Protein AF-A0A364NBW5-F1 (afdb_monomer)

Foldseek 3Di:
DPPDPDDDDDFAEAEAALDAPPPFLPQCSLVLLLVCLLVCVVLPHQEYEYFQQADALAQLDSCLNPADLPQSLCWCPNNGSGHSNHHPVSLLSSLVSCVVSNHFYAYEDNQFFHHNAPAWDKFKWFFADPLANVHTPDDIDIFTARWWHCPVRCHCPLHNDITGLVQFQWAQAGPVVRHGTTIGTDDVVHHAAPQADCGSHGQQDDHGGGGDPVDPVSLVSVLSSLQVVCVSSVHQEYEYEPVRRDHLVSVLVSLVSNCVRNHLRYAYEYEDQDLALVVVVVSCVSSVVSYAYEWNVLLLLQLVQQPDDLFFCLCSCPRTNQVVPQPRYEYENAENQCPPPHPNPRDHDLLSVQVSLLVAQQEPGHHYYYYLCQQQNDDPPVTDGHGPVNQSSVSSSCSRQASAADKDWASPGRFKTKMWHQADPNRGWTKIKIDGQAAKDKDKDASAQVQAQFWKDFLSPPDDDIWHQHNGRITTDIAGHSGMTMIIGPPGPPSVCPPPPDPSHSDPDPVVPVVVVVPDDPVVVVVVVVVVVVVVVVVVVVPPPDDDDDDDDDDPPPPPPVDPDPDDDDPPPPDADDADALLVDDPVLLVVQLVLLLVLLLAAQAQLLLLLLVVLQCLVLCPPVVVADPVCVVVVPSAHDVRLLVSLLLSLLLLLLLLQLLQVLVVCCVHQNLLVLLLQLLVLLLQLLQLCLVCSVDVVDPSSSVSSSSSSNSSSSSLPNQLLSLLSQVVCSLLSNLSSQLSNLLNSCLSVVVSVCCVVVVNPCHSSNSSVVSNVSSVSSNVCSVPRHDSHGHDHPVSLVVVLVVLVDLCVLDDPVLVVDDPVVSVVSSVVSNVVSVVSNVSSCVRNNDPVVVVVVVVLVVVLLVQQLQFPQAQPDDLVVVCPDPLQVLLLLLLLLVLLVLSLCSSCQQLQLCVLQVDSVLSVVLSSLLSVLRSVLSVVLSVVLSVCLSPDHLLRLLVVLLVLLLLLLVLSLHSDSVSSNVNSNSSNNSVSSVVSSSLSSLCRNHHDVCSSVSVSVSSSSSSVSSSCSSVLSVCCCPVVVSHCNVVSNVSSVSSNVSSVVSSVVVVVVSVVSVVVVVVVVVVVVVVVVVVVVVVVVVVPPDDDDDDDDDDDDDDDDD

Secondary structure (DSSP, 8-state):
-----PPPPPPPP-EEE---TT--SSS-HHHHHHHHHHHHHHHT--EEEE---SEESSTTS-SSSEEETT-SS-S-BTTBSSBTTB-HHHHHHHHHHHHHTT-EEEEEE--SEE-S-SEEEEEEEEEEETTEEEEE-S--EEEEEEEEB--TTTTTSS----B-GGGEEEEEEETTTTEEEEEEEPSTT----SSS--GGG-----SSEEE-TTSHHHHHHHHHHHHHHHHHHT-SEEEETTGGGS-HHHHHHHHHHHHHHH-TT-EEEE----S-HHHHHHHHHHTTT--EEE-HHHHHHHHHHHHSTT--GGGTTTT-HHHH-TTSEEE-S--TTTSTTSTT-----TTTHHHHHHHHHHSSSSEE--BHHHHH-BPTTS-BPPTGGGTHHHHHHHHHHT--B-EEEE--SSSEEEEEE-B-SSS---EEEEEESSS-EEEEEE--GGGTT-EEEESSSSS---EEPPTTSEEEEEE-TTEEEEEEETT-TTGGGPSP----------TTHHHHHTSS-HHHHHHHHHHHHHHHHHHHHTTS-----------------S-SS--PPPPPTTPPPS-B-GGGS-HHHHHHHHHHHHHHIIIIISGGGGHHHHHHHHHHTTTTGGGS-HHHHHTT-SS-HHHHHHHHHHHHHHHHHHHHTHHHHHHHHHHHHHHHHHHHHHHHHHHHHHHHHHHHH-TT--HHHHHHHHHHHHHHHHHHHHGGGGGGSGGGHHHHHHHHHHHHHHTTHHHHHHHHHHHHTTT-S-HHHHHHHHTHHHHHHHHHHHHTS-SSPBPPHHHHHHHHHHHH-SGGG--GGGTTS-HHHHHHHHHHHHHHHHHHHHHHHHHH--HHHHHHHHHHHHHHHHHHS-TTTTTTS-HHHHHTSHHHHHHHHHHHHHHHHHHHHHHHHHHHHHHHHS-HHHHHHHHHHHHHHHHHHHHHHHHHHHHHHHHS-HHHHHHHHHHHHHHHHHHTT--SHHHHHHHHHHHHHHHHHHHHHHHHHHHHHH-TTTHHHHHHHHHHHHHHHHTHHHHHHHHHHHTTTT--HHHHHHHHHHHHHHHHHHHHHHHHHHHHHHHHHHHHHHHHHHHHHHHHHHHHHHGGGPPP--------------

pLDDT: mean 81.8, std 18.46, range [24.16, 98.5]

Structure (mmCIF, N/CA/C/O backbone):
data_AF-A0A364NBW5-F1
#
_entry.id   AF-A0A364NBW5-F1
#
loop_
_atom_site.group_PDB
_atom_site.id
_atom_site.type_symbol
_atom_site.label_atom_id
_atom_site.label_alt_id
_atom_site.label_comp_id
_atom_site.label_asym_id
_atom_site.label_entity_id
_atom_site.label_seq_id
_atom_site.pdbx_PDB_ins_code
_atom_site.Cartn_x
_atom_site.Cartn_y
_atom_site.Cartn_z
_atom_site.occupancy
_atom_site.B_iso_or_equiv
_atom_site.auth_seq_id
_atom_site.auth_comp_id
_atom_site.auth_asym_id
_atom_site.auth_atom_id
_atom_site.pdbx_PDB_model_num
ATOM 1 N N . MET A 1 1 ? -34.943 -1.399 -54.105 1.00 40.31 1 MET A N 1
ATOM 2 C CA . MET A 1 1 ? -33.567 -1.933 -54.125 1.00 40.31 1 MET A CA 1
ATOM 3 C C . MET A 1 1 ? -33.614 -3.308 -53.486 1.00 40.31 1 MET A C 1
ATOM 5 O O . MET A 1 1 ? -34.400 -3.485 -52.564 1.00 40.31 1 MET A O 1
ATOM 9 N N . SER A 1 2 ? -32.914 -4.284 -54.063 1.00 36.22 2 SER A N 1
ATOM 10 C CA . SER A 1 2 ? -32.800 -5.661 -53.558 1.00 36.22 2 SER A CA 1
ATOM 11 C C . SER A 1 2 ? -32.344 -5.685 -52.094 1.00 36.22 2 SER A C 1
ATOM 13 O O . SER A 1 2 ? -31.706 -4.718 -51.677 1.00 36.22 2 SER A O 1
ATOM 15 N N . PRO A 1 3 ? -32.626 -6.753 -51.324 1.00 45.41 3 PRO A N 1
ATOM 16 C CA . PRO A 1 3 ? -31.999 -6.946 -50.023 1.00 45.41 3 PRO A CA 1
ATOM 17 C C . PRO A 1 3 ? -30.495 -7.098 -50.267 1.00 45.41 3 PRO A C 1
ATOM 19 O O . PRO A 1 3 ? -30.032 -8.141 -50.716 1.00 45.41 3 PRO A O 1
ATOM 22 N N . THR A 1 4 ? -29.753 -6.007 -50.107 1.00 52.28 4 THR A N 1
ATOM 23 C CA . THR A 1 4 ? -28.296 -6.027 -50.001 1.00 52.28 4 THR A CA 1
ATOM 24 C C . THR A 1 4 ? -27.960 -6.929 -48.825 1.00 52.28 4 THR A C 1
ATOM 26 O O . THR A 1 4 ? -28.465 -6.691 -47.728 1.00 52.28 4 THR A O 1
ATOM 29 N N . GLU A 1 5 ? -27.196 -7.988 -49.084 1.00 57.00 5 GLU A N 1
ATOM 30 C CA . GLU A 1 5 ? -26.641 -8.890 -48.075 1.00 57.00 5 GLU A CA 1
ATOM 31 C C . GLU A 1 5 ? -26.033 -8.040 -46.950 1.00 57.00 5 GLU A C 1
ATOM 33 O O . GLU A 1 5 ? -25.067 -7.315 -47.173 1.00 57.00 5 GLU A O 1
ATOM 38 N N . GLN A 1 6 ? -26.671 -8.028 -45.777 1.00 77.88 6 GLN A N 1
ATOM 39 C CA . GLN A 1 6 ? -26.142 -7.323 -44.613 1.00 77.88 6 GLN A CA 1
ATOM 40 C C . GLN A 1 6 ? -24.967 -8.144 -44.084 1.00 77.88 6 GLN A C 1
ATOM 42 O O . GLN A 1 6 ? -25.133 -9.328 -43.786 1.00 77.88 6 GLN A O 1
ATOM 47 N N . GLU A 1 7 ? -23.780 -7.543 -44.013 1.00 83.19 7 GLU A N 1
ATOM 48 C CA . GLU A 1 7 ? -22.609 -8.210 -43.444 1.00 83.19 7 GLU A CA 1
ATOM 49 C C . GLU A 1 7 ? -22.840 -8.493 -41.946 1.00 83.19 7 GLU A C 1
ATOM 51 O O . GLU A 1 7 ? -23.387 -7.633 -41.241 1.00 83.19 7 GLU A O 1
ATOM 56 N N . PRO A 1 8 ? -22.474 -9.694 -41.450 1.00 89.38 8 PRO A N 1
ATOM 57 C CA . PRO A 1 8 ? -22.541 -10.015 -40.026 1.00 89.38 8 PRO A CA 1
ATOM 58 C C . PRO A 1 8 ? -21.721 -9.035 -39.186 1.00 89.38 8 PRO A C 1
ATOM 60 O O . PRO A 1 8 ? -20.610 -8.663 -39.565 1.00 89.38 8 PRO A O 1
ATOM 63 N N . THR A 1 9 ? -22.242 -8.651 -38.023 1.00 92.25 9 THR A N 1
ATOM 64 C CA . THR A 1 9 ? -21.550 -7.738 -37.109 1.00 92.25 9 THR A CA 1
ATOM 65 C C . THR A 1 9 ? -20.353 -8.456 -36.471 1.00 92.25 9 THR A C 1
ATOM 67 O O . THR A 1 9 ? -20.558 -9.463 -35.773 1.00 92.25 9 THR A O 1
ATOM 70 N N . PRO A 1 10 ? -19.112 -7.961 -36.660 1.00 91.75 10 PRO A N 1
ATOM 71 C CA . PRO A 1 10 ? -17.928 -8.572 -36.063 1.00 91.75 10 PRO A CA 1
ATOM 72 C C . PRO A 1 10 ? -18.002 -8.542 -34.530 1.00 91.75 10 PRO A C 1
ATOM 74 O O . PRO A 1 10 ? -18.627 -7.663 -33.941 1.00 91.75 10 PRO A O 1
ATOM 77 N N . GLU A 1 11 ? -17.384 -9.528 -33.877 1.00 93.38 11 GLU A N 1
ATOM 78 C CA . GLU A 1 11 ? -17.241 -9.541 -32.414 1.00 93.38 11 GLU A CA 1
ATOM 79 C C . GLU A 1 11 ? -16.365 -8.356 -31.975 1.00 93.38 11 GLU A C 1
ATOM 81 O O . GLU A 1 11 ? -15.339 -8.085 -32.600 1.00 93.38 11 GLU A O 1
ATOM 86 N N . ASN A 1 12 ? -16.759 -7.658 -30.906 1.00 95.81 12 ASN A N 1
ATOM 87 C CA . ASN A 1 12 ? -15.948 -6.578 -30.343 1.00 95.81 12 ASN A CA 1
ATOM 88 C C . ASN A 1 12 ? -14.585 -7.115 -29.891 1.00 95.81 12 ASN A C 1
ATOM 90 O O . ASN A 1 12 ? -14.528 -8.064 -29.112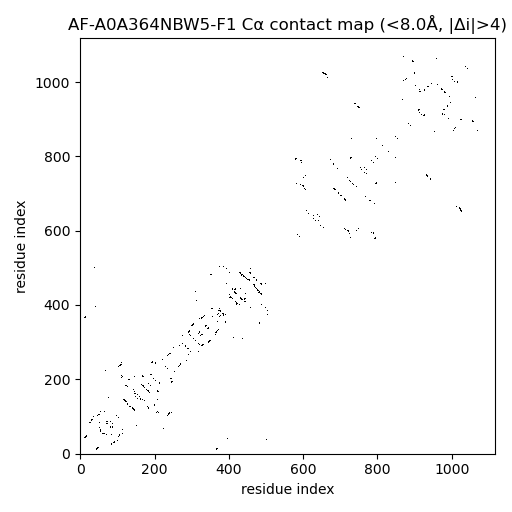 1.00 95.81 12 ASN A O 1
ATOM 94 N N . GLY A 1 13 ? -13.501 -6.475 -30.332 1.00 95.31 13 GLY A N 1
ATOM 95 C CA . GLY A 1 13 ? -12.156 -6.809 -29.878 1.00 95.31 13 GLY A CA 1
ATOM 96 C C . GLY A 1 13 ? -11.930 -6.417 -28.415 1.00 95.31 13 GLY A C 1
ATOM 97 O O . GLY A 1 13 ? -12.292 -5.307 -28.004 1.00 95.31 13 GLY A O 1
ATOM 98 N N . THR A 1 14 ? -11.280 -7.310 -27.664 1.00 98.06 14 THR A N 1
ATOM 99 C CA . THR A 1 14 ? -10.736 -7.043 -26.321 1.00 98.06 14 THR A CA 1
ATOM 100 C C . THR A 1 14 ? -9.304 -7.580 -26.215 1.00 98.06 14 THR A C 1
ATOM 102 O O . THR A 1 14 ? -9.074 -8.776 -26.447 1.00 98.06 14 THR A O 1
ATOM 105 N N . LEU A 1 15 ? -8.353 -6.695 -25.894 1.00 98.31 15 LEU A N 1
ATOM 106 C CA . LEU A 1 15 ? -6.959 -7.032 -25.584 1.00 98.31 15 LEU A CA 1
ATOM 107 C C . LEU A 1 15 ? -6.851 -7.378 -24.099 1.00 98.31 15 LEU A C 1
ATOM 109 O O . LEU A 1 15 ? -7.591 -6.830 -23.304 1.00 98.31 15 LEU A O 1
ATOM 113 N N . PHE A 1 16 ? -5.947 -8.259 -23.697 1.00 98.44 16 PHE A N 1
ATOM 114 C CA . PHE A 1 16 ? -5.707 -8.571 -22.290 1.00 98.44 16 PHE A CA 1
ATOM 115 C C . PHE A 1 16 ? -4.212 -8.538 -22.001 1.00 98.44 16 PHE A C 1
ATOM 117 O O . PHE A 1 16 ? -3.455 -9.259 -22.650 1.00 98.44 16 PHE A O 1
ATOM 124 N N . GLN A 1 17 ? -3.780 -7.733 -21.030 1.00 98.31 17 GLN A N 1
ATOM 125 C CA . GLN A 1 17 ? -2.411 -7.815 -20.529 1.00 98.31 17 GLN A CA 1
ATOM 126 C C . GLN A 1 17 ? -2.290 -9.086 -19.689 1.00 98.31 17 GLN A C 1
ATOM 128 O O . GLN A 1 17 ? -2.937 -9.198 -18.653 1.00 98.31 17 GLN A O 1
ATOM 133 N N . GLY A 1 18 ? -1.476 -10.040 -20.140 1.00 96.88 18 GLY A N 1
ATOM 134 C CA . GLY A 1 18 ? -1.409 -11.398 -19.599 1.00 96.88 18 GLY A CA 1
ATOM 135 C C . GLY A 1 18 ? -0.583 -11.580 -18.327 1.00 96.88 18 GLY A C 1
ATOM 136 O O . GLY A 1 18 ? -0.393 -12.718 -17.924 1.00 96.88 18 GLY A O 1
ATOM 137 N N . PHE A 1 19 ? -0.089 -10.514 -17.700 1.00 96.75 19 PHE A N 1
ATOM 138 C CA . PHE A 1 19 ? 0.814 -10.584 -16.547 1.00 96.75 19 PHE A CA 1
ATOM 139 C C . PHE A 1 19 ? 0.681 -9.350 -15.645 1.00 96.75 19 PHE A C 1
ATOM 141 O O . PHE A 1 19 ? 0.164 -8.319 -16.071 1.00 96.75 19 PHE A O 1
ATOM 148 N N . GLU A 1 20 ? 1.198 -9.449 -14.420 1.00 94.94 20 GLU A N 1
ATOM 149 C CA . GLU A 1 20 ? 1.445 -8.330 -13.497 1.00 94.94 20 GLU A CA 1
ATOM 150 C C . GLU A 1 20 ? 2.896 -8.380 -12.994 1.00 94.94 20 GLU A C 1
ATOM 152 O O . GLU A 1 20 ? 3.566 -9.411 -13.142 1.00 94.94 20 GLU A O 1
ATOM 157 N N . TRP A 1 21 ? 3.408 -7.282 -12.433 1.00 94.12 21 TRP A N 1
ATOM 158 C CA . TRP A 1 21 ? 4.831 -7.156 -12.085 1.00 94.12 21 TRP A CA 1
ATOM 159 C C . TRP A 1 21 ? 5.303 -8.262 -11.132 1.00 94.12 21 TRP A C 1
ATOM 161 O O . TRP A 1 21 ? 6.350 -8.888 -11.346 1.00 94.12 21 TRP A O 1
ATOM 171 N N . ASN A 1 22 ? 4.484 -8.566 -10.120 1.00 91.19 22 ASN A N 1
ATOM 172 C CA . ASN A 1 22 ? 4.817 -9.496 -9.043 1.00 91.19 22 ASN A CA 1
ATOM 173 C C . ASN A 1 22 ? 4.452 -10.954 -9.353 1.00 91.19 22 ASN A C 1
ATOM 175 O O . ASN A 1 22 ? 4.501 -11.796 -8.458 1.00 91.19 22 ASN A O 1
ATOM 179 N N . CYS A 1 23 ? 4.142 -11.288 -10.615 1.00 90.62 23 CYS A N 1
ATOM 180 C CA . CYS A 1 23 ? 3.978 -12.682 -11.026 1.00 90.62 23 CYS A CA 1
ATOM 181 C C . CYS A 1 23 ? 5.165 -13.537 -10.534 1.00 90.62 23 CYS A C 1
ATOM 183 O O . CYS A 1 23 ? 6.316 -13.116 -10.721 1.00 90.62 23 CYS A O 1
ATOM 185 N N . PRO A 1 24 ? 4.914 -14.729 -9.957 1.00 88.06 24 PRO A N 1
ATOM 186 C CA . PRO A 1 24 ? 5.958 -15.536 -9.334 1.00 88.06 24 PRO A CA 1
ATOM 187 C C . PRO A 1 24 ? 6.998 -16.010 -10.354 1.00 88.06 24 PRO A C 1
ATOM 189 O O . PRO A 1 24 ? 6.667 -16.308 -11.505 1.00 88.06 24 PRO A O 1
ATOM 192 N N . ASP A 1 25 ? 8.253 -16.103 -9.913 1.00 87.94 25 ASP A N 1
ATOM 193 C CA . ASP A 1 25 ? 9.424 -16.531 -10.691 1.00 87.94 25 ASP A CA 1
ATOM 194 C C . ASP A 1 25 ? 9.584 -18.067 -10.742 1.00 87.94 25 ASP A C 1
ATOM 196 O O . ASP A 1 25 ? 10.682 -18.607 -10.636 1.00 87.94 25 ASP A O 1
ATOM 200 N N . ASP A 1 26 ? 8.477 -18.793 -10.905 1.00 90.44 26 ASP A N 1
ATOM 201 C CA . ASP A 1 26 ? 8.410 -20.265 -10.841 1.00 90.44 26 ASP A CA 1
ATOM 202 C C . ASP A 1 26 ? 8.573 -20.974 -12.208 1.00 90.44 26 ASP A C 1
ATOM 204 O O . ASP A 1 26 ? 8.455 -22.203 -12.297 1.00 90.44 26 ASP A O 1
ATOM 208 N N . HIS A 1 27 ? 8.812 -20.212 -13.283 1.00 91.25 27 HIS A N 1
ATOM 209 C CA . HIS A 1 27 ? 8.884 -20.696 -14.667 1.00 91.25 27 HIS A CA 1
ATOM 210 C C . HIS A 1 27 ? 7.603 -21.393 -15.181 1.00 91.25 27 HIS A C 1
ATOM 212 O O . HIS A 1 27 ? 7.683 -22.225 -16.082 1.00 91.25 27 HIS A O 1
ATOM 218 N N . GLN A 1 28 ? 6.422 -21.114 -14.617 1.00 93.38 28 GLN A N 1
ATOM 219 C CA . GLN A 1 28 ? 5.151 -21.758 -15.002 1.00 93.38 28 GLN A CA 1
ATOM 220 C C . GLN A 1 28 ? 4.159 -20.829 -15.706 1.00 93.38 28 GLN A C 1
ATOM 222 O O . GLN A 1 28 ? 3.059 -21.261 -16.058 1.00 93.38 28 GLN A O 1
ATOM 227 N N . HIS A 1 29 ? 4.497 -19.561 -15.925 1.00 95.44 29 HIS A N 1
ATOM 228 C CA . HIS A 1 29 ? 3.532 -18.579 -16.417 1.00 95.44 29 HIS A CA 1
ATOM 229 C C . HIS A 1 29 ? 2.997 -18.900 -17.823 1.00 95.44 29 HIS A C 1
ATOM 231 O O . HIS A 1 29 ? 1.801 -18.742 -18.063 1.00 95.44 29 HIS A O 1
ATOM 237 N N . TRP A 1 30 ? 3.821 -19.446 -18.727 1.00 96.81 30 TRP A N 1
ATOM 238 C CA . TRP A 1 30 ? 3.334 -19.904 -20.039 1.00 96.81 30 TRP A CA 1
ATOM 239 C C . TRP A 1 30 ? 2.281 -21.004 -19.935 1.00 96.81 30 TRP A C 1
ATOM 241 O O . TRP A 1 30 ? 1.284 -20.966 -20.659 1.00 96.81 30 TRP A O 1
ATOM 251 N N . LYS A 1 31 ? 2.449 -21.941 -18.997 1.00 95.44 31 LYS A N 1
ATOM 252 C CA . LYS A 1 31 ? 1.446 -22.980 -18.734 1.00 95.44 31 LYS A CA 1
ATOM 253 C C . LYS A 1 31 ? 0.182 -22.392 -18.122 1.00 95.44 31 LYS A C 1
ATOM 255 O O . LYS A 1 31 ? -0.905 -22.699 -18.602 1.00 95.44 31 LYS A O 1
ATOM 260 N N . ARG A 1 32 ? 0.329 -21.498 -17.133 1.00 94.62 32 ARG A N 1
ATOM 261 C CA . ARG A 1 32 ? -0.802 -20.788 -16.513 1.00 94.62 32 ARG A CA 1
ATOM 262 C C . ARG A 1 32 ? -1.632 -20.067 -17.571 1.00 94.62 32 ARG A C 1
ATOM 264 O O . ARG A 1 32 ? -2.840 -20.262 -17.632 1.00 94.62 32 ARG A O 1
ATOM 271 N N . LEU A 1 33 ? -1.001 -19.318 -18.474 1.00 95.88 33 LEU A N 1
ATOM 272 C CA . LEU A 1 33 ? -1.716 -18.671 -19.574 1.00 95.88 33 LEU A CA 1
ATOM 273 C C . LEU A 1 33 ? -2.375 -19.681 -20.519 1.00 95.88 33 LEU A C 1
ATOM 275 O O . LEU A 1 33 ? -3.538 -19.491 -20.875 1.00 95.88 33 LEU A O 1
ATOM 279 N N . ALA A 1 34 ? -1.687 -20.766 -20.890 1.00 96.38 34 ALA A N 1
ATOM 280 C CA . ALA A 1 34 ? -2.229 -21.771 -21.807 1.00 96.38 34 ALA A CA 1
ATOM 281 C C . ALA A 1 34 ? -3.509 -22.418 -21.254 1.00 96.38 34 ALA A C 1
ATOM 283 O O . ALA A 1 34 ? -4.483 -22.588 -21.986 1.00 96.38 34 ALA A O 1
ATOM 284 N N . GLU A 1 35 ? -3.544 -22.711 -19.954 1.00 94.81 35 GLU A N 1
ATOM 285 C CA . GLU A 1 35 ? -4.719 -23.266 -19.273 1.00 94.81 35 GLU A CA 1
ATOM 286 C C . GLU A 1 35 ? -5.901 -22.287 -19.222 1.00 94.81 35 GLU A C 1
ATOM 288 O O . GLU A 1 35 ? -7.062 -22.707 -19.247 1.00 94.81 35 GLU A O 1
ATOM 293 N N . GLN A 1 36 ? -5.626 -20.981 -19.177 1.00 94.25 36 GLN A N 1
ATOM 294 C CA . GLN A 1 36 ? -6.656 -19.946 -19.059 1.00 94.25 36 GLN A CA 1
ATOM 295 C C . GLN A 1 36 ? -7.195 -19.465 -20.410 1.00 94.25 36 GLN A C 1
ATOM 297 O O . GLN A 1 36 ? -8.331 -18.996 -20.461 1.00 94.25 36 GLN A O 1
ATOM 302 N N . VAL A 1 37 ? -6.453 -19.617 -21.515 1.00 96.50 37 VAL A N 1
ATOM 303 C CA . VAL A 1 37 ? -6.873 -19.193 -22.870 1.00 96.50 37 VAL A CA 1
ATOM 304 C C . VAL A 1 37 ? -8.327 -19.573 -23.213 1.00 96.50 37 VAL A C 1
ATOM 306 O O . VAL A 1 37 ? -9.073 -18.684 -23.639 1.00 96.50 37 VAL A O 1
ATOM 309 N N . PRO A 1 38 ? -8.797 -20.823 -23.008 1.00 94.94 38 PRO A N 1
ATOM 310 C CA . PRO A 1 38 ? -10.179 -21.186 -23.322 1.00 94.94 38 PRO A CA 1
ATOM 311 C C . PRO A 1 38 ? -11.200 -20.400 -22.490 1.00 94.94 38 PRO A C 1
ATOM 313 O O . PRO A 1 38 ? -12.228 -19.966 -23.014 1.00 94.94 38 PRO A O 1
ATOM 316 N N . LYS A 1 39 ? -10.906 -20.177 -21.201 1.00 94.50 39 LYS A N 1
ATOM 317 C CA . LYS A 1 39 ? -11.769 -19.417 -20.284 1.00 94.50 39 LYS A CA 1
ATOM 318 C C . LYS A 1 39 ? -11.782 -17.930 -20.644 1.00 94.50 39 LYS A C 1
ATOM 320 O O . LYS A 1 39 ? -12.851 -17.325 -20.701 1.00 94.50 39 LYS A O 1
ATOM 325 N N . LEU A 1 40 ? -10.621 -17.361 -20.970 1.00 96.25 40 LEU A N 1
ATOM 326 C CA . LEU A 1 40 ? -10.480 -15.975 -21.428 1.00 96.25 40 LEU A CA 1
ATOM 327 C C . LEU A 1 40 ? -11.258 -15.742 -22.737 1.00 96.25 40 LEU A C 1
ATOM 329 O O . LEU A 1 40 ? -12.005 -14.767 -22.858 1.00 96.25 40 LEU A O 1
ATOM 333 N N . LYS A 1 41 ? -11.190 -16.673 -23.700 1.00 96.19 41 LYS A N 1
ATOM 334 C CA . LYS A 1 41 ? -11.996 -16.581 -24.931 1.00 96.19 41 LYS A CA 1
ATOM 335 C C . LYS A 1 41 ? -13.496 -16.730 -24.665 1.00 96.19 41 LYS A C 1
ATOM 337 O O . LYS A 1 41 ? -14.314 -16.075 -25.327 1.00 96.19 41 LYS A O 1
ATOM 342 N N . ALA A 1 42 ? -13.883 -17.575 -23.707 1.00 94.75 42 ALA A N 1
ATOM 343 C CA . ALA A 1 42 ? -15.283 -17.748 -23.328 1.00 94.75 42 ALA A CA 1
ATOM 344 C C . ALA A 1 42 ? -15.903 -16.420 -22.866 1.00 94.75 42 ALA A C 1
ATOM 346 O O . ALA A 1 42 ? -16.974 -16.066 -23.363 1.00 94.75 42 ALA A O 1
ATOM 347 N N . ILE A 1 43 ? -15.186 -15.642 -22.047 1.00 95.38 43 ILE A N 1
ATOM 348 C CA . ILE A 1 43 ? -15.658 -14.330 -21.578 1.00 95.38 43 ILE A CA 1
ATOM 349 C C . ILE A 1 43 ? -15.528 -13.215 -22.625 1.00 95.38 43 ILE A C 1
ATOM 351 O O . ILE A 1 43 ? -16.281 -12.259 -22.558 1.00 95.38 43 ILE A O 1
ATOM 355 N N . GLY A 1 44 ? -14.666 -13.343 -23.641 1.00 95.56 44 GLY A N 1
ATOM 356 C CA . GLY A 1 44 ? -14.609 -12.384 -24.762 1.00 95.56 44 GLY A CA 1
ATOM 357 C C . GLY A 1 44 ? -13.259 -11.739 -25.031 1.00 95.56 44 GLY A C 1
ATOM 358 O O . GLY A 1 44 ? -13.199 -10.748 -25.751 1.00 95.56 44 GLY A O 1
ATOM 359 N N . ILE A 1 45 ? -12.176 -12.291 -24.488 1.00 97.94 45 ILE A N 1
ATOM 360 C CA . ILE A 1 45 ? -10.821 -11.868 -24.845 1.00 97.94 45 ILE A CA 1
ATOM 361 C C . ILE A 1 45 ? -10.458 -12.449 -26.214 1.00 97.94 45 ILE A C 1
ATOM 363 O O . ILE A 1 45 ? -10.621 -13.646 -26.465 1.00 97.94 45 ILE A O 1
ATOM 367 N N . ASN A 1 46 ? -9.974 -11.586 -27.107 1.00 96.25 46 ASN A N 1
ATOM 368 C CA . ASN A 1 46 ? -9.577 -11.953 -28.469 1.00 96.25 46 ASN A CA 1
ATOM 369 C C . ASN A 1 46 ? -8.063 -11.944 -28.643 1.00 96.25 46 ASN A C 1
ATOM 371 O O . ASN A 1 46 ? -7.555 -12.684 -29.481 1.00 96.25 46 ASN A O 1
ATOM 375 N N . HIS A 1 47 ? -7.359 -11.116 -27.870 1.00 97.81 47 HIS A N 1
ATOM 376 C CA . HIS A 1 47 ? -5.915 -10.961 -27.974 1.00 97.81 47 HIS A CA 1
ATOM 377 C C . HIS A 1 47 ? -5.279 -10.910 -26.587 1.00 97.81 47 HIS A C 1
ATOM 379 O O . HIS A 1 47 ? -5.847 -10.316 -25.673 1.00 97.81 47 HIS A O 1
ATOM 385 N N . ILE A 1 48 ? -4.102 -11.514 -26.432 1.00 98.50 48 ILE A N 1
ATOM 386 C CA . ILE A 1 48 ? -3.324 -11.492 -25.188 1.00 98.50 48 ILE A CA 1
ATOM 387 C C . ILE A 1 48 ? -1.972 -10.844 -25.471 1.00 98.50 48 ILE A C 1
ATOM 389 O O . ILE A 1 48 ? -1.225 -11.316 -26.327 1.00 98.50 48 ILE A O 1
ATOM 393 N N . TRP A 1 49 ? -1.657 -9.782 -24.737 1.00 98.25 49 TRP A N 1
ATOM 394 C CA . TRP A 1 49 ? -0.319 -9.208 -24.653 1.00 98.25 49 TRP A CA 1
ATOM 395 C C . TRP A 1 49 ? 0.506 -10.018 -23.649 1.00 98.25 49 TRP A C 1
ATOM 397 O O . TRP A 1 49 ? 0.187 -10.076 -22.459 1.00 98.25 49 TRP A O 1
ATOM 407 N N . LEU A 1 50 ? 1.539 -10.686 -24.159 1.00 98.06 50 LEU A N 1
ATOM 408 C CA . LEU A 1 50 ? 2.490 -11.474 -23.377 1.00 98.06 50 LEU A CA 1
ATOM 409 C C . LEU A 1 50 ? 3.577 -10.569 -22.781 1.00 98.06 50 LEU A C 1
ATOM 411 O O . LEU A 1 50 ? 3.967 -9.623 -23.459 1.00 98.06 50 LEU A O 1
ATOM 415 N N . PRO A 1 51 ? 4.115 -10.868 -21.585 1.00 96.69 51 PRO A N 1
ATOM 416 C CA . PRO A 1 51 ? 5.284 -10.157 -21.067 1.00 96.69 51 PRO A CA 1
ATOM 417 C C . PRO A 1 51 ? 6.519 -10.351 -21.964 1.00 96.69 51 PRO A C 1
ATOM 419 O O . PRO A 1 51 ? 6.514 -11.249 -22.818 1.00 96.69 51 PRO A O 1
ATOM 422 N N . PRO A 1 52 ? 7.610 -9.586 -21.751 1.00 96.62 52 PRO A N 1
ATOM 423 C CA . PRO A 1 52 ? 8.848 -9.784 -22.497 1.00 96.62 52 PRO A CA 1
ATOM 424 C C . PRO A 1 52 ? 9.402 -11.198 -22.260 1.00 96.62 52 PRO A C 1
ATOM 426 O O . PRO A 1 52 ? 9.933 -11.524 -21.198 1.00 96.62 52 PRO A O 1
ATOM 429 N N . GLY A 1 53 ? 9.233 -12.070 -23.258 1.00 94.62 53 GLY A N 1
ATOM 430 C CA . GLY A 1 53 ? 9.550 -13.499 -23.163 1.00 94.62 53 GLY A CA 1
ATOM 431 C C . GLY A 1 53 ? 10.964 -13.874 -23.605 1.00 94.62 53 GLY A C 1
ATOM 432 O O . GLY A 1 53 ? 11.275 -15.059 -23.714 1.00 94.62 53 GLY A O 1
ATOM 433 N N . CYS A 1 54 ? 11.805 -12.882 -23.893 1.00 96.25 54 CYS A N 1
ATOM 434 C CA . CYS A 1 54 ? 13.206 -13.068 -24.259 1.00 96.25 54 CYS A CA 1
ATOM 435 C C . CYS A 1 54 ? 14.110 -13.086 -23.012 1.00 96.25 54 CYS A C 1
ATOM 437 O O . CYS A 1 54 ? 13.720 -12.641 -21.933 1.00 96.25 54 CYS A O 1
ATOM 439 N N . LYS A 1 55 ? 15.336 -13.602 -23.143 1.00 97.00 55 LYS A N 1
ATOM 440 C CA . LYS A 1 55 ? 16.274 -13.739 -22.023 1.00 97.00 55 LYS A CA 1
ATOM 441 C C . LYS A 1 55 ? 16.699 -12.370 -21.491 1.00 97.00 55 LYS A C 1
ATOM 443 O O . LYS A 1 55 ? 17.268 -11.558 -22.220 1.00 97.00 55 LYS A O 1
ATOM 448 N N . ALA A 1 56 ? 16.458 -12.170 -20.201 1.00 95.44 56 ALA A N 1
ATOM 449 C CA . ALA A 1 56 ? 16.851 -11.004 -19.423 1.00 95.44 56 ALA A CA 1
ATOM 450 C C . ALA A 1 56 ? 18.293 -11.108 -18.893 1.00 95.44 56 ALA A C 1
ATOM 452 O O . ALA A 1 56 ? 18.894 -12.188 -18.889 1.00 95.44 56 ALA A O 1
ATOM 453 N N . ALA A 1 57 ? 18.844 -9.992 -18.419 1.00 93.94 57 ALA A N 1
ATOM 454 C CA . ALA A 1 57 ? 20.147 -9.931 -17.761 1.00 93.94 57 ALA A CA 1
ATOM 455 C C . ALA A 1 57 ? 20.160 -10.721 -16.443 1.00 93.94 57 ALA A C 1
ATOM 457 O O . ALA A 1 57 ? 21.183 -11.312 -16.089 1.00 93.94 57 ALA A O 1
ATOM 458 N N . ASN A 1 58 ? 19.022 -10.761 -15.745 1.00 89.19 58 ASN A N 1
ATOM 459 C CA . ASN A 1 58 ? 18.796 -11.575 -14.556 1.00 89.19 58 ASN A CA 1
ATOM 460 C C . ASN A 1 58 ? 17.799 -12.715 -14.858 1.00 89.19 58 ASN A C 1
ATOM 462 O O . ASN A 1 58 ? 16.732 -12.448 -15.409 1.00 89.19 58 ASN A O 1
ATOM 466 N N . PRO A 1 59 ? 18.060 -13.975 -14.454 1.00 83.12 59 PRO A N 1
ATOM 467 C CA . PRO A 1 59 ? 17.131 -15.089 -14.684 1.00 83.12 59 PRO A CA 1
ATOM 468 C C . PRO A 1 59 ? 15.753 -14.896 -14.024 1.00 83.12 59 PRO A C 1
ATOM 470 O O . PRO A 1 59 ? 14.769 -15.477 -14.478 1.00 83.12 59 PRO A O 1
ATOM 473 N N . LYS A 1 60 ? 15.676 -14.060 -12.981 1.00 87.31 60 LYS A N 1
ATOM 474 C CA . LYS A 1 60 ? 14.439 -13.667 -12.283 1.00 87.31 60 LYS A CA 1
ATOM 475 C C . LYS A 1 60 ? 13.867 -12.327 -12.766 1.00 87.31 60 LYS A C 1
ATOM 477 O O . LYS A 1 60 ? 12.858 -11.870 -12.231 1.00 87.31 60 LYS A O 1
ATOM 482 N N . GLY A 1 61 ? 14.529 -11.674 -13.722 1.00 87.50 61 GLY A N 1
ATOM 483 C CA . GLY A 1 61 ? 14.109 -10.390 -14.278 1.00 87.50 61 GLY A CA 1
ATOM 484 C C . GLY A 1 61 ? 12.734 -10.480 -14.937 1.00 87.50 61 GLY A C 1
ATOM 485 O O . GLY A 1 61 ? 12.345 -11.524 -15.461 1.00 87.50 61 GLY A O 1
ATOM 486 N N . VAL A 1 62 ? 11.980 -9.380 -14.902 1.00 92.19 62 VAL A N 1
ATOM 487 C CA . VAL A 1 62 ? 10.651 -9.290 -15.539 1.00 92.19 62 VAL A CA 1
ATOM 488 C C . VAL A 1 62 ? 10.770 -9.316 -17.070 1.00 92.19 62 VAL A C 1
ATOM 490 O O . VAL A 1 62 ? 9.825 -9.713 -17.747 1.00 92.19 62 VAL A O 1
ATOM 493 N N . GLY A 1 63 ? 11.944 -8.968 -17.611 1.00 93.31 63 GLY A N 1
ATOM 494 C CA . GLY A 1 63 ? 12.248 -9.047 -19.039 1.00 93.31 63 GLY A CA 1
ATOM 495 C C . GLY A 1 63 ? 12.577 -7.704 -19.694 1.00 93.31 63 GLY A C 1
ATOM 496 O O . GLY A 1 63 ? 13.136 -7.700 -20.789 1.00 93.31 63 GLY A O 1
ATOM 497 N N . TYR A 1 64 ? 12.300 -6.584 -19.017 1.00 95.50 64 TYR A N 1
ATOM 498 C CA . TYR A 1 64 ? 12.676 -5.239 -19.474 1.00 95.50 64 TYR A CA 1
ATOM 499 C C . TYR A 1 64 ? 14.193 -5.008 -19.439 1.00 95.50 64 TYR A C 1
ATOM 501 O O . TYR A 1 64 ? 14.719 -4.248 -20.234 1.00 95.50 64 TYR A O 1
ATOM 509 N N . ASP A 1 65 ? 14.939 -5.748 -18.616 1.00 95.06 65 ASP A N 1
ATOM 510 C CA . ASP A 1 65 ? 16.401 -5.820 -18.647 1.00 95.06 65 ASP A CA 1
ATOM 511 C C . ASP A 1 65 ? 16.902 -6.759 -19.765 1.00 95.06 65 ASP A C 1
ATOM 513 O O . ASP A 1 65 ? 17.600 -7.743 -19.514 1.00 95.06 65 ASP A O 1
ATOM 517 N N . ILE A 1 66 ? 16.524 -6.485 -21.016 1.00 95.88 66 ILE A N 1
ATOM 518 C CA . ILE A 1 66 ? 16.703 -7.411 -22.143 1.00 95.88 66 ILE A CA 1
ATOM 519 C C . ILE A 1 66 ? 18.182 -7.698 -22.465 1.00 95.88 66 ILE A C 1
ATOM 521 O O . ILE A 1 66 ? 18.955 -6.809 -22.827 1.00 95.88 66 ILE A O 1
ATOM 525 N N . TYR A 1 67 ? 18.579 -8.972 -22.410 1.00 97.38 67 TYR A N 1
ATOM 526 C CA . TYR A 1 67 ? 19.922 -9.418 -22.794 1.00 97.38 67 TYR A CA 1
ATOM 527 C C . TYR A 1 67 ? 19.958 -9.908 -24.245 1.00 97.38 67 TYR A C 1
ATOM 529 O O . TYR A 1 67 ? 20.687 -9.345 -25.065 1.00 97.38 67 TYR A O 1
ATOM 537 N N . ASP A 1 68 ? 19.153 -10.910 -24.610 1.00 97.44 68 ASP A N 1
ATOM 538 C CA . ASP A 1 68 ? 19.203 -11.564 -25.928 1.00 97.44 68 ASP A CA 1
ATOM 539 C C . ASP A 1 68 ? 17.805 -11.740 -26.533 1.00 97.44 68 ASP A C 1
ATOM 541 O O . ASP A 1 68 ? 17.003 -12.545 -26.061 1.00 97.44 68 ASP A O 1
ATOM 545 N N . LEU A 1 69 ? 17.530 -11.003 -27.615 1.00 96.94 69 LEU A N 1
ATOM 546 C CA . LEU A 1 69 ? 16.233 -10.991 -28.301 1.00 96.94 69 LEU A CA 1
ATOM 547 C C . LEU A 1 69 ? 15.875 -12.345 -28.938 1.00 96.94 69 LEU A C 1
ATOM 549 O O . LEU A 1 69 ? 14.697 -12.638 -29.134 1.00 96.94 69 LEU A O 1
ATOM 553 N N . TYR A 1 70 ? 16.868 -13.174 -29.269 1.00 97.75 70 TYR A N 1
ATOM 554 C CA . TYR A 1 70 ? 16.653 -14.463 -29.938 1.00 97.75 70 TYR A CA 1
ATOM 555 C C . TYR A 1 70 ? 16.566 -15.653 -28.972 1.00 97.75 70 TYR A C 1
ATOM 557 O O . TYR A 1 70 ? 16.306 -16.776 -29.407 1.00 97.75 70 TYR A O 1
ATOM 565 N N . ASP A 1 71 ? 16.783 -15.439 -27.673 1.00 97.50 71 ASP A N 1
ATOM 566 C CA . ASP A 1 71 ? 16.686 -16.488 -26.660 1.00 97.50 71 ASP A CA 1
ATOM 567 C C . ASP A 1 71 ? 15.336 -16.413 -25.940 1.00 97.50 71 ASP A C 1
ATOM 569 O O . ASP A 1 71 ? 15.163 -15.652 -24.995 1.00 97.50 71 ASP A O 1
ATOM 573 N N . LEU A 1 72 ? 14.381 -17.238 -26.370 1.00 96.88 72 LEU A N 1
ATOM 574 C CA . LEU A 1 72 ? 13.030 -17.329 -25.791 1.00 96.88 72 LEU A CA 1
ATOM 575 C C . LEU A 1 72 ? 12.969 -18.263 -24.563 1.00 96.88 72 LEU A C 1
ATOM 577 O O . LEU A 1 72 ? 11.962 -18.927 -24.320 1.00 96.88 72 LEU A O 1
ATOM 581 N N . GLY A 1 73 ? 14.081 -18.403 -23.836 1.00 95.44 73 GLY A N 1
ATOM 582 C CA . GLY A 1 73 ? 14.250 -19.422 -22.799 1.00 95.44 73 GLY A CA 1
ATOM 583 C C . GLY A 1 73 ? 14.640 -20.791 -23.372 1.00 95.44 73 GLY A C 1
ATOM 584 O O . GLY A 1 73 ? 14.165 -21.829 -22.900 1.00 95.44 73 GLY A O 1
ATOM 585 N N . GLU A 1 74 ? 15.443 -20.793 -24.440 1.00 96.75 74 GLU A N 1
ATOM 586 C CA . GLU A 1 74 ? 15.918 -21.988 -25.154 1.00 96.75 74 GLU A CA 1
ATOM 587 C C . GLU A 1 74 ? 17.364 -22.338 -24.774 1.00 96.75 74 GLU A C 1
ATOM 589 O O . GLU A 1 74 ? 17.709 -23.521 -24.703 1.00 96.75 74 GLU A O 1
ATOM 594 N N . PHE A 1 75 ? 18.200 -21.336 -24.494 1.00 96.88 75 PHE A N 1
ATOM 595 C CA . PHE A 1 75 ? 19.641 -21.513 -24.298 1.00 96.88 75 PHE A CA 1
ATOM 596 C C . PHE A 1 75 ? 20.057 -21.305 -22.842 1.00 96.88 75 PHE A C 1
ATOM 598 O O . PHE A 1 75 ? 19.441 -20.533 -22.108 1.00 96.88 75 PHE A O 1
ATOM 605 N N . ASP A 1 76 ? 21.133 -21.978 -22.424 1.00 95.06 76 ASP A N 1
ATOM 606 C CA . ASP A 1 76 ? 21.735 -21.766 -21.105 1.00 95.06 76 ASP A CA 1
ATOM 607 C C . ASP A 1 76 ? 22.564 -20.473 -21.121 1.00 95.06 76 ASP A C 1
ATOM 609 O O . ASP A 1 76 ? 23.706 -20.434 -21.584 1.00 95.06 76 ASP A O 1
ATOM 613 N N . GLN A 1 77 ? 21.924 -19.379 -20.713 1.00 91.50 77 GLN A N 1
ATOM 614 C CA . GLN A 1 77 ? 22.485 -18.029 -20.695 1.00 91.50 77 GLN A CA 1
ATOM 615 C C . GLN A 1 77 ? 21.997 -17.310 -19.442 1.00 91.50 77 GLN A C 1
ATOM 617 O O . GLN A 1 77 ? 20.831 -17.442 -19.072 1.00 91.50 77 GLN A O 1
ATOM 622 N N . LYS A 1 78 ? 22.884 -16.536 -18.804 1.00 93.88 78 LYS A N 1
ATOM 623 C CA . LYS A 1 78 ? 22.594 -15.773 -17.573 1.00 93.88 78 LYS A CA 1
ATOM 624 C C . LYS A 1 78 ? 22.094 -16.643 -16.408 1.00 93.88 78 LYS A C 1
ATOM 626 O O . LYS A 1 78 ? 21.275 -16.217 -15.606 1.00 93.88 78 LYS A O 1
ATOM 631 N N . GLY A 1 79 ? 22.621 -17.863 -16.292 1.00 88.94 79 GLY A N 1
ATOM 632 C CA . GLY A 1 79 ? 22.406 -18.740 -15.135 1.00 88.94 79 GLY A CA 1
ATOM 633 C C . GLY A 1 79 ? 21.125 -19.580 -15.164 1.00 88.94 79 GLY A C 1
ATOM 634 O O . GLY A 1 79 ? 20.882 -20.314 -14.210 1.00 88.94 79 GLY A O 1
ATOM 635 N N . ALA A 1 80 ? 20.317 -19.505 -16.228 1.00 90.69 80 ALA A N 1
ATOM 636 C CA . ALA A 1 80 ? 19.162 -20.381 -16.416 1.00 90.69 80 ALA A CA 1
ATOM 637 C C . ALA A 1 80 ? 18.836 -20.610 -17.902 1.00 90.69 80 ALA A C 1
ATOM 639 O O . ALA A 1 80 ? 19.032 -19.733 -18.748 1.00 90.69 80 ALA A O 1
ATOM 640 N N . LYS A 1 81 ? 18.257 -21.781 -18.214 1.00 92.50 81 LYS A N 1
ATOM 641 C CA . LYS A 1 81 ? 17.676 -22.048 -19.541 1.00 92.50 81 LYS A CA 1
ATOM 642 C C . LYS A 1 81 ? 16.393 -21.236 -19.746 1.00 92.50 81 LYS A C 1
ATOM 644 O O . LYS A 1 81 ? 16.316 -20.454 -20.686 1.00 92.50 81 LYS A O 1
ATOM 649 N N . GLY A 1 82 ? 15.402 -21.421 -18.870 1.00 91.19 82 GLY A N 1
ATOM 650 C CA . GLY A 1 82 ? 14.111 -20.729 -18.943 1.00 91.19 82 GLY A CA 1
ATOM 651 C C . GLY A 1 82 ? 14.208 -19.246 -18.577 1.00 91.19 82 GLY A C 1
ATOM 652 O O . GLY A 1 82 ? 15.087 -18.839 -17.821 1.00 91.19 82 GLY A O 1
ATOM 653 N N . THR A 1 83 ? 13.286 -18.443 -19.107 1.00 95.38 83 THR A N 1
ATOM 654 C CA . THR A 1 83 ? 13.033 -17.075 -18.612 1.00 95.38 83 THR A CA 1
ATOM 655 C C . THR A 1 83 ? 12.173 -17.134 -17.352 1.00 95.38 83 THR A C 1
ATOM 657 O O . THR A 1 83 ? 11.615 -18.196 -17.076 1.00 95.38 83 THR A O 1
ATOM 660 N N . LYS A 1 84 ? 11.975 -16.017 -16.634 1.00 94.31 84 LYS A N 1
ATOM 661 C CA . LYS A 1 84 ? 11.016 -15.919 -15.509 1.00 94.31 84 LYS A CA 1
ATOM 662 C C . LYS A 1 84 ? 9.673 -16.608 -15.807 1.00 94.31 84 LYS A C 1
ATOM 664 O O . LYS A 1 84 ? 9.078 -17.234 -14.935 1.00 94.31 84 LYS A O 1
ATOM 669 N N . TRP A 1 85 ? 9.222 -16.522 -17.056 1.00 95.94 85 TRP A N 1
ATOM 670 C CA . TRP A 1 85 ? 7.914 -16.984 -17.510 1.00 95.94 85 TRP A CA 1
ATOM 671 C C . TRP A 1 85 ? 7.844 -18.477 -17.859 1.00 95.94 85 TRP A C 1
ATOM 673 O O . TRP A 1 85 ? 6.773 -19.074 -17.743 1.00 95.94 85 TRP A O 1
ATOM 683 N N . GLY A 1 86 ? 8.961 -19.080 -18.273 1.00 95.06 86 GLY A N 1
ATOM 684 C CA . GLY A 1 86 ? 9.037 -20.474 -18.722 1.00 95.06 86 GLY A CA 1
ATOM 685 C C . GLY A 1 86 ? 10.030 -20.682 -19.868 1.00 95.06 86 GLY A C 1
ATOM 686 O O . GLY A 1 86 ? 10.854 -19.809 -20.173 1.00 95.06 86 GLY A O 1
ATOM 687 N N . THR A 1 87 ? 9.969 -21.852 -20.505 1.00 96.44 87 THR A N 1
ATOM 688 C CA . THR A 1 87 ? 10.828 -22.208 -21.651 1.00 96.44 87 THR A CA 1
ATOM 689 C C . THR A 1 87 ? 10.158 -21.942 -23.001 1.00 96.44 87 THR A C 1
ATOM 691 O O . THR A 1 87 ? 8.934 -21.803 -23.097 1.00 96.44 87 THR A O 1
ATOM 694 N N . LYS A 1 88 ? 10.955 -21.933 -24.079 1.00 96.94 88 LYS A N 1
ATOM 695 C CA . LYS A 1 88 ? 10.444 -21.799 -25.453 1.00 96.94 88 LYS A CA 1
ATOM 696 C C . LYS A 1 88 ? 9.426 -22.887 -25.802 1.00 96.94 88 LYS A C 1
ATOM 698 O O . LYS A 1 88 ? 8.441 -22.615 -26.480 1.00 96.94 88 LYS A O 1
ATOM 703 N N . GLU A 1 89 ? 9.645 -24.121 -25.351 1.00 96.62 89 GLU A N 1
ATOM 704 C CA . GLU A 1 89 ? 8.731 -25.231 -25.634 1.00 96.62 89 GLU A CA 1
ATOM 705 C C . GLU A 1 89 ? 7.343 -25.003 -25.007 1.00 96.62 89 GLU A C 1
ATOM 707 O O . GLU A 1 89 ? 6.326 -25.287 -25.638 1.00 96.62 89 GLU A O 1
ATOM 712 N N . GLU A 1 90 ? 7.289 -24.438 -23.800 1.00 97.25 90 GLU A N 1
ATOM 713 C CA . GLU A 1 90 ? 6.036 -24.100 -23.111 1.00 97.25 90 GLU A CA 1
ATOM 714 C C . GLU A 1 90 ? 5.322 -22.917 -23.781 1.00 97.25 90 GLU A C 1
ATOM 716 O O . GLU A 1 90 ? 4.101 -22.938 -23.940 1.00 97.25 90 GLU A O 1
ATOM 721 N N . LEU A 1 91 ? 6.080 -21.923 -24.251 1.00 97.69 91 LEU A N 1
ATOM 722 C CA . LEU A 1 91 ? 5.562 -20.802 -25.039 1.00 97.69 91 LEU A CA 1
ATOM 723 C C . LEU A 1 91 ? 4.950 -21.259 -26.377 1.00 97.69 91 LEU A C 1
ATOM 725 O O . LEU A 1 91 ? 3.908 -20.750 -26.804 1.00 97.69 91 LEU A O 1
ATOM 729 N N . LEU A 1 92 ? 5.560 -22.244 -27.041 1.00 97.38 92 LEU A N 1
ATOM 730 C CA . LEU A 1 92 ? 5.011 -22.838 -28.265 1.00 97.38 92 LEU A CA 1
ATOM 731 C C . LEU A 1 92 ? 3.725 -23.637 -27.998 1.00 97.38 92 LEU A C 1
ATOM 733 O O . LEU A 1 92 ? 2.830 -23.649 -28.846 1.00 97.38 92 LEU A O 1
ATOM 737 N N . GLU A 1 93 ? 3.581 -24.261 -26.825 1.00 97.12 93 GLU A N 1
ATOM 738 C CA . GLU A 1 93 ? 2.313 -24.896 -26.449 1.00 97.12 93 GLU A CA 1
ATOM 739 C C . GLU A 1 93 ? 1.223 -23.850 -26.173 1.00 97.12 93 GLU A C 1
ATOM 741 O O . GLU A 1 93 ? 0.122 -23.980 -26.708 1.00 97.12 93 GLU A O 1
ATOM 746 N N . LEU A 1 94 ? 1.531 -22.763 -25.451 1.00 97.81 94 LEU A N 1
ATOM 747 C CA . LEU A 1 94 ? 0.615 -21.620 -25.291 1.00 97.81 94 LEU A CA 1
ATOM 748 C C . LEU A 1 94 ? 0.140 -21.094 -26.652 1.00 97.81 94 LEU A C 1
ATOM 750 O O . LEU A 1 94 ? -1.054 -20.894 -26.872 1.00 97.81 94 LEU A O 1
ATOM 754 N N . THR A 1 95 ? 1.070 -20.933 -27.587 1.00 97.25 95 THR A N 1
ATOM 755 C CA . THR A 1 95 ? 0.791 -20.501 -28.961 1.00 97.25 95 THR A CA 1
ATOM 756 C C . THR A 1 95 ? -0.191 -21.423 -29.671 1.00 97.25 95 THR A C 1
ATOM 758 O O . THR A 1 95 ? -1.137 -20.970 -30.322 1.00 97.25 95 THR A O 1
ATOM 761 N N . LYS A 1 96 ? 0.021 -22.735 -29.553 1.00 97.00 96 LYS A N 1
ATOM 762 C CA . LYS A 1 96 ? -0.860 -23.737 -30.146 1.00 97.00 96 LYS A CA 1
ATOM 763 C C . LYS A 1 96 ? -2.267 -23.648 -29.555 1.00 97.00 96 LYS A C 1
ATOM 765 O O . LYS A 1 96 ? -3.226 -23.582 -30.323 1.00 97.00 96 LYS A O 1
ATOM 770 N N . VAL A 1 97 ? -2.389 -23.559 -28.231 1.00 97.75 97 VAL A N 1
ATOM 771 C CA . VAL A 1 97 ? -3.688 -23.436 -27.547 1.00 97.75 97 VAL A CA 1
ATOM 772 C C . VAL A 1 97 ? -4.402 -22.133 -27.924 1.00 97.75 97 VAL A C 1
ATOM 774 O O . VAL A 1 97 ? -5.602 -22.153 -28.212 1.00 97.75 97 VAL A O 1
ATOM 777 N N . ALA A 1 98 ? -3.676 -21.013 -27.997 1.00 97.56 98 ALA A N 1
ATOM 778 C CA . ALA A 1 98 ? -4.202 -19.723 -28.447 1.00 97.56 98 ALA A CA 1
ATOM 779 C C . ALA A 1 98 ? -4.762 -19.813 -29.873 1.00 97.56 98 ALA A C 1
ATOM 781 O O . ALA A 1 98 ? -5.905 -19.421 -30.124 1.00 97.56 98 ALA A O 1
ATOM 782 N N . LYS A 1 99 ? -4.016 -20.437 -30.790 1.00 96.12 99 LYS A N 1
ATOM 783 C CA . LYS A 1 99 ? -4.452 -20.649 -32.174 1.00 96.12 99 LYS A CA 1
ATOM 784 C C . LYS A 1 99 ? -5.678 -21.559 -32.280 1.00 96.12 99 LYS A C 1
ATOM 786 O O . LYS A 1 99 ? -6.577 -21.255 -33.059 1.00 96.12 99 LYS A O 1
ATOM 791 N N . GLU A 1 100 ? -5.743 -22.640 -31.502 1.00 97.19 100 GLU A N 1
ATOM 792 C CA . GLU A 1 100 ? -6.903 -23.548 -31.459 1.00 97.19 100 GLU A CA 1
ATOM 793 C C . GLU A 1 100 ? -8.194 -22.829 -31.031 1.00 97.19 100 GLU A C 1
ATOM 795 O O . GLU A 1 100 ? -9.274 -23.156 -31.524 1.00 97.19 100 GLU A O 1
ATOM 800 N N . HIS A 1 101 ? -8.079 -21.810 -30.176 1.00 97.00 101 HIS A N 1
ATOM 801 C CA . HIS A 1 101 ? -9.207 -21.023 -29.669 1.00 97.00 101 HIS A CA 1
ATOM 802 C C . HIS A 1 101 ? -9.420 -19.692 -30.411 1.00 97.00 101 HIS A C 1
ATOM 804 O O . HIS A 1 101 ? -10.300 -18.918 -30.030 1.00 97.00 101 HIS A O 1
ATOM 810 N N . ASN A 1 102 ? -8.671 -19.431 -31.490 1.00 95.69 102 ASN A N 1
ATOM 811 C CA . ASN A 1 102 ? -8.680 -18.165 -32.236 1.00 95.69 102 ASN A CA 1
ATOM 812 C C . ASN A 1 102 ? -8.417 -16.932 -31.349 1.00 95.69 102 ASN A C 1
ATOM 814 O O . ASN A 1 102 ? -9.084 -15.905 -31.486 1.00 95.69 102 ASN A O 1
ATOM 818 N N . VAL A 1 103 ? -7.455 -17.048 -30.434 1.00 97.75 103 VAL A N 1
ATOM 819 C CA . VAL A 1 103 ? -6.923 -15.941 -29.634 1.00 97.75 103 VAL A CA 1
ATOM 820 C C . VAL A 1 103 ? -5.581 -15.520 -30.230 1.00 97.75 103 VAL A C 1
ATOM 822 O O . VAL A 1 103 ? -4.685 -16.348 -30.394 1.00 97.75 103 VAL A O 1
ATOM 825 N N . GLY A 1 104 ? -5.443 -14.246 -30.591 1.00 97.25 104 GLY A N 1
ATOM 826 C CA . GLY A 1 104 ? -4.186 -13.700 -31.099 1.00 97.25 104 GLY A CA 1
ATOM 827 C C . GLY A 1 104 ? -3.211 -13.367 -29.969 1.00 97.25 104 GLY A C 1
ATOM 828 O O . GLY A 1 104 ? -3.618 -12.990 -28.874 1.00 97.25 104 GLY A O 1
ATOM 829 N N . LEU A 1 105 ? -1.913 -13.491 -30.233 1.00 98.19 105 LEU A N 1
ATOM 830 C CA . LEU A 1 105 ? -0.863 -13.164 -29.267 1.00 98.19 105 LEU A CA 1
ATOM 831 C C . LEU A 1 105 ? -0.102 -11.925 -29.727 1.00 98.19 105 LEU A C 1
ATOM 833 O O . LEU A 1 105 ? 0.303 -11.848 -30.894 1.00 98.19 105 LEU A O 1
ATOM 837 N N . TYR A 1 106 ? 0.066 -10.970 -28.814 1.00 98.25 106 TYR A N 1
ATOM 838 C CA . TYR A 1 106 ? 0.871 -9.769 -28.999 1.00 98.25 106 TYR A CA 1
ATOM 839 C C . TYR A 1 106 ? 2.140 -9.876 -28.164 1.00 98.25 106 TYR A C 1
ATOM 841 O O . TYR A 1 106 ? 2.089 -10.246 -26.990 1.00 98.25 106 TYR A O 1
ATOM 849 N N . TRP A 1 107 ? 3.275 -9.568 -28.781 1.00 98.00 107 TRP A N 1
ATOM 850 C CA . TRP A 1 107 ? 4.581 -9.696 -28.145 1.00 98.00 107 TRP A CA 1
ATOM 851 C C . TRP A 1 107 ? 5.072 -8.365 -27.587 1.00 98.00 107 TRP A C 1
ATOM 853 O O . TRP A 1 107 ? 4.980 -7.352 -28.280 1.00 98.00 107 TRP A O 1
ATOM 863 N N . ASP A 1 108 ? 5.617 -8.373 -26.372 1.00 97.75 108 ASP A N 1
ATOM 864 C CA . ASP A 1 108 ? 6.297 -7.210 -25.799 1.00 97.75 108 ASP A CA 1
ATOM 865 C C . ASP A 1 108 ? 7.710 -7.075 -26.383 1.00 97.75 108 ASP A C 1
ATOM 867 O O . ASP A 1 108 ? 8.567 -7.948 -26.207 1.00 97.75 108 ASP A O 1
ATOM 871 N N . ALA A 1 109 ? 7.938 -6.006 -27.138 1.00 96.62 109 ALA A N 1
ATOM 872 C CA . ALA A 1 109 ? 9.194 -5.732 -27.813 1.00 96.62 109 ALA A CA 1
ATOM 873 C C . ALA A 1 109 ? 9.956 -4.622 -27.082 1.00 96.62 109 ALA A C 1
ATOM 875 O O . ALA A 1 109 ? 9.678 -3.437 -27.262 1.00 96.62 109 ALA A O 1
ATOM 876 N N . VAL A 1 110 ? 10.957 -5.040 -26.305 1.00 96.62 110 VAL A N 1
ATOM 877 C CA . VAL A 1 110 ? 11.908 -4.159 -25.617 1.00 96.62 110 VAL A CA 1
ATOM 878 C C . VAL A 1 110 ? 13.071 -3.873 -26.558 1.00 96.62 110 VAL A C 1
ATOM 880 O O . VAL A 1 110 ? 13.947 -4.716 -26.762 1.00 96.62 110 VAL A O 1
ATOM 883 N N . LEU A 1 111 ? 13.021 -2.709 -27.202 1.00 95.75 111 LEU A N 1
ATOM 884 C CA . LEU A 1 111 ? 13.906 -2.346 -28.311 1.00 95.75 111 LEU A CA 1
ATOM 885 C C . LEU A 1 111 ? 14.799 -1.137 -28.014 1.00 95.75 111 LEU A C 1
ATOM 887 O O . LEU A 1 111 ? 15.704 -0.852 -28.782 1.00 95.75 111 LEU A O 1
ATOM 891 N N . ASN A 1 112 ? 14.611 -0.447 -26.892 1.00 95.19 112 ASN A N 1
ATOM 892 C CA . ASN A 1 112 ? 15.416 0.732 -26.584 1.00 95.19 112 ASN A CA 1
ATOM 893 C C . ASN A 1 112 ? 16.887 0.401 -26.287 1.00 95.19 112 ASN A C 1
ATOM 895 O O . ASN A 1 112 ? 17.806 1.065 -26.755 1.00 95.19 112 ASN A O 1
ATOM 899 N N . HIS A 1 113 ? 17.119 -0.613 -25.456 1.00 96.44 113 HIS A N 1
ATOM 900 C CA . HIS A 1 113 ? 18.415 -0.841 -24.823 1.00 96.44 113 HIS A CA 1
ATOM 901 C C . HIS A 1 113 ? 18.764 -2.329 -24.751 1.00 96.44 113 HIS A C 1
ATOM 903 O O . HIS A 1 113 ? 17.948 -3.200 -25.051 1.00 96.44 113 HIS A O 1
ATOM 909 N N . LYS A 1 114 ? 19.997 -2.631 -24.335 1.00 96.88 114 LYS A N 1
ATOM 910 C CA . LYS A 1 114 ? 20.435 -3.980 -23.950 1.00 96.88 114 LYS A CA 1
ATOM 911 C C . LYS A 1 114 ? 21.095 -3.953 -22.576 1.00 96.88 114 LYS A C 1
ATOM 913 O O . LYS A 1 114 ? 21.867 -3.045 -22.273 1.00 96.88 114 LYS A O 1
ATOM 918 N N . ALA A 1 115 ? 20.835 -4.973 -21.765 1.00 96.81 115 ALA A N 1
ATOM 919 C CA . ALA A 1 115 ? 21.343 -5.103 -20.404 1.00 96.81 115 ALA A CA 1
ATOM 920 C C . ALA A 1 115 ? 22.127 -6.410 -20.203 1.00 96.81 115 ALA A C 1
ATOM 922 O O . ALA A 1 115 ? 21.901 -7.412 -20.880 1.00 96.81 115 ALA A O 1
ATOM 923 N N . GLY A 1 116 ? 23.056 -6.406 -19.243 1.00 95.19 116 GLY A N 1
ATOM 924 C CA . GLY A 1 116 ? 23.821 -7.598 -18.867 1.00 95.19 116 GLY A CA 1
ATOM 925 C C . GLY A 1 116 ? 24.838 -8.046 -19.917 1.00 95.19 116 GLY A C 1
ATOM 926 O O . GLY A 1 116 ? 24.879 -9.229 -20.246 1.00 95.19 116 GLY A O 1
ATOM 927 N N . ALA A 1 117 ? 25.652 -7.130 -20.450 1.00 97.06 117 ALA A N 1
ATOM 928 C CA . ALA A 1 117 ? 26.722 -7.466 -21.394 1.00 97.06 117 ALA A CA 1
ATOM 929 C C . ALA A 1 117 ? 27.669 -8.559 -20.852 1.00 97.06 117 ALA A C 1
ATOM 931 O O . ALA A 1 117 ? 27.820 -8.736 -19.643 1.00 97.06 117 ALA A O 1
ATOM 932 N N . ASP A 1 118 ? 28.303 -9.315 -21.749 1.00 96.62 118 ASP A N 1
ATOM 933 C CA . ASP A 1 118 ? 29.208 -10.421 -21.397 1.00 96.62 118 ASP A CA 1
ATOM 934 C C . ASP A 1 118 ? 30.612 -9.937 -21.031 1.00 96.62 118 ASP A C 1
ATOM 936 O O . ASP A 1 118 ? 31.327 -10.594 -20.273 1.00 96.62 118 ASP A O 1
ATOM 940 N N . LYS A 1 119 ? 31.005 -8.781 -21.566 1.00 96.50 119 LYS A N 1
ATOM 941 C CA . LYS A 1 119 ? 32.296 -8.148 -21.305 1.00 96.50 119 LYS A CA 1
ATOM 942 C C . LYS A 1 119 ? 32.192 -6.632 -21.366 1.00 96.50 119 LYS A C 1
ATOM 944 O O . LYS A 1 119 ? 31.314 -6.067 -22.027 1.00 96.50 119 LYS A O 1
ATOM 949 N N . THR A 1 120 ? 33.139 -5.986 -20.704 1.00 97.38 120 THR A N 1
ATOM 950 C CA . THR A 1 120 ? 33.371 -4.556 -20.841 1.00 97.38 120 THR A CA 1
ATOM 951 C C . THR A 1 120 ? 34.174 -4.249 -22.102 1.00 97.38 120 THR A C 1
ATOM 953 O O . THR A 1 120 ? 35.004 -5.043 -22.552 1.00 97.38 120 THR A O 1
ATOM 956 N N . GLU A 1 121 ? 33.939 -3.075 -22.679 1.00 97.25 121 GLU A N 1
ATOM 957 C CA . GLU A 1 121 ? 34.706 -2.544 -23.799 1.00 97.25 121 GLU A CA 1
ATOM 958 C C . GLU A 1 121 ? 35.092 -1.090 -23.536 1.00 97.25 121 GLU A C 1
ATOM 960 O O . GLU A 1 121 ? 34.348 -0.309 -22.935 1.00 97.25 121 GLU A O 1
ATOM 965 N N . LYS A 1 122 ? 36.286 -0.723 -24.001 1.00 96.50 122 LYS A N 1
ATOM 966 C CA . LYS A 1 122 ? 36.783 0.645 -23.911 1.00 96.50 122 LYS A CA 1
ATOM 967 C C . LYS A 1 122 ? 36.237 1.466 -25.063 1.00 96.50 122 LYS A C 1
ATOM 969 O O . LYS A 1 122 ? 36.436 1.103 -26.221 1.00 96.50 122 LYS A O 1
ATOM 974 N N . CYS A 1 123 ? 35.608 2.590 -24.750 1.00 95.00 123 CYS A N 1
ATOM 975 C CA . CYS A 1 123 ? 35.108 3.522 -25.754 1.00 95.00 123 CYS A CA 1
ATOM 976 C C . CYS A 1 123 ? 35.350 4.971 -25.327 1.00 95.00 123 CYS A C 1
ATOM 978 O O . CYS A 1 123 ? 35.506 5.283 -24.143 1.00 95.00 123 CYS A O 1
ATOM 980 N N . ARG A 1 124 ? 35.420 5.868 -26.316 1.00 96.44 124 ARG A N 1
ATOM 981 C CA . ARG A 1 124 ? 35.507 7.306 -26.057 1.00 96.44 124 ARG A CA 1
ATOM 982 C C . ARG A 1 124 ? 34.112 7.874 -25.874 1.00 96.44 124 ARG A C 1
ATOM 984 O O . ARG A 1 124 ? 33.239 7.618 -26.695 1.00 96.44 124 ARG A O 1
ATOM 991 N N . VAL A 1 125 ? 33.939 8.689 -24.845 1.00 96.50 125 VAL A N 1
ATOM 992 C CA . VAL A 1 125 ? 32.654 9.276 -24.471 1.00 96.50 125 VAL A CA 1
ATOM 993 C C . VAL A 1 125 ? 32.797 10.740 -24.077 1.00 96.50 125 VAL A C 1
ATOM 995 O O . VAL A 1 125 ? 33.901 11.233 -23.821 1.00 96.50 125 VAL A O 1
ATOM 998 N N . VAL A 1 126 ? 31.658 11.416 -24.002 1.00 96.44 126 VAL A N 1
ATOM 999 C CA . VAL A 1 126 ? 31.467 12.673 -23.267 1.00 96.44 126 VAL A CA 1
ATOM 1000 C C . VAL A 1 126 ? 30.345 12.480 -22.256 1.00 96.44 126 VAL A C 1
ATOM 1002 O O . VAL A 1 126 ? 29.370 11.782 -22.534 1.00 96.44 126 VAL A O 1
ATOM 1005 N N . GLU A 1 127 ? 30.470 13.102 -21.089 1.00 96.44 127 GLU A N 1
ATOM 1006 C CA . GLU A 1 127 ? 29.352 13.219 -20.156 1.00 96.44 127 GLU A CA 1
ATOM 1007 C C . GLU A 1 127 ? 28.370 14.265 -20.682 1.00 96.44 127 GLU A C 1
ATOM 1009 O O . GLU A 1 127 ? 28.779 15.350 -21.113 1.00 96.44 127 GLU A O 1
ATOM 1014 N N . VAL A 1 128 ? 27.078 13.953 -20.626 1.00 95.06 128 VAL A N 1
ATOM 1015 C CA . VAL A 1 128 ? 25.997 14.891 -20.956 1.00 95.06 128 VAL A CA 1
ATOM 1016 C C . VAL A 1 128 ? 25.194 15.267 -19.711 1.00 95.06 128 VAL A C 1
ATOM 1018 O O . VAL A 1 128 ? 25.219 14.564 -18.698 1.00 95.06 128 VAL A O 1
ATOM 1021 N N . ASP A 1 129 ? 24.520 16.415 -19.756 1.00 92.31 129 ASP A N 1
ATOM 1022 C CA . ASP A 1 129 ? 23.710 16.905 -18.640 1.00 92.31 129 ASP A CA 1
ATOM 1023 C C . ASP A 1 129 ? 22.513 15.976 -18.367 1.00 92.31 129 ASP A C 1
ATOM 1025 O O . ASP A 1 129 ? 21.819 15.534 -19.281 1.00 92.31 129 ASP A O 1
ATOM 1029 N N . GLN A 1 130 ? 22.240 15.713 -17.085 1.00 85.38 130 GLN A N 1
ATOM 1030 C CA . GLN A 1 130 ? 21.135 14.849 -16.650 1.00 85.38 130 GLN A CA 1
ATOM 1031 C C . GLN A 1 130 ? 19.736 15.421 -16.913 1.00 85.38 130 GLN A C 1
ATOM 1033 O O . GLN A 1 130 ? 18.760 14.695 -16.768 1.00 85.38 130 GLN A O 1
ATOM 1038 N N . ASN A 1 131 ? 19.608 16.704 -17.247 1.00 87.31 131 ASN A N 1
ATOM 1039 C CA . ASN A 1 131 ? 18.333 17.342 -17.583 1.00 87.31 131 ASN A CA 1
ATOM 1040 C C . ASN A 1 131 ? 18.295 17.813 -19.044 1.00 87.31 131 ASN A C 1
ATOM 1042 O O . ASN A 1 131 ? 17.260 18.298 -19.491 1.00 87.31 131 ASN A O 1
ATOM 1046 N N . ASP A 1 132 ? 19.413 17.715 -19.771 1.00 90.69 132 ASP A N 1
ATOM 1047 C CA . ASP A 1 132 ? 19.517 18.121 -21.172 1.00 90.69 132 ASP A CA 1
ATOM 1048 C C . ASP A 1 132 ? 20.602 17.316 -21.912 1.00 90.69 132 ASP A C 1
ATOM 1050 O O . ASP A 1 132 ? 21.783 17.681 -21.911 1.00 90.69 132 ASP A O 1
ATOM 1054 N N . ARG A 1 133 ? 20.204 16.232 -22.592 1.00 90.19 133 ARG A N 1
ATOM 1055 C CA . ARG A 1 133 ? 21.134 15.305 -23.277 1.00 90.19 133 ARG A CA 1
ATOM 1056 C C . ARG A 1 133 ? 21.873 15.958 -24.442 1.00 90.19 133 ARG A C 1
ATOM 1058 O O . ARG A 1 133 ? 22.863 15.402 -24.929 1.00 90.19 133 ARG A O 1
ATOM 1065 N N . THR A 1 134 ? 21.428 17.133 -24.890 1.00 90.69 134 THR A N 1
ATOM 1066 C CA . THR A 1 134 ? 22.088 17.900 -25.953 1.00 90.69 134 THR A CA 1
ATOM 1067 C C . THR A 1 134 ? 23.320 18.656 -25.450 1.00 90.69 134 THR A C 1
ATOM 1069 O O . THR A 1 134 ? 24.169 19.055 -26.252 1.00 90.69 134 THR A O 1
ATOM 1072 N N . LYS A 1 135 ? 23.459 18.833 -24.128 1.00 92.62 135 LYS A N 1
ATOM 1073 C CA . LYS A 1 135 ? 24.556 19.580 -23.505 1.00 92.62 135 LYS A CA 1
ATOM 1074 C C . LYS A 1 135 ? 25.653 18.652 -23.003 1.00 92.62 135 LYS A C 1
ATOM 1076 O O . LYS A 1 135 ? 25.472 17.914 -22.042 1.00 92.62 135 LYS A O 1
ATOM 1081 N N . GLU A 1 136 ? 26.828 18.761 -23.609 1.00 94.44 136 GLU A N 1
ATOM 1082 C CA . GLU A 1 136 ? 28.048 18.103 -23.134 1.00 94.44 136 GLU A CA 1
ATOM 1083 C C . GLU A 1 136 ? 28.627 18.872 -21.935 1.00 94.44 136 GLU A C 1
ATOM 1085 O O . GLU A 1 136 ? 28.817 20.090 -21.996 1.00 94.44 136 GLU A O 1
ATOM 1090 N N . VAL A 1 137 ? 28.897 18.168 -20.833 1.00 94.50 137 VAL A N 1
ATOM 1091 C CA . VAL A 1 137 ? 29.383 18.748 -19.565 1.00 94.50 137 VAL A CA 1
ATOM 1092 C C . VAL A 1 137 ? 30.828 18.365 -19.238 1.00 94.50 137 VAL A C 1
ATOM 1094 O O . VAL A 1 137 ? 31.380 18.836 -18.241 1.00 94.50 137 VAL A O 1
ATOM 1097 N N . SER A 1 138 ? 31.464 17.555 -20.084 1.00 93.94 138 SER A N 1
ATOM 1098 C CA . SER A 1 138 ? 32.875 17.187 -19.971 1.00 93.94 138 SER A CA 1
ATOM 1099 C C . SER A 1 138 ? 33.601 17.288 -21.309 1.00 93.94 138 SER A C 1
ATOM 1101 O O . SER A 1 138 ? 32.995 17.213 -22.375 1.00 93.94 138 SER A O 1
ATOM 1103 N N . ASP A 1 139 ? 34.932 17.361 -21.248 1.00 93.62 139 ASP A N 1
ATOM 1104 C CA . ASP A 1 139 ? 35.771 17.025 -22.399 1.00 93.62 139 ASP A CA 1
ATOM 1105 C C . ASP A 1 139 ? 35.641 15.525 -22.730 1.00 93.62 139 ASP A C 1
ATOM 1107 O O . ASP A 1 139 ? 35.161 14.742 -21.911 1.00 93.62 139 ASP A O 1
ATOM 1111 N N . ALA A 1 140 ? 36.080 15.107 -23.920 1.00 95.19 140 ALA A N 1
ATOM 1112 C CA . ALA A 1 140 ? 36.029 13.708 -24.339 1.00 95.19 140 ALA A CA 1
ATOM 1113 C C . ALA A 1 140 ? 37.126 12.855 -23.677 1.00 95.19 140 ALA A C 1
ATOM 1115 O O . ALA A 1 140 ? 38.316 13.143 -23.842 1.00 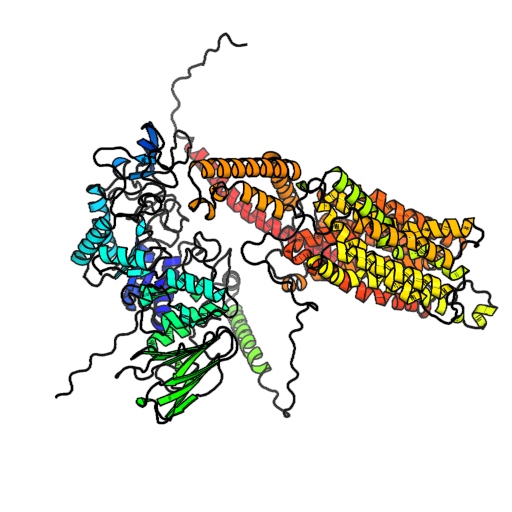95.19 140 ALA A O 1
ATOM 1116 N N . PHE A 1 141 ? 36.749 11.751 -23.034 1.00 95.25 141 PHE A N 1
ATOM 1117 C CA . PHE A 1 141 ? 37.664 10.810 -22.370 1.00 95.25 141 PHE A CA 1
ATOM 1118 C C . PHE A 1 141 ? 37.268 9.350 -22.638 1.00 95.25 141 PHE A C 1
ATOM 1120 O O . PHE A 1 141 ? 36.326 9.090 -23.379 1.00 95.25 141 PHE A O 1
ATOM 1127 N N . GLU A 1 142 ? 38.052 8.397 -22.136 1.00 97.06 142 GLU A N 1
ATOM 1128 C CA . GLU A 1 142 ? 37.804 6.958 -22.299 1.00 97.06 142 GLU A CA 1
ATOM 1129 C C . GLU A 1 142 ? 37.164 6.390 -21.029 1.00 97.06 142 GLU A C 1
ATOM 1131 O O . GLU A 1 142 ? 37.650 6.675 -19.933 1.00 97.06 142 GLU A O 1
ATOM 1136 N N . ILE A 1 143 ? 36.120 5.580 -21.198 1.00 96.88 143 ILE A N 1
ATOM 1137 C CA . ILE A 1 143 ? 35.505 4.774 -20.133 1.00 96.88 143 ILE A CA 1
ATOM 1138 C C . ILE A 1 143 ? 35.620 3.288 -20.458 1.00 96.88 143 ILE A C 1
ATOM 1140 O O . ILE A 1 143 ? 35.910 2.907 -21.597 1.00 96.88 143 ILE A O 1
ATOM 1144 N N . GLU A 1 144 ? 35.341 2.452 -19.465 1.00 96.88 144 GLU A N 1
ATOM 1145 C CA . GLU A 1 144 ? 35.153 1.016 -19.630 1.00 96.88 144 GLU A CA 1
ATOM 1146 C C . GLU A 1 144 ? 33.677 0.662 -19.388 1.00 96.88 144 GLU A C 1
ATOM 1148 O O . GLU A 1 144 ? 33.228 0.571 -18.250 1.00 96.88 144 GLU A O 1
ATOM 1153 N N . GLY A 1 145 ? 32.901 0.503 -20.465 1.00 95.25 145 GLY A N 1
ATOM 1154 C CA . GLY A 1 145 ? 31.450 0.287 -20.402 1.00 95.25 145 GLY A CA 1
ATOM 1155 C C . GLY A 1 145 ? 31.049 -1.164 -20.672 1.00 95.25 145 GLY A C 1
ATOM 1156 O O . GLY A 1 145 ? 31.712 -1.867 -21.434 1.00 95.25 145 GLY A O 1
ATOM 1157 N N . TRP A 1 146 ? 29.937 -1.619 -20.095 1.00 97.00 146 TRP A N 1
ATOM 1158 C CA . TRP A 1 146 ? 29.353 -2.946 -20.346 1.00 97.00 146 TRP A CA 1
ATOM 1159 C C . TRP A 1 146 ? 28.647 -2.999 -21.713 1.00 97.00 146 TRP A C 1
ATOM 1161 O O . TRP A 1 146 ? 27.429 -2.868 -21.795 1.00 97.00 146 TRP A O 1
ATOM 1171 N N . LEU A 1 147 ? 29.425 -3.168 -22.789 1.00 97.06 147 LEU A N 1
ATOM 1172 C CA . LEU A 1 147 ? 28.964 -2.992 -24.176 1.00 97.06 147 LEU A CA 1
ATOM 1173 C C . LEU A 1 147 ? 29.230 -4.195 -25.102 1.00 97.06 147 LEU A C 1
ATOM 1175 O O . LEU A 1 147 ? 28.787 -4.185 -26.247 1.00 97.06 147 LEU A O 1
ATOM 1179 N N . GLY A 1 148 ? 29.930 -5.239 -24.644 1.00 97.69 148 GLY A N 1
ATOM 1180 C CA . GLY A 1 148 ? 30.214 -6.424 -25.460 1.00 97.69 148 GLY A CA 1
ATOM 1181 C C . GLY A 1 148 ? 29.216 -7.558 -25.218 1.00 97.69 148 GLY A C 1
ATOM 1182 O O . GLY A 1 148 ? 29.212 -8.141 -24.133 1.00 97.69 148 GLY A O 1
ATOM 1183 N N . PHE A 1 149 ? 28.407 -7.914 -26.220 1.00 98.19 149 PHE A N 1
ATOM 1184 C CA . PHE A 1 149 ? 27.444 -9.023 -26.152 1.00 98.19 149 PHE A CA 1
ATOM 1185 C C . PHE A 1 149 ? 27.810 -10.115 -27.156 1.00 98.19 149 PHE A C 1
ATOM 1187 O O . PHE A 1 149 ? 27.654 -9.948 -28.371 1.00 98.19 149 PHE A O 1
ATOM 1194 N N . ASP A 1 150 ? 28.259 -11.251 -26.626 1.00 96.06 150 ASP A N 1
ATOM 1195 C CA . ASP A 1 150 ? 28.752 -12.384 -27.399 1.00 96.06 150 ASP A CA 1
ATOM 1196 C C . ASP A 1 150 ? 27.737 -13.538 -27.483 1.00 96.06 150 ASP A C 1
ATOM 1198 O O . ASP A 1 150 ? 27.877 -14.396 -28.355 1.00 96.06 150 ASP A O 1
ATOM 1202 N N . PHE A 1 151 ? 26.713 -13.577 -26.622 1.00 97.19 151 PHE A N 1
ATOM 1203 C CA . PHE A 1 151 ? 25.666 -14.619 -26.590 1.00 97.19 151 PHE A CA 1
ATOM 1204 C C . PHE A 1 151 ? 26.232 -16.053 -26.601 1.00 97.19 151 PHE A C 1
ATOM 1206 O O . PHE A 1 151 ? 25.948 -16.829 -27.522 1.00 97.19 151 PHE A O 1
ATOM 1213 N N . PRO A 1 152 ? 27.090 -16.426 -25.632 1.00 94.88 152 PRO A N 1
ATOM 1214 C CA . PRO A 1 152 ? 27.863 -17.665 -25.700 1.00 94.88 152 PRO A CA 1
ATOM 1215 C C . PRO A 1 152 ? 26.992 -18.928 -25.693 1.00 94.88 152 PRO A C 1
ATOM 1217 O O . PRO A 1 152 ? 27.347 -19.905 -26.351 1.00 94.88 152 PRO A O 1
ATOM 1220 N N . GLY A 1 153 ? 25.849 -18.915 -24.996 1.00 93.69 153 GLY A N 1
ATOM 1221 C CA . GLY A 1 153 ? 24.954 -20.075 -24.925 1.00 93.69 153 GLY A CA 1
ATOM 1222 C C . GLY A 1 153 ? 24.151 -20.301 -26.207 1.00 93.69 153 GLY A C 1
ATOM 1223 O O . GLY A 1 153 ? 23.896 -21.448 -26.571 1.00 93.69 153 GLY A O 1
ATOM 1224 N N . ARG A 1 154 ? 23.793 -19.227 -26.926 1.00 96.75 154 ARG A N 1
ATOM 1225 C CA . ARG A 1 154 ? 23.123 -19.308 -28.236 1.00 96.75 154 ARG A CA 1
ATOM 1226 C C . ARG A 1 154 ? 24.104 -19.509 -29.396 1.00 96.75 154 ARG A C 1
ATOM 1228 O O . ARG A 1 154 ? 23.758 -20.107 -30.418 1.00 96.75 154 ARG A O 1
ATOM 1235 N N . GLY A 1 155 ? 25.327 -18.994 -29.275 1.00 95.56 155 GLY A N 1
ATOM 1236 C CA . GLY A 1 155 ? 26.315 -19.003 -30.350 1.00 95.56 155 GLY A CA 1
ATOM 1237 C C . GLY A 1 155 ? 25.834 -18.198 -31.562 1.00 95.56 155 GLY A C 1
ATOM 1238 O O . GLY A 1 155 ? 25.594 -16.998 -31.462 1.00 95.56 155 GLY A O 1
ATOM 1239 N N . GLU A 1 156 ? 25.711 -18.848 -32.719 1.00 95.94 156 GLU A N 1
ATOM 1240 C CA . GLU A 1 156 ? 25.234 -18.238 -33.976 1.00 95.94 156 GLU A CA 1
ATOM 1241 C C . GLU A 1 156 ? 23.828 -18.717 -34.382 1.00 95.94 156 GLU A C 1
ATOM 1243 O O . GLU A 1 156 ? 23.387 -18.494 -35.513 1.00 95.94 156 GLU A O 1
ATOM 1248 N N . GLN A 1 157 ? 23.117 -19.416 -33.492 1.00 95.12 157 GLN A N 1
ATOM 1249 C CA . GLN A 1 157 ? 21.767 -19.881 -33.792 1.00 95.12 157 GLN A CA 1
ATOM 1250 C C . GLN A 1 157 ? 20.810 -18.681 -33.918 1.00 95.12 157 GLN A C 1
ATOM 1252 O O . GLN A 1 157 ? 20.841 -17.755 -33.105 1.00 95.12 157 GLN A O 1
ATOM 1257 N N . TYR A 1 158 ? 19.980 -18.709 -34.966 1.00 95.94 158 TYR A N 1
ATOM 1258 C CA . TYR A 1 158 ? 19.051 -17.658 -35.424 1.00 95.94 158 TYR A CA 1
ATOM 1259 C C . TYR A 1 158 ? 19.700 -16.366 -35.946 1.00 95.94 158 TYR A C 1
ATOM 1261 O O . TYR A 1 158 ? 19.354 -15.938 -37.046 1.00 95.94 158 TYR A O 1
ATOM 1269 N N . SER A 1 159 ? 20.664 -15.790 -35.225 1.00 96.38 159 SER A N 1
ATOM 1270 C CA . SER A 1 159 ? 21.416 -14.605 -35.654 1.00 96.38 159 SER A CA 1
ATOM 1271 C C . SER A 1 159 ? 22.902 -14.710 -35.321 1.00 96.38 159 SER A C 1
ATOM 1273 O O . SER A 1 159 ? 23.292 -15.183 -34.250 1.00 96.38 159 SER A O 1
ATOM 1275 N N . LYS A 1 160 ? 23.734 -14.222 -36.246 1.00 95.62 160 LYS A N 1
ATOM 1276 C CA . LYS A 1 160 ? 25.193 -14.117 -36.090 1.00 95.62 160 LYS A CA 1
ATOM 1277 C C . LYS A 1 160 ? 25.634 -12.817 -35.418 1.00 95.62 160 LYS A C 1
ATOM 1279 O O . LYS A 1 160 ? 26.820 -12.676 -35.139 1.00 95.62 160 LYS A O 1
ATOM 1284 N N . MET A 1 161 ? 24.705 -11.891 -35.183 1.00 96.50 161 MET A N 1
ATOM 1285 C CA . MET A 1 161 ? 24.994 -10.569 -34.641 1.00 96.50 161 MET A CA 1
ATOM 1286 C C . MET A 1 161 ? 25.677 -10.666 -33.271 1.00 96.50 161 MET A C 1
ATOM 1288 O O . MET A 1 161 ? 25.254 -11.436 -32.399 1.00 96.50 161 MET A O 1
ATOM 1292 N N . LYS A 1 162 ? 26.735 -9.872 -33.098 1.00 96.88 162 LYS A N 1
ATOM 1293 C CA . LYS A 1 162 ? 27.440 -9.639 -31.833 1.00 96.88 162 LYS A CA 1
ATOM 1294 C C . LYS A 1 162 ? 27.458 -8.137 -31.603 1.00 96.88 162 LYS A C 1
ATOM 1296 O O . LYS A 1 162 ? 27.745 -7.383 -32.531 1.00 96.88 162 LYS A O 1
ATOM 1301 N N . TYR A 1 163 ? 27.098 -7.703 -30.399 1.00 97.50 163 TYR A N 1
ATOM 1302 C CA . TYR A 1 163 ? 27.058 -6.274 -30.095 1.00 97.50 163 TYR A CA 1
ATOM 1303 C C . TYR A 1 163 ? 28.374 -5.836 -29.460 1.00 97.50 163 TYR A C 1
ATOM 1305 O O . TYR A 1 163 ? 28.990 -6.575 -28.694 1.00 97.50 163 TYR A O 1
ATOM 1313 N N . HIS A 1 164 ? 28.765 -4.616 -29.796 1.00 96.81 164 HIS A N 1
ATOM 1314 C CA . HIS A 1 164 ? 29.999 -3.951 -29.404 1.00 96.81 164 HIS A CA 1
ATOM 1315 C C . HIS A 1 164 ? 29.647 -2.494 -29.118 1.00 96.81 164 HIS A C 1
ATOM 1317 O O . HIS A 1 164 ? 28.566 -2.040 -29.500 1.00 96.81 164 HIS A O 1
ATOM 1323 N N . TRP A 1 165 ? 30.553 -1.731 -28.514 1.00 95.62 165 TRP A N 1
ATOM 1324 C CA . TRP A 1 165 ? 30.338 -0.309 -28.215 1.00 95.62 165 TRP A CA 1
ATOM 1325 C C . TRP A 1 165 ? 29.881 0.519 -29.435 1.00 95.62 165 TRP A C 1
ATOM 1327 O O . TRP A 1 165 ? 29.104 1.459 -29.288 1.00 95.62 165 TRP A O 1
ATOM 1337 N N . GLU A 1 166 ? 30.291 0.146 -30.651 1.00 95.12 166 GLU A N 1
ATOM 1338 C CA . GLU A 1 166 ? 29.889 0.798 -31.907 1.00 95.12 166 GLU A CA 1
ATOM 1339 C C . GLU A 1 166 ? 28.425 0.558 -32.306 1.00 95.12 166 GLU A C 1
ATOM 1341 O O . GLU A 1 166 ? 27.924 1.198 -33.225 1.00 95.12 166 GLU A O 1
ATOM 1346 N N . HIS A 1 167 ? 27.704 -0.304 -31.596 1.00 96.12 167 HIS A N 1
ATOM 1347 C CA . HIS A 1 167 ? 26.278 -0.568 -31.794 1.00 96.12 167 HIS A CA 1
ATOM 1348 C C . HIS A 1 167 ? 25.380 0.215 -30.830 1.00 96.12 167 HIS A C 1
ATOM 1350 O O . HIS A 1 167 ? 24.159 0.114 -30.922 1.00 96.12 167 HIS A O 1
ATOM 1356 N N . PHE A 1 168 ? 25.976 1.018 -29.944 1.00 96.75 168 PHE A N 1
ATOM 1357 C CA . PHE A 1 168 ? 25.263 1.786 -28.927 1.00 96.75 168 PHE A CA 1
ATOM 1358 C C . PHE A 1 168 ? 25.539 3.288 -29.048 1.00 96.75 168 PHE A C 1
ATOM 1360 O O . PHE A 1 168 ? 26.622 3.702 -29.474 1.00 96.75 168 PHE A O 1
ATOM 1367 N N . SER A 1 169 ? 24.552 4.112 -28.723 1.00 95.44 169 SER A N 1
ATOM 1368 C CA . SER A 1 169 ? 24.612 5.584 -28.688 1.00 95.44 169 SER A CA 1
ATOM 1369 C C . SER A 1 169 ? 25.117 6.086 -27.327 1.00 95.44 169 SER A C 1
ATOM 1371 O O . SER A 1 169 ? 25.831 7.093 -27.266 1.00 95.44 169 SER A O 1
ATOM 1373 N N . GLY A 1 170 ? 24.832 5.358 -26.240 1.00 95.25 170 GLY A N 1
ATOM 1374 C CA . GLY A 1 170 ? 25.238 5.736 -24.887 1.00 95.25 170 GLY A CA 1
ATOM 1375 C C . GLY A 1 170 ? 25.148 4.639 -23.826 1.00 95.25 170 GLY A C 1
ATOM 1376 O O . GLY A 1 170 ? 24.631 3.548 -24.061 1.00 95.25 170 GLY A O 1
ATOM 1377 N N . THR A 1 171 ? 25.678 4.940 -22.638 1.00 96.56 171 THR A N 1
ATOM 1378 C CA . THR A 1 171 ? 25.585 4.109 -21.423 1.00 96.56 171 THR A CA 1
ATOM 1379 C C . THR A 1 171 ? 25.615 4.977 -20.157 1.00 96.56 171 THR A C 1
ATOM 1381 O O . THR A 1 171 ? 26.008 6.139 -20.240 1.00 96.56 171 THR A O 1
ATOM 1384 N N . ASP A 1 172 ? 25.219 4.461 -18.988 1.00 96.19 172 ASP A N 1
ATOM 1385 C CA . ASP A 1 172 ? 25.210 5.214 -17.720 1.00 96.19 172 ASP A CA 1
ATOM 1386 C C . ASP A 1 172 ? 26.302 4.817 -16.715 1.00 96.19 172 ASP A C 1
ATOM 1388 O O . ASP A 1 172 ? 26.352 5.366 -15.607 1.00 96.19 172 ASP A O 1
ATOM 1392 N N . TRP A 1 173 ? 27.177 3.871 -17.064 1.00 96.25 173 TRP A N 1
ATOM 1393 C CA . TRP A 1 173 ? 28.134 3.295 -16.118 1.00 96.25 173 TRP A CA 1
ATOM 1394 C C . TRP A 1 173 ? 29.545 3.160 -16.693 1.00 96.25 173 TRP A C 1
ATOM 1396 O O . TRP A 1 173 ? 29.751 2.519 -17.723 1.00 96.25 173 TRP A O 1
ATOM 1406 N N . ASP A 1 174 ? 30.526 3.711 -15.974 1.00 96.19 174 ASP A N 1
ATOM 1407 C CA . ASP A 1 174 ? 31.950 3.457 -16.201 1.00 96.19 174 ASP A CA 1
ATOM 1408 C C . ASP A 1 174 ? 32.486 2.478 -15.151 1.00 96.19 174 ASP A C 1
ATOM 1410 O O . ASP A 1 174 ? 32.641 2.819 -13.976 1.00 96.19 174 ASP A O 1
ATOM 1414 N N . GLN A 1 175 ? 32.813 1.262 -15.584 1.00 95.50 175 GLN A N 1
ATOM 1415 C CA . GLN A 1 175 ? 33.331 0.199 -14.730 1.00 95.50 175 GLN A CA 1
ATOM 1416 C C . GLN A 1 175 ? 34.726 0.509 -14.179 1.00 95.50 175 GLN A C 1
ATOM 1418 O O . GLN A 1 175 ? 35.051 0.065 -13.079 1.00 95.50 175 GLN A O 1
ATOM 1423 N N . ALA A 1 176 ? 35.555 1.264 -14.906 1.00 92.56 176 ALA A N 1
ATOM 1424 C CA . ALA A 1 176 ? 36.923 1.546 -14.477 1.00 92.56 176 ALA A CA 1
ATOM 1425 C C . ALA A 1 176 ? 36.971 2.514 -13.286 1.00 92.56 176 ALA A C 1
ATOM 1427 O O . ALA A 1 176 ? 37.873 2.424 -12.449 1.00 92.56 176 ALA A O 1
ATOM 1428 N N . THR A 1 177 ? 36.019 3.449 -13.216 1.00 91.81 177 THR A N 1
ATOM 1429 C CA . THR A 1 177 ? 35.938 4.455 -12.146 1.00 91.81 177 THR A CA 1
ATOM 1430 C C . THR A 1 177 ? 34.767 4.250 -11.186 1.00 91.81 177 THR A C 1
ATOM 1432 O O . THR A 1 177 ? 34.675 4.986 -10.203 1.00 91.81 177 THR A O 1
ATOM 1435 N N . GLU A 1 178 ? 33.902 3.264 -11.449 1.00 93.31 178 GLU A N 1
ATOM 1436 C CA . GLU A 1 178 ? 32.647 2.998 -10.725 1.00 93.31 178 GLU A CA 1
ATOM 1437 C C . GLU A 1 178 ? 31.743 4.239 -10.644 1.00 93.31 178 GLU A C 1
ATOM 1439 O O . GLU A 1 178 ? 31.074 4.507 -9.640 1.00 93.31 178 GLU A O 1
ATOM 1444 N N . LYS A 1 179 ? 31.752 5.045 -11.712 1.00 93.94 179 LYS A N 1
ATOM 1445 C CA . LYS A 1 179 ? 30.994 6.291 -11.793 1.00 93.94 179 LYS A CA 1
ATOM 1446 C C . LYS A 1 179 ? 29.710 6.080 -12.590 1.00 93.94 179 LYS A C 1
ATOM 1448 O O . LYS A 1 179 ? 29.733 5.596 -13.720 1.00 93.94 179 LYS A O 1
ATOM 1453 N N . LYS A 1 180 ? 28.600 6.542 -12.006 1.00 95.31 180 LYS A N 1
ATOM 1454 C CA . LYS A 1 180 ? 27.314 6.691 -12.691 1.00 95.31 180 LYS A CA 1
ATOM 1455 C C . LYS A 1 180 ? 27.168 8.106 -13.256 1.00 95.31 180 LYS A C 1
ATOM 1457 O O . LYS A 1 180 ? 27.150 9.074 -12.492 1.00 95.31 180 LYS A O 1
ATOM 1462 N N . ALA A 1 181 ? 27.055 8.225 -14.573 1.00 93.88 181 ALA A N 1
ATOM 1463 C CA . ALA A 1 181 ? 26.741 9.456 -15.304 1.00 93.88 181 ALA A CA 1
ATOM 1464 C C . ALA A 1 181 ? 26.233 9.089 -16.703 1.00 93.88 181 ALA A C 1
ATOM 1466 O O . ALA A 1 181 ? 26.502 7.991 -17.156 1.00 93.88 181 ALA A O 1
ATOM 1467 N N . ILE A 1 182 ? 25.528 9.984 -17.399 1.00 96.06 182 ILE A N 1
ATOM 1468 C CA . ILE A 1 182 ? 25.078 9.692 -18.767 1.00 96.06 182 ILE A CA 1
ATOM 1469 C C . ILE A 1 182 ? 26.246 9.932 -19.722 1.00 96.06 182 ILE A C 1
ATOM 1471 O O . ILE A 1 182 ? 26.694 11.070 -19.897 1.00 96.06 182 ILE A O 1
ATOM 1475 N N . TYR A 1 183 ? 26.736 8.859 -20.330 1.00 96.50 183 TYR A N 1
ATOM 1476 C CA . TYR A 1 183 ? 27.845 8.874 -21.270 1.00 96.50 183 TYR A CA 1
ATOM 1477 C C . TYR A 1 183 ? 27.321 8.733 -22.694 1.00 96.50 183 TYR A C 1
ATOM 1479 O O . TYR A 1 183 ? 26.772 7.697 -23.067 1.00 96.50 183 TYR A O 1
ATOM 1487 N N . LYS A 1 184 ? 27.546 9.760 -23.514 1.00 96.69 184 LYS A N 1
ATOM 1488 C CA . LYS A 1 184 ? 27.325 9.687 -24.960 1.00 96.69 184 LYS A CA 1
ATOM 1489 C C . LYS A 1 184 ? 28.569 9.116 -25.630 1.00 96.69 184 LYS A C 1
ATOM 1491 O O . LYS A 1 184 ? 29.659 9.675 -25.476 1.00 96.69 184 LYS A O 1
ATOM 1496 N N . ILE A 1 185 ? 28.409 8.037 -26.389 1.00 95.88 185 ILE A N 1
ATOM 1497 C CA . ILE A 1 185 ? 29.497 7.367 -27.105 1.00 95.88 185 ILE A CA 1
ATOM 1498 C C . ILE A 1 185 ? 29.902 8.185 -28.332 1.00 95.88 185 ILE A C 1
ATOM 1500 O O . ILE A 1 185 ? 29.071 8.644 -29.114 1.00 95.88 185 ILE A O 1
ATOM 1504 N N . LEU A 1 186 ? 31.210 8.375 -28.502 1.00 93.19 186 LEU A N 1
ATOM 1505 C CA . LEU A 1 186 ? 31.795 9.075 -29.638 1.00 93.19 186 LEU A CA 1
ATOM 1506 C C . LEU A 1 186 ? 32.319 8.084 -30.679 1.00 93.19 186 LEU A C 1
ATOM 1508 O O . LEU A 1 186 ? 33.018 7.127 -30.354 1.00 93.19 186 LEU A O 1
ATOM 1512 N N . GLY A 1 187 ? 32.063 8.378 -31.950 1.00 87.25 187 GLY A N 1
ATOM 1513 C CA . GLY A 1 187 ? 32.528 7.603 -33.097 1.00 87.25 187 GLY A CA 1
ATOM 1514 C C . GLY A 1 187 ? 32.103 8.251 -34.413 1.00 87.25 187 GLY A C 1
ATOM 1515 O O . GLY A 1 187 ? 31.430 9.285 -34.418 1.00 87.25 187 GLY A O 1
ATOM 1516 N N . ASP A 1 188 ? 32.500 7.656 -35.535 1.00 79.31 188 ASP A N 1
ATOM 1517 C CA . ASP A 1 188 ? 32.087 8.138 -36.854 1.00 79.31 188 ASP A CA 1
ATOM 1518 C C . ASP A 1 188 ? 30.572 7.941 -37.029 1.00 79.31 188 ASP A C 1
ATOM 1520 O O . ASP A 1 188 ? 30.061 6.840 -36.854 1.00 79.31 188 ASP A O 1
ATOM 1524 N N . ASN A 1 189 ? 29.853 9.016 -37.372 1.00 76.81 189 ASN A N 1
ATOM 1525 C CA . ASN A 1 189 ? 28.385 9.048 -37.490 1.00 76.81 189 ASN A CA 1
ATOM 1526 C C . ASN A 1 189 ? 27.608 8.656 -36.214 1.00 76.81 189 ASN A C 1
ATOM 1528 O O . ASN A 1 189 ? 26.437 8.302 -36.310 1.00 76.81 189 ASN A O 1
ATOM 1532 N N . LYS A 1 190 ? 28.226 8.762 -35.030 1.00 85.62 190 LYS A N 1
ATOM 1533 C CA . LYS A 1 190 ? 27.570 8.534 -33.734 1.00 85.62 190 LYS A CA 1
ATOM 1534 C C . LYS A 1 190 ? 26.887 9.788 -33.193 1.00 85.62 190 LYS A C 1
ATOM 1536 O O . LYS A 1 190 ? 27.421 10.894 -33.295 1.00 85.62 190 LYS A O 1
ATOM 1541 N N . GLY A 1 191 ? 25.743 9.597 -32.550 1.00 85.31 191 GLY A N 1
ATOM 1542 C CA . GLY A 1 191 ? 25.015 10.627 -31.818 1.00 85.31 191 GLY A CA 1
ATOM 1543 C C . GLY A 1 191 ? 23.648 10.120 -31.383 1.00 85.31 191 GLY A C 1
ATOM 1544 O O . GLY A 1 191 ? 23.235 9.041 -31.799 1.00 85.31 191 GLY A O 1
ATOM 1545 N N . TRP A 1 192 ? 22.956 10.915 -30.570 1.00 92.00 192 TRP A N 1
ATOM 1546 C CA . TRP A 1 192 ? 21.571 10.625 -30.226 1.00 92.00 192 TRP A CA 1
ATOM 1547 C C . TRP A 1 192 ? 20.683 10.677 -31.468 1.00 92.00 192 TRP A C 1
ATOM 1549 O O . TRP A 1 192 ? 20.852 11.559 -32.329 1.00 92.00 192 TRP A O 1
ATOM 1559 N N . SER A 1 193 ? 19.719 9.767 -31.547 1.00 89.81 193 SER A N 1
ATOM 1560 C CA . SER A 1 193 ? 18.662 9.797 -32.548 1.00 89.81 193 SER A CA 1
ATOM 1561 C C . SER A 1 193 ? 17.978 11.164 -32.550 1.00 89.81 193 SER A C 1
ATOM 1563 O O . SER A 1 193 ? 17.706 11.748 -31.510 1.00 89.81 193 SER A O 1
ATOM 1565 N N . GLN A 1 194 ? 17.709 11.708 -33.735 1.00 87.12 194 GLN A N 1
ATOM 1566 C CA . GLN A 1 194 ? 16.990 12.982 -33.887 1.00 87.12 194 GLN A CA 1
ATOM 1567 C C . GLN A 1 194 ? 15.488 12.778 -34.131 1.00 87.12 194 GLN A C 1
ATOM 1569 O O . GLN A 1 194 ? 14.764 13.742 -34.344 1.00 87.12 194 GLN A O 1
ATOM 1574 N N . SER A 1 195 ? 15.036 11.523 -34.168 1.00 85.88 195 SER A N 1
ATOM 1575 C CA . SER A 1 195 ? 13.636 11.142 -34.378 1.00 85.88 195 SER A CA 1
ATOM 1576 C C . SER A 1 195 ? 13.081 10.472 -33.117 1.00 85.88 195 SER A C 1
ATOM 1578 O O . SER A 1 195 ? 12.587 9.347 -33.176 1.00 85.88 195 SER A O 1
ATOM 1580 N N . VAL A 1 196 ? 13.300 11.113 -31.978 1.00 86.38 196 VAL A N 1
ATOM 1581 C CA . VAL A 1 196 ? 12.804 10.746 -30.644 1.00 86.38 196 VAL A CA 1
ATOM 1582 C C . VAL A 1 196 ? 12.175 11.993 -30.039 1.00 86.38 196 VAL A C 1
ATOM 1584 O O . VAL A 1 196 ? 12.295 13.076 -30.622 1.00 86.38 196 VAL A O 1
ATOM 1587 N N . ASP A 1 197 ? 11.525 11.838 -28.895 1.00 81.44 197 ASP A N 1
ATOM 1588 C CA . ASP A 1 197 ? 10.936 12.968 -28.192 1.00 81.44 197 ASP A CA 1
ATOM 1589 C C . ASP A 1 197 ? 11.992 13.990 -27.703 1.00 81.44 197 ASP A C 1
ATOM 1591 O O . ASP A 1 197 ? 13.183 13.669 -27.562 1.00 81.44 197 ASP A O 1
ATOM 1595 N N . ASP A 1 198 ? 11.577 15.242 -27.490 1.00 82.44 198 ASP A N 1
ATOM 1596 C CA . ASP A 1 198 ? 12.447 16.324 -27.016 1.00 82.44 198 ASP A CA 1
ATOM 1597 C C . ASP A 1 198 ? 12.504 16.445 -25.482 1.00 82.44 198 ASP A C 1
ATOM 1599 O O . ASP A 1 198 ? 13.187 17.338 -24.954 1.00 82.44 198 ASP A O 1
ATOM 1603 N N . GLU A 1 199 ? 11.894 15.499 -24.756 1.00 77.75 199 GLU A N 1
ATOM 1604 C CA . GLU A 1 199 ? 12.007 15.378 -23.309 1.00 77.75 199 GLU A CA 1
ATOM 1605 C C . GLU A 1 199 ? 13.480 15.390 -22.875 1.00 77.75 199 GLU A C 1
ATOM 1607 O O . GLU A 1 199 ? 14.344 14.668 -23.384 1.00 77.75 199 GLU A O 1
ATOM 1612 N N . GLN A 1 200 ? 13.791 16.262 -21.912 1.00 81.75 200 GLN A N 1
ATOM 1613 C CA . GLN A 1 200 ? 15.153 16.464 -21.412 1.00 81.75 200 GLN A CA 1
ATOM 1614 C C . GLN A 1 200 ? 16.152 16.768 -22.554 1.00 81.75 200 GLN A C 1
ATOM 1616 O O . GLN A 1 200 ? 17.302 16.315 -22.544 1.00 81.75 200 GLN A O 1
ATOM 1621 N N . GLY A 1 201 ? 15.691 17.531 -23.551 1.00 85.50 201 GLY A N 1
ATOM 1622 C CA . GLY A 1 201 ? 16.413 17.976 -24.743 1.00 85.50 201 GLY A CA 1
ATOM 1623 C C . GLY A 1 201 ? 16.477 16.934 -25.861 1.00 85.50 201 GLY A C 1
ATOM 1624 O O . GLY A 1 201 ? 16.469 17.302 -27.035 1.00 85.50 201 GLY A O 1
ATOM 1625 N N . ASN A 1 202 ? 16.590 15.655 -25.507 1.00 89.62 202 ASN A N 1
ATOM 1626 C CA . ASN A 1 202 ? 16.573 14.518 -26.419 1.00 89.62 202 ASN A CA 1
ATOM 1627 C C . ASN A 1 202 ? 16.369 13.231 -25.603 1.00 89.62 202 ASN A C 1
ATOM 1629 O O . ASN A 1 202 ? 17.209 12.905 -24.754 1.00 89.62 202 ASN A O 1
ATOM 1633 N N . ALA A 1 203 ? 15.286 12.513 -25.886 1.00 88.06 203 ALA A N 1
ATOM 1634 C CA . ALA A 1 203 ? 14.835 11.379 -25.090 1.00 88.06 203 ALA A CA 1
ATOM 1635 C C . ALA A 1 203 ? 15.453 10.019 -25.478 1.00 88.06 203 ALA A C 1
ATOM 1637 O O . ALA A 1 203 ? 15.019 9.018 -24.918 1.00 88.06 203 ALA A O 1
ATOM 1638 N N . ASP A 1 204 ? 16.438 9.962 -26.391 1.00 91.81 204 ASP A N 1
ATOM 1639 C CA . ASP A 1 204 ? 17.032 8.700 -26.890 1.00 91.81 204 ASP A CA 1
ATOM 1640 C C . ASP A 1 204 ? 17.575 7.848 -25.729 1.00 91.81 204 ASP A C 1
ATOM 1642 O O . ASP A 1 204 ? 17.185 6.708 -25.515 1.00 91.81 204 ASP A O 1
ATOM 1646 N N . TYR A 1 205 ? 18.405 8.452 -24.871 1.00 92.62 205 TYR A N 1
ATOM 1647 C CA . TYR A 1 205 ? 18.967 7.729 -23.736 1.00 92.62 205 TYR A CA 1
ATOM 1648 C C . TYR A 1 205 ? 17.977 7.582 -22.573 1.00 92.62 205 TYR A C 1
ATOM 1650 O O . TYR A 1 205 ? 17.710 8.554 -21.853 1.00 92.62 205 TYR A O 1
ATOM 1658 N N . MET A 1 206 ? 17.567 6.339 -22.302 1.00 90.12 206 MET A N 1
ATOM 1659 C CA . MET A 1 206 ? 16.775 5.973 -21.121 1.00 90.12 206 MET A CA 1
ATOM 1660 C C . MET A 1 206 ? 17.612 5.260 -20.042 1.00 90.12 206 MET A C 1
ATOM 1662 O O . MET A 1 206 ? 17.761 5.772 -18.930 1.00 90.12 206 MET A O 1
ATOM 1666 N N . MET A 1 207 ? 18.155 4.073 -20.345 1.00 93.00 207 MET A N 1
ATOM 1667 C CA . MET A 1 207 ? 18.891 3.233 -19.387 1.00 93.00 207 MET A CA 1
ATOM 1668 C C . MET A 1 207 ? 19.781 2.180 -20.069 1.00 93.00 207 MET A C 1
ATOM 1670 O O . MET A 1 207 ? 19.626 1.895 -21.254 1.00 93.00 207 MET A O 1
ATOM 1674 N N . PHE A 1 208 ? 20.688 1.564 -19.299 1.00 95.88 208 PHE A N 1
ATOM 1675 C CA . PHE A 1 208 ? 21.609 0.506 -19.743 1.00 95.88 208 PHE A CA 1
ATOM 1676 C C . PHE A 1 208 ? 22.459 0.918 -20.962 1.00 95.88 208 PHE A C 1
ATOM 1678 O O . PHE A 1 208 ? 22.999 2.027 -20.974 1.00 95.88 208 PHE A O 1
ATOM 1685 N N . ALA A 1 209 ? 22.658 0.019 -21.936 1.00 96.75 209 ALA A N 1
ATOM 1686 C CA . ALA A 1 209 ? 23.335 0.298 -23.198 1.00 96.75 209 ALA A CA 1
ATOM 1687 C C . ALA A 1 209 ? 22.297 0.637 -24.278 1.00 96.75 209 ALA A C 1
ATOM 1689 O O . ALA A 1 209 ? 21.545 -0.237 -24.715 1.00 96.75 209 ALA A O 1
ATOM 1690 N N . ASP A 1 210 ? 22.266 1.901 -24.685 1.00 96.81 210 ASP A N 1
ATOM 1691 C CA . ASP A 1 210 ? 21.247 2.476 -25.564 1.00 96.81 210 ASP A CA 1
ATOM 1692 C C . ASP A 1 210 ? 21.520 2.138 -27.034 1.00 96.81 210 ASP A C 1
ATOM 1694 O O . ASP A 1 210 ? 22.637 2.347 -27.512 1.00 96.81 210 ASP A O 1
ATOM 1698 N N . ILE A 1 211 ? 20.557 1.534 -27.736 1.00 96.38 211 ILE A N 1
ATOM 1699 C CA . ILE A 1 211 ? 20.779 0.942 -29.063 1.00 96.38 211 ILE A CA 1
ATOM 1700 C C . ILE A 1 211 ? 20.843 2.022 -30.147 1.00 96.38 211 ILE A C 1
ATOM 1702 O O . ILE A 1 211 ? 19.912 2.795 -30.350 1.00 96.38 211 ILE A O 1
ATOM 1706 N N . ASP A 1 212 ? 21.901 1.997 -30.960 1.00 95.44 212 ASP A N 1
ATOM 1707 C CA . ASP A 1 212 ? 22.048 2.935 -32.071 1.00 95.44 212 ASP A CA 1
ATOM 1708 C C . ASP A 1 212 ? 21.346 2.446 -33.349 1.00 95.44 212 ASP A C 1
ATOM 1710 O O . ASP A 1 212 ? 21.909 1.720 -34.178 1.00 95.44 212 ASP A O 1
ATOM 1714 N N . TYR A 1 213 ? 20.119 2.924 -33.557 1.00 93.69 213 TYR A N 1
ATOM 1715 C CA . TYR A 1 213 ? 19.326 2.653 -34.758 1.00 93.69 213 TYR A CA 1
ATOM 1716 C C . TYR A 1 213 ? 19.781 3.392 -36.022 1.00 93.69 213 TYR A C 1
ATOM 1718 O O . TYR A 1 213 ? 19.154 3.244 -37.076 1.00 93.69 213 TYR A O 1
ATOM 1726 N N . SER A 1 214 ? 20.869 4.162 -35.986 1.00 91.88 214 SER A N 1
ATOM 1727 C CA . SER A 1 214 ? 21.539 4.644 -37.199 1.00 91.88 214 SER A CA 1
ATOM 1728 C C . SER A 1 214 ? 22.486 3.591 -37.793 1.00 91.88 214 SER A C 1
ATOM 1730 O O . SER A 1 214 ? 22.736 3.616 -39.002 1.00 91.88 214 SER A O 1
ATOM 1732 N N . HIS A 1 215 ? 22.930 2.614 -36.991 1.00 94.12 215 HIS A N 1
ATOM 1733 C CA . HIS A 1 215 ? 23.881 1.593 -37.419 1.00 94.12 215 HIS A CA 1
ATOM 1734 C C . HIS A 1 215 ? 23.224 0.528 -38.327 1.00 94.12 215 HIS A C 1
ATOM 1736 O O . HIS A 1 215 ? 22.240 -0.100 -37.921 1.00 94.12 215 HIS A O 1
ATOM 1742 N N . PRO A 1 216 ? 23.751 0.257 -39.541 1.00 93.94 216 PRO A N 1
ATOM 1743 C CA . PRO A 1 216 ? 23.126 -0.672 -40.488 1.00 93.94 216 PRO A CA 1
ATOM 1744 C C . PRO A 1 216 ? 22.956 -2.102 -39.961 1.00 93.94 216 PRO A C 1
ATOM 1746 O O . PRO A 1 216 ? 21.893 -2.689 -40.151 1.00 93.94 216 PRO A O 1
ATOM 1749 N N . GLU A 1 217 ? 23.965 -2.645 -39.268 1.00 95.50 217 GLU A N 1
ATOM 1750 C CA . GLU A 1 217 ? 23.913 -4.019 -38.735 1.00 95.50 217 GLU A CA 1
ATOM 1751 C C . GLU A 1 217 ? 22.832 -4.176 -37.656 1.00 95.50 217 GLU A C 1
ATOM 1753 O O . GLU A 1 217 ? 22.112 -5.172 -37.638 1.00 95.50 217 GLU A O 1
ATOM 1758 N N . VAL A 1 218 ? 22.646 -3.150 -36.816 1.00 95.50 218 VAL A N 1
ATOM 1759 C CA . VAL A 1 218 ? 21.597 -3.116 -35.785 1.00 95.50 218 VAL A CA 1
ATOM 1760 C C . VAL A 1 218 ? 20.217 -3.083 -36.434 1.00 95.50 218 VAL A C 1
ATOM 1762 O O . VAL A 1 218 ? 19.336 -3.859 -36.065 1.00 95.50 218 VAL A O 1
ATOM 1765 N N . GLN A 1 219 ? 20.022 -2.209 -37.428 1.00 95.44 219 GLN A N 1
ATOM 1766 C CA . GLN A 1 219 ? 18.746 -2.116 -38.135 1.00 95.44 219 GLN A CA 1
ATOM 1767 C C . GLN A 1 219 ? 18.381 -3.435 -38.821 1.00 95.44 219 GLN A C 1
ATOM 1769 O O . GLN A 1 219 ? 17.219 -3.842 -38.780 1.00 95.44 219 GLN A O 1
ATOM 1774 N N . GLU A 1 220 ? 19.349 -4.079 -39.477 1.00 97.00 220 GLU A N 1
ATOM 1775 C CA . GLU A 1 220 ? 19.147 -5.357 -40.156 1.00 97.00 220 GLU A CA 1
ATOM 1776 C C . GLU A 1 220 ? 18.809 -6.470 -39.158 1.00 97.00 220 GLU A C 1
ATOM 1778 O O . GLU A 1 220 ? 17.817 -7.175 -39.356 1.00 97.00 220 GLU A O 1
ATOM 1783 N N . ASP A 1 221 ? 19.557 -6.593 -38.059 1.00 97.25 221 ASP A N 1
ATOM 1784 C CA . ASP A 1 221 ? 19.316 -7.634 -37.057 1.00 97.25 221 ASP A CA 1
ATOM 1785 C C . ASP A 1 221 ? 17.946 -7.485 -36.380 1.00 97.25 221 ASP A C 1
ATOM 1787 O O . ASP A 1 221 ? 17.196 -8.456 -36.303 1.00 97.25 221 ASP A O 1
ATOM 1791 N N . VAL A 1 222 ? 17.550 -6.271 -35.983 1.00 97.38 222 VAL A N 1
ATOM 1792 C CA . VAL A 1 222 ? 16.249 -6.035 -35.326 1.00 97.38 222 VAL A CA 1
ATOM 1793 C C . VAL A 1 222 ? 15.071 -6.214 -36.302 1.00 97.38 222 VAL A C 1
ATOM 1795 O O . VAL A 1 222 ? 14.014 -6.735 -35.925 1.00 97.38 222 VAL A O 1
ATOM 1798 N N . LYS A 1 223 ? 15.236 -5.853 -37.585 1.00 97.44 223 LYS A N 1
ATOM 1799 C CA . LYS A 1 223 ? 14.248 -6.147 -38.647 1.00 97.44 223 LYS A CA 1
ATOM 1800 C C . LYS A 1 223 ? 14.108 -7.654 -38.880 1.00 97.44 223 LYS A C 1
ATOM 1802 O O . LYS A 1 223 ? 12.984 -8.141 -39.025 1.00 97.44 223 LYS A O 1
ATOM 1807 N N . ASN A 1 224 ? 15.219 -8.389 -38.888 1.00 97.62 224 ASN A N 1
ATOM 1808 C CA . ASN A 1 224 ? 15.221 -9.844 -39.031 1.00 97.62 224 ASN A CA 1
ATOM 1809 C C . ASN A 1 224 ? 14.589 -10.531 -37.817 1.00 97.62 224 ASN A C 1
ATOM 1811 O O . ASN A 1 224 ? 13.763 -11.429 -37.996 1.00 97.62 224 ASN A O 1
ATOM 1815 N N . TRP A 1 225 ? 14.898 -10.062 -36.607 1.00 98.00 225 TRP A N 1
ATOM 1816 C CA . TRP A 1 225 ? 14.308 -10.552 -35.366 1.00 98.00 225 TRP A CA 1
ATOM 1817 C C . TRP A 1 225 ? 12.783 -10.425 -35.376 1.00 98.00 225 TRP A C 1
ATOM 1819 O O . TRP A 1 225 ? 12.091 -11.413 -35.135 1.00 98.00 225 TRP A O 1
ATOM 1829 N N . GLY A 1 226 ? 12.251 -9.249 -35.734 1.00 96.94 226 GLY A N 1
ATOM 1830 C CA . GLY A 1 226 ? 10.803 -9.010 -35.766 1.00 96.94 226 GLY A CA 1
ATOM 1831 C C . GLY A 1 226 ? 10.061 -9.974 -36.699 1.00 96.94 226 GLY A C 1
ATOM 1832 O O . GLY A 1 226 ? 9.020 -10.531 -36.343 1.00 96.94 226 GLY A O 1
ATOM 1833 N N . VAL A 1 227 ? 10.625 -10.247 -37.881 1.00 97.69 227 VAL A N 1
ATOM 1834 C CA . VAL A 1 227 ? 10.067 -11.230 -38.826 1.00 97.69 227 VAL A CA 1
ATOM 1835 C C . VAL A 1 227 ? 10.207 -12.656 -38.296 1.00 97.69 227 VAL A C 1
ATOM 1837 O O . VAL A 1 227 ? 9.273 -13.451 -38.426 1.00 97.69 227 VAL A O 1
ATOM 1840 N N . TRP A 1 228 ? 11.359 -12.989 -37.713 1.00 98.00 228 TRP A N 1
ATOM 1841 C CA . TRP A 1 228 ? 11.632 -14.309 -37.155 1.00 98.00 228 TRP A CA 1
ATOM 1842 C C . TRP A 1 228 ? 10.645 -14.653 -36.041 1.00 98.00 228 TRP A C 1
ATOM 1844 O O . TRP A 1 228 ? 9.939 -15.651 -36.163 1.00 98.00 228 TRP A O 1
ATOM 1854 N N . ILE A 1 229 ? 10.519 -13.807 -35.016 1.00 97.38 229 ILE A N 1
ATOM 1855 C CA . ILE A 1 229 ? 9.667 -14.095 -33.857 1.00 97.38 229 ILE A CA 1
ATOM 1856 C C . ILE A 1 229 ? 8.186 -14.174 -34.240 1.00 97.38 229 ILE A C 1
ATOM 1858 O O . ILE A 1 229 ? 7.463 -15.060 -33.783 1.00 97.38 229 ILE A O 1
ATOM 1862 N N . THR A 1 230 ? 7.753 -13.324 -35.175 1.00 97.19 230 THR A N 1
ATOM 1863 C CA . THR A 1 230 ? 6.389 -13.362 -35.719 1.00 97.19 230 THR A CA 1
ATOM 1864 C C . THR A 1 230 ? 6.088 -14.685 -36.404 1.00 97.19 230 THR A C 1
ATOM 1866 O O . THR A 1 230 ? 4.992 -15.214 -36.246 1.00 97.19 230 THR A O 1
ATOM 1869 N N . LYS A 1 231 ? 7.043 -15.246 -37.153 1.00 95.69 231 LYS A N 1
ATOM 1870 C CA . LYS A 1 231 ? 6.869 -16.533 -37.842 1.00 95.69 231 LYS A CA 1
ATOM 1871 C C . LYS A 1 231 ? 7.023 -17.726 -36.901 1.00 95.69 231 LYS A C 1
ATOM 1873 O O . LYS A 1 231 ? 6.299 -18.702 -37.068 1.00 95.69 231 LYS A O 1
ATOM 1878 N N . GLU A 1 232 ? 7.930 -17.636 -35.934 1.00 95.06 232 GLU A N 1
ATOM 1879 C CA . GLU A 1 232 ? 8.213 -18.693 -34.959 1.00 95.06 232 GLU A CA 1
ATOM 1880 C C . GLU A 1 232 ? 7.017 -18.931 -34.024 1.00 95.06 232 GLU A C 1
ATOM 1882 O O . GLU A 1 232 ? 6.628 -20.074 -33.793 1.00 95.06 232 GLU A O 1
ATOM 1887 N N . ILE A 1 233 ? 6.405 -17.849 -33.533 1.00 94.12 233 ILE A N 1
ATOM 1888 C CA . ILE A 1 233 ? 5.293 -17.879 -32.567 1.00 94.12 233 ILE A CA 1
ATOM 1889 C C . ILE A 1 233 ? 3.938 -17.653 -33.269 1.00 94.12 233 ILE A C 1
ATOM 1891 O O . ILE A 1 233 ? 2.883 -17.928 -32.718 1.00 94.12 233 ILE A O 1
ATOM 1895 N N . GLY A 1 234 ? 3.897 -17.174 -34.513 1.00 93.88 234 GLY A N 1
ATOM 1896 C CA . GLY A 1 234 ? 2.627 -16.878 -35.191 1.00 93.88 234 GLY A CA 1
ATOM 1897 C C . GLY A 1 234 ? 1.883 -15.683 -34.581 1.00 93.88 234 GLY A C 1
ATOM 1898 O O . GLY A 1 234 ? 0.666 -15.742 -34.394 1.00 93.88 234 GLY A O 1
ATOM 1899 N N . LEU A 1 235 ? 2.621 -14.618 -34.256 1.00 96.56 235 LEU A N 1
ATOM 1900 C CA . LEU A 1 235 ? 2.099 -13.411 -33.609 1.00 96.56 235 LEU A CA 1
ATOM 1901 C C . LEU A 1 235 ? 1.075 -12.671 -34.481 1.00 96.56 235 LEU A C 1
ATOM 1903 O O . LEU A 1 235 ? 1.127 -12.709 -35.712 1.00 96.56 235 LEU A O 1
ATOM 1907 N N . LYS A 1 236 ? 0.164 -11.955 -33.816 1.00 96.31 236 LYS A N 1
ATOM 1908 C CA . LYS A 1 236 ? -0.824 -11.058 -34.440 1.00 96.31 236 LYS A CA 1
ATOM 1909 C C . LYS A 1 236 ? -0.577 -9.583 -34.154 1.00 96.31 236 LYS A C 1
ATOM 1911 O O . LYS A 1 236 ? -1.273 -8.730 -34.695 1.00 96.31 236 LYS A O 1
ATOM 1916 N N . GLY A 1 237 ? 0.425 -9.280 -33.341 1.00 96.25 237 GLY A N 1
ATOM 1917 C CA . GLY A 1 237 ? 0.765 -7.909 -33.030 1.00 96.25 237 GLY A CA 1
ATOM 1918 C C . GLY A 1 237 ? 1.933 -7.763 -32.075 1.00 96.25 237 GLY A C 1
ATOM 1919 O O . GLY A 1 237 ? 2.530 -8.749 -31.638 1.00 96.25 237 GLY A O 1
ATOM 1920 N N . PHE A 1 238 ? 2.235 -6.511 -31.762 1.00 97.56 238 PHE A N 1
ATOM 1921 C CA . PHE A 1 238 ? 3.324 -6.108 -30.885 1.00 97.56 238 PHE A CA 1
ATOM 1922 C C . PHE A 1 238 ? 2.882 -4.989 -29.944 1.00 97.56 238 PHE A C 1
ATOM 1924 O O . PHE A 1 238 ? 2.149 -4.083 -30.348 1.00 97.56 238 PHE A O 1
ATOM 1931 N N . ARG A 1 239 ? 3.371 -5.048 -28.705 1.00 97.75 239 ARG A N 1
ATOM 1932 C CA . ARG A 1 239 ? 3.444 -3.915 -27.782 1.00 97.75 239 ARG A CA 1
ATOM 1933 C C . ARG A 1 239 ? 4.890 -3.430 -27.791 1.00 97.75 239 ARG A C 1
ATOM 1935 O O . ARG A 1 239 ? 5.781 -4.222 -27.507 1.00 97.75 239 ARG A O 1
ATOM 1942 N N . LEU A 1 240 ? 5.129 -2.178 -28.165 1.00 96.25 240 LEU A N 1
ATOM 1943 C CA . LEU A 1 240 ? 6.464 -1.580 -28.148 1.00 96.25 240 LEU A CA 1
ATOM 1944 C C . LEU A 1 240 ? 6.676 -0.859 -26.818 1.00 96.25 240 LEU A C 1
ATOM 1946 O O . LEU A 1 240 ? 5.929 0.065 -26.496 1.00 96.25 240 LEU A O 1
ATOM 1950 N N . ASP A 1 241 ? 7.673 -1.314 -26.069 1.00 93.81 241 ASP A N 1
ATOM 1951 C CA . ASP A 1 241 ? 8.126 -0.722 -24.810 1.00 93.81 241 ASP A CA 1
ATOM 1952 C C . ASP A 1 241 ? 8.812 0.621 -25.053 1.00 93.81 241 ASP A C 1
ATOM 1954 O O . ASP A 1 241 ? 9.583 0.716 -26.007 1.00 93.81 241 ASP A O 1
ATOM 1958 N N . ALA A 1 242 ? 8.575 1.630 -24.208 1.00 87.88 242 ALA A N 1
ATOM 1959 C CA . ALA A 1 242 ? 9.343 2.877 -24.211 1.00 87.88 242 ALA A CA 1
ATOM 1960 C C . ALA A 1 242 ? 9.454 3.559 -25.600 1.00 87.88 242 ALA A C 1
ATOM 1962 O O . ALA A 1 242 ? 10.522 4.033 -25.989 1.00 87.88 242 ALA A O 1
ATOM 1963 N N . VAL A 1 243 ? 8.364 3.622 -26.383 1.00 89.94 243 VAL A N 1
ATOM 1964 C CA . VAL A 1 243 ? 8.418 3.997 -27.819 1.00 89.94 243 VAL A CA 1
ATOM 1965 C C . VAL A 1 243 ? 8.882 5.435 -28.079 1.00 89.94 243 VAL A C 1
ATOM 1967 O O . VAL A 1 243 ? 9.361 5.740 -29.171 1.00 89.94 243 VAL A O 1
ATOM 1970 N N . GLN A 1 244 ? 8.777 6.306 -27.075 1.00 85.88 244 GLN A N 1
ATOM 1971 C CA . GLN A 1 244 ? 9.274 7.684 -27.124 1.00 85.88 244 GLN A CA 1
ATOM 1972 C C . GLN A 1 244 ? 10.812 7.777 -27.105 1.00 85.88 244 GLN A C 1
ATOM 1974 O O . GLN A 1 244 ? 11.375 8.781 -27.544 1.00 85.88 244 GLN A O 1
ATOM 1979 N N . HIS A 1 245 ? 11.486 6.724 -26.632 1.00 88.19 245 HIS A N 1
ATOM 1980 C CA . HIS A 1 245 ? 12.921 6.714 -26.356 1.00 88.19 245 HIS A CA 1
ATOM 1981 C C . HIS A 1 245 ? 13.768 6.097 -27.481 1.00 88.19 245 HIS A C 1
ATOM 1983 O O . HIS A 1 245 ? 14.984 6.153 -27.423 1.00 88.19 245 HIS A O 1
ATOM 1989 N N . PHE A 1 246 ? 13.176 5.577 -28.563 1.00 86.56 246 PHE A N 1
ATOM 1990 C CA . PHE A 1 246 ? 13.955 5.093 -29.711 1.00 86.56 246 PHE A CA 1
ATOM 1991 C C . PHE A 1 246 ? 13.364 5.524 -31.057 1.00 86.56 246 PHE A C 1
ATOM 1993 O O . PHE A 1 246 ? 12.210 5.924 -31.179 1.00 86.56 246 PHE A O 1
ATOM 2000 N N . SER A 1 247 ? 14.196 5.489 -32.101 1.00 89.88 247 SER A N 1
ATOM 2001 C CA . SER A 1 247 ? 13.938 6.154 -33.387 1.00 89.88 247 SER A CA 1
ATOM 2002 C C . SER A 1 247 ? 12.576 5.820 -34.030 1.00 89.88 247 SER A C 1
ATOM 2004 O O . SER A 1 247 ? 12.413 4.759 -34.635 1.00 89.88 247 SER A O 1
ATOM 2006 N N . SER A 1 248 ? 11.654 6.792 -34.063 1.00 89.75 248 SER A N 1
ATOM 2007 C CA . SER A 1 248 ? 10.358 6.701 -34.764 1.00 89.75 248 SER A CA 1
ATOM 2008 C C . SER A 1 248 ? 10.508 6.427 -36.267 1.00 89.75 248 SER A C 1
ATOM 2010 O O . SER A 1 248 ? 9.730 5.675 -36.865 1.00 89.75 248 SER A O 1
ATOM 2012 N N . ARG A 1 249 ? 11.573 6.953 -36.895 1.00 91.12 249 ARG A N 1
ATOM 2013 C CA . ARG A 1 249 ? 11.963 6.609 -38.274 1.00 91.12 249 ARG A CA 1
ATOM 2014 C C . ARG A 1 249 ? 12.201 5.107 -38.411 1.00 91.12 249 ARG A C 1
ATOM 2016 O O . ARG A 1 249 ? 11.651 4.483 -39.321 1.00 91.12 249 ARG A O 1
ATOM 2023 N N . PHE A 1 250 ? 13.038 4.535 -37.546 1.00 92.31 250 PHE A N 1
ATOM 2024 C CA . PHE A 1 250 ? 13.324 3.105 -37.591 1.00 92.31 250 PHE A CA 1
ATOM 2025 C C . PHE A 1 250 ? 12.069 2.283 -37.297 1.00 92.31 250 PHE A C 1
ATOM 2027 O O . PHE A 1 250 ? 11.806 1.332 -38.027 1.00 92.31 250 PHE A O 1
ATOM 2034 N N . THR A 1 251 ? 11.258 2.678 -36.315 1.00 92.81 251 THR A N 1
ATOM 2035 C CA . THR A 1 251 ? 9.996 2.003 -35.979 1.00 92.81 251 THR A CA 1
ATOM 2036 C C . THR A 1 251 ? 9.062 1.928 -37.189 1.00 92.81 251 THR A C 1
ATOM 2038 O O . THR A 1 251 ? 8.585 0.848 -37.533 1.00 92.81 251 THR A O 1
ATOM 2041 N N . ASN A 1 252 ? 8.888 3.031 -37.923 1.00 92.06 252 ASN A N 1
ATOM 2042 C CA . ASN A 1 252 ? 8.138 3.059 -39.183 1.00 92.06 252 ASN A CA 1
ATOM 2043 C C . ASN A 1 252 ? 8.701 2.083 -40.237 1.00 92.06 252 ASN A C 1
ATOM 2045 O O . ASN A 1 252 ? 7.950 1.370 -40.907 1.00 92.06 252 ASN A O 1
ATOM 2049 N N . GLU A 1 253 ? 10.024 2.044 -40.421 1.00 93.25 253 GLU A N 1
ATOM 2050 C CA . GLU A 1 253 ? 10.666 1.104 -41.349 1.00 93.25 253 GLU A CA 1
ATOM 2051 C C . GLU A 1 253 ? 10.519 -0.355 -40.902 1.00 93.25 253 GLU A C 1
ATOM 2053 O O . GLU A 1 253 ? 10.342 -1.247 -41.735 1.00 93.25 253 GLU A O 1
ATOM 2058 N N . TRP A 1 254 ? 10.602 -0.600 -39.597 1.00 94.50 254 TRP A N 1
ATOM 2059 C CA . TRP A 1 254 ? 10.470 -1.914 -38.987 1.00 94.50 254 TRP A CA 1
ATOM 2060 C C . TRP A 1 254 ? 9.053 -2.462 -39.168 1.00 94.50 254 TRP A C 1
ATOM 2062 O O . TRP A 1 254 ? 8.910 -3.579 -39.663 1.00 94.50 254 TRP A O 1
ATOM 2072 N N . ILE A 1 255 ? 8.016 -1.655 -38.907 1.00 93.75 255 ILE A N 1
ATOM 2073 C CA . ILE A 1 255 ? 6.605 -2.022 -39.128 1.00 93.75 255 ILE A CA 1
ATOM 2074 C C . ILE A 1 255 ? 6.342 -2.326 -40.603 1.00 93.75 255 ILE A C 1
ATOM 2076 O O . ILE A 1 255 ? 5.747 -3.355 -40.923 1.00 93.75 255 ILE A O 1
ATOM 2080 N N . LYS A 1 256 ? 6.825 -1.478 -41.521 1.00 93.25 256 LYS A N 1
ATOM 2081 C CA . LYS A 1 256 ? 6.666 -1.700 -42.969 1.00 93.25 256 LYS A CA 1
ATOM 2082 C C . LYS A 1 256 ? 7.322 -3.006 -43.412 1.00 93.25 256 LYS A C 1
ATOM 2084 O O . LYS A 1 256 ? 6.713 -3.787 -44.143 1.00 93.25 256 LYS A O 1
ATOM 2089 N N . ASN A 1 257 ? 8.546 -3.271 -42.948 1.00 94.88 257 ASN A N 1
ATOM 2090 C CA . ASN A 1 257 ? 9.230 -4.533 -43.224 1.00 94.88 257 ASN A CA 1
ATOM 2091 C C . ASN A 1 257 ? 8.443 -5.727 -42.664 1.00 94.88 257 ASN A C 1
ATOM 2093 O O . ASN A 1 257 ? 8.220 -6.706 -43.376 1.00 94.88 257 ASN A O 1
ATOM 2097 N N . LEU A 1 258 ? 7.981 -5.622 -41.421 1.00 94.62 258 LEU A N 1
ATOM 2098 C CA . LEU A 1 258 ? 7.223 -6.658 -40.735 1.00 94.62 258 LEU A CA 1
ATOM 2099 C C . LEU A 1 258 ? 5.920 -7.000 -41.472 1.00 94.62 258 LEU A C 1
ATOM 2101 O O . LEU A 1 258 ? 5.713 -8.162 -41.826 1.00 94.62 258 LEU A O 1
ATOM 2105 N N . ARG A 1 259 ? 5.087 -6.001 -41.785 1.00 94.12 259 ARG A N 1
ATOM 2106 C CA . ARG A 1 259 ? 3.817 -6.195 -42.505 1.00 94.12 259 ARG A CA 1
ATOM 2107 C C . ARG A 1 259 ? 4.026 -6.763 -43.905 1.00 94.12 259 ARG A C 1
ATOM 2109 O O . ARG A 1 259 ? 3.363 -7.726 -44.282 1.00 94.12 259 ARG A O 1
ATOM 2116 N N . SER A 1 260 ? 5.046 -6.289 -44.625 1.00 94.88 260 SER A N 1
ATOM 2117 C CA . SER A 1 260 ? 5.369 -6.813 -45.961 1.00 94.88 260 SER A CA 1
ATOM 2118 C C . SER A 1 260 ? 5.731 -8.306 -45.974 1.00 94.88 260 SER A C 1
ATOM 2120 O O . SER A 1 260 ? 5.506 -8.987 -46.975 1.00 94.88 260 SER A O 1
ATOM 2122 N N . GLN A 1 261 ? 6.293 -8.826 -44.876 1.00 95.25 261 GLN A N 1
ATOM 2123 C CA . GLN A 1 261 ? 6.769 -10.209 -44.785 1.00 95.25 261 GLN A CA 1
ATOM 2124 C C . GLN A 1 261 ? 5.845 -11.148 -44.002 1.00 95.25 261 GLN A C 1
ATOM 2126 O O . GLN A 1 261 ? 5.955 -12.368 -44.179 1.00 95.25 261 GLN A O 1
ATOM 2131 N N . CYS A 1 262 ? 4.987 -10.612 -43.132 1.00 93.81 262 CYS A N 1
ATOM 2132 C CA . CYS A 1 262 ? 4.146 -11.389 -42.220 1.00 93.81 262 CYS A CA 1
ATOM 2133 C C . CYS A 1 262 ? 2.637 -11.135 -42.378 1.00 93.81 262 CYS A C 1
ATOM 2135 O O . CYS A 1 262 ? 1.864 -11.976 -41.923 1.00 93.81 262 CYS A O 1
ATOM 2137 N N . GLY A 1 263 ? 2.222 -10.063 -43.061 1.00 90.06 263 GLY A N 1
ATOM 2138 C CA . GLY A 1 263 ? 0.819 -9.710 -43.300 1.00 90.06 263 GLY A CA 1
ATOM 2139 C C . GLY A 1 263 ? 0.459 -8.309 -42.802 1.00 90.06 263 GLY A C 1
ATOM 2140 O O . GLY A 1 263 ? 1.018 -7.821 -41.822 1.00 90.06 263 GLY A O 1
ATOM 2141 N N . ASP A 1 264 ? -0.505 -7.669 -43.468 1.00 86.50 264 ASP A N 1
ATOM 2142 C CA . ASP A 1 264 ? -0.978 -6.322 -43.110 1.00 86.50 264 ASP A CA 1
ATOM 2143 C C . ASP A 1 264 ? -1.866 -6.310 -41.848 1.00 86.50 264 ASP A C 1
ATOM 2145 O O . ASP A 1 264 ? -2.160 -5.249 -41.308 1.00 86.50 264 ASP A O 1
ATOM 2149 N N . ASP A 1 265 ? -2.272 -7.481 -41.342 1.00 88.25 265 ASP A N 1
ATOM 2150 C CA . ASP A 1 265 ? -3.121 -7.646 -40.155 1.00 88.25 265 ASP A CA 1
ATOM 2151 C C . ASP A 1 265 ? -2.358 -7.557 -38.820 1.00 88.25 265 ASP A C 1
ATOM 2153 O O . ASP A 1 265 ? -2.957 -7.725 -37.759 1.00 88.25 265 ASP A O 1
ATOM 2157 N N . ILE A 1 266 ? -1.047 -7.289 -38.849 1.00 94.06 266 ILE A N 1
ATOM 2158 C CA . ILE A 1 266 ? -0.228 -7.137 -37.641 1.00 94.06 266 ILE A CA 1
ATOM 2159 C C . ILE A 1 266 ? -0.534 -5.799 -36.953 1.00 94.06 266 ILE A C 1
ATOM 2161 O O . ILE A 1 266 ? -0.198 -4.719 -37.460 1.00 94.06 266 ILE A O 1
ATOM 2165 N N . PHE A 1 267 ? -1.147 -5.883 -35.772 1.00 95.44 267 PHE A N 1
ATOM 2166 C CA . PHE A 1 267 ? -1.460 -4.738 -34.918 1.00 95.44 267 PHE A CA 1
ATOM 2167 C C . PHE A 1 267 ? -0.232 -4.286 -34.119 1.00 95.44 267 PHE A C 1
ATOM 2169 O O . PHE A 1 267 ? 0.525 -5.117 -33.625 1.00 95.44 267 PHE A O 1
ATOM 2176 N N . VAL A 1 268 ? -0.029 -2.979 -33.957 1.00 95.75 268 VAL A N 1
ATOM 2177 C CA . VAL A 1 268 ? 1.090 -2.453 -33.164 1.00 95.75 268 VAL A CA 1
ATOM 2178 C C . VAL A 1 268 ? 0.596 -1.328 -32.267 1.00 95.75 268 VAL A C 1
ATOM 2180 O O . VAL A 1 268 ? -0.030 -0.384 -32.749 1.00 95.75 268 VAL A O 1
ATOM 2183 N N . VAL A 1 269 ? 0.886 -1.446 -30.972 1.00 96.12 269 VAL A N 1
ATOM 2184 C CA . VAL A 1 269 ? 0.642 -0.409 -29.966 1.00 96.12 269 VAL A CA 1
ATOM 2185 C C . VAL A 1 269 ? 1.953 -0.045 -29.284 1.00 96.12 269 VAL A C 1
ATOM 2187 O O . VAL A 1 269 ? 2.755 -0.927 -28.985 1.00 96.12 269 VAL A O 1
ATOM 2190 N N . GLY A 1 270 ? 2.183 1.238 -29.041 1.00 94.44 270 GLY A N 1
ATOM 2191 C CA . GLY A 1 270 ? 3.344 1.722 -28.303 1.00 94.44 270 GLY A CA 1
ATOM 2192 C C . GLY A 1 270 ? 2.976 2.241 -26.926 1.00 94.44 270 GLY A C 1
ATOM 2193 O O . GLY A 1 270 ? 1.886 2.768 -26.695 1.00 94.44 270 GLY A O 1
ATOM 2194 N N . GLU A 1 271 ? 3.918 2.093 -26.014 1.00 92.31 271 GLU A N 1
ATOM 2195 C CA . GLU A 1 271 ? 3.914 2.774 -24.738 1.00 92.31 271 GLU A CA 1
ATOM 2196 C C . GLU A 1 271 ? 4.535 4.166 -24.884 1.00 92.31 271 GLU A C 1
ATOM 2198 O O . GLU A 1 271 ? 5.752 4.306 -25.011 1.00 92.31 271 GLU A O 1
ATOM 2203 N N . PHE A 1 272 ? 3.680 5.186 -24.846 1.00 90.12 272 PHE A N 1
ATOM 2204 C CA . PHE A 1 272 ? 4.067 6.588 -24.753 1.00 90.12 272 PHE A CA 1
ATOM 2205 C C . PHE A 1 272 ? 3.310 7.208 -23.571 1.00 90.12 272 PHE A C 1
ATOM 2207 O O . PHE A 1 272 ? 2.139 7.559 -23.698 1.00 90.12 272 PHE A O 1
ATOM 2214 N N . TRP A 1 273 ? 3.957 7.295 -22.406 1.00 85.00 273 TRP A N 1
ATOM 2215 C CA . TRP A 1 273 ? 3.351 7.832 -21.182 1.00 85.00 273 TRP A CA 1
ATOM 2216 C C . TRP A 1 273 ? 3.483 9.359 -21.104 1.00 85.00 273 TRP A C 1
ATOM 2218 O O . TRP A 1 273 ? 4.246 9.871 -20.289 1.00 85.00 273 TRP A O 1
ATOM 2228 N N . SER A 1 274 ? 2.698 10.087 -21.906 1.00 85.69 274 SER A N 1
ATOM 2229 C CA . SER A 1 274 ? 2.535 11.543 -21.760 1.00 85.69 274 SER A CA 1
ATOM 2230 C C . SER A 1 274 ? 1.170 11.902 -21.160 1.00 85.69 274 SER A C 1
ATOM 2232 O O . SER A 1 274 ? 0.172 11.197 -21.330 1.00 85.69 274 SER A O 1
ATOM 2234 N N . GLY A 1 275 ? 1.125 13.001 -20.407 1.00 83.12 275 GLY A N 1
ATOM 2235 C CA . GLY A 1 275 ? -0.125 13.611 -19.949 1.00 83.12 275 GLY A CA 1
ATOM 2236 C C . GLY A 1 275 ? -0.752 14.556 -20.980 1.00 83.12 275 GLY A C 1
ATOM 2237 O O . GLY A 1 275 ? -1.865 15.022 -20.752 1.00 83.12 275 GLY A O 1
ATOM 2238 N N . ASP A 1 276 ? -0.053 14.853 -22.081 1.00 88.25 276 ASP A N 1
ATOM 2239 C CA . ASP A 1 276 ? -0.502 15.769 -23.130 1.00 88.25 276 ASP A CA 1
ATOM 2240 C C . ASP A 1 276 ? -0.955 14.992 -24.377 1.00 88.25 276 ASP A C 1
ATOM 2242 O O . ASP A 1 276 ? -0.158 14.465 -25.156 1.00 88.25 276 ASP A O 1
ATOM 2246 N N . VAL A 1 277 ? -2.271 14.955 -24.604 1.00 92.25 277 VAL A N 1
ATOM 2247 C CA . VAL A 1 277 ? -2.871 14.303 -25.781 1.00 92.25 277 VAL A CA 1
ATOM 2248 C C . VAL A 1 277 ? -2.381 14.897 -27.102 1.00 92.25 277 VAL A C 1
ATOM 2250 O O . VAL A 1 277 ? -2.366 14.211 -28.128 1.00 92.25 277 VAL A O 1
ATOM 2253 N N . LYS A 1 278 ? -1.980 16.171 -27.110 1.00 91.19 278 LYS A N 1
ATOM 2254 C CA . LYS A 1 278 ? -1.506 16.833 -28.319 1.00 91.19 278 LYS A CA 1
ATOM 2255 C C . LYS A 1 278 ? -0.144 16.292 -28.734 1.00 91.19 278 LYS A C 1
ATOM 2257 O O . LYS A 1 278 ? 0.032 15.990 -29.906 1.00 91.19 278 LYS A O 1
ATOM 2262 N N . GLU A 1 279 ? 0.768 16.118 -27.785 1.00 89.06 279 GLU A N 1
ATOM 2263 C CA . GLU A 1 279 ? 2.087 15.518 -28.011 1.00 89.06 279 GLU A CA 1
ATOM 2264 C C . GLU A 1 279 ? 1.952 14.102 -28.590 1.00 89.06 279 GLU A C 1
ATOM 2266 O O . GLU A 1 279 ? 2.520 13.786 -29.635 1.00 89.06 279 GLU A O 1
ATOM 2271 N N . MET A 1 280 ? 1.079 13.284 -27.991 1.00 90.75 280 MET A N 1
ATOM 2272 C CA . MET A 1 280 ? 0.775 11.936 -28.484 1.00 90.75 280 MET A CA 1
ATOM 2273 C C . MET A 1 280 ? 0.167 11.947 -29.894 1.00 90.75 280 MET A C 1
ATOM 2275 O O . MET A 1 280 ? 0.498 11.104 -30.729 1.00 90.75 280 MET A O 1
ATOM 2279 N N . SER A 1 281 ? -0.737 12.892 -30.174 1.00 90.81 281 SER A N 1
ATOM 2280 C CA . SER A 1 281 ? -1.364 13.050 -31.490 1.00 90.81 281 SER A CA 1
ATOM 2281 C C . SER A 1 281 ? -0.359 13.492 -32.554 1.00 90.81 281 SER A C 1
ATOM 2283 O O . SER A 1 281 ? -0.377 12.944 -33.655 1.00 90.81 281 SER A O 1
ATOM 2285 N N . ASP A 1 282 ? 0.495 14.465 -32.233 1.00 89.19 282 ASP A N 1
ATOM 2286 C CA . ASP A 1 282 ? 1.536 14.972 -33.129 1.00 89.19 282 ASP A CA 1
ATOM 2287 C C . ASP A 1 282 ? 2.541 13.844 -33.447 1.00 89.19 282 ASP A C 1
ATOM 2289 O O . ASP A 1 282 ? 2.883 13.621 -34.608 1.00 89.19 282 ASP A O 1
ATOM 2293 N N . TRP A 1 283 ? 2.916 13.033 -32.451 1.00 88.06 283 TRP A N 1
ATOM 2294 C CA . TRP A 1 283 ? 3.760 11.853 -32.658 1.00 88.06 283 TRP A CA 1
ATOM 2295 C C . TRP A 1 283 ? 3.085 10.773 -33.520 1.00 88.06 283 TRP A C 1
ATOM 2297 O O . TRP A 1 283 ? 3.712 10.196 -34.408 1.00 88.06 283 TRP A O 1
ATOM 2307 N N . LEU A 1 284 ? 1.789 10.506 -33.315 1.00 90.19 284 LEU A N 1
ATOM 2308 C CA . LEU A 1 284 ? 1.028 9.560 -34.144 1.00 90.19 284 LEU A CA 1
ATOM 2309 C C . LEU A 1 284 ? 0.937 9.998 -35.614 1.00 90.19 284 LEU A C 1
ATOM 2311 O O . LEU A 1 284 ? 0.912 9.140 -36.504 1.00 90.19 284 LEU A O 1
ATOM 2315 N N . ASP A 1 285 ? 0.909 11.305 -35.885 1.00 89.25 285 ASP A N 1
ATOM 2316 C CA . ASP A 1 285 ? 0.941 11.837 -37.253 1.00 89.25 285 ASP A CA 1
ATOM 2317 C C . ASP A 1 285 ? 2.262 11.513 -37.964 1.00 89.25 285 ASP A C 1
ATOM 2319 O O . ASP A 1 285 ? 2.259 11.148 -39.145 1.00 89.25 285 ASP A O 1
ATOM 2323 N N . ASP A 1 286 ? 3.376 11.511 -37.231 1.00 84.81 286 ASP A N 1
ATOM 2324 C CA . ASP A 1 286 ? 4.686 11.095 -37.745 1.00 84.81 286 ASP A CA 1
ATOM 2325 C C . ASP A 1 286 ? 4.801 9.566 -37.955 1.00 84.81 286 ASP A C 1
ATOM 2327 O O . ASP A 1 286 ? 5.680 9.077 -38.679 1.00 84.81 286 ASP A O 1
ATOM 2331 N N . MET A 1 287 ? 3.871 8.784 -37.399 1.00 84.69 287 MET A N 1
ATOM 2332 C CA . MET A 1 287 ? 3.816 7.316 -37.497 1.00 84.69 287 MET A CA 1
ATOM 2333 C C . MET A 1 287 ? 2.921 6.787 -38.631 1.00 84.69 287 MET A C 1
ATOM 2335 O O . MET A 1 287 ? 2.558 5.610 -38.656 1.00 84.69 287 MET A O 1
ATOM 2339 N N . ASN A 1 288 ? 2.593 7.631 -39.616 1.00 74.81 288 ASN A N 1
ATOM 2340 C CA . ASN A 1 288 ? 1.819 7.275 -40.817 1.00 74.81 288 ASN A CA 1
ATOM 2341 C C . ASN A 1 288 ? 0.426 6.658 -40.536 1.00 74.81 288 ASN A C 1
ATOM 2343 O O . ASN A 1 288 ? -0.074 5.908 -41.375 1.00 74.81 288 ASN A O 1
ATOM 2347 N N . HIS A 1 289 ? -0.208 6.967 -39.397 1.00 68.62 289 HIS A N 1
ATOM 2348 C CA . HIS A 1 289 ? -1.560 6.495 -39.024 1.00 68.62 289 HIS A CA 1
ATOM 2349 C C . HIS A 1 289 ? -1.737 4.965 -38.996 1.00 68.62 289 HIS A C 1
ATOM 2351 O O . HIS A 1 289 ? -2.821 4.438 -39.235 1.00 68.62 289 HIS A O 1
ATOM 2357 N N . GLU A 1 290 ? -0.657 4.235 -38.739 1.00 75.25 290 GLU A N 1
ATOM 2358 C CA . GLU A 1 290 ? -0.608 2.773 -38.836 1.00 75.25 290 GLU A CA 1
ATOM 2359 C C . GLU A 1 290 ? -0.325 2.099 -37.477 1.00 75.25 290 GLU A C 1
ATOM 2361 O O . GLU A 1 290 ? 0.051 0.919 -37.421 1.00 75.25 290 GLU A O 1
ATOM 2366 N N . PHE A 1 291 ? -0.498 2.866 -36.398 1.00 89.94 291 PHE A N 1
ATOM 2367 C CA . PHE A 1 291 ? 0.005 2.618 -35.051 1.00 89.94 291 PHE A CA 1
ATOM 2368 C C . PHE A 1 291 ? -0.995 3.119 -33.998 1.00 89.94 291 PHE A C 1
ATOM 2370 O O . PHE A 1 291 ? -1.684 4.107 -34.239 1.00 89.94 291 PHE A O 1
ATOM 2377 N N . ALA A 1 292 ? -1.054 2.464 -32.839 1.00 94.81 292 ALA A N 1
ATOM 2378 C CA . ALA A 1 292 ? -1.885 2.878 -31.707 1.00 94.81 292 ALA A CA 1
ATOM 2379 C C . ALA A 1 292 ? -1.033 3.226 -30.474 1.00 94.81 292 ALA A C 1
ATOM 2381 O O . ALA A 1 292 ? 0.100 2.762 -30.346 1.00 94.81 292 ALA A O 1
ATOM 2382 N N . LEU A 1 293 ? -1.582 3.989 -29.532 1.00 96.06 293 LEU A N 1
ATOM 2383 C CA . LEU A 1 293 ? -0.951 4.284 -28.241 1.00 96.06 293 LEU A CA 1
ATOM 2384 C C . LEU A 1 293 ? -1.869 3.908 -27.078 1.00 96.06 293 LEU A C 1
ATOM 2386 O O . LEU A 1 293 ? -3.095 3.912 -27.209 1.00 96.06 293 LEU A O 1
ATOM 2390 N N . TYR A 1 294 ? -1.269 3.591 -25.931 1.00 96.81 294 TYR A N 1
ATOM 2391 C CA . TYR A 1 294 ? -2.017 3.495 -24.680 1.00 96.81 294 TYR A CA 1
ATOM 2392 C C . TYR A 1 294 ? -2.528 4.875 -24.260 1.00 96.81 294 TYR A C 1
ATOM 2394 O O . TYR A 1 294 ? -1.775 5.840 -24.271 1.00 96.81 294 TYR A O 1
ATOM 2402 N N . ASP A 1 295 ? -3.805 4.970 -23.892 1.00 97.12 295 ASP A N 1
ATOM 2403 C CA . ASP A 1 295 ? -4.444 6.235 -23.507 1.00 97.12 295 ASP A CA 1
ATOM 2404 C C . ASP A 1 295 ? -4.076 6.625 -22.066 1.00 97.12 295 ASP A C 1
ATOM 2406 O O . ASP A 1 295 ? -4.835 6.413 -21.113 1.00 97.12 295 ASP A O 1
ATOM 2410 N N . SER A 1 296 ? -2.866 7.160 -21.907 1.00 94.50 296 SER A N 1
ATOM 2411 C CA . SER A 1 296 ? -2.342 7.641 -20.633 1.00 94.50 296 SER A CA 1
ATOM 2412 C C . SER A 1 296 ? -3.107 8.823 -20.035 1.00 94.50 296 SER A C 1
ATOM 2414 O O . SER A 1 296 ? -3.318 8.808 -18.816 1.00 94.50 296 SER A O 1
ATOM 2416 N N . PRO A 1 297 ? -3.615 9.801 -20.815 1.00 96.25 297 PRO A N 1
ATOM 2417 C CA . PRO A 1 297 ? -4.484 10.835 -20.263 1.00 96.25 297 PRO A CA 1
ATOM 2418 C C . PRO A 1 297 ? -5.770 10.265 -19.651 1.00 96.25 297 PRO A C 1
ATOM 2420 O O . PRO A 1 297 ? -6.143 10.658 -18.545 1.00 96.25 297 PRO A O 1
ATOM 2423 N N . LEU A 1 298 ? -6.420 9.284 -20.295 1.00 97.50 298 LEU A N 1
ATOM 2424 C CA . LEU A 1 298 ? -7.620 8.652 -19.732 1.00 97.50 298 LEU A CA 1
ATOM 2425 C C . LEU A 1 298 ? -7.326 7.922 -18.412 1.00 97.50 298 LEU A C 1
ATOM 2427 O O . LEU A 1 298 ? -8.104 8.027 -17.460 1.00 97.50 298 LEU A O 1
ATOM 2431 N N . LEU A 1 299 ? -6.190 7.224 -18.325 1.00 96.19 299 LEU A N 1
ATOM 2432 C CA . LEU A 1 299 ? -5.729 6.595 -17.084 1.00 96.19 299 LEU A CA 1
ATOM 2433 C C . LEU A 1 299 ? -5.544 7.628 -15.957 1.00 96.19 299 LEU A C 1
ATOM 2435 O O . LEU A 1 299 ? -6.025 7.426 -14.837 1.00 96.19 299 LEU A O 1
ATOM 2439 N N . ASN A 1 300 ? -4.901 8.757 -16.262 1.00 95.06 300 ASN A N 1
ATOM 2440 C CA . ASN A 1 300 ? -4.697 9.860 -15.319 1.00 95.06 300 ASN A CA 1
ATOM 2441 C C . ASN A 1 300 ? -6.026 10.494 -14.874 1.00 95.06 300 ASN A C 1
ATOM 2443 O O . ASN A 1 300 ? -6.191 10.822 -13.690 1.00 95.06 300 ASN A O 1
ATOM 2447 N N . ASN A 1 301 ? -6.996 10.610 -15.788 1.00 96.75 301 ASN A N 1
ATOM 2448 C CA . ASN A 1 301 ? -8.350 11.065 -15.477 1.00 96.75 301 ASN A CA 1
ATOM 2449 C C . ASN A 1 301 ? -9.043 10.097 -14.512 1.00 96.75 301 ASN A C 1
ATOM 2451 O O . ASN A 1 301 ? -9.616 10.542 -13.516 1.00 96.75 301 ASN A O 1
ATOM 2455 N N . PHE A 1 302 ? -8.945 8.780 -14.725 1.00 97.06 302 PHE A N 1
ATOM 2456 C CA . PHE A 1 302 ? -9.480 7.797 -13.777 1.00 97.06 302 PHE A CA 1
ATOM 2457 C C . PHE A 1 302 ? -8.827 7.904 -12.393 1.00 97.06 302 PHE A C 1
ATOM 2459 O O . PHE A 1 302 ? -9.541 7.920 -11.388 1.00 97.06 302 PHE A O 1
ATOM 2466 N N . GLY A 1 303 ? -7.499 8.037 -12.317 1.00 95.00 303 GLY A N 1
ATOM 2467 C CA . GLY A 1 303 ? -6.788 8.250 -11.050 1.00 95.00 303 GLY A CA 1
ATOM 2468 C C . GLY A 1 303 ? -7.276 9.500 -10.311 1.00 95.00 303 GLY A C 1
ATOM 2469 O O . GLY A 1 303 ? -7.670 9.429 -9.140 1.00 95.00 303 GLY A O 1
ATOM 2470 N N . SER A 1 304 ? -7.358 10.628 -11.019 1.00 94.56 304 SER A N 1
ATOM 2471 C CA . SER A 1 304 ? -7.802 11.916 -10.469 1.00 94.56 304 SER A CA 1
ATOM 2472 C C . SER A 1 304 ? -9.265 11.899 -10.014 1.00 94.56 304 SER A C 1
ATOM 2474 O O . SER A 1 304 ? -9.583 12.366 -8.917 1.00 94.56 304 SER A O 1
ATOM 2476 N N . LEU A 1 305 ? -10.167 11.326 -10.819 1.00 94.69 305 LEU A N 1
ATOM 2477 C CA . LEU A 1 305 ? -11.596 11.233 -10.498 1.00 94.69 305 LEU A CA 1
ATOM 2478 C C . LEU A 1 305 ? -11.871 10.241 -9.364 1.00 94.69 305 LEU A C 1
ATOM 2480 O O . LEU A 1 305 ? -12.777 10.468 -8.565 1.00 94.69 305 LEU A O 1
ATOM 2484 N N . SER A 1 306 ? -11.093 9.160 -9.265 1.00 93.19 306 SER A N 1
ATOM 2485 C CA . SER A 1 306 ? -11.285 8.145 -8.222 1.00 93.19 306 SER A CA 1
ATOM 2486 C C . SER A 1 306 ? -10.867 8.624 -6.829 1.00 93.19 306 SER A C 1
ATOM 2488 O O . SER A 1 306 ? -11.438 8.186 -5.833 1.00 93.19 306 SER A O 1
ATOM 2490 N N . THR A 1 307 ? -9.890 9.533 -6.757 1.00 90.00 307 THR A N 1
ATOM 2491 C CA . THR A 1 307 ? -9.328 10.053 -5.499 1.00 90.00 307 THR A CA 1
ATOM 2492 C C . THR A 1 307 ? -9.976 11.362 -5.038 1.00 90.00 307 THR A C 1
ATOM 2494 O O . THR A 1 307 ? -9.777 11.777 -3.896 1.00 90.00 307 THR A O 1
ATOM 2497 N N . SER A 1 308 ? -10.782 11.995 -5.895 1.00 87.44 308 SER A N 1
ATOM 2498 C CA . SER A 1 308 ? -11.497 13.238 -5.597 1.00 87.44 308 SER A CA 1
ATOM 2499 C C . SER A 1 308 ? -12.920 12.965 -5.095 1.00 87.44 308 SER A C 1
ATOM 2501 O O . SER A 1 308 ? -13.689 12.234 -5.718 1.00 87.44 308 SER A O 1
ATOM 2503 N N . GLU A 1 309 ? -13.316 13.582 -3.979 1.00 77.69 309 GLU A N 1
ATOM 2504 C CA . GLU A 1 309 ? -14.674 13.429 -3.439 1.00 77.69 309 GLU A CA 1
ATOM 2505 C C . GLU A 1 309 ? -15.716 14.078 -4.370 1.00 77.69 309 GLU A C 1
ATOM 2507 O O . GLU A 1 309 ? -15.621 15.261 -4.691 1.00 77.69 309 GLU A O 1
ATOM 2512 N N . SER A 1 310 ? -16.743 13.318 -4.775 1.00 77.62 310 SER A N 1
ATOM 2513 C CA . SER A 1 310 ? -17.827 13.781 -5.667 1.00 77.62 310 SER A CA 1
ATOM 2514 C C . SER A 1 310 ? -17.343 14.386 -6.995 1.00 77.62 310 SER A C 1
ATOM 2516 O O . SER A 1 310 ? -17.927 15.356 -7.484 1.00 77.62 310 SER A O 1
ATOM 2518 N N . ALA A 1 311 ? -16.288 13.814 -7.580 1.00 89.38 311 ALA A N 1
ATOM 2519 C CA . ALA A 1 311 ? -15.701 14.278 -8.833 1.00 89.38 311 ALA A CA 1
ATOM 2520 C C . ALA A 1 311 ? -16.725 14.370 -9.986 1.00 89.38 311 ALA A C 1
ATOM 2522 O O . ALA A 1 311 ? -17.678 13.590 -10.039 1.00 89.38 311 ALA A O 1
ATOM 2523 N N . ASP A 1 312 ? -16.527 15.308 -10.913 1.00 95.81 312 ASP A N 1
ATOM 2524 C CA . ASP A 1 312 ? -17.411 15.494 -12.069 1.00 95.81 312 ASP A CA 1
ATOM 2525 C C . ASP A 1 312 ? -17.107 14.445 -13.151 1.00 95.81 312 ASP A C 1
ATOM 2527 O O . ASP A 1 312 ? -16.130 14.549 -13.882 1.00 95.81 312 ASP A O 1
ATOM 2531 N N . LEU A 1 313 ? -17.942 13.412 -13.257 1.00 96.00 313 LEU A N 1
ATOM 2532 C CA . LEU A 1 313 ? -17.793 12.323 -14.225 1.00 96.00 313 LEU A CA 1
ATOM 2533 C C . LEU A 1 313 ? -17.935 12.780 -15.680 1.00 96.00 313 LEU A C 1
ATOM 2535 O O . LEU A 1 313 ? -17.509 12.059 -16.580 1.00 96.00 313 LEU A O 1
ATOM 2539 N N . ARG A 1 314 ? -18.513 13.958 -15.940 1.00 96.31 314 ARG A N 1
ATOM 2540 C CA . ARG A 1 314 ? -18.683 14.466 -17.311 1.00 96.31 314 ARG A CA 1
ATOM 2541 C C . ARG A 1 314 ? -17.346 14.777 -17.971 1.00 96.31 314 ARG A C 1
ATOM 2543 O O . ARG A 1 314 ? -17.259 14.708 -19.190 1.00 96.31 314 ARG A O 1
ATOM 2550 N N . THR A 1 315 ? -16.318 15.058 -17.170 1.00 95.94 315 THR A N 1
ATOM 2551 C CA . THR A 1 315 ? -14.973 15.404 -17.644 1.00 95.94 315 THR A CA 1
ATOM 2552 C C . THR A 1 315 ? -14.083 14.178 -17.857 1.00 95.94 315 THR A C 1
ATOM 2554 O O . THR A 1 315 ? -12.893 14.321 -18.107 1.00 95.94 315 THR A O 1
ATOM 2557 N N . VAL A 1 316 ? -14.610 12.952 -17.724 1.00 96.56 316 VAL A N 1
ATOM 2558 C CA . VAL A 1 316 ? -13.787 11.727 -17.752 1.00 96.56 316 VAL A CA 1
ATOM 2559 C C . VAL A 1 316 ? -13.013 11.536 -19.060 1.00 96.56 316 VAL A C 1
ATOM 2561 O O . VAL A 1 316 ? -11.900 11.016 -19.036 1.00 96.56 316 VAL A O 1
ATOM 2564 N N . PHE A 1 317 ? -13.570 11.996 -20.181 1.00 97.06 317 PHE A N 1
ATOM 2565 C CA . PHE A 1 317 ? -12.940 11.914 -21.502 1.00 97.06 317 PHE A CA 1
ATOM 2566 C C . PHE A 1 317 ? -12.285 13.221 -21.953 1.00 97.06 317 PHE A C 1
ATOM 2568 O O . PHE A 1 317 ? -11.782 13.265 -23.076 1.00 97.06 317 PHE A O 1
ATOM 2575 N N . ASP A 1 318 ? -12.287 14.264 -21.121 1.00 95.69 318 ASP A N 1
ATOM 2576 C CA . ASP A 1 318 ? -11.674 15.541 -21.483 1.00 95.69 318 ASP A CA 1
ATOM 2577 C C . ASP A 1 318 ? -10.173 15.349 -21.704 1.00 95.69 318 ASP A C 1
ATOM 2579 O O . ASP A 1 318 ? -9.490 14.726 -20.889 1.00 95.69 318 ASP A O 1
ATOM 2583 N N . ASP A 1 319 ? -9.693 15.864 -22.838 1.00 95.75 319 ASP A N 1
ATOM 2584 C CA . ASP A 1 319 ? -8.292 15.818 -23.256 1.00 95.75 319 ASP A CA 1
ATOM 2585 C C . ASP A 1 319 ? -7.706 14.388 -23.294 1.00 95.75 319 ASP A C 1
ATOM 2587 O O . ASP A 1 319 ? -6.537 14.167 -22.985 1.00 95.75 319 ASP A O 1
ATOM 2591 N N . THR A 1 320 ? -8.519 13.400 -23.696 1.00 97.25 320 THR A N 1
ATOM 2592 C CA . THR A 1 320 ? -8.098 11.988 -23.824 1.00 97.25 320 THR A CA 1
ATOM 2593 C C . THR A 1 320 ? -7.830 11.559 -25.260 1.00 97.25 320 THR A C 1
ATOM 2595 O O . THR A 1 320 ? -8.433 12.078 -26.208 1.00 97.25 320 THR A O 1
ATOM 2598 N N . LEU A 1 321 ? -6.952 10.566 -25.442 1.00 96.25 321 LEU A N 1
ATOM 2599 C CA . LEU A 1 321 ? -6.624 10.078 -26.781 1.00 96.25 321 LEU A CA 1
ATOM 2600 C C . LEU A 1 321 ? -7.835 9.407 -27.434 1.00 96.25 321 LEU A C 1
ATOM 2602 O O . LEU A 1 321 ? -8.085 9.636 -28.613 1.00 96.25 321 LEU A O 1
ATOM 2606 N N . VAL A 1 322 ? -8.634 8.644 -26.685 1.00 96.81 322 VAL A N 1
ATOM 2607 C CA . VAL A 1 322 ? -9.847 8.000 -27.208 1.00 96.81 322 VAL A CA 1
ATOM 2608 C C . VAL A 1 322 ? -10.901 9.014 -27.662 1.00 96.81 322 VAL A C 1
ATOM 2610 O O . VAL A 1 322 ? -11.637 8.737 -28.608 1.00 96.81 322 VAL A O 1
ATOM 2613 N N . GLN A 1 323 ? -10.961 10.200 -27.045 1.00 96.25 323 GLN A N 1
ATOM 2614 C CA . GLN A 1 323 ? -11.853 11.277 -27.483 1.00 96.25 323 GLN A CA 1
ATOM 2615 C C . GLN A 1 323 ? -11.409 11.860 -28.834 1.00 96.25 323 GLN A C 1
ATOM 2617 O O . GLN A 1 323 ? -12.254 12.156 -29.681 1.00 96.25 323 GLN A O 1
ATOM 2622 N N . LEU A 1 324 ? -10.098 12.024 -29.042 1.00 94.50 324 LEU A N 1
ATOM 2623 C CA . LEU A 1 324 ? -9.542 12.652 -30.243 1.00 94.50 324 LEU A CA 1
ATOM 2624 C C . LEU A 1 324 ? -9.346 11.665 -31.408 1.00 94.50 324 LEU A C 1
ATOM 2626 O O . LEU A 1 324 ? -9.639 11.997 -32.558 1.00 94.50 324 LEU A O 1
ATOM 2630 N N . ARG A 1 325 ? -8.838 10.463 -31.117 1.00 93.81 325 ARG A N 1
ATOM 2631 C CA . ARG A 1 325 ? -8.455 9.403 -32.066 1.00 93.81 325 ARG A CA 1
ATOM 2632 C C . ARG A 1 325 ? -8.931 8.024 -31.580 1.00 93.81 325 ARG A C 1
ATOM 2634 O O . ARG A 1 325 ? -8.122 7.181 -31.193 1.00 93.81 325 ARG A O 1
ATOM 2641 N N . PRO A 1 326 ? -10.243 7.738 -31.636 1.00 93.75 326 PRO A N 1
ATOM 2642 C CA . PRO A 1 326 ? -10.820 6.517 -31.066 1.00 93.75 326 PRO A CA 1
ATOM 2643 C C . PRO A 1 326 ? -10.310 5.207 -31.691 1.00 93.75 326 PRO A C 1
ATOM 2645 O O . PRO A 1 326 ? -10.399 4.161 -31.053 1.00 93.75 326 PRO A O 1
ATOM 2648 N N . THR A 1 327 ? -9.790 5.234 -32.923 1.00 91.38 327 THR A N 1
ATOM 2649 C CA . THR A 1 327 ? -9.225 4.055 -33.610 1.00 91.38 327 THR A CA 1
ATOM 2650 C C . THR A 1 327 ? -7.771 3.774 -33.248 1.00 91.38 327 THR A C 1
ATOM 2652 O O . THR A 1 327 ? -7.316 2.646 -33.432 1.00 91.38 327 THR A O 1
ATOM 2655 N N . ASP A 1 328 ? -7.068 4.773 -32.712 1.00 93.94 328 ASP A N 1
ATOM 2656 C CA . ASP A 1 328 ? -5.627 4.728 -32.445 1.00 93.94 328 ASP A CA 1
ATOM 2657 C C . ASP A 1 328 ? -5.351 4.633 -30.929 1.00 93.94 328 ASP A C 1
ATOM 2659 O O . ASP A 1 328 ? -4.203 4.685 -30.493 1.00 93.94 328 ASP A O 1
ATOM 2663 N N . ALA A 1 329 ? -6.405 4.487 -30.116 1.00 96.25 329 ALA A N 1
ATOM 2664 C CA . ALA A 1 329 ? -6.346 4.482 -28.659 1.00 96.25 329 ALA A CA 1
ATOM 2665 C C . ALA A 1 329 ? -6.573 3.079 -28.078 1.00 96.25 329 ALA A C 1
ATOM 2667 O O . ALA A 1 329 ? -7.633 2.469 -28.260 1.00 96.25 329 ALA A O 1
ATOM 2668 N N . VAL A 1 330 ? -5.602 2.592 -27.304 1.00 98.00 330 VAL A N 1
ATOM 2669 C CA . VAL A 1 330 ? -5.753 1.422 -26.433 1.00 98.00 330 VAL A CA 1
ATOM 2670 C C . VAL A 1 330 ? -6.041 1.906 -25.016 1.00 98.00 330 VAL A C 1
ATOM 2672 O O . VAL A 1 330 ? -5.176 2.443 -24.329 1.00 98.00 330 VAL A O 1
ATOM 2675 N N . THR A 1 331 ? -7.278 1.737 -24.563 1.00 98.12 331 THR A N 1
ATOM 2676 C CA . THR A 1 331 ? -7.737 2.268 -23.272 1.00 98.12 331 THR A CA 1
ATOM 2677 C C . THR A 1 331 ? -7.476 1.275 -22.140 1.00 98.12 331 THR A C 1
ATOM 2679 O O . THR A 1 331 ? -7.864 0.105 -22.241 1.00 98.12 331 THR A O 1
ATOM 2682 N N . VAL A 1 332 ? -6.880 1.746 -21.044 1.00 96.81 332 VAL A N 1
ATOM 2683 C CA . VAL A 1 332 ? -6.498 0.942 -19.869 1.00 96.81 332 VAL A CA 1
ATOM 2684 C C . VAL A 1 332 ? -7.057 1.539 -18.576 1.00 96.81 332 VAL A C 1
ATOM 2686 O O . VAL A 1 332 ? -7.322 2.735 -18.498 1.00 96.81 332 VAL A O 1
ATOM 2689 N N . VAL A 1 333 ? -7.229 0.695 -17.555 1.00 96.69 333 VAL A N 1
ATOM 2690 C CA . VAL A 1 333 ? -7.548 1.131 -16.179 1.00 96.69 333 VAL A CA 1
ATOM 2691 C C . VAL A 1 333 ? -6.330 0.989 -15.274 1.00 96.69 333 VAL A C 1
ATOM 2693 O O . VAL A 1 333 ? -6.094 1.820 -14.418 1.00 96.69 333 VAL A O 1
ATOM 2696 N N . THR A 1 334 ? -5.539 -0.064 -15.422 1.00 94.06 334 THR A N 1
ATOM 2697 C CA . THR A 1 334 ? -4.297 -0.278 -14.668 1.00 94.06 334 THR A CA 1
ATOM 2698 C C . THR A 1 334 ? -3.384 -1.139 -15.538 1.00 94.06 334 THR A C 1
ATOM 2700 O O . THR A 1 334 ? -3.862 -1.806 -16.455 1.00 94.06 334 THR A O 1
ATOM 2703 N N . ASN A 1 335 ? -2.081 -1.107 -15.291 1.00 94.50 335 ASN A N 1
ATOM 2704 C CA . ASN A 1 335 ? -1.086 -1.960 -15.935 1.00 94.50 335 ASN A CA 1
ATOM 2705 C C . ASN A 1 335 ? 0.038 -2.310 -14.939 1.00 94.50 335 ASN A C 1
ATOM 2707 O O . ASN A 1 335 ? -0.064 -2.024 -13.744 1.00 94.50 335 ASN A O 1
ATOM 2711 N N . HIS A 1 336 ? 1.122 -2.912 -15.433 1.00 93.94 336 HIS A N 1
ATOM 2712 C CA . HIS A 1 336 ? 2.238 -3.326 -14.584 1.00 93.94 336 HIS A CA 1
ATOM 2713 C C . HIS A 1 336 ? 3.100 -2.166 -14.057 1.00 93.94 336 HIS A C 1
ATOM 2715 O O . HIS A 1 336 ? 3.740 -2.353 -13.032 1.00 93.94 336 HIS A O 1
ATOM 2721 N N . ASP A 1 337 ? 3.099 -0.989 -14.690 1.00 90.88 337 ASP A N 1
ATOM 2722 C CA . ASP A 1 337 ? 3.854 0.188 -14.217 1.00 90.88 337 ASP A CA 1
ATOM 2723 C C . ASP A 1 337 ? 3.063 1.053 -13.237 1.00 90.88 337 ASP A C 1
ATOM 2725 O O . ASP A 1 337 ? 3.641 1.805 -12.451 1.00 90.88 337 ASP A O 1
ATOM 2729 N N . THR A 1 338 ? 1.732 0.959 -13.293 1.00 92.44 338 THR A N 1
ATOM 2730 C CA . THR A 1 338 ? 0.802 1.787 -12.511 1.00 92.44 338 THR A CA 1
ATOM 2731 C C . THR A 1 338 ? 0.233 1.075 -11.289 1.00 92.44 338 THR A C 1
ATOM 2733 O O . THR A 1 338 ? -0.418 1.717 -10.460 1.00 92.44 338 THR A O 1
ATOM 2736 N N . GLN A 1 339 ? 0.502 -0.227 -11.133 1.00 90.81 339 GLN A N 1
ATOM 2737 C CA . GLN A 1 339 ? 0.166 -0.980 -9.923 1.00 90.81 339 GLN A CA 1
ATOM 2738 C C . GLN A 1 339 ? 0.973 -0.494 -8.691 1.00 90.81 339 GLN A C 1
ATOM 2740 O O . GLN A 1 339 ? 2.031 0.120 -8.844 1.00 90.81 339 GLN A O 1
ATOM 2745 N N . PRO A 1 340 ? 0.520 -0.786 -7.454 1.00 87.19 340 PRO A N 1
ATOM 2746 C CA . PRO A 1 340 ? 1.188 -0.333 -6.233 1.00 87.19 340 PRO A CA 1
ATOM 2747 C C . PRO A 1 340 ? 2.661 -0.756 -6.124 1.00 87.19 340 PRO A C 1
ATOM 2749 O O . PRO A 1 340 ? 3.001 -1.928 -6.330 1.00 87.19 340 PRO A O 1
ATOM 2752 N N . GLY A 1 341 ? 3.521 0.191 -5.735 1.00 82.25 341 GLY A N 1
ATOM 2753 C CA . GLY A 1 341 ? 4.956 -0.029 -5.531 1.00 82.25 341 GLY A CA 1
ATOM 2754 C C . GLY A 1 341 ? 5.829 0.107 -6.781 1.00 82.25 341 GLY A C 1
ATOM 2755 O O . GLY A 1 341 ? 7.014 -0.214 -6.705 1.00 82.25 341 GLY A O 1
ATOM 2756 N N . GLN A 1 342 ? 5.269 0.562 -7.904 1.00 87.31 342 GLN A N 1
ATOM 2757 C CA . GLN A 1 342 ? 5.971 0.728 -9.183 1.00 87.31 342 GLN A CA 1
ATOM 2758 C C . GLN A 1 342 ? 6.243 2.202 -9.516 1.00 87.31 342 GLN A C 1
ATOM 2760 O O . GLN A 1 342 ? 5.750 3.110 -8.847 1.00 87.31 342 GLN A O 1
ATOM 2765 N N . VAL A 1 343 ? 7.076 2.446 -10.535 1.00 75.69 343 VAL A N 1
ATOM 2766 C CA . VAL A 1 343 ? 7.609 3.785 -10.859 1.00 75.69 343 VAL A CA 1
ATOM 2767 C C . VAL A 1 343 ? 6.511 4.768 -11.273 1.00 75.69 343 VAL A C 1
ATOM 2769 O O . VAL A 1 343 ? 6.568 5.934 -10.884 1.00 75.69 343 VAL A O 1
ATOM 2772 N N . MET A 1 344 ? 5.504 4.294 -12.009 1.00 84.12 344 MET A N 1
ATOM 2773 C CA . MET A 1 344 ? 4.396 5.105 -12.526 1.00 84.12 344 MET A CA 1
ATOM 2774 C C . MET A 1 344 ? 3.100 4.860 -11.738 1.00 84.12 344 MET A C 1
ATOM 2776 O O . MET A 1 344 ? 2.006 4.978 -12.296 1.00 84.12 344 MET A O 1
ATOM 2780 N N . GLU A 1 345 ? 3.210 4.497 -10.447 1.00 87.62 345 GLU A N 1
ATOM 2781 C CA . GLU A 1 345 ? 2.065 4.164 -9.590 1.00 87.62 345 GLU A CA 1
ATOM 2782 C C . GLU A 1 345 ? 0.957 5.218 -9.719 1.00 87.62 345 GLU A C 1
ATOM 2784 O O . GLU A 1 345 ? 1.101 6.371 -9.305 1.00 87.62 345 GLU A O 1
ATOM 2789 N N . THR A 1 346 ? -0.177 4.793 -10.275 1.00 91.06 346 THR A N 1
ATOM 2790 C CA . THR A 1 346 ? -1.351 5.639 -10.483 1.00 91.06 346 THR A CA 1
ATOM 2791 C C . THR A 1 346 ? -2.504 5.024 -9.719 1.00 91.06 346 THR A C 1
ATOM 2793 O O . THR A 1 346 ? -3.127 4.048 -10.136 1.00 91.06 346 THR A O 1
ATOM 2796 N N . LYS A 1 347 ? -2.770 5.580 -8.539 1.00 88.44 347 LYS A N 1
ATOM 2797 C CA . LYS A 1 347 ? -3.756 5.018 -7.622 1.00 88.44 347 LYS A CA 1
ATOM 2798 C C . LYS A 1 347 ? -5.176 5.203 -8.161 1.00 88.44 347 LYS A C 1
ATOM 2800 O O . LYS A 1 347 ? -5.659 6.329 -8.264 1.00 88.44 347 LYS A O 1
ATOM 2805 N N . ILE A 1 348 ? -5.868 4.087 -8.395 1.00 92.81 348 ILE A N 1
ATOM 2806 C CA . ILE A 1 348 ? -7.308 4.054 -8.674 1.00 92.81 348 ILE A CA 1
ATOM 2807 C C . ILE A 1 348 ? -8.036 3.359 -7.532 1.00 92.81 348 ILE A C 1
ATOM 2809 O O . ILE A 1 348 ? -7.791 2.187 -7.235 1.00 92.81 348 ILE A O 1
ATOM 2813 N N . GLU A 1 349 ? -8.956 4.082 -6.898 1.00 90.50 349 GLU A N 1
ATOM 2814 C CA . GLU A 1 349 ? -9.748 3.545 -5.794 1.00 90.50 349 GLU A CA 1
ATOM 2815 C C . GLU A 1 349 ? -10.638 2.374 -6.242 1.00 90.50 349 GLU A C 1
ATOM 2817 O O . GLU A 1 349 ? -11.264 2.396 -7.304 1.00 90.50 349 GLU A O 1
ATOM 2822 N N . GLY A 1 350 ? -10.739 1.342 -5.399 1.00 89.00 350 GLY A N 1
ATOM 2823 C CA . GLY A 1 350 ? -11.401 0.081 -5.760 1.00 89.00 350 GLY A CA 1
ATOM 2824 C C . GLY A 1 350 ? -12.878 0.224 -6.149 1.00 89.00 350 GLY A C 1
ATOM 2825 O O . GLY A 1 350 ? -13.358 -0.527 -6.995 1.00 89.00 350 GLY A O 1
ATOM 2826 N N . PHE A 1 351 ? -13.590 1.211 -5.588 1.00 90.06 351 PHE A N 1
ATOM 2827 C CA . PHE A 1 351 ? -14.985 1.497 -5.951 1.00 90.06 351 PHE A CA 1
ATOM 2828 C C . PHE A 1 351 ? -15.122 2.069 -7.371 1.00 90.06 351 PHE A C 1
ATOM 2830 O O . PHE A 1 351 ? -16.174 1.926 -7.987 1.00 90.06 351 PHE A O 1
ATOM 2837 N N . PHE A 1 352 ? -14.072 2.710 -7.893 1.00 95.00 352 PHE A N 1
ATOM 2838 C CA . PHE A 1 352 ? -14.078 3.375 -9.193 1.00 95.00 352 PHE A CA 1
ATOM 2839 C C . PHE A 1 352 ? -13.668 2.433 -10.333 1.00 95.00 352 PHE A C 1
ATOM 2841 O O . PHE A 1 352 ? -14.051 2.655 -11.479 1.00 95.00 352 PHE A O 1
ATOM 2848 N N . LYS A 1 353 ? -12.956 1.335 -10.040 1.00 95.31 353 LYS A N 1
ATOM 2849 C CA . LYS A 1 353 ? -12.572 0.336 -11.053 1.00 95.31 353 LYS A CA 1
ATOM 2850 C C . LYS A 1 353 ? -13.765 -0.207 -11.866 1.00 95.31 353 LYS A C 1
ATOM 2852 O O . LYS A 1 353 ? -13.655 -0.205 -13.089 1.00 95.31 353 LYS A O 1
ATOM 2857 N N . PRO A 1 354 ? -14.922 -0.590 -11.276 1.00 96.06 354 PRO A N 1
ATOM 2858 C CA . PRO A 1 354 ? -16.114 -0.957 -12.051 1.00 96.06 354 PRO A CA 1
ATOM 2859 C C . PRO A 1 354 ? -16.599 0.123 -13.020 1.00 96.06 354 PRO A C 1
ATOM 2861 O O . PRO A 1 354 ? -17.032 -0.199 -14.127 1.00 96.06 354 PRO A O 1
ATOM 2864 N N . LEU A 1 355 ? -16.536 1.395 -12.613 1.00 96.88 355 LEU A N 1
ATOM 2865 C CA . LEU A 1 355 ? -16.959 2.533 -13.431 1.00 96.88 355 LEU A CA 1
ATOM 2866 C C . LEU A 1 355 ? -16.005 2.693 -14.620 1.00 96.88 355 LEU A C 1
ATOM 2868 O O . LEU A 1 355 ? -16.450 2.693 -15.766 1.00 96.88 355 LEU A O 1
ATOM 2872 N N . ALA A 1 356 ? -14.698 2.730 -14.349 1.00 97.88 356 ALA A N 1
ATOM 2873 C CA . ALA A 1 356 ? -13.654 2.839 -15.365 1.00 97.88 356 ALA A CA 1
ATOM 2874 C C . ALA A 1 356 ? -13.711 1.678 -16.375 1.00 97.88 356 ALA A C 1
ATOM 2876 O O . ALA A 1 356 ? -13.739 1.906 -17.585 1.00 97.88 356 ALA A O 1
ATOM 2877 N N . TYR A 1 357 ? -13.838 0.435 -15.897 1.00 98.50 357 TYR A N 1
ATOM 2878 C CA . TYR A 1 357 ? -13.976 -0.733 -16.768 1.00 98.50 357 TYR A CA 1
ATOM 2879 C C . TYR A 1 357 ? -15.256 -0.704 -17.599 1.00 98.50 357 TYR A C 1
ATOM 2881 O O . TYR A 1 357 ? -15.217 -1.054 -18.775 1.00 98.50 357 TYR A O 1
ATOM 2889 N N . SER A 1 358 ? -16.376 -0.243 -17.040 1.00 98.12 358 SER A N 1
ATOM 2890 C CA . SER A 1 358 ? -17.622 -0.093 -17.802 1.00 98.12 358 SER A CA 1
ATOM 2891 C C . SER A 1 358 ? -17.491 0.951 -18.912 1.00 98.12 358 SER A C 1
ATOM 2893 O O . SER A 1 358 ? -18.008 0.735 -20.009 1.00 98.12 358 SER A O 1
ATOM 2895 N N . LEU A 1 359 ? -16.773 2.050 -18.655 1.00 98.31 359 LEU A N 1
ATOM 2896 C CA . LEU A 1 359 ? -16.496 3.090 -19.647 1.00 98.31 359 LEU A CA 1
ATOM 2897 C C . LEU A 1 359 ? -15.645 2.551 -20.803 1.00 98.31 359 LEU A C 1
ATOM 2899 O O . LEU A 1 359 ? -16.027 2.747 -21.952 1.00 98.31 359 LEU A O 1
ATOM 2903 N N . ILE A 1 360 ? -14.557 1.826 -20.532 1.00 98.12 360 ILE A N 1
ATOM 2904 C CA . ILE A 1 360 ? -13.686 1.326 -21.611 1.00 98.12 360 ILE A CA 1
ATOM 2905 C C . ILE A 1 360 ? -14.247 0.076 -22.315 1.00 98.12 360 ILE A C 1
ATOM 2907 O O . ILE A 1 360 ? -14.027 -0.116 -23.507 1.00 98.12 360 ILE A O 1
ATOM 2911 N N . LEU A 1 361 ? -14.997 -0.788 -21.616 1.00 98.44 361 LEU A N 1
ATOM 2912 C CA . LEU A 1 361 ? -15.490 -2.051 -22.183 1.00 98.44 361 LEU A CA 1
ATOM 2913 C C . LEU A 1 361 ? -16.830 -1.915 -22.906 1.00 98.44 361 LEU A C 1
ATOM 2915 O O . LEU A 1 361 ? -17.058 -2.631 -23.876 1.00 98.44 361 LEU A O 1
ATOM 2919 N N . LEU A 1 362 ? -17.754 -1.066 -22.461 1.00 98.31 362 LEU A N 1
ATOM 2920 C CA . LEU A 1 362 ? -19.131 -1.096 -22.987 1.00 98.31 362 LEU A CA 1
ATOM 2921 C C . LEU A 1 362 ? -19.413 0.003 -24.022 1.00 98.31 362 LEU A C 1
ATOM 2923 O O . LEU A 1 362 ? -20.411 -0.069 -24.752 1.00 98.31 362 LEU A O 1
ATOM 2927 N N . ARG A 1 363 ? -18.520 0.991 -24.135 1.00 97.44 363 ARG A N 1
ATOM 2928 C CA . ARG A 1 363 ? -18.565 2.017 -25.181 1.00 97.44 363 ARG A CA 1
ATOM 2929 C C . ARG A 1 363 ? -18.018 1.496 -26.515 1.00 97.44 363 ARG A C 1
ATOM 2931 O O . ARG A 1 363 ? -17.373 0.447 -26.586 1.00 97.44 363 ARG A O 1
ATOM 2938 N N . GLN A 1 364 ? -18.361 2.202 -27.589 1.00 95.50 364 GLN A N 1
ATOM 2939 C CA . GLN A 1 364 ? -18.002 1.852 -28.965 1.00 95.50 364 GLN A CA 1
ATOM 2940 C C . GLN A 1 364 ? -16.556 2.229 -29.328 1.00 95.50 364 GLN A C 1
ATOM 2942 O O . GLN A 1 364 ? -15.974 1.580 -30.191 1.00 95.50 364 GLN A O 1
ATOM 2947 N N . ASP A 1 365 ? -16.013 3.263 -28.685 1.00 95.94 365 ASP A N 1
ATOM 2948 C CA . ASP A 1 365 ? -14.729 3.880 -29.022 1.00 95.94 365 ASP A CA 1
ATOM 2949 C C . ASP A 1 365 ? -13.577 3.260 -28.219 1.00 95.94 365 ASP A C 1
ATOM 2951 O O . ASP A 1 365 ? -13.762 2.877 -27.061 1.00 95.94 365 ASP A O 1
ATOM 2955 N N . GLY A 1 366 ? -12.387 3.199 -28.821 1.00 96.12 366 GLY A N 1
ATOM 2956 C CA . GLY A 1 366 ? -11.184 2.654 -28.195 1.00 96.12 366 GLY A CA 1
ATOM 2957 C C . GLY A 1 366 ? -11.088 1.127 -28.230 1.00 96.12 366 GLY A C 1
ATOM 2958 O O . GLY A 1 366 ? -12.068 0.389 -28.392 1.00 96.12 366 GLY A O 1
ATOM 2959 N N . TYR A 1 367 ? -9.860 0.641 -28.061 1.00 97.62 367 TYR A N 1
ATOM 2960 C CA . TYR A 1 367 ? -9.559 -0.778 -27.932 1.00 97.62 367 TYR A CA 1
ATOM 2961 C C . TYR A 1 367 ? -9.223 -1.112 -26.467 1.00 97.62 367 TYR A C 1
ATOM 2963 O O . TYR A 1 367 ? -8.113 -0.833 -26.016 1.00 97.62 367 TYR A O 1
ATOM 2971 N N . PRO A 1 368 ? -10.159 -1.678 -25.681 1.00 98.25 368 PRO A N 1
ATOM 2972 C CA . PRO A 1 368 ? -9.941 -1.875 -24.254 1.00 98.25 368 PRO A CA 1
ATOM 2973 C C . PRO A 1 368 ? -8.951 -2.994 -23.955 1.00 98.25 368 PRO A C 1
ATOM 2975 O O . PRO A 1 368 ? -9.003 -4.068 -24.564 1.00 98.25 368 PRO A O 1
ATOM 2978 N N . CYS A 1 369 ? -8.115 -2.746 -22.947 1.00 98.38 369 CYS A N 1
ATOM 2979 C CA . CYS A 1 369 ? -7.119 -3.682 -22.450 1.00 98.38 369 CYS A CA 1
ATOM 2980 C C . CYS A 1 369 ? -7.271 -3.922 -20.936 1.00 98.38 369 CYS A C 1
ATOM 2982 O O . CYS A 1 369 ? -6.655 -3.207 -20.142 1.00 98.38 369 CYS A O 1
ATOM 2984 N N . PRO A 1 370 ? -8.087 -4.904 -20.494 1.00 97.94 370 PRO A N 1
ATOM 2985 C CA . PRO A 1 370 ? -8.092 -5.330 -19.101 1.00 97.94 370 PRO A CA 1
ATOM 2986 C C . PRO A 1 370 ? -6.761 -5.919 -18.637 1.00 97.94 370 PRO A C 1
ATOM 2988 O O . PRO A 1 370 ? -6.014 -6.524 -19.410 1.00 97.94 370 PRO A O 1
ATOM 2991 N N . PHE A 1 371 ? -6.499 -5.751 -17.343 1.00 97.94 371 PHE A N 1
ATOM 2992 C CA . PHE A 1 371 ? -5.236 -6.096 -16.707 1.00 97.94 371 PHE A CA 1
ATOM 2993 C C . PHE A 1 371 ? -5.318 -7.403 -15.919 1.00 97.94 371 PHE A C 1
ATOM 2995 O O . PHE A 1 371 ? -6.289 -7.644 -15.199 1.00 97.94 371 PHE A O 1
ATOM 3002 N N . TYR A 1 372 ? -4.269 -8.224 -16.004 1.00 96.25 372 TYR A N 1
ATOM 3003 C CA . TYR A 1 372 ? -4.137 -9.461 -15.236 1.00 96.25 372 TYR A CA 1
ATOM 3004 C C . TYR A 1 372 ? -4.366 -9.255 -13.738 1.00 96.25 372 TYR A C 1
ATOM 3006 O O . TYR A 1 372 ? -5.180 -9.963 -13.147 1.00 96.25 372 TYR A O 1
ATOM 3014 N N . GLY A 1 373 ? -3.701 -8.257 -13.144 1.00 93.56 373 GLY A N 1
ATOM 3015 C CA . GLY A 1 373 ? -3.803 -7.970 -11.713 1.00 93.56 373 GLY A CA 1
ATOM 3016 C C . GLY A 1 373 ? -5.196 -7.513 -11.272 1.00 93.56 373 GLY A C 1
ATOM 3017 O O . GLY A 1 373 ? -5.569 -7.677 -10.117 1.00 93.56 373 GLY A O 1
ATOM 3018 N N . ASP A 1 374 ? -6.012 -6.997 -12.192 1.00 94.88 374 ASP A N 1
ATOM 3019 C CA . ASP A 1 374 ? -7.400 -6.641 -11.897 1.00 94.88 374 ASP A CA 1
ATOM 3020 C C . ASP A 1 374 ? -8.361 -7.814 -12.081 1.00 94.88 374 ASP A C 1
ATOM 3022 O O . ASP A 1 374 ? -9.362 -7.893 -11.369 1.00 94.88 374 ASP A O 1
ATOM 3026 N N . LEU A 1 375 ? -8.077 -8.722 -13.017 1.00 94.69 375 LEU A N 1
ATOM 3027 C CA . LEU A 1 375 ? -8.912 -9.895 -13.268 1.00 94.69 375 LEU A CA 1
ATOM 3028 C C . LEU A 1 375 ? -8.690 -10.999 -12.226 1.00 94.69 375 LEU A C 1
ATOM 3030 O O . LEU A 1 375 ? -9.661 -11.618 -11.799 1.00 94.69 375 LEU A O 1
ATOM 3034 N N . TYR A 1 376 ? -7.439 -11.220 -11.814 1.00 92.44 376 TYR A N 1
ATOM 3035 C CA . TYR A 1 376 ? -7.047 -12.288 -10.886 1.00 92.44 376 TYR A CA 1
ATOM 3036 C C . TYR A 1 376 ? -6.647 -11.786 -9.490 1.00 92.44 376 TYR A C 1
ATOM 3038 O O . TYR A 1 376 ? -6.639 -12.568 -8.548 1.00 92.44 376 TYR A O 1
ATOM 3046 N N . GLY A 1 377 ? -6.364 -10.490 -9.330 1.00 89.50 377 GLY A N 1
ATOM 3047 C CA . GLY A 1 377 ? -5.756 -9.941 -8.116 1.00 89.50 377 GLY A CA 1
ATOM 3048 C C . GLY A 1 377 ? -4.243 -9.744 -8.256 1.00 89.50 377 GLY A C 1
ATOM 3049 O O . GLY A 1 377 ? -3.615 -10.258 -9.183 1.00 89.50 377 GLY A O 1
ATOM 3050 N N . LEU A 1 378 ? -3.662 -8.962 -7.345 1.00 88.19 378 LEU A N 1
ATOM 3051 C CA . LEU A 1 378 ? -2.213 -8.734 -7.276 1.00 88.19 378 LEU A CA 1
ATOM 3052 C C . LEU A 1 378 ? -1.556 -9.711 -6.304 1.00 88.19 378 LEU A C 1
ATOM 3054 O O . LEU A 1 378 ? -2.144 -10.025 -5.269 1.00 88.19 378 LEU A O 1
ATOM 3058 N N . SER A 1 379 ? -0.323 -10.119 -6.602 1.00 84.81 379 SER A N 1
ATOM 3059 C CA . SER A 1 379 ? 0.493 -10.966 -5.722 1.00 84.81 379 SER A CA 1
ATOM 3060 C C . SER A 1 379 ? 1.208 -10.146 -4.631 1.00 84.81 379 SER A C 1
ATOM 3062 O O . SER A 1 379 ? 1.231 -8.909 -4.663 1.00 84.81 379 SER A O 1
ATOM 3064 N N . GLU A 1 380 ? 1.827 -10.826 -3.655 1.00 69.06 380 GLU A N 1
ATOM 3065 C CA . GLU A 1 380 ? 2.724 -10.195 -2.670 1.00 69.06 380 GLU A CA 1
ATOM 3066 C C . GLU A 1 380 ? 3.787 -9.311 -3.363 1.00 69.06 380 GLU A C 1
ATOM 3068 O O . GLU A 1 380 ? 4.269 -9.670 -4.438 1.00 69.06 380 GLU A O 1
ATOM 3073 N N . PRO A 1 381 ? 4.190 -8.159 -2.788 1.00 76.19 381 PRO A N 1
ATOM 3074 C CA . PRO A 1 381 ? 3.907 -7.665 -1.434 1.00 76.19 381 PRO A CA 1
ATOM 3075 C C . PRO A 1 381 ? 2.635 -6.806 -1.306 1.00 76.19 381 PRO A C 1
ATOM 3077 O O . PRO A 1 381 ? 2.307 -6.368 -0.203 1.00 76.19 381 PRO A O 1
ATOM 3080 N N . HIS A 1 382 ? 1.916 -6.558 -2.404 1.00 78.81 382 HIS A N 1
ATOM 3081 C CA . HIS A 1 382 ? 0.719 -5.706 -2.447 1.00 78.81 382 HIS A CA 1
ATOM 3082 C C . HIS A 1 382 ? -0.530 -6.524 -2.785 1.00 78.81 382 HIS A C 1
ATOM 3084 O O . HIS A 1 382 ? -1.282 -6.176 -3.695 1.00 78.81 382 HIS A O 1
ATOM 3090 N N . GLU A 1 383 ? -0.732 -7.622 -2.054 1.00 78.69 383 GLU A N 1
ATOM 3091 C CA . GLU A 1 383 ? -1.801 -8.577 -2.332 1.00 78.69 383 GLU A CA 1
ATOM 3092 C C . GLU A 1 383 ? -3.178 -7.896 -2.314 1.00 78.69 383 GLU A C 1
ATOM 3094 O O . GLU A 1 383 ? -3.565 -7.240 -1.338 1.00 78.69 383 GLU A O 1
ATOM 3099 N N . THR A 1 384 ? -3.925 -8.041 -3.408 1.00 80.44 384 THR A N 1
ATOM 3100 C CA . THR A 1 384 ? -5.299 -7.537 -3.518 1.00 80.44 384 THR A CA 1
ATOM 3101 C C . THR A 1 384 ? -6.180 -8.562 -4.223 1.00 80.44 384 THR A C 1
ATOM 3103 O O . THR A 1 384 ? -5.710 -9.222 -5.148 1.00 80.44 384 THR A O 1
ATOM 3106 N N . PRO A 1 385 ? -7.455 -8.706 -3.820 1.00 85.75 385 PRO A N 1
ATOM 3107 C CA . PRO A 1 385 ? -8.379 -9.599 -4.507 1.00 85.75 385 PRO A CA 1
ATOM 3108 C C . PRO A 1 385 ? -8.717 -9.076 -5.909 1.00 85.75 385 PRO A C 1
ATOM 3110 O O . PRO A 1 385 ? -8.520 -7.894 -6.206 1.00 85.75 385 PRO A O 1
ATOM 3113 N N . ALA A 1 386 ? -9.317 -9.938 -6.735 1.00 88.19 386 ALA A N 1
ATOM 3114 C CA . ALA A 1 386 ? -9.860 -9.554 -8.033 1.00 88.19 386 ALA A CA 1
ATOM 3115 C C . ALA A 1 386 ? -10.732 -8.286 -7.939 1.00 88.19 386 ALA A C 1
ATOM 3117 O O . ALA A 1 386 ? -11.599 -8.134 -7.065 1.00 88.19 386 ALA A O 1
ATOM 3118 N N . SER A 1 387 ? -10.497 -7.361 -8.864 1.00 89.56 387 SER A N 1
ATOM 3119 C CA . SER A 1 387 ? -11.152 -6.060 -8.898 1.00 89.56 387 SER A CA 1
ATOM 3120 C C . SER A 1 387 ? -12.633 -6.177 -9.261 1.00 89.56 387 SER A C 1
ATOM 3122 O O . SER A 1 387 ? -13.156 -7.224 -9.649 1.00 89.56 387 SER A O 1
ATOM 3124 N N . CYS A 1 388 ? -13.347 -5.063 -9.115 1.00 89.69 388 CYS A N 1
ATOM 3125 C CA . CYS A 1 388 ? -14.779 -4.973 -9.384 1.00 89.69 388 CYS A CA 1
ATOM 3126 C C . CYS A 1 388 ? -15.636 -5.965 -8.582 1.00 89.69 388 CYS A C 1
ATOM 3128 O O . CYS A 1 388 ? -16.664 -6.419 -9.073 1.00 89.69 388 CYS A O 1
ATOM 3130 N N . GLY A 1 389 ? -15.206 -6.358 -7.379 1.00 84.44 389 GLY A N 1
ATOM 3131 C CA . GLY A 1 389 ? -15.913 -7.364 -6.579 1.00 84.44 389 GLY A CA 1
ATOM 3132 C C . GLY A 1 389 ? -16.041 -8.721 -7.285 1.00 84.44 389 GLY A C 1
ATOM 3133 O O . GLY A 1 389 ? -17.056 -9.391 -7.112 1.00 84.44 389 GLY A O 1
ATOM 3134 N N . GLY A 1 390 ? -15.063 -9.083 -8.127 1.00 87.25 390 GLY A N 1
ATOM 3135 C CA . GLY A 1 390 ? -15.071 -10.311 -8.932 1.00 87.25 390 GLY A CA 1
ATOM 3136 C C . GLY A 1 390 ? -15.912 -10.238 -10.214 1.00 87.25 390 GLY A C 1
ATOM 3137 O O . GLY A 1 390 ? -16.086 -11.248 -10.886 1.00 87.25 390 GLY A O 1
ATOM 3138 N N . LYS A 1 391 ? -16.442 -9.062 -10.578 1.00 93.19 391 LYS A N 1
ATOM 3139 C CA . LYS A 1 391 ? -17.369 -8.878 -11.713 1.00 93.19 391 LYS A CA 1
ATOM 3140 C C . LYS A 1 391 ? -16.720 -8.368 -13.001 1.00 93.19 391 LYS A C 1
ATOM 3142 O O . LYS A 1 391 ? -17.420 -8.075 -13.968 1.00 93.19 391 LYS A O 1
ATOM 3147 N N . LEU A 1 392 ? -15.391 -8.273 -13.059 1.00 95.88 392 LEU A N 1
ATOM 3148 C CA . LEU A 1 392 ? -14.705 -7.823 -14.276 1.00 95.88 392 LEU A CA 1
ATOM 3149 C C . LEU A 1 392 ? -14.943 -8.779 -15.461 1.00 95.88 392 LEU A C 1
ATOM 3151 O O . LEU A 1 392 ? -15.189 -8.322 -16.575 1.00 95.88 392 LEU A O 1
ATOM 3155 N N . ALA A 1 393 ? -14.959 -10.093 -15.218 1.00 96.00 393 ALA A N 1
ATOM 3156 C CA . ALA A 1 393 ? -15.296 -11.087 -16.239 1.00 96.00 393 ALA A CA 1
ATOM 3157 C C . ALA A 1 393 ? -16.728 -10.911 -16.790 1.00 96.00 393 ALA A C 1
ATOM 3159 O O . ALA A 1 393 ? -16.936 -11.053 -17.996 1.00 96.00 393 ALA A O 1
ATOM 3160 N N . ASP A 1 394 ? -17.687 -10.515 -15.942 1.00 96.56 394 ASP A N 1
ATOM 3161 C CA . ASP A 1 394 ? -19.058 -10.190 -16.362 1.00 96.56 394 ASP A CA 1
ATOM 3162 C C . ASP A 1 394 ? -19.073 -8.961 -17.289 1.00 96.56 394 ASP A C 1
ATOM 3164 O O . ASP A 1 394 ? -19.730 -8.976 -18.329 1.00 96.56 394 ASP A O 1
ATOM 3168 N N . LEU A 1 395 ? -18.304 -7.909 -16.982 1.00 97.94 395 LEU A N 1
ATOM 3169 C CA . LEU A 1 395 ? -18.198 -6.724 -17.847 1.00 97.94 395 LEU A CA 1
ATOM 3170 C C . LEU A 1 395 ? -17.583 -7.052 -19.219 1.00 97.94 395 LEU A C 1
ATOM 3172 O O . LEU A 1 395 ? -18.062 -6.561 -20.245 1.00 97.94 395 LEU A O 1
ATOM 3176 N N . ILE A 1 396 ? -16.560 -7.912 -19.257 1.00 98.06 396 ILE A N 1
ATOM 3177 C CA . ILE A 1 396 ? -15.944 -8.375 -20.513 1.00 98.06 396 ILE A CA 1
ATOM 3178 C C . ILE A 1 396 ? -16.963 -9.188 -21.331 1.00 98.06 396 ILE A C 1
ATOM 3180 O O . ILE A 1 396 ? -17.127 -8.955 -22.533 1.00 98.06 396 ILE A O 1
ATOM 3184 N N . LEU A 1 397 ? -17.727 -10.071 -20.681 1.00 97.62 397 LEU A N 1
ATOM 3185 C CA . LEU A 1 397 ? -18.784 -10.836 -21.344 1.00 97.62 397 LEU A CA 1
ATOM 3186 C C . LEU A 1 397 ? -19.922 -9.943 -21.854 1.00 97.62 397 LEU A C 1
ATOM 3188 O O . LEU A 1 397 ? -20.432 -10.156 -22.958 1.00 97.62 397 LEU A O 1
ATOM 3192 N N . ALA A 1 398 ? -20.283 -8.896 -21.113 1.00 97.75 398 ALA A N 1
ATOM 3193 C CA . ALA A 1 398 ? -21.266 -7.914 -21.559 1.00 97.75 398 ALA A CA 1
ATOM 3194 C C . ALA A 1 398 ? -20.799 -7.172 -22.826 1.00 97.75 398 ALA A C 1
ATOM 3196 O O . ALA A 1 398 ? -21.605 -6.962 -23.739 1.00 97.75 398 ALA A O 1
ATOM 3197 N N . ARG A 1 399 ? -19.497 -6.863 -22.955 1.00 98.00 399 ARG A N 1
ATOM 3198 C CA . ARG A 1 399 ? -18.922 -6.325 -24.204 1.00 98.00 399 ARG A CA 1
ATOM 3199 C C . ARG A 1 399 ? -19.086 -7.297 -25.371 1.00 98.00 399 ARG A C 1
ATOM 3201 O O . ARG A 1 399 ? -19.492 -6.885 -26.461 1.00 98.00 399 ARG A O 1
ATOM 3208 N N . LYS A 1 400 ? -18.795 -8.581 -25.145 1.00 96.62 400 LYS A N 1
ATOM 3209 C CA . LYS A 1 400 ? -18.890 -9.643 -26.159 1.00 96.62 400 LYS A CA 1
ATOM 3210 C C . LYS A 1 400 ? -20.316 -9.869 -26.655 1.00 96.62 400 LYS A C 1
ATOM 3212 O O . LYS A 1 400 ? -20.498 -10.166 -27.839 1.00 96.62 400 LYS A O 1
ATOM 3217 N N . LEU A 1 401 ? -21.312 -9.769 -25.778 1.00 96.50 401 LEU A N 1
ATOM 3218 C CA . LEU A 1 401 ? -22.697 -10.137 -26.091 1.00 96.50 401 LEU A CA 1
ATOM 3219 C C . LEU A 1 401 ? -23.584 -8.941 -26.456 1.00 96.50 401 LEU A C 1
ATOM 3221 O O . LEU A 1 401 ? -24.382 -9.048 -27.387 1.00 96.50 401 LEU A O 1
ATOM 3225 N N . PHE A 1 402 ? -23.436 -7.805 -25.770 1.00 97.38 402 PHE A N 1
ATOM 3226 C CA . PHE A 1 402 ? -24.480 -6.773 -25.731 1.00 97.38 402 PHE A CA 1
ATOM 3227 C C . PHE A 1 402 ? -24.029 -5.377 -26.187 1.00 97.38 402 PHE A C 1
ATOM 3229 O O . PHE A 1 402 ? -24.859 -4.596 -26.650 1.00 97.38 402 PHE A O 1
ATOM 3236 N N . ALA A 1 403 ? -22.732 -5.057 -26.128 1.00 97.12 403 ALA A N 1
ATOM 3237 C CA . ALA A 1 403 ? -22.200 -3.728 -26.458 1.00 97.12 403 ALA A CA 1
ATOM 3238 C C . ALA A 1 403 ? -22.081 -3.469 -27.978 1.00 97.12 403 ALA A C 1
ATOM 3240 O O . ALA A 1 403 ? -20.995 -3.204 -28.497 1.00 97.12 403 ALA A O 1
ATOM 3241 N N . TYR A 1 404 ? -23.193 -3.545 -28.709 1.00 96.19 404 TYR A N 1
ATOM 3242 C CA . TYR A 1 404 ? -23.241 -3.384 -30.167 1.00 96.19 404 TYR A CA 1
ATOM 3243 C C . TYR A 1 404 ? -24.226 -2.301 -30.598 1.00 96.19 404 TYR A C 1
ATOM 3245 O O . TYR A 1 404 ? -25.130 -1.918 -29.860 1.00 96.19 404 TYR A O 1
ATOM 3253 N N . GLY A 1 405 ? -24.073 -1.832 -31.835 1.00 94.38 405 GLY A N 1
ATOM 3254 C CA . GLY A 1 405 ? -24.958 -0.833 -32.422 1.00 94.38 405 GLY A CA 1
ATOM 3255 C C . GLY A 1 405 ? -24.612 0.595 -32.025 1.00 94.38 405 GLY A C 1
ATOM 3256 O O . GLY A 1 405 ? -23.581 0.858 -31.397 1.00 94.38 405 GLY A O 1
ATOM 3257 N N . THR A 1 406 ? -25.494 1.509 -32.425 1.00 94.56 406 THR A N 1
ATOM 3258 C CA . THR A 1 406 ? -25.345 2.951 -32.207 1.00 94.56 406 THR A CA 1
ATOM 3259 C C . THR A 1 406 ? -25.297 3.277 -30.722 1.00 94.56 406 THR A C 1
ATOM 3261 O O . THR A 1 406 ? -26.100 2.735 -29.954 1.00 94.56 406 THR A O 1
ATOM 3264 N N . GLN A 1 407 ? -24.394 4.180 -30.351 1.00 96.75 407 GLN A N 1
ATOM 3265 C CA . GLN A 1 407 ? -24.263 4.700 -28.998 1.00 96.75 407 GLN A CA 1
ATOM 3266 C C . GLN A 1 407 ? -24.932 6.068 -28.842 1.00 96.75 407 GLN A C 1
ATOM 3268 O O . GLN A 1 407 ? -24.942 6.866 -29.777 1.00 96.75 407 GLN A O 1
ATOM 3273 N N . GLU A 1 408 ? -25.462 6.339 -27.652 1.00 97.19 408 GLU A N 1
ATOM 3274 C CA . GLU A 1 408 ? -25.896 7.672 -27.231 1.00 97.19 408 GLU A CA 1
ATOM 3275 C C . GLU A 1 408 ? -25.504 7.889 -25.765 1.00 97.19 408 GLU A C 1
ATOM 3277 O O . GLU A 1 408 ? -25.718 7.002 -24.932 1.00 97.19 408 GLU A O 1
ATOM 3282 N N . ASP A 1 409 ? -24.908 9.046 -25.479 1.00 97.31 409 ASP A N 1
ATOM 3283 C CA . ASP A 1 409 ? -24.330 9.391 -24.179 1.00 97.31 409 ASP A CA 1
ATOM 3284 C C . ASP A 1 409 ? -25.237 10.373 -23.428 1.00 97.31 409 ASP A C 1
ATOM 3286 O O . ASP A 1 409 ? -25.702 11.361 -23.992 1.00 97.31 409 ASP A O 1
ATOM 3290 N N . TYR A 1 410 ? -25.450 10.115 -22.140 1.00 97.31 410 TYR A N 1
ATOM 3291 C CA . TYR A 1 410 ? -26.284 10.898 -21.226 1.00 97.31 410 TYR A CA 1
ATOM 3292 C C . TYR A 1 410 ? -25.420 11.419 -20.075 1.00 97.31 410 TYR A C 1
ATOM 3294 O O . TYR A 1 410 ? -25.448 10.900 -18.957 1.00 97.31 410 TYR A O 1
ATOM 3302 N N . PHE A 1 411 ? -24.561 12.393 -20.382 1.00 96.19 411 PHE A N 1
ATOM 3303 C CA . PHE A 1 411 ? -23.573 12.965 -19.456 1.00 96.19 411 PHE A CA 1
ATOM 3304 C C . PHE A 1 411 ? -24.060 14.330 -18.937 1.00 96.19 411 PHE A C 1
ATOM 3306 O O . PHE A 1 411 ? -23.347 15.331 -18.966 1.00 96.19 411 PHE A O 1
ATOM 3313 N N . ASP A 1 412 ? -25.322 14.384 -18.508 1.00 91.75 412 ASP A N 1
ATOM 3314 C CA . ASP A 1 412 ? -25.995 15.635 -18.142 1.00 91.75 412 ASP A CA 1
ATOM 3315 C C . ASP A 1 412 ? -25.682 16.072 -16.699 1.00 91.75 412 ASP A C 1
ATOM 3317 O O . ASP A 1 412 ? -25.522 17.266 -16.415 1.00 91.75 412 ASP A O 1
ATOM 3321 N N . GLU A 1 413 ? -25.552 15.109 -15.781 1.00 93.06 413 GLU A N 1
ATOM 3322 C CA . GLU A 1 413 ? -25.262 15.346 -14.365 1.00 93.06 413 GLU A CA 1
ATOM 3323 C C . GLU A 1 413 ? -23.805 15.027 -14.015 1.00 93.06 413 GLU A C 1
ATOM 3325 O O . GLU A 1 413 ? -23.183 14.144 -14.595 1.00 93.06 413 GLU A O 1
ATOM 3330 N N . ALA A 1 414 ? -23.258 15.742 -13.027 1.00 93.31 414 ALA A N 1
ATOM 3331 C CA . ALA A 1 414 ? -21.852 15.606 -12.647 1.00 93.31 414 ALA A CA 1
ATOM 3332 C C . ALA A 1 414 ? -21.527 14.249 -12.008 1.00 93.31 414 ALA A C 1
ATOM 3334 O O . ALA A 1 414 ? -20.443 13.720 -12.200 1.00 93.31 414 ALA A O 1
ATOM 3335 N N . ASN A 1 415 ? -22.450 13.675 -11.236 1.00 93.69 415 ASN A N 1
ATOM 3336 C CA . ASN A 1 415 ? -22.165 12.486 -10.428 1.00 93.69 415 ASN A CA 1
ATOM 3337 C C . ASN A 1 415 ? -22.914 11.233 -10.878 1.00 93.69 415 ASN A C 1
ATOM 3339 O O . ASN A 1 415 ? -22.641 10.158 -10.353 1.00 93.69 415 ASN A O 1
ATOM 3343 N N . CYS A 1 416 ? -23.842 11.359 -11.830 1.00 95.81 416 CYS A N 1
ATOM 3344 C CA . CYS A 1 416 ? -24.567 10.243 -12.417 1.00 95.81 416 CYS A CA 1
ATOM 3345 C C . CYS A 1 416 ? -24.589 10.404 -13.937 1.00 95.81 416 CYS A C 1
ATOM 3347 O O . CYS A 1 416 ? -25.190 11.339 -14.461 1.00 95.81 416 CYS A O 1
ATOM 3349 N N . ILE A 1 417 ? -23.915 9.492 -14.632 1.00 97.88 417 ILE A N 1
ATOM 3350 C CA . ILE A 1 417 ? -23.822 9.484 -16.093 1.00 97.88 417 ILE A CA 1
ATOM 3351 C C . ILE A 1 417 ? -24.250 8.121 -16.628 1.00 97.88 417 ILE A C 1
ATOM 3353 O O . ILE A 1 417 ? -24.215 7.112 -15.916 1.00 97.88 417 ILE A O 1
ATOM 3357 N N . GLY A 1 418 ? -24.653 8.078 -17.891 1.00 97.69 418 GLY A N 1
ATOM 3358 C CA . GLY A 1 418 ? -25.030 6.833 -18.542 1.00 97.69 418 GLY A CA 1
ATOM 3359 C C . GLY A 1 418 ? -24.851 6.878 -20.048 1.00 97.69 418 GLY A C 1
ATOM 3360 O O . GLY A 1 418 ? -24.597 7.929 -20.631 1.00 97.69 418 GLY A O 1
ATOM 3361 N N . PHE A 1 419 ? -24.956 5.720 -20.681 1.00 98.38 419 PHE A N 1
ATOM 3362 C CA . PHE A 1 419 ? -24.957 5.587 -22.133 1.00 98.38 419 PHE A CA 1
ATOM 3363 C C . PHE A 1 419 ? -25.694 4.317 -22.553 1.00 98.38 419 PHE A C 1
ATOM 3365 O O . PHE A 1 419 ? -25.819 3.356 -21.789 1.00 98.38 419 PHE A O 1
ATOM 3372 N N . VAL A 1 420 ? -26.173 4.300 -23.791 1.00 98.19 420 VAL A N 1
ATOM 3373 C CA . VAL A 1 420 ? -26.908 3.169 -24.373 1.00 98.19 420 VAL A CA 1
ATOM 3374 C C . VAL A 1 420 ? -26.205 2.641 -25.611 1.00 98.19 420 VAL A C 1
ATOM 3376 O O . VAL A 1 420 ? -25.538 3.388 -26.319 1.00 98.19 420 VAL A O 1
ATOM 3379 N N . ARG A 1 421 ? -26.393 1.355 -25.897 1.00 97.75 421 ARG A N 1
ATOM 3380 C CA . ARG A 1 421 ? -26.007 0.674 -27.135 1.00 97.75 421 ARG A CA 1
ATOM 3381 C C . ARG A 1 421 ? -27.245 -0.038 -27.667 1.00 97.75 421 ARG A C 1
ATOM 3383 O O . ARG A 1 421 ? -27.813 -0.865 -26.964 1.00 97.75 421 ARG A O 1
ATOM 3390 N N . ARG A 1 422 ? -27.694 0.291 -28.880 1.00 95.31 422 ARG A N 1
ATOM 3391 C CA . ARG A 1 422 ? -29.020 -0.136 -29.390 1.00 95.31 422 ARG A CA 1
ATOM 3392 C C . ARG A 1 422 ? -29.050 -1.507 -30.083 1.00 95.31 422 ARG A C 1
ATOM 3394 O O . ARG A 1 422 ? -30.073 -1.904 -30.627 1.00 95.31 422 ARG A O 1
ATOM 3401 N N . GLY A 1 423 ? -27.924 -2.215 -30.124 1.00 93.44 423 GLY A N 1
ATOM 3402 C CA . GLY A 1 423 ? -27.783 -3.456 -30.882 1.00 93.44 423 GLY A CA 1
ATOM 3403 C C . GLY A 1 423 ? -27.694 -3.243 -32.399 1.00 93.44 423 GLY A C 1
ATOM 3404 O O . GLY A 1 423 ? -27.923 -2.157 -32.936 1.00 93.44 423 GLY A O 1
ATOM 3405 N N . THR A 1 424 ? -27.316 -4.300 -33.111 1.00 93.00 424 THR A N 1
ATOM 3406 C CA . THR A 1 424 ? -27.301 -4.360 -34.580 1.00 93.00 424 THR A CA 1
ATOM 3407 C C . THR A 1 424 ? -28.382 -5.309 -35.096 1.00 93.00 424 THR A C 1
ATOM 3409 O O . THR A 1 424 ? -29.137 -5.909 -34.331 1.00 93.00 424 THR A O 1
ATOM 3412 N N . TRP A 1 425 ? -28.491 -5.438 -36.419 1.00 91.12 425 TRP A N 1
ATOM 3413 C CA . TRP A 1 425 ? -29.524 -6.249 -37.064 1.00 91.12 425 TRP A CA 1
ATOM 3414 C C . TRP A 1 425 ? -29.445 -7.744 -36.698 1.00 91.12 425 TRP A C 1
ATOM 3416 O O . TRP A 1 425 ? -30.483 -8.406 -36.643 1.00 91.12 425 TRP A O 1
ATOM 3426 N N . ASP A 1 426 ? -28.247 -8.263 -36.428 1.00 90.62 426 ASP A N 1
ATOM 3427 C CA . ASP A 1 426 ? -27.962 -9.637 -36.003 1.00 90.62 426 ASP A CA 1
ATOM 3428 C C . ASP A 1 426 ? -27.661 -9.750 -34.499 1.00 90.62 426 ASP A C 1
ATOM 3430 O O . ASP A 1 426 ? -28.015 -10.759 -33.893 1.00 90.62 426 ASP A O 1
ATOM 3434 N N . ARG A 1 427 ? -27.112 -8.709 -33.857 1.00 92.19 427 ARG A N 1
ATOM 3435 C CA . ARG A 1 427 ? -26.890 -8.640 -32.397 1.00 92.19 427 ARG A CA 1
ATOM 3436 C C . ARG A 1 427 ? -27.848 -7.649 -31.743 1.00 92.19 427 ARG A C 1
ATOM 3438 O O . ARG A 1 427 ? -27.469 -6.555 -31.332 1.00 92.19 427 ARG A O 1
ATOM 3445 N N . LYS A 1 428 ? -29.118 -8.043 -31.665 1.00 91.44 428 LYS A N 1
ATOM 3446 C CA . LYS A 1 428 ? -30.242 -7.137 -31.370 1.00 91.44 428 LYS A CA 1
ATOM 3447 C C . LYS A 1 428 ? -30.394 -6.704 -29.915 1.00 91.44 428 LYS A C 1
ATOM 3449 O O . LYS A 1 428 ? -31.235 -5.862 -29.664 1.00 91.44 428 LYS A O 1
ATOM 3454 N N . ALA A 1 429 ? -29.687 -7.312 -28.964 1.00 91.38 429 ALA A N 1
ATOM 3455 C CA . ALA A 1 429 ? -29.996 -7.145 -27.542 1.00 91.38 429 ALA A CA 1
ATOM 3456 C C . ALA A 1 429 ? -29.737 -5.722 -27.017 1.00 91.38 429 ALA A C 1
ATOM 3458 O O . ALA A 1 429 ? -30.576 -5.193 -26.295 1.00 91.38 429 ALA A O 1
ATOM 3459 N N . GLY A 1 430 ? -28.602 -5.120 -27.390 1.00 94.44 430 GLY A N 1
ATOM 3460 C CA . GLY A 1 430 ? -28.182 -3.826 -26.851 1.00 94.44 430 GLY A CA 1
ATOM 3461 C C . GLY A 1 430 ? -27.908 -3.843 -25.339 1.00 94.44 430 GLY A C 1
ATOM 3462 O O . GLY A 1 430 ? -28.028 -4.877 -24.680 1.00 94.44 430 GLY A O 1
ATOM 3463 N N . LEU A 1 431 ? -27.522 -2.690 -24.789 1.00 97.69 431 LEU A N 1
ATOM 3464 C CA . LEU A 1 431 ? -27.381 -2.463 -23.347 1.00 97.69 431 LEU A CA 1
ATOM 3465 C C . LEU A 1 431 ? -27.623 -0.996 -22.973 1.00 97.69 431 LEU A C 1
ATOM 3467 O O . LEU A 1 431 ? -27.534 -0.101 -23.811 1.00 97.69 431 LEU A O 1
ATOM 3471 N N . ALA A 1 432 ? -27.888 -0.751 -21.695 1.00 98.19 432 ALA A N 1
ATOM 3472 C CA . ALA A 1 432 ? -27.992 0.565 -21.085 1.00 98.19 432 ALA A CA 1
ATOM 3473 C C . ALA A 1 432 ? -27.151 0.560 -19.807 1.00 98.19 432 ALA A C 1
ATOM 3475 O O . ALA A 1 432 ? -27.432 -0.181 -18.870 1.00 98.19 432 ALA A O 1
ATOM 3476 N N . CYS A 1 433 ? -26.093 1.361 -19.783 1.00 98.19 433 CYS A N 1
ATOM 3477 C CA . CYS A 1 433 ? -25.181 1.471 -18.656 1.00 98.19 433 CYS A CA 1
ATOM 3478 C C . CYS A 1 433 ? -25.483 2.764 -17.897 1.00 98.19 433 CYS A C 1
ATOM 3480 O O . CYS A 1 433 ? -25.507 3.835 -18.503 1.00 98.19 433 CYS A O 1
ATOM 3482 N N . VAL A 1 434 ? -25.713 2.671 -16.589 1.00 97.56 434 VAL A N 1
ATOM 3483 C CA . VAL A 1 434 ? -25.834 3.830 -15.692 1.00 97.56 434 VAL A CA 1
ATOM 3484 C C . VAL A 1 434 ? -24.832 3.663 -14.572 1.00 97.56 434 VAL A C 1
ATOM 3486 O O . VAL A 1 434 ? -24.722 2.582 -14.001 1.00 97.56 434 VAL A O 1
ATOM 3489 N N . MET A 1 435 ? -24.123 4.731 -14.234 1.00 96.69 435 MET A N 1
ATOM 3490 C CA . MET A 1 435 ? -23.169 4.731 -13.136 1.00 96.69 435 MET A CA 1
ATOM 3491 C C . MET A 1 435 ? -23.281 5.985 -12.285 1.00 96.69 435 MET A C 1
ATOM 3493 O O . MET A 1 435 ? -23.698 7.044 -12.759 1.00 96.69 435 MET A O 1
ATOM 3497 N N . SER A 1 436 ? -22.898 5.858 -11.017 1.00 94.12 436 SER A N 1
ATOM 3498 C CA . SER A 1 436 ? -22.815 6.975 -10.085 1.00 94.12 436 SER A CA 1
ATOM 3499 C C . SER A 1 436 ? -21.577 6.870 -9.205 1.00 94.12 436 SER A C 1
ATOM 3501 O O . SER A 1 436 ? -21.313 5.814 -8.633 1.00 94.12 436 SER A O 1
ATOM 3503 N N . ASN A 1 437 ? -20.846 7.975 -9.041 1.00 92.12 437 ASN A N 1
ATOM 3504 C CA . ASN A 1 437 ? -19.721 8.072 -8.102 1.00 92.12 437 ASN A CA 1
ATOM 3505 C C . ASN A 1 437 ? -20.098 8.724 -6.759 1.00 92.12 437 ASN A C 1
ATOM 3507 O O . ASN A 1 437 ? -19.227 8.919 -5.913 1.00 92.12 437 ASN A O 1
ATOM 3511 N N . ALA A 1 438 ? -21.378 9.046 -6.552 1.00 90.31 438 ALA A N 1
ATOM 3512 C CA . ALA A 1 438 ? -21.891 9.637 -5.319 1.00 90.31 438 ALA A CA 1
ATOM 3513 C C . ALA A 1 438 ? -23.087 8.823 -4.784 1.00 90.31 438 ALA A C 1
ATOM 3515 O O . ALA A 1 438 ? -22.974 7.622 -4.541 1.00 90.31 438 ALA A O 1
ATOM 3516 N N . GLY A 1 439 ? -24.242 9.459 -4.564 1.00 88.75 439 GLY A N 1
ATOM 3517 C CA . GLY A 1 439 ? -25.468 8.776 -4.139 1.00 88.75 439 GLY A CA 1
ATOM 3518 C C . GLY A 1 439 ? -26.117 7.939 -5.253 1.00 88.75 439 GLY A C 1
ATOM 3519 O O . GLY A 1 439 ? -25.699 8.024 -6.404 1.00 88.75 439 GLY A O 1
ATOM 3520 N N . PRO A 1 440 ? -27.150 7.135 -4.941 1.00 92.31 440 PRO A N 1
ATOM 3521 C CA . PRO A 1 440 ? -27.931 6.437 -5.962 1.00 92.31 440 PRO A CA 1
ATOM 3522 C C . PRO A 1 440 ? -28.467 7.406 -7.017 1.00 92.31 440 PRO A C 1
ATOM 3524 O O . PRO A 1 440 ? -28.901 8.509 -6.676 1.00 92.31 440 PRO A O 1
ATOM 3527 N N . GLY A 1 441 ? -28.440 6.982 -8.275 1.00 90.62 441 GLY A N 1
ATOM 3528 C CA . GLY A 1 441 ? -28.827 7.798 -9.421 1.00 90.62 441 GLY A CA 1
ATOM 3529 C C . GLY A 1 441 ? -29.811 7.073 -10.332 1.00 90.62 441 GLY A C 1
ATOM 3530 O O . GLY A 1 441 ? -29.937 5.849 -10.283 1.00 90.62 441 GLY A O 1
ATOM 3531 N N . GLN A 1 442 ? -30.525 7.836 -11.154 1.00 94.81 442 GLN A N 1
ATOM 3532 C CA . GLN A 1 442 ? -31.405 7.294 -12.184 1.00 94.81 442 GLN A CA 1
ATOM 3533 C C . GLN A 1 442 ? -31.363 8.188 -13.421 1.00 94.81 442 GLN A C 1
ATOM 3535 O O . GLN A 1 442 ? -31.375 9.412 -13.296 1.00 94.81 442 GLN A O 1
ATOM 3540 N N . ILE A 1 443 ? -31.356 7.589 -14.608 1.00 97.00 443 ILE A N 1
ATOM 3541 C CA . ILE A 1 443 ? -31.335 8.324 -15.876 1.00 97.00 443 ILE A CA 1
ATOM 3542 C C . ILE A 1 443 ? -32.396 7.736 -16.801 1.00 97.00 443 ILE A C 1
ATOM 3544 O O . ILE A 1 443 ? -32.500 6.518 -16.967 1.00 97.00 443 ILE A O 1
ATOM 3548 N N . LYS A 1 444 ? -33.207 8.610 -17.410 1.00 97.06 444 LYS A N 1
ATOM 3549 C CA . LYS A 1 444 ? -34.121 8.214 -18.484 1.00 97.06 444 LYS A CA 1
ATOM 3550 C C . LYS A 1 444 ? -33.348 8.224 -19.804 1.00 97.06 444 LYS A C 1
ATOM 3552 O O . LYS A 1 444 ? -32.957 9.293 -20.256 1.00 97.06 444 LYS A O 1
ATOM 3557 N N . MET A 1 445 ? -33.157 7.059 -20.421 1.00 97.56 445 MET A N 1
ATOM 3558 C CA . MET A 1 445 ? -32.350 6.907 -21.641 1.00 97.56 445 MET A CA 1
ATOM 3559 C C . MET A 1 445 ? -33.129 6.197 -22.752 1.00 97.56 445 MET A C 1
ATOM 3561 O O . MET A 1 445 ? -33.973 5.341 -22.473 1.00 97.56 445 MET A O 1
ATOM 3565 N N . ALA A 1 446 ? -32.848 6.544 -24.009 1.00 96.25 446 ALA A N 1
ATOM 3566 C CA . ALA A 1 446 ? -33.511 5.990 -25.187 1.00 96.25 446 ALA A CA 1
ATOM 3567 C C . ALA A 1 446 ? -32.766 4.762 -25.730 1.00 96.25 446 ALA A C 1
ATOM 3569 O O . ALA A 1 446 ? -31.842 4.886 -26.530 1.00 96.25 446 ALA A O 1
ATOM 3570 N N . VAL A 1 447 ? -33.202 3.558 -25.366 1.00 94.69 447 VAL A N 1
ATOM 3571 C CA . VAL A 1 447 ? -32.667 2.315 -25.957 1.00 94.69 447 VAL A CA 1
ATOM 3572 C C . VAL A 1 447 ? -33.219 2.061 -27.366 1.00 94.69 447 VAL A C 1
ATOM 3574 O O . VAL A 1 447 ? -32.564 1.420 -28.180 1.00 94.69 447 VAL A O 1
ATOM 3577 N N . GLY A 1 448 ? -34.364 2.662 -27.708 1.00 92.31 448 GLY A N 1
ATOM 3578 C CA . GLY A 1 448 ? -34.936 2.711 -29.055 1.00 92.31 448 GLY A CA 1
ATOM 3579 C C . GLY A 1 448 ? -36.258 1.972 -29.217 1.00 92.31 448 GLY A C 1
ATOM 3580 O O . GLY A 1 448 ? -36.560 1.032 -28.490 1.00 92.31 448 GLY A O 1
ATOM 3581 N N . GLU A 1 449 ? -37.059 2.411 -30.193 1.00 92.44 449 GLU A N 1
ATOM 3582 C CA . GLU A 1 449 ? -38.429 1.917 -30.419 1.00 92.44 449 GLU A CA 1
ATOM 3583 C C . GLU A 1 449 ? -38.494 0.405 -30.689 1.00 92.44 449 GLU A C 1
ATOM 3585 O O . GLU A 1 449 ? -39.501 -0.235 -30.396 1.00 92.44 449 GLU A O 1
ATOM 3590 N N . MET A 1 450 ? -37.413 -0.190 -31.208 1.00 92.00 450 MET A N 1
ATOM 3591 C CA . MET A 1 450 ? -37.315 -1.639 -31.422 1.00 92.00 450 MET A CA 1
ATOM 3592 C C . MET A 1 450 ? -37.383 -2.454 -30.122 1.00 92.00 450 MET A C 1
ATOM 3594 O O . MET A 1 450 ? -37.693 -3.641 -30.187 1.00 92.00 450 MET A O 1
ATOM 3598 N N . HIS A 1 451 ? -37.117 -1.822 -28.977 1.00 94.00 451 HIS A N 1
ATOM 3599 C CA . HIS A 1 451 ? -37.139 -2.430 -27.648 1.00 94.00 451 HIS A CA 1
ATOM 3600 C C . HIS A 1 451 ? -38.425 -2.124 -26.865 1.00 94.00 451 HIS A C 1
ATOM 3602 O O . HIS A 1 451 ? -38.533 -2.487 -25.697 1.00 94.00 451 HIS A O 1
ATOM 3608 N N . ALA A 1 452 ? -39.410 -1.452 -27.470 1.00 94.56 452 ALA A N 1
ATOM 3609 C CA . ALA A 1 452 ? -40.647 -1.074 -26.790 1.00 94.56 452 ALA A CA 1
ATOM 3610 C C . ALA A 1 452 ? -41.397 -2.294 -26.212 1.00 94.56 452 ALA A C 1
ATOM 3612 O O . ALA A 1 452 ? -41.661 -3.274 -26.912 1.00 94.56 452 ALA A O 1
ATOM 3613 N N . GLY A 1 453 ? -41.777 -2.213 -24.934 1.00 93.88 453 GLY A N 1
ATOM 3614 C CA . GLY A 1 453 ? -42.458 -3.279 -24.188 1.00 93.88 453 GLY A CA 1
ATOM 3615 C C . GLY A 1 453 ? -41.540 -4.392 -23.668 1.00 93.88 453 GLY A C 1
ATOM 3616 O O . GLY A 1 453 ? -42.022 -5.342 -23.049 1.00 93.88 453 GLY A O 1
ATOM 3617 N N . GLU A 1 454 ? -40.231 -4.306 -23.909 1.00 95.75 454 GLU A N 1
ATOM 3618 C CA . GLU A 1 454 ? -39.265 -5.246 -23.351 1.00 95.75 454 GLU A CA 1
ATOM 3619 C C . GLU A 1 454 ? -38.980 -4.962 -21.873 1.00 95.75 454 GLU A C 1
ATOM 3621 O O . GLU A 1 454 ? -39.063 -3.830 -21.396 1.00 95.75 454 GLU A O 1
ATOM 3626 N N . LYS A 1 455 ? -38.591 -6.016 -21.154 1.00 96.50 455 LYS A N 1
ATOM 3627 C CA . LYS A 1 455 ? -38.230 -5.975 -19.735 1.00 96.50 455 LYS A CA 1
ATOM 3628 C C . LYS A 1 455 ? -36.731 -6.129 -19.581 1.00 96.50 455 LYS A C 1
ATOM 3630 O O . LYS A 1 455 ? -36.158 -7.098 -20.076 1.00 96.50 455 LYS A O 1
ATOM 3635 N N . TRP A 1 456 ? -36.104 -5.176 -18.913 1.00 97.50 456 TRP A N 1
ATOM 3636 C CA . TRP A 1 456 ? -34.661 -5.095 -18.764 1.00 97.50 456 TRP A CA 1
ATOM 3637 C C . TRP A 1 456 ? -34.269 -5.251 -17.297 1.00 97.50 456 TRP A C 1
ATOM 3639 O O . TRP A 1 456 ? -34.908 -4.688 -16.412 1.00 97.50 456 TRP A O 1
ATOM 3649 N N . THR A 1 457 ? -33.217 -6.019 -17.039 1.00 96.81 457 THR A N 1
ATOM 3650 C CA . THR A 1 457 ? -32.664 -6.255 -15.696 1.00 96.81 457 THR A CA 1
ATOM 3651 C C . THR A 1 457 ? -31.149 -6.034 -15.710 1.00 96.81 457 THR A C 1
ATOM 3653 O O . THR A 1 457 ? -30.528 -6.098 -16.779 1.00 96.81 457 THR A O 1
ATOM 3656 N N . ASP A 1 458 ? -30.544 -5.763 -14.553 1.00 97.12 458 ASP A N 1
ATOM 3657 C CA . ASP A 1 458 ? -29.088 -5.606 -14.415 1.00 97.12 458 ASP A CA 1
ATOM 3658 C C . ASP A 1 458 ? -28.373 -6.962 -14.580 1.00 97.12 458 ASP A C 1
ATOM 3660 O O . ASP A 1 458 ? -28.790 -7.968 -14.000 1.00 97.12 458 ASP A O 1
ATOM 3664 N N . VAL A 1 459 ? -27.327 -7.023 -15.412 1.00 95.38 459 VAL A N 1
ATOM 3665 C CA . VAL A 1 459 ? -26.529 -8.250 -15.619 1.00 95.38 459 VAL A CA 1
ATOM 3666 C C . VAL A 1 459 ? -25.469 -8.454 -14.537 1.00 95.38 459 VAL A C 1
ATOM 3668 O O . VAL A 1 459 ? -25.038 -9.586 -14.325 1.00 95.38 459 VAL A O 1
ATOM 3671 N N . LEU A 1 460 ? -25.062 -7.394 -13.830 1.00 93.25 460 LEU A N 1
ATOM 3672 C CA . LEU A 1 460 ? -24.084 -7.500 -12.741 1.00 93.25 460 LEU A CA 1
ATOM 3673 C C . LEU A 1 460 ? -24.727 -8.048 -11.460 1.00 93.25 460 LEU A C 1
ATOM 3675 O O . LEU A 1 460 ? -24.070 -8.766 -10.696 1.00 93.25 460 LEU A O 1
ATOM 3679 N N . GLY A 1 461 ? -26.021 -7.771 -11.273 1.00 91.12 461 GLY A N 1
ATOM 3680 C CA . GLY A 1 461 ? -26.818 -8.196 -10.124 1.00 91.12 461 GLY A CA 1
ATOM 3681 C C . GLY A 1 461 ? -26.615 -7.308 -8.896 1.00 91.12 461 GLY A C 1
ATOM 3682 O O . GLY A 1 461 ? -26.858 -7.760 -7.778 1.00 91.12 461 GLY A O 1
ATOM 3683 N N . TRP A 1 462 ? -26.126 -6.080 -9.086 1.00 91.62 462 TRP A N 1
ATOM 3684 C CA . TRP A 1 462 ? -25.931 -5.104 -8.011 1.00 91.62 462 TRP A CA 1
ATOM 3685 C C . TRP A 1 462 ? -27.159 -4.221 -7.796 1.00 91.62 462 TRP A C 1
ATOM 3687 O O . TRP A 1 462 ? -27.374 -3.766 -6.673 1.00 91.62 462 TRP A O 1
ATOM 3697 N N . GLU A 1 463 ? -27.981 -4.026 -8.830 1.00 91.12 463 GLU A N 1
ATOM 3698 C CA . GLU A 1 463 ? -29.288 -3.374 -8.719 1.00 91.12 463 GLU A CA 1
ATOM 3699 C C . GLU A 1 463 ? -30.421 -4.396 -8.880 1.00 91.12 463 GLU A C 1
ATOM 3701 O O . GLU A 1 463 ? -30.524 -5.099 -9.888 1.00 91.12 463 GLU A O 1
ATOM 3706 N N . GLU A 1 464 ? -31.301 -4.470 -7.880 1.00 88.00 464 GLU A N 1
ATOM 3707 C CA . GLU A 1 464 ? -32.489 -5.320 -7.930 1.00 88.00 464 GLU A CA 1
ATOM 3708 C C . GLU A 1 464 ? -33.657 -4.556 -8.560 1.00 88.00 464 GLU A C 1
ATOM 3710 O O . GLU A 1 464 ? -34.122 -3.547 -8.033 1.00 88.00 464 GLU A O 1
ATOM 3715 N N . GLY A 1 465 ? -34.196 -5.061 -9.666 1.00 87.94 465 GLY A N 1
ATOM 3716 C CA . GLY A 1 465 ? -35.370 -4.462 -10.287 1.00 87.94 465 GLY A CA 1
ATOM 3717 C C . GLY A 1 465 ? -35.539 -4.854 -11.743 1.00 87.94 465 GLY A C 1
ATOM 3718 O O . GLY A 1 465 ? -34.714 -5.559 -12.320 1.00 87.94 465 GLY A O 1
ATOM 3719 N N . GLU A 1 466 ? -36.633 -4.382 -12.328 1.00 94.25 466 GLU A N 1
ATOM 3720 C CA . GLU A 1 466 ? -36.940 -4.534 -13.745 1.00 94.25 466 GLU A CA 1
ATOM 3721 C C . GLU A 1 466 ? -37.356 -3.171 -14.302 1.00 94.25 466 GLU A C 1
ATOM 3723 O O . GLU A 1 466 ? -38.155 -2.461 -13.685 1.00 94.25 466 GLU A O 1
ATOM 3728 N N . VAL A 1 467 ? -36.811 -2.813 -15.461 1.00 96.44 467 VAL A N 1
ATOM 3729 C CA . VAL A 1 467 ? -37.162 -1.608 -16.214 1.00 96.44 467 VAL A CA 1
ATOM 3730 C C . VAL A 1 467 ? -37.944 -2.037 -17.448 1.00 96.44 467 VAL A C 1
ATOM 3732 O O . VAL A 1 467 ? -37.443 -2.801 -18.270 1.00 96.44 467 VAL A O 1
ATOM 3735 N N . GLU A 1 468 ? -39.178 -1.562 -17.577 1.00 96.75 468 GLU A N 1
ATOM 3736 C CA . GLU A 1 468 ? -39.984 -1.750 -18.785 1.00 96.75 468 GLU A CA 1
ATOM 3737 C C . GLU A 1 468 ? -39.736 -0.583 -19.745 1.00 96.75 468 GLU A C 1
ATOM 3739 O O . GLU A 1 468 ? -39.813 0.582 -19.345 1.00 96.75 468 GLU A O 1
ATOM 3744 N N . ILE A 1 469 ? -39.419 -0.894 -21.002 1.00 97.44 469 ILE A N 1
ATOM 3745 C CA . ILE A 1 469 ? -39.174 0.115 -22.036 1.00 97.44 469 ILE A CA 1
ATOM 3746 C C . ILE A 1 469 ? -40.512 0.627 -22.575 1.00 97.44 469 ILE A C 1
ATOM 3748 O O . ILE A 1 469 ? -41.362 -0.157 -23.002 1.00 97.44 469 ILE A O 1
ATOM 3752 N N . ASP A 1 470 ? -40.704 1.945 -22.570 1.00 96.31 470 ASP A N 1
ATOM 3753 C CA . ASP A 1 470 ? -41.945 2.571 -23.021 1.00 96.31 470 ASP A CA 1
ATOM 3754 C C . ASP A 1 470 ? -42.141 2.490 -24.550 1.00 96.31 470 ASP A C 1
ATOM 3756 O O . ASP A 1 470 ? -41.275 2.048 -25.307 1.00 96.31 470 ASP A O 1
ATOM 3760 N N . SER A 1 471 ? -43.321 2.901 -25.026 1.00 94.88 471 SER A N 1
ATOM 3761 C CA . SER A 1 471 ? -43.672 2.851 -26.453 1.00 94.88 471 SER A CA 1
ATOM 3762 C C . SER A 1 471 ? -42.809 3.745 -27.346 1.00 94.88 471 SER A C 1
ATOM 3764 O O . SER A 1 471 ? -42.828 3.568 -28.560 1.00 94.88 471 SER A O 1
ATOM 3766 N N . GLU A 1 472 ? -42.100 4.714 -26.764 1.00 94.19 472 GLU A N 1
ATOM 3767 C CA . GLU A 1 472 ? -41.176 5.612 -27.466 1.00 94.19 472 GLU A CA 1
ATOM 3768 C C . GLU A 1 472 ? -39.725 5.094 -27.393 1.00 94.19 472 GLU A C 1
ATOM 3770 O O . GLU A 1 472 ? -38.811 5.716 -27.932 1.00 94.19 472 GLU A O 1
ATOM 3775 N N . GLY A 1 473 ? -39.496 3.937 -26.758 1.00 93.75 473 GLY A N 1
ATOM 3776 C CA . GLY A 1 473 ? -38.181 3.316 -26.650 1.00 93.75 473 GLY A CA 1
ATOM 3777 C C . GLY A 1 473 ? -37.325 3.837 -25.496 1.00 93.75 473 GLY A C 1
ATOM 3778 O O . GLY A 1 473 ? -36.102 3.678 -25.547 1.00 93.75 473 GLY A O 1
ATOM 3779 N N . TYR A 1 474 ? -37.917 4.468 -24.478 1.00 97.12 474 TYR A N 1
ATOM 3780 C CA . TYR A 1 474 ? -37.194 4.947 -23.300 1.00 97.12 474 TYR A CA 1
ATOM 3781 C C . TYR A 1 474 ? -37.376 4.032 -22.087 1.00 97.12 474 TYR A C 1
ATOM 3783 O O . TYR A 1 474 ? -38.475 3.559 -21.801 1.00 97.12 474 TYR A O 1
ATOM 3791 N N . GLY A 1 475 ? -36.305 3.863 -21.314 1.00 96.44 475 GLY A N 1
ATOM 3792 C CA . GLY A 1 475 ? -36.326 3.244 -19.988 1.00 96.44 475 GLY A CA 1
ATOM 3793 C C . GLY A 1 475 ? -35.832 4.221 -18.921 1.00 96.44 475 GLY A C 1
ATOM 3794 O O . GLY A 1 475 ? -34.985 5.071 -19.201 1.00 96.44 475 GLY A O 1
ATOM 3795 N N . LEU A 1 476 ? -36.372 4.123 -17.702 1.00 97.06 476 LEU A N 1
ATOM 3796 C CA . LEU A 1 476 ? -35.827 4.802 -16.523 1.00 97.06 476 LEU A CA 1
ATOM 3797 C C . LEU A 1 476 ? -34.919 3.820 -15.782 1.00 97.06 476 LEU A C 1
ATOM 3799 O O . LEU A 1 476 ? -35.408 2.919 -15.106 1.00 97.06 476 LEU A O 1
ATOM 3803 N N . PHE A 1 477 ? -33.613 3.983 -15.950 1.00 97.31 477 PHE A N 1
ATOM 3804 C CA . PHE A 1 477 ? -32.609 3.053 -15.448 1.00 97.31 477 PHE A CA 1
ATOM 3805 C C . PHE A 1 477 ? -32.015 3.562 -14.140 1.00 97.31 477 PHE A C 1
ATOM 3807 O O . PHE A 1 477 ? -31.635 4.729 -14.051 1.00 97.31 477 PHE A O 1
ATOM 3814 N N . ASN A 1 478 ? -31.919 2.682 -13.144 1.00 95.00 478 ASN A N 1
ATOM 3815 C CA . ASN A 1 478 ? -31.409 3.008 -11.813 1.00 95.00 478 ASN A CA 1
ATOM 3816 C C . ASN A 1 478 ? -29.979 2.492 -11.630 1.00 95.00 478 ASN A C 1
ATOM 3818 O O . ASN A 1 478 ? -29.565 1.536 -12.289 1.00 95.00 478 ASN A O 1
ATOM 3822 N N . CYS A 1 479 ? -29.248 3.109 -10.707 1.00 93.19 479 CYS A N 1
ATOM 3823 C CA . CYS A 1 479 ? -27.931 2.670 -10.274 1.00 93.19 479 CYS A CA 1
ATOM 3824 C C . CYS A 1 479 ? -27.753 2.910 -8.762 1.00 93.19 479 CYS A C 1
ATOM 3826 O O . CYS A 1 479 ? -28.075 4.007 -8.278 1.00 93.19 479 CYS A O 1
ATOM 3828 N N . PRO A 1 480 ? -27.183 1.948 -8.012 1.00 90.38 480 PRO A N 1
ATOM 3829 C CA . PRO A 1 480 ? -26.761 2.169 -6.637 1.00 90.38 480 PRO A CA 1
ATOM 3830 C C . PRO A 1 480 ? -25.724 3.298 -6.543 1.00 90.38 480 PRO A C 1
ATOM 3832 O O . PRO A 1 480 ? -25.044 3.634 -7.513 1.00 90.38 480 PRO A O 1
ATOM 3835 N N . GLY A 1 481 ? -25.578 3.887 -5.354 1.00 88.75 481 GLY A N 1
ATOM 3836 C CA . GLY A 1 481 ? -24.527 4.882 -5.115 1.00 88.75 481 GLY A CA 1
ATOM 3837 C C . GLY A 1 481 ? -23.136 4.252 -5.181 1.00 88.75 481 GLY A C 1
ATOM 3838 O O . GLY A 1 481 ? -22.965 3.104 -4.762 1.00 88.75 481 GLY A O 1
ATOM 3839 N N . THR A 1 482 ? -22.147 5.001 -5.676 1.00 89.88 482 THR A N 1
ATOM 3840 C CA . THR A 1 482 ? -20.756 4.533 -5.863 1.00 89.88 482 THR A CA 1
ATOM 3841 C C . THR A 1 482 ? -20.679 3.190 -6.602 1.00 89.88 482 THR A C 1
ATOM 3843 O O . THR A 1 482 ? -19.999 2.264 -6.163 1.00 89.88 482 THR A O 1
ATOM 3846 N N . SER A 1 483 ? -21.457 3.045 -7.675 1.00 93.75 483 SER A N 1
ATOM 3847 C CA . SER A 1 483 ? -21.645 1.781 -8.387 1.00 93.75 483 SER A CA 1
ATOM 3848 C C . SER A 1 483 ? -21.965 2.005 -9.868 1.00 93.75 483 SER A C 1
ATOM 3850 O O . SER A 1 483 ? -22.008 3.137 -10.355 1.00 93.75 483 SER A O 1
ATOM 3852 N N . VAL A 1 484 ? -22.173 0.904 -10.584 1.00 96.25 484 VAL A N 1
ATOM 3853 C CA . VAL A 1 484 ? -22.602 0.849 -11.982 1.00 96.25 484 VAL A CA 1
ATOM 3854 C C . VAL A 1 484 ? -23.634 -0.265 -12.144 1.00 96.25 484 VAL A C 1
ATOM 3856 O O . VAL A 1 484 ? -23.522 -1.311 -11.512 1.00 96.25 484 VAL A O 1
ATOM 3859 N N . ALA A 1 485 ? -24.632 -0.047 -12.991 1.00 97.31 485 ALA A N 1
ATOM 3860 C CA . ALA A 1 485 ? -25.631 -1.034 -13.374 1.00 97.31 485 ALA A CA 1
ATOM 3861 C C . ALA A 1 485 ? -25.673 -1.151 -14.901 1.00 97.31 485 ALA A C 1
ATOM 3863 O O . ALA A 1 485 ? -25.708 -0.141 -15.614 1.00 97.31 485 ALA A O 1
ATOM 3864 N N . VAL A 1 486 ? -25.678 -2.385 -15.406 1.00 97.94 486 VAL A N 1
ATOM 3865 C CA . VAL A 1 486 ? -25.674 -2.682 -16.843 1.00 97.94 486 VAL A CA 1
ATOM 3866 C C . VAL A 1 486 ? -26.967 -3.405 -17.184 1.00 97.94 486 VAL A C 1
ATOM 3868 O O . VAL A 1 486 ? -27.125 -4.608 -16.985 1.00 97.94 486 VAL A O 1
ATOM 3871 N N . TRP A 1 487 ? -27.919 -2.649 -17.707 1.00 98.00 487 TRP A N 1
ATOM 3872 C CA . TRP A 1 487 ? -29.248 -3.122 -18.038 1.00 98.00 487 TRP A CA 1
ATOM 3873 C C . TRP A 1 487 ? -29.266 -3.717 -19.437 1.00 98.00 487 TRP A C 1
ATOM 3875 O O . TRP A 1 487 ? -28.825 -3.097 -20.403 1.00 98.00 487 TRP A O 1
ATOM 3885 N N . VAL A 1 488 ? -29.813 -4.921 -19.541 1.00 97.19 488 VAL A N 1
ATOM 3886 C CA . VAL A 1 488 ? -30.029 -5.637 -20.805 1.00 97.19 488 VAL A CA 1
ATOM 3887 C C . VAL A 1 488 ? -31.412 -6.283 -20.735 1.00 97.19 488 VAL A C 1
ATOM 3889 O O . VAL A 1 488 ? -31.938 -6.491 -19.636 1.00 97.19 488 VAL A O 1
ATOM 3892 N N . ARG A 1 489 ? -32.005 -6.654 -21.868 1.00 95.31 489 ARG A N 1
ATOM 3893 C CA . ARG A 1 489 ? -33.260 -7.416 -21.911 1.00 95.31 489 ARG A CA 1
ATOM 3894 C C . ARG A 1 489 ? -33.167 -8.750 -21.153 1.00 95.31 489 ARG A C 1
ATOM 3896 O O . ARG A 1 489 ? -32.162 -9.456 -21.249 1.00 95.31 489 ARG A O 1
ATOM 3903 N N . SER A 1 490 ? -34.196 -9.103 -20.385 1.00 91.94 490 SER A N 1
ATOM 3904 C CA . SER A 1 490 ? -34.194 -10.240 -19.447 1.00 91.94 490 SER A CA 1
ATOM 3905 C C . SER A 1 490 ? -34.185 -11.624 -20.106 1.00 91.94 490 SER A C 1
ATOM 3907 O O . SER A 1 490 ? -33.765 -12.591 -19.478 1.00 91.94 490 SER A O 1
ATOM 3909 N N . ASP A 1 491 ? -34.588 -11.724 -21.372 1.00 91.56 491 ASP A N 1
ATOM 3910 C CA . ASP A 1 491 ? -34.551 -12.940 -22.195 1.00 91.56 491 ASP A CA 1
ATOM 3911 C C . ASP A 1 491 ? -33.534 -12.837 -23.353 1.00 91.56 491 ASP A C 1
ATOM 3913 O O . ASP A 1 491 ? -33.636 -13.552 -24.354 1.00 91.56 491 ASP A O 1
ATOM 3917 N N . ALA A 1 492 ? -32.564 -11.918 -23.255 1.00 93.12 492 ALA A N 1
ATOM 3918 C CA . ALA A 1 492 ? -31.496 -11.790 -24.241 1.00 93.12 492 ALA A CA 1
ATOM 3919 C C . ALA A 1 492 ? -30.660 -13.079 -24.339 1.00 93.12 492 ALA A C 1
ATOM 3921 O O . ALA A 1 492 ? -30.360 -13.732 -23.338 1.00 93.12 492 ALA A O 1
ATOM 3922 N N . GLU A 1 493 ? -30.253 -13.429 -25.559 1.00 91.88 493 GLU A N 1
ATOM 3923 C CA . GLU A 1 493 ? -29.393 -14.587 -25.804 1.00 91.88 493 GLU A CA 1
ATOM 3924 C C . GLU A 1 493 ? -28.038 -14.425 -25.097 1.00 91.88 493 GLU A C 1
ATOM 3926 O O . GLU A 1 493 ? -27.422 -13.361 -25.152 1.00 91.88 493 GLU A O 1
ATOM 3931 N N . GLY A 1 494 ? -27.580 -15.481 -24.417 1.00 89.88 494 GLY A N 1
ATOM 3932 C CA . GLY A 1 494 ? -26.332 -15.489 -23.650 1.00 89.88 494 GLY A CA 1
ATOM 3933 C C . GLY A 1 494 ? -26.445 -14.908 -22.239 1.00 89.88 494 GLY A C 1
ATOM 3934 O O . GLY A 1 494 ? -25.461 -14.911 -21.502 1.00 89.88 494 GLY A O 1
ATOM 3935 N N . ARG A 1 495 ? -27.629 -14.444 -21.824 1.00 91.56 495 ARG A N 1
ATOM 3936 C CA . ARG A 1 495 ? -27.851 -13.924 -20.468 1.00 91.56 495 ARG A CA 1
ATOM 3937 C C . ARG A 1 495 ? -27.759 -14.996 -19.375 1.00 91.56 495 ARG A C 1
ATOM 3939 O O . ARG A 1 495 ? -27.438 -14.684 -18.235 1.00 91.56 495 ARG A O 1
ATOM 3946 N N . ASP A 1 496 ? -27.988 -16.256 -19.722 1.00 91.38 496 ASP A N 1
ATOM 3947 C CA . ASP A 1 496 ? -27.828 -17.428 -18.854 1.00 91.38 496 ASP A CA 1
ATOM 3948 C C . ASP A 1 496 ? -26.373 -17.687 -18.419 1.00 91.38 496 ASP A C 1
ATOM 3950 O O . ASP A 1 496 ? -26.137 -18.471 -17.503 1.00 91.38 496 ASP A O 1
ATOM 3954 N N . GLN A 1 497 ? -25.404 -17.004 -19.037 1.00 91.06 497 GLN A N 1
ATOM 3955 C CA . GLN A 1 497 ? -23.983 -17.077 -18.687 1.00 91.06 497 GLN A CA 1
ATOM 3956 C C . GLN A 1 497 ? -23.584 -16.137 -17.533 1.00 91.06 497 GLN A C 1
ATOM 3958 O O . GLN A 1 497 ? -22.423 -16.153 -17.129 1.00 91.06 497 GLN A O 1
ATOM 3963 N N . PHE A 1 498 ? -24.515 -15.326 -17.011 1.00 91.81 498 PHE A N 1
ATOM 3964 C CA . PHE A 1 498 ? -24.284 -14.410 -15.890 1.00 91.81 498 PHE A CA 1
ATOM 3965 C C . PHE A 1 498 ? -24.871 -14.967 -14.577 1.00 91.81 498 PHE A C 1
ATOM 3967 O O . PHE A 1 498 ? -26.017 -15.424 -14.573 1.00 91.81 498 PHE A O 1
ATOM 3974 N N . PRO A 1 499 ? -24.152 -14.875 -13.440 1.00 87.31 499 PRO A N 1
ATOM 3975 C CA . PRO A 1 499 ? -22.758 -14.448 -13.331 1.00 87.31 499 PRO A CA 1
ATOM 3976 C C . PRO A 1 499 ? -21.814 -15.456 -13.996 1.00 87.31 499 PRO A C 1
ATOM 3978 O O . PRO A 1 499 ? -22.073 -16.661 -13.990 1.00 87.31 499 PRO A O 1
ATOM 3981 N N . THR A 1 500 ? -20.708 -14.965 -14.543 1.00 86.06 500 THR A N 1
ATOM 3982 C CA . THR A 1 500 ? -19.661 -15.816 -15.100 1.00 86.06 500 THR A CA 1
ATOM 3983 C C . THR A 1 500 ? -19.101 -16.711 -14.000 1.00 86.06 500 THR A C 1
ATOM 3985 O O . THR A 1 500 ? -18.707 -16.251 -12.932 1.00 86.06 500 THR A O 1
ATOM 3988 N N . ASN A 1 501 ? -19.037 -18.019 -14.257 1.00 73.19 501 ASN A N 1
ATOM 3989 C CA . ASN A 1 501 ? -18.333 -18.965 -13.387 1.00 73.19 501 ASN A CA 1
ATOM 3990 C C . ASN A 1 501 ? -16.819 -18.906 -13.671 1.00 73.19 501 ASN A C 1
ATOM 3992 O O . ASN A 1 501 ? -16.201 -19.909 -14.037 1.00 73.19 501 ASN A O 1
ATOM 3996 N N . PHE A 1 502 ? -16.261 -17.694 -13.645 1.00 81.50 502 PHE A N 1
ATOM 3997 C CA . PHE A 1 502 ? -14.857 -17.438 -13.926 1.00 81.50 502 PHE A CA 1
ATOM 3998 C C . PHE A 1 502 ? -14.058 -17.621 -12.639 1.00 81.50 502 PHE A C 1
ATOM 4000 O O . PHE A 1 502 ? -14.239 -16.890 -11.670 1.00 81.50 502 PHE A O 1
ATOM 4007 N N . ASP A 1 503 ? -13.206 -18.639 -12.636 1.00 70.19 503 ASP A N 1
ATOM 4008 C CA . ASP A 1 503 ? -12.351 -18.963 -11.502 1.00 70.19 503 ASP A CA 1
ATOM 4009 C C . ASP A 1 503 ? -11.188 -17.965 -11.439 1.00 70.19 503 ASP A C 1
ATOM 4011 O O . ASP A 1 503 ? -10.259 -18.037 -12.249 1.00 70.19 503 ASP A O 1
ATOM 4015 N N . ALA A 1 504 ? -11.297 -16.988 -10.537 1.00 60.31 504 ALA A N 1
ATOM 4016 C CA . ALA A 1 504 ? -10.261 -15.986 -10.308 1.00 60.31 504 ALA A CA 1
ATOM 4017 C C . ALA A 1 504 ? -9.068 -16.553 -9.512 1.00 60.31 504 ALA A C 1
ATOM 4019 O O . ALA A 1 504 ? -7.995 -15.949 -9.528 1.00 60.31 504 ALA A O 1
ATOM 4020 N N . ASP A 1 505 ? -9.219 -17.725 -8.887 1.00 55.12 505 ASP A N 1
ATOM 4021 C CA . ASP A 1 505 ? -8.170 -18.375 -8.109 1.00 55.12 505 ASP A CA 1
ATOM 4022 C C . ASP A 1 505 ? -7.293 -19.211 -9.057 1.00 55.12 505 ASP A C 1
ATOM 4024 O O . ASP A 1 505 ? -7.573 -20.366 -9.378 1.00 55.12 505 ASP A O 1
ATOM 4028 N N . GLN A 1 506 ? -6.206 -18.620 -9.561 1.00 51.94 506 GLN A N 1
ATOM 4029 C CA . GLN A 1 506 ? -5.285 -19.334 -10.457 1.00 51.94 506 GLN A CA 1
ATOM 4030 C C . GLN A 1 506 ? -4.464 -20.444 -9.779 1.00 51.94 506 GLN A C 1
ATOM 4032 O O . GLN A 1 506 ? -3.798 -21.211 -10.477 1.00 51.94 506 GLN A O 1
ATOM 4037 N N . GLU A 1 507 ? -4.522 -20.590 -8.456 1.00 35.38 507 GLU A N 1
ATOM 4038 C CA . GLU A 1 507 ? -3.851 -21.679 -7.747 1.00 35.38 507 GLU A CA 1
ATOM 4039 C C . GLU A 1 507 ? -4.803 -22.844 -7.482 1.00 35.38 507 GLU A C 1
ATOM 4041 O O . GLU A 1 507 ? -5.265 -23.102 -6.373 1.00 35.38 507 GLU A O 1
ATOM 4046 N N . GLY A 1 508 ? -4.999 -23.653 -8.518 1.00 31.27 508 GLY A N 1
ATOM 4047 C CA . GLY A 1 508 ? -5.396 -25.046 -8.360 1.00 31.27 508 GLY A CA 1
ATOM 4048 C C . GLY A 1 508 ? -4.283 -25.896 -7.735 1.00 31.27 508 GLY A C 1
ATOM 4049 O O . GLY A 1 508 ? -3.887 -26.880 -8.341 1.00 31.27 508 GLY A O 1
ATOM 4050 N N . THR A 1 509 ? -3.783 -25.531 -6.551 1.00 27.70 509 THR A N 1
ATOM 4051 C CA . THR A 1 509 ? -3.179 -26.435 -5.560 1.00 27.70 509 THR A CA 1
ATOM 4052 C C . THR A 1 509 ? -3.042 -25.696 -4.233 1.00 27.70 509 THR A C 1
ATOM 4054 O O . THR A 1 509 ? -2.057 -24.997 -4.007 1.00 27.70 509 THR A O 1
ATOM 4057 N N . ASP A 1 510 ? -3.964 -25.961 -3.307 1.00 29.83 510 ASP A N 1
ATOM 4058 C CA . ASP A 1 510 ? -3.652 -25.922 -1.881 1.00 29.83 510 ASP A CA 1
ATOM 4059 C C . ASP A 1 510 ? -2.390 -26.775 -1.670 1.00 29.83 510 ASP A C 1
ATOM 4061 O O . ASP A 1 510 ? -2.424 -28.014 -1.718 1.00 29.83 510 ASP A O 1
ATOM 4065 N N . ARG A 1 511 ? -1.243 -26.121 -1.455 1.00 31.62 511 ARG A N 1
ATOM 4066 C CA . ARG A 1 511 ? 0.024 -26.790 -1.109 1.00 31.62 511 ARG A CA 1
ATOM 4067 C C . ARG A 1 511 ? -0.117 -27.651 0.157 1.00 31.62 511 ARG A C 1
ATOM 4069 O O . ARG A 1 511 ? 0.690 -28.556 0.359 1.00 31.62 511 ARG A O 1
ATOM 4076 N N . GLU A 1 512 ? -1.156 -27.430 0.969 1.00 32.34 512 GLU A N 1
ATOM 4077 C CA . GLU A 1 512 ? -1.489 -28.258 2.132 1.00 32.34 512 GLU A CA 1
ATOM 4078 C C . GLU A 1 512 ? -2.352 -29.500 1.809 1.00 32.34 512 GLU A C 1
ATOM 4080 O O . GLU A 1 512 ? -2.172 -30.525 2.467 1.00 32.34 512 GLU A O 1
ATOM 4085 N N . GLU A 1 513 ? -3.211 -29.504 0.778 1.00 31.73 513 GLU A N 1
ATOM 4086 C CA . GLU A 1 513 ? -4.056 -30.676 0.454 1.00 31.73 513 GLU A CA 1
ATOM 4087 C C . GLU A 1 513 ? -3.326 -31.739 -0.387 1.00 31.73 513 GLU A C 1
ATOM 4089 O O . GLU A 1 513 ? -3.512 -32.941 -0.166 1.00 31.73 513 GLU A O 1
ATOM 4094 N N . ALA A 1 514 ? -2.418 -31.342 -1.288 1.00 30.06 514 ALA A N 1
ATOM 4095 C CA . ALA A 1 514 ? -1.672 -32.291 -2.127 1.00 30.06 514 ALA A CA 1
ATOM 4096 C C . ALA A 1 514 ? -0.699 -33.182 -1.325 1.00 30.06 514 ALA A C 1
ATOM 4098 O O . ALA A 1 514 ? -0.425 -34.325 -1.704 1.00 30.06 514 ALA A O 1
ATOM 4099 N N . LEU A 1 515 ? -0.200 -32.686 -0.188 1.00 35.47 515 LEU A N 1
ATOM 4100 C CA . LEU A 1 515 ? 0.668 -33.450 0.710 1.00 35.47 515 LEU A CA 1
ATOM 4101 C C . LEU A 1 515 ? -0.115 -34.439 1.577 1.00 35.47 515 LEU A C 1
ATOM 4103 O O . LEU A 1 515 ? 0.410 -35.501 1.902 1.00 35.47 515 LEU A O 1
ATOM 4107 N N . VAL A 1 516 ? -1.369 -34.142 1.921 1.00 34.41 516 VAL A N 1
ATOM 4108 C CA . VAL A 1 516 ? -2.193 -35.014 2.774 1.00 34.41 516 VAL A CA 1
ATOM 4109 C C . VAL A 1 516 ? -2.774 -36.188 1.976 1.00 34.41 516 VAL A C 1
ATOM 4111 O O . VAL A 1 516 ? -2.804 -37.317 2.474 1.00 34.41 516 VAL A O 1
ATOM 4114 N N . ASP A 1 517 ? -3.131 -35.982 0.706 1.00 31.47 517 ASP A N 1
ATOM 4115 C CA . ASP A 1 517 ? -3.717 -37.035 -0.135 1.00 31.47 517 ASP A CA 1
ATOM 4116 C C . ASP A 1 517 ? -2.701 -38.094 -0.604 1.00 31.47 517 ASP A C 1
ATOM 4118 O O . ASP A 1 517 ? -3.078 -39.231 -0.922 1.00 31.47 517 ASP A O 1
ATOM 4122 N N . LEU A 1 518 ? -1.399 -37.784 -0.588 1.00 40.34 518 LEU A N 1
ATOM 4123 C CA . LEU A 1 518 ? -0.343 -38.719 -0.992 1.00 40.34 518 LEU A CA 1
ATOM 4124 C C . LEU A 1 518 ? -0.114 -39.852 0.031 1.00 40.34 518 LEU A C 1
ATOM 4126 O O . LEU A 1 518 ? 0.358 -40.924 -0.351 1.00 40.34 518 LEU A O 1
ATOM 4130 N N . PHE A 1 519 ? -0.493 -39.650 1.300 1.00 40.16 519 PHE A N 1
ATOM 4131 C CA . PHE A 1 519 ? -0.196 -40.574 2.407 1.00 40.16 519 PHE A CA 1
ATOM 4132 C C . PHE A 1 519 ? -1.405 -41.345 2.961 1.00 40.16 519 PHE A C 1
ATOM 4134 O O . PHE A 1 519 ? -1.231 -42.178 3.854 1.00 40.16 519 PHE A O 1
ATOM 4141 N N . LEU A 1 520 ? -2.613 -41.131 2.428 1.00 33.16 520 LEU A N 1
ATOM 4142 C CA . LEU A 1 520 ? -3.816 -41.838 2.881 1.00 33.16 520 LEU A CA 1
ATOM 4143 C C . LEU A 1 520 ? -4.142 -43.081 2.022 1.00 33.16 520 LEU A C 1
ATOM 4145 O O . LEU A 1 520 ? -4.102 -43.010 0.788 1.00 33.16 520 LEU A O 1
ATOM 4149 N N . PRO A 1 521 ? -4.495 -44.229 2.642 1.00 41.25 521 PRO A N 1
ATOM 4150 C CA . PRO A 1 521 ? -4.945 -45.426 1.933 1.00 41.25 521 PRO A CA 1
ATOM 4151 C C . PRO A 1 521 ? -6.216 -45.194 1.086 1.00 41.25 521 PRO A C 1
ATOM 4153 O O . PRO A 1 521 ? -7.031 -44.329 1.410 1.00 41.25 521 PRO A O 1
ATOM 4156 N N . PRO A 1 522 ? -6.467 -46.008 0.036 1.00 38.47 522 PRO A N 1
ATOM 4157 C CA . PRO A 1 522 ? -7.553 -45.781 -0.933 1.00 38.47 522 PRO A CA 1
ATOM 4158 C C . PRO A 1 522 ? -8.973 -45.699 -0.347 1.00 38.47 522 PRO A C 1
ATOM 4160 O O . PRO A 1 522 ? -9.836 -45.054 -0.935 1.00 38.47 522 PRO A O 1
ATOM 4163 N N . ILE A 1 523 ? -9.215 -46.347 0.797 1.00 38.53 523 ILE A N 1
ATOM 4164 C CA . ILE A 1 523 ? -10.515 -46.357 1.490 1.00 38.53 523 ILE A CA 1
ATOM 4165 C C . ILE A 1 523 ? -10.765 -45.036 2.237 1.00 38.53 523 ILE A C 1
ATOM 4167 O O . ILE A 1 523 ? -11.887 -44.532 2.232 1.00 38.53 523 ILE A O 1
ATOM 4171 N N . ASP A 1 524 ? -9.717 -44.416 2.780 1.00 38.19 524 ASP A N 1
ATOM 4172 C CA . ASP A 1 524 ? -9.826 -43.168 3.544 1.00 38.19 524 ASP A CA 1
ATOM 4173 C C . ASP A 1 524 ? -9.981 -41.943 2.622 1.00 38.19 524 ASP A C 1
ATOM 4175 O O . ASP A 1 524 ? -10.628 -40.962 2.988 1.00 38.19 524 ASP A O 1
ATOM 4179 N N . ARG A 1 525 ? -9.506 -42.040 1.369 1.00 42.06 525 ARG A N 1
ATOM 4180 C CA . ARG A 1 525 ? -9.752 -41.039 0.310 1.00 42.06 525 ARG A CA 1
ATOM 4181 C C . ARG A 1 525 ? -11.226 -40.940 -0.095 1.00 42.06 525 ARG A C 1
ATOM 4183 O O . ARG A 1 525 ? -11.690 -39.866 -0.471 1.00 42.06 525 ARG A O 1
ATOM 4190 N N . GLN A 1 526 ? -11.976 -42.045 -0.038 1.00 40.97 526 GLN A N 1
ATOM 4191 C CA . GLN A 1 526 ? -13.413 -42.032 -0.344 1.00 40.97 526 GLN A CA 1
ATOM 4192 C C . GLN A 1 526 ? -14.243 -41.472 0.813 1.00 40.97 526 GLN A C 1
ATOM 4194 O O . GLN A 1 526 ? -15.161 -40.694 0.559 1.00 40.97 526 GLN A O 1
ATOM 4199 N N . HIS A 1 527 ? -13.884 -41.798 2.057 1.00 41.53 527 HIS A N 1
ATOM 4200 C CA . HIS A 1 527 ? -14.543 -41.251 3.246 1.00 41.53 527 HIS A CA 1
ATOM 4201 C C . HIS A 1 527 ? -14.314 -39.741 3.392 1.00 41.53 527 HIS A C 1
ATOM 4203 O O . HIS A 1 527 ? -15.273 -39.003 3.582 1.00 41.53 527 HIS A O 1
ATOM 4209 N N . SER A 1 528 ? -13.083 -39.261 3.183 1.00 36.69 528 SER A N 1
ATOM 4210 C CA . SER A 1 528 ? -12.765 -37.823 3.209 1.00 36.69 528 SER A CA 1
ATOM 4211 C C . SER A 1 528 ? -13.567 -37.026 2.168 1.00 36.69 528 SER A C 1
ATOM 4213 O O . SER A 1 528 ? -14.134 -35.975 2.469 1.00 36.69 528 SER A O 1
ATOM 4215 N N . ARG A 1 529 ? -13.713 -37.569 0.950 1.00 37.53 529 ARG A N 1
ATOM 4216 C CA . ARG A 1 529 ? -14.510 -36.949 -0.122 1.00 37.53 529 ARG A CA 1
ATOM 4217 C C . ARG A 1 529 ? -16.016 -36.959 0.158 1.00 37.53 529 ARG A C 1
ATOM 4219 O O . ARG A 1 529 ? -16.699 -36.016 -0.235 1.00 37.53 529 ARG A O 1
ATOM 4226 N N . GLN A 1 530 ? -16.534 -37.987 0.832 1.00 37.97 530 GLN A N 1
ATOM 4227 C CA . GLN A 1 530 ? -17.937 -38.034 1.262 1.00 37.97 530 GLN A CA 1
ATOM 4228 C C . GLN A 1 530 ? -18.212 -37.084 2.435 1.00 37.97 530 GLN A C 1
ATOM 4230 O O . GLN A 1 530 ? -19.183 -36.335 2.376 1.00 37.97 530 GLN A O 1
ATOM 4235 N N . ASP A 1 531 ? -17.320 -37.013 3.423 1.00 37.50 531 ASP A N 1
ATOM 4236 C CA . ASP A 1 531 ? -17.444 -36.105 4.569 1.00 37.50 531 ASP A CA 1
ATOM 4237 C C . ASP A 1 531 ? -17.310 -34.625 4.151 1.00 37.50 531 ASP A C 1
ATOM 4239 O O . ASP A 1 531 ? -17.958 -33.745 4.726 1.00 37.50 531 ASP A O 1
ATOM 4243 N N . ALA A 1 532 ? -16.501 -34.327 3.127 1.00 34.44 532 ALA A N 1
ATOM 4244 C CA . ALA A 1 532 ? -16.390 -32.991 2.534 1.00 34.44 532 ALA A CA 1
ATOM 4245 C C . ALA A 1 532 ? -17.644 -32.599 1.726 1.00 34.44 532 ALA A C 1
ATOM 4247 O O . ALA A 1 532 ? -18.082 -31.446 1.782 1.00 34.44 532 ALA A O 1
ATOM 4248 N N . ALA A 1 533 ? -18.265 -33.557 1.026 1.00 34.25 533 ALA A N 1
ATOM 4249 C CA . ALA A 1 533 ? -19.535 -33.351 0.331 1.00 34.25 533 ALA A CA 1
ATOM 4250 C C . ALA A 1 533 ? -20.709 -33.170 1.315 1.00 34.25 533 ALA A C 1
ATOM 4252 O O . ALA A 1 533 ? -21.539 -32.282 1.119 1.00 34.25 533 ALA A O 1
ATOM 4253 N N . GLU A 1 534 ? -20.751 -33.930 2.415 1.00 35.50 534 GLU A N 1
ATOM 4254 C CA . GLU A 1 534 ? -21.768 -33.780 3.468 1.00 35.50 534 GLU A CA 1
ATOM 4255 C C . GLU A 1 534 ? -21.636 -32.452 4.233 1.00 35.50 534 GLU A C 1
ATOM 4257 O O . GLU A 1 534 ? -22.651 -31.830 4.560 1.00 35.50 534 GLU A O 1
ATOM 4262 N N . ARG A 1 535 ? -20.413 -31.940 4.449 1.00 34.22 535 ARG A N 1
ATOM 4263 C CA . ARG A 1 535 ? -20.210 -30.598 5.030 1.00 34.22 535 ARG A CA 1
ATOM 4264 C C . ARG A 1 535 ? -20.708 -29.477 4.118 1.00 34.22 535 ARG A C 1
ATOM 4266 O O . ARG A 1 535 ? -21.297 -28.530 4.640 1.00 34.22 535 ARG A O 1
ATOM 4273 N N . ARG A 1 536 ? -20.543 -29.596 2.791 1.00 32.88 536 ARG A N 1
ATOM 4274 C CA . ARG A 1 536 ? -21.100 -28.633 1.817 1.00 32.88 536 ARG A CA 1
ATOM 4275 C C . ARG A 1 536 ? -22.632 -28.678 1.779 1.00 32.88 536 ARG A C 1
ATOM 4277 O O . ARG A 1 536 ? -23.258 -27.626 1.816 1.00 32.88 536 ARG A O 1
ATOM 4284 N N . TYR A 1 537 ? -23.242 -29.865 1.836 1.00 30.38 537 TYR A N 1
ATOM 4285 C CA . TYR A 1 537 ? -24.707 -29.998 1.865 1.00 30.38 537 TYR A CA 1
ATOM 4286 C C . TYR A 1 537 ? -25.355 -29.577 3.200 1.00 30.38 537 TYR A C 1
ATOM 4288 O O . TYR A 1 537 ? -26.497 -29.111 3.206 1.00 30.38 537 TYR A O 1
ATOM 4296 N N . SER A 1 538 ? -24.656 -29.688 4.340 1.00 30.38 538 SER A N 1
ATOM 4297 C CA . SER A 1 538 ? -25.226 -29.292 5.642 1.00 30.38 538 SER A CA 1
ATOM 4298 C C . SER A 1 538 ? -25.263 -27.773 5.870 1.00 30.38 538 SER A C 1
ATOM 4300 O O . SER A 1 538 ? -26.105 -27.297 6.633 1.00 30.38 538 SER A O 1
ATOM 4302 N N . LEU A 1 539 ? -24.406 -27.002 5.182 1.00 31.62 539 LEU A N 1
ATOM 4303 C CA . LEU A 1 539 ? -24.352 -25.543 5.329 1.00 31.62 539 LEU A CA 1
ATOM 4304 C C . LEU A 1 539 ? -25.474 -24.831 4.546 1.00 31.62 539 LEU A C 1
ATOM 4306 O O . LEU A 1 539 ? -26.021 -23.844 5.034 1.00 31.62 539 LEU A O 1
ATOM 4310 N N . GLU A 1 540 ? -25.882 -25.363 3.388 1.00 30.97 540 GLU A N 1
ATOM 4311 C CA . GLU A 1 540 ? -26.992 -24.812 2.587 1.00 30.97 540 GLU A CA 1
ATOM 4312 C C . GLU A 1 540 ? -28.379 -25.215 3.118 1.00 30.97 540 GLU A C 1
ATOM 4314 O O . GLU A 1 540 ? -29.342 -24.447 3.030 1.00 30.97 540 GLU A O 1
ATOM 4319 N N . SER A 1 541 ? -28.496 -26.386 3.755 1.00 29.77 541 SER A N 1
ATOM 4320 C CA . SER A 1 541 ? -29.762 -26.841 4.348 1.00 29.77 541 SER A CA 1
ATOM 4321 C C . SER A 1 541 ? -30.094 -26.170 5.690 1.00 29.77 541 SER A C 1
ATOM 4323 O O . SER A 1 541 ? -31.248 -26.227 6.115 1.00 29.77 541 SER A O 1
ATOM 4325 N N . ALA A 1 542 ? -29.132 -25.541 6.373 1.00 31.41 542 ALA A N 1
ATOM 4326 C CA . ALA A 1 542 ? -29.348 -24.954 7.700 1.00 31.41 542 ALA A CA 1
ATOM 4327 C C . ALA A 1 542 ? -29.913 -23.518 7.675 1.00 31.41 542 ALA A C 1
ATOM 4329 O O . ALA A 1 542 ? -30.346 -23.020 8.714 1.00 31.41 542 ALA A O 1
ATOM 4330 N N . ILE A 1 543 ? -29.952 -22.858 6.509 1.00 31.97 543 ILE A N 1
ATOM 4331 C CA . ILE A 1 543 ? -30.419 -21.462 6.376 1.00 31.97 543 ILE A CA 1
ATOM 4332 C C . ILE A 1 543 ? -31.784 -21.356 5.657 1.00 31.97 543 ILE A C 1
ATOM 4334 O O . ILE A 1 543 ? -32.429 -20.312 5.720 1.00 31.97 543 ILE A O 1
ATOM 4338 N N . SER A 1 544 ? -32.314 -22.436 5.066 1.00 29.94 544 SER A N 1
ATOM 4339 C CA . SER A 1 544 ? -33.552 -22.384 4.259 1.00 29.94 544 SER A CA 1
ATOM 4340 C C . SER A 1 544 ? -34.808 -23.026 4.877 1.00 29.94 544 SER A C 1
ATOM 4342 O O . SER A 1 544 ? -35.880 -22.945 4.279 1.00 29.94 544 SER A O 1
ATOM 4344 N N . SER A 1 545 ? -34.761 -23.593 6.090 1.00 29.73 545 SER A N 1
ATOM 4345 C CA . SER A 1 545 ? -35.927 -24.269 6.693 1.00 29.73 545 SER A CA 1
ATOM 4346 C C . SER A 1 545 ? -36.311 -23.753 8.086 1.00 29.73 545 SER A C 1
ATOM 4348 O O . SER A 1 545 ? -36.237 -24.483 9.073 1.00 29.73 545 SER A O 1
ATOM 4350 N N . ALA A 1 546 ? -36.770 -22.504 8.180 1.00 29.97 546 ALA A N 1
ATOM 4351 C CA . ALA A 1 546 ? -37.588 -22.047 9.312 1.00 29.97 546 ALA A CA 1
ATOM 4352 C C . ALA A 1 546 ? -38.452 -20.834 8.927 1.00 29.97 546 ALA A C 1
ATOM 4354 O O . ALA A 1 546 ? -38.313 -19.739 9.465 1.00 29.97 546 ALA A O 1
ATOM 4355 N N . GLY A 1 547 ? -39.367 -21.020 7.975 1.00 30.75 547 GLY A N 1
ATOM 4356 C CA . GLY A 1 547 ? -40.459 -20.074 7.772 1.00 30.75 547 GLY A CA 1
ATOM 4357 C C . GLY A 1 547 ? -41.574 -20.327 8.784 1.00 30.75 547 GLY A C 1
ATOM 4358 O O . GLY A 1 547 ? -42.253 -21.336 8.660 1.00 30.75 547 GLY A O 1
ATOM 4359 N N . PHE A 1 548 ? -41.789 -19.417 9.740 1.00 24.66 548 PHE A N 1
ATOM 4360 C CA . PHE A 1 548 ? -43.123 -19.105 10.278 1.00 24.66 548 PHE A CA 1
ATOM 4361 C C . PHE A 1 548 ? -43.114 -17.751 11.029 1.00 24.66 548 PHE A C 1
ATOM 4363 O O . PHE A 1 548 ? -42.393 -17.587 12.006 1.00 24.66 548 PHE A O 1
ATOM 4370 N N . LEU A 1 549 ? -44.003 -16.845 10.582 1.00 27.73 549 LEU A N 1
ATOM 4371 C CA . LEU A 1 549 ? -44.476 -15.572 11.178 1.00 27.73 549 LEU A CA 1
ATOM 4372 C C . LEU A 1 549 ? -43.777 -14.240 10.795 1.00 27.73 549 LEU A C 1
ATOM 4374 O O . LEU A 1 549 ? -42.883 -13.751 11.471 1.00 27.73 549 LEU A O 1
ATOM 4378 N N . THR A 1 550 ? -44.339 -13.624 9.740 1.00 24.77 550 THR A N 1
ATOM 4379 C CA . THR A 1 550 ? -44.826 -12.221 9.628 1.00 24.77 550 THR A CA 1
ATOM 4380 C C . THR A 1 550 ? -43.920 -11.033 10.010 1.00 24.77 550 THR A C 1
ATOM 4382 O O . THR A 1 550 ? -43.577 -10.838 11.170 1.00 24.77 550 THR A O 1
ATOM 4385 N N . ALA A 1 551 ? -43.696 -10.134 9.037 1.00 28.84 551 ALA A N 1
ATOM 4386 C CA . ALA A 1 551 ? -43.273 -8.729 9.210 1.00 28.84 551 ALA A CA 1
ATOM 4387 C C . ALA A 1 551 ? -44.167 -7.972 10.235 1.00 28.84 551 ALA A C 1
ATOM 4389 O O . ALA A 1 551 ? -45.346 -8.330 10.315 1.00 28.84 551 ALA A O 1
ATOM 4390 N N . PRO A 1 552 ? -43.703 -6.925 10.978 1.00 36.59 552 PRO A N 1
ATOM 4391 C CA . PRO A 1 552 ? -42.878 -5.809 10.478 1.00 36.59 552 PRO A CA 1
ATOM 4392 C C . PRO A 1 552 ? -41.771 -5.262 11.422 1.00 36.59 552 PRO A C 1
ATOM 4394 O O . PRO A 1 552 ? -41.809 -5.427 12.636 1.00 36.59 552 PRO A O 1
ATOM 4397 N N . GLY A 1 553 ? -40.831 -4.495 10.847 1.00 24.16 553 GLY A N 1
ATOM 4398 C CA . GLY A 1 553 ? -39.958 -3.563 11.581 1.00 24.16 553 GLY A CA 1
ATOM 4399 C C . GLY A 1 553 ? -38.470 -3.696 11.257 1.00 24.16 553 GLY A C 1
ATOM 4400 O O . GLY A 1 553 ? -37.747 -4.419 11.934 1.00 24.16 553 GLY A O 1
ATOM 4401 N N . LYS A 1 554 ? -37.984 -2.953 10.252 1.00 27.45 554 LYS A N 1
ATOM 4402 C CA . LYS A 1 554 ? -36.544 -2.758 10.017 1.00 27.45 554 LYS A CA 1
ATOM 4403 C C . LYS A 1 554 ? -35.933 -2.040 11.229 1.00 27.45 554 LYS A C 1
ATOM 4405 O O . LYS A 1 554 ? -36.058 -0.823 11.347 1.00 27.45 554 LYS A O 1
ATOM 4410 N N . SER A 1 555 ? -35.244 -2.762 12.113 1.00 24.56 555 SER A N 1
ATOM 4411 C CA . SER A 1 555 ? -34.268 -2.133 13.003 1.00 24.56 555 SER A CA 1
ATOM 4412 C C . SER A 1 555 ? -32.996 -1.884 12.199 1.00 24.56 555 SER A C 1
ATOM 4414 O O . SER A 1 555 ? -32.304 -2.825 11.809 1.00 24.56 555 SER A O 1
ATOM 4416 N N . ILE A 1 556 ? -32.701 -0.615 11.939 1.00 29.02 556 ILE A N 1
ATOM 4417 C CA . ILE A 1 556 ? -31.434 -0.156 11.373 1.00 29.02 556 ILE A CA 1
ATOM 4418 C C . ILE A 1 556 ? -30.307 -0.651 12.290 1.00 29.02 556 ILE A C 1
ATOM 4420 O O . ILE A 1 556 ? -30.102 -0.110 13.377 1.00 29.02 556 ILE A O 1
ATOM 4424 N N . ARG A 1 557 ? -29.559 -1.678 11.870 1.00 28.81 557 ARG A N 1
ATOM 4425 C CA . ARG A 1 557 ? -28.251 -1.974 12.462 1.00 28.81 557 ARG A CA 1
ATOM 4426 C C . ARG A 1 557 ? -27.290 -0.911 11.938 1.00 28.81 557 ARG A C 1
ATOM 4428 O O . ARG A 1 557 ? -26.660 -1.084 10.902 1.00 28.81 557 ARG A O 1
ATOM 4435 N N . ARG A 1 558 ? -27.213 0.223 12.644 1.00 27.88 558 ARG A N 1
ATOM 4436 C CA . ARG A 1 558 ? -26.071 1.134 12.526 1.00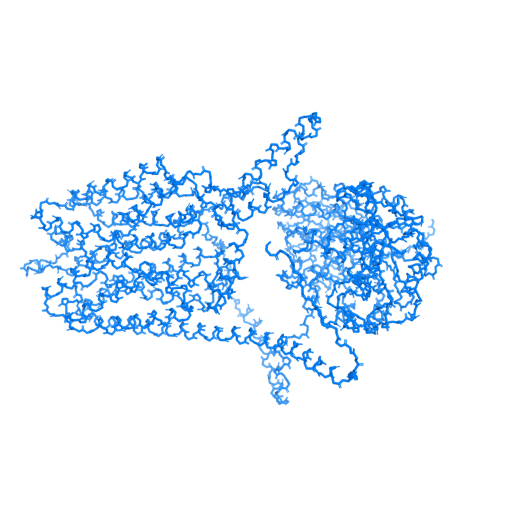 27.88 558 ARG A CA 1
ATOM 4437 C C . ARG A 1 558 ? -24.827 0.298 12.799 1.00 27.88 558 ARG A C 1
ATOM 4439 O O . ARG A 1 558 ? -24.675 -0.220 13.904 1.00 27.88 558 ARG A O 1
ATOM 4446 N N . VAL A 1 559 ? -23.959 0.167 11.801 1.00 32.47 559 VAL A N 1
ATOM 4447 C CA . VAL A 1 559 ? -22.561 -0.180 12.045 1.00 32.47 559 VAL A CA 1
ATOM 4448 C C . VAL A 1 559 ? -22.046 0.920 12.964 1.00 32.47 559 VAL A C 1
ATOM 4450 O O . VAL A 1 559 ? -21.964 2.084 12.575 1.00 32.47 559 VAL A O 1
ATOM 4453 N N . ILE A 1 560 ? -21.841 0.579 14.233 1.00 28.75 560 ILE A N 1
ATOM 4454 C CA . ILE A 1 560 ? -21.265 1.489 15.213 1.00 28.75 560 ILE A CA 1
ATOM 4455 C C . ILE A 1 560 ? -19.817 1.690 14.768 1.00 28.75 560 ILE A C 1
ATOM 4457 O O . ILE A 1 560 ? -18.954 0.858 15.040 1.00 28.75 560 ILE A O 1
ATOM 4461 N N . SER A 1 561 ? -19.570 2.770 14.026 1.00 33.53 561 SER A N 1
ATOM 4462 C CA . SER A 1 561 ? -18.240 3.360 13.955 1.00 33.53 561 SER A CA 1
ATOM 4463 C C . SER A 1 561 ? -17.834 3.685 15.390 1.00 33.53 561 SER A C 1
ATOM 4465 O O . SER A 1 561 ? -18.548 4.401 16.092 1.00 33.53 561 SER A O 1
ATOM 4467 N N . TYR A 1 562 ? -16.727 3.106 15.849 1.00 42.53 562 TYR A N 1
ATOM 4468 C CA . TYR A 1 562 ? -16.199 3.321 17.198 1.00 42.53 562 TYR A CA 1
ATOM 4469 C C . TYR A 1 562 ? -15.598 4.729 17.398 1.00 42.53 562 TYR A C 1
ATOM 4471 O O . TYR A 1 562 ? -15.098 5.017 18.482 1.00 42.53 562 TYR A O 1
ATOM 4479 N N . ASP A 1 563 ? -15.680 5.622 16.404 1.00 37.59 563 ASP A N 1
ATOM 4480 C CA . ASP A 1 563 ? -15.281 7.023 16.541 1.00 37.59 563 ASP A CA 1
ATOM 4481 C C . ASP A 1 563 ? -16.488 7.892 16.932 1.00 37.59 563 ASP A C 1
ATOM 4483 O O . ASP A 1 563 ? -17.313 8.284 16.109 1.00 37.59 563 ASP A O 1
ATOM 4487 N N . VAL A 1 564 ? -16.573 8.230 18.223 1.00 44.78 564 VAL A N 1
ATOM 4488 C CA . VAL A 1 564 ? -17.580 9.152 18.795 1.00 44.78 564 VAL A CA 1
ATOM 4489 C C . VAL A 1 564 ? -17.380 10.599 18.297 1.00 44.78 564 VAL A C 1
ATOM 4491 O O . VAL A 1 564 ? -18.238 11.456 18.504 1.00 44.78 564 VAL A O 1
ATOM 4494 N N . ILE A 1 565 ? -16.261 10.886 17.622 1.00 42.28 565 ILE A N 1
ATOM 4495 C CA . ILE A 1 565 ? -15.890 12.216 17.133 1.00 42.28 565 ILE A CA 1
ATOM 4496 C C . ILE A 1 565 ? -15.400 12.080 15.670 1.00 42.28 565 ILE A C 1
ATOM 4498 O O . ILE A 1 565 ? -14.401 11.401 15.445 1.00 42.28 565 ILE A O 1
ATOM 4502 N N . PRO A 1 566 ? -16.061 12.706 14.673 1.00 41.44 566 PRO A N 1
ATOM 4503 C CA . PRO A 1 566 ? -15.788 12.510 13.233 1.00 41.44 566 PRO A CA 1
ATOM 4504 C C . PRO A 1 566 ? -14.355 12.899 12.877 1.00 41.44 566 PRO A C 1
ATOM 4506 O O . PRO A 1 566 ? -13.974 13.971 13.306 1.00 41.44 566 PRO A O 1
ATOM 4509 N N . LYS A 1 567 ? -13.556 12.097 12.158 1.00 39.59 567 LYS A N 1
ATOM 4510 C CA . LYS A 1 567 ? -12.116 12.355 11.896 1.00 39.59 567 LYS A CA 1
ATOM 4511 C C . LYS A 1 567 ? -11.825 13.816 11.478 1.00 39.59 567 LYS A C 1
ATOM 4513 O O . LYS A 1 567 ? -12.645 14.400 10.779 1.00 39.59 567 LYS A O 1
ATOM 4518 N N . PRO A 1 568 ? -10.726 14.443 11.947 1.00 37.19 568 PRO A N 1
ATOM 4519 C CA . PRO A 1 568 ? -10.287 15.713 11.371 1.00 37.19 568 PRO A CA 1
ATOM 4520 C C . PRO A 1 568 ? -9.940 15.506 9.892 1.00 37.19 568 PRO A C 1
ATOM 4522 O O . PRO A 1 568 ? -9.466 14.425 9.538 1.00 37.19 568 PRO A O 1
ATOM 4525 N N . ASP A 1 569 ? -10.195 16.526 9.074 1.00 35.66 569 ASP A N 1
ATOM 4526 C CA . ASP A 1 569 ? -9.899 16.524 7.641 1.00 35.66 569 ASP A CA 1
ATOM 4527 C C . ASP A 1 569 ? -8.435 16.122 7.420 1.00 35.66 569 ASP A C 1
ATOM 4529 O O . ASP A 1 569 ? -7.530 16.636 8.091 1.00 35.66 569 ASP A O 1
ATOM 4533 N N . GLU A 1 570 ? -8.203 15.150 6.538 1.00 33.19 570 GLU A N 1
ATOM 4534 C CA . GLU A 1 570 ? -6.842 14.790 6.158 1.00 33.19 570 GLU A CA 1
ATOM 4535 C C . GLU A 1 570 ? -6.179 16.016 5.513 1.00 33.19 570 GLU A C 1
ATOM 4537 O O . GLU A 1 570 ? -6.812 16.694 4.699 1.00 33.19 570 GLU A O 1
ATOM 4542 N N . PRO A 1 571 ? -4.932 16.355 5.892 1.00 29.09 571 PRO A N 1
ATOM 4543 C CA . PRO A 1 571 ? -4.242 17.484 5.292 1.00 29.09 571 PRO A CA 1
ATOM 4544 C C . PRO A 1 571 ? -4.137 17.257 3.783 1.00 29.09 571 PRO A C 1
ATOM 4546 O O . PRO A 1 571 ? -3.616 16.237 3.330 1.00 29.09 571 PRO A O 1
ATOM 4549 N N . SER A 1 572 ? -4.643 18.220 3.018 1.00 28.33 572 SER A N 1
ATOM 4550 C CA . SER A 1 572 ? -4.609 18.247 1.555 1.00 28.33 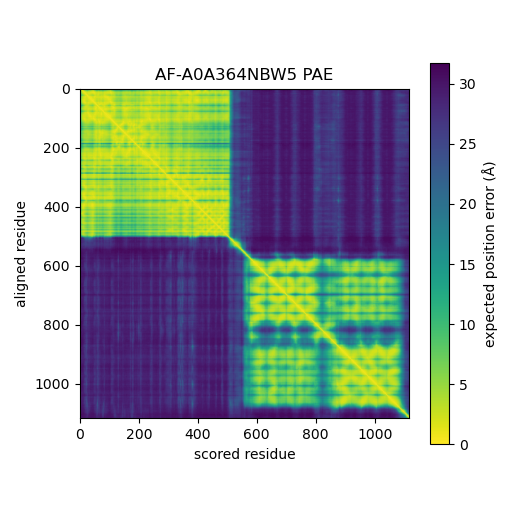572 SER A CA 1
ATOM 4551 C C . SER A 1 572 ? -3.199 17.989 1.013 1.00 28.33 572 SER A C 1
ATOM 4553 O O . SER A 1 572 ? -2.210 18.424 1.612 1.00 28.33 572 SER A O 1
ATOM 4555 N N . ALA A 1 573 ? -3.105 17.302 -0.131 1.00 29.53 573 ALA A N 1
ATOM 4556 C CA . ALA A 1 573 ? -1.848 16.970 -0.801 1.00 29.53 573 ALA A CA 1
ATOM 4557 C C . ALA A 1 573 ? -0.912 18.195 -0.881 1.00 29.53 573 ALA A C 1
ATOM 4559 O O . ALA A 1 573 ? -1.177 19.161 -1.590 1.00 29.53 573 ALA A O 1
ATOM 4560 N N . GLY A 1 574 ? 0.174 18.167 -0.097 1.00 37.66 574 GLY A N 1
ATOM 4561 C CA . GLY A 1 574 ? 1.157 19.254 0.000 1.00 37.66 574 GLY A CA 1
ATOM 4562 C C . GLY A 1 574 ? 1.282 19.915 1.379 1.00 37.66 574 GLY A C 1
ATOM 4563 O O . GLY A 1 574 ? 2.323 20.521 1.654 1.00 37.66 574 GLY A O 1
ATOM 4564 N N . GLU A 1 575 ? 0.310 19.763 2.285 1.00 31.69 575 GLU A N 1
ATOM 4565 C CA . GLU A 1 575 ? 0.448 20.244 3.665 1.00 31.69 575 GLU A CA 1
ATOM 4566 C C . GLU A 1 575 ? 1.324 19.297 4.500 1.00 31.69 575 GLU A C 1
ATOM 4568 O O . GLU A 1 575 ? 1.134 18.081 4.548 1.00 31.69 575 GLU A O 1
ATOM 4573 N N . GLU A 1 576 ? 2.347 19.847 5.163 1.00 43.69 576 GLU A N 1
ATOM 4574 C CA . GLU A 1 576 ? 3.162 19.051 6.078 1.00 43.69 576 GLU A CA 1
ATOM 4575 C C . GLU A 1 576 ? 2.303 18.546 7.250 1.00 43.69 576 GLU A C 1
ATOM 4577 O O . GLU A 1 576 ? 1.599 19.359 7.852 1.00 43.69 576 GLU A O 1
ATOM 4582 N N . PRO A 1 577 ? 2.464 17.281 7.697 1.00 45.22 577 PRO A N 1
ATOM 4583 C CA . PRO A 1 577 ? 1.877 16.830 8.954 1.00 45.22 577 PRO A CA 1
ATOM 4584 C C . PRO A 1 577 ? 2.224 17.824 10.070 1.00 45.22 577 PRO A C 1
ATOM 4586 O O . PRO A 1 577 ? 3.404 18.183 10.243 1.00 45.22 577 PRO A O 1
ATOM 4589 N N . GLY A 1 578 ? 1.199 18.308 10.774 1.00 53.56 578 GLY A N 1
ATOM 4590 C CA . GLY A 1 578 ? 1.333 19.295 11.846 1.00 53.56 578 GLY A CA 1
ATOM 4591 C C . GLY A 1 578 ? 2.336 18.858 12.920 1.00 53.56 578 GLY A C 1
ATOM 4592 O O . GLY A 1 578 ? 2.556 17.668 13.139 1.00 53.56 578 GLY A O 1
ATOM 4593 N N . GLY A 1 579 ? 2.991 19.823 13.574 1.00 61.25 579 GLY A N 1
ATOM 4594 C CA . GLY A 1 579 ? 3.922 19.561 14.675 1.00 61.25 579 GLY A CA 1
ATOM 4595 C C . GLY A 1 579 ? 5.187 20.425 14.671 1.00 61.25 579 GLY A C 1
ATOM 4596 O O . GLY A 1 579 ? 5.757 20.785 13.632 1.00 61.25 579 GLY A O 1
ATOM 4597 N N . LEU A 1 580 ? 5.679 20.729 15.870 1.00 70.12 580 LEU A N 1
ATOM 4598 C CA . LEU A 1 580 ? 6.874 21.531 16.108 1.00 70.12 580 LEU A CA 1
ATOM 4599 C C . LEU A 1 580 ? 8.143 20.712 15.825 1.00 70.12 580 LEU A C 1
ATOM 4601 O O . LEU A 1 580 ? 8.427 19.705 16.467 1.00 70.12 580 LEU A O 1
ATOM 4605 N N . THR A 1 581 ? 8.972 21.165 14.884 1.00 74.19 581 THR A N 1
ATOM 4606 C CA . THR A 1 581 ? 10.309 20.583 14.674 1.00 74.19 581 THR A CA 1
ATOM 4607 C C . THR A 1 581 ? 11.256 21.013 15.806 1.00 74.19 581 THR A C 1
ATOM 4609 O O . THR A 1 581 ? 11.403 22.227 16.008 1.00 74.19 581 THR A O 1
ATOM 4612 N N . PRO A 1 582 ? 11.957 20.092 16.497 1.00 75.94 582 PRO A N 1
ATOM 4613 C CA . PRO A 1 582 ? 12.727 20.414 17.703 1.00 75.94 582 PRO A CA 1
ATOM 4614 C C . PRO A 1 582 ? 13.788 21.520 17.549 1.00 75.94 582 PRO A C 1
ATOM 4616 O O . PRO A 1 582 ? 13.987 22.293 18.483 1.00 75.94 582 PRO A O 1
ATOM 4619 N N . TYR A 1 583 ? 14.421 21.673 16.377 1.00 74.06 583 TYR A N 1
ATOM 4620 C CA . TYR A 1 583 ? 15.463 22.694 16.149 1.00 74.06 583 TYR A CA 1
ATOM 4621 C C . TYR A 1 583 ? 14.916 24.129 16.104 1.00 74.06 583 TYR A C 1
ATOM 4623 O O . TYR A 1 583 ? 15.682 25.085 16.217 1.00 74.06 583 TYR A O 1
ATOM 4631 N N . LYS A 1 584 ? 13.597 24.312 15.940 1.00 76.75 584 LYS A N 1
ATOM 4632 C CA . LYS A 1 584 ? 12.962 25.640 16.015 1.00 76.75 584 LYS A CA 1
ATOM 4633 C C . LYS A 1 584 ? 12.846 26.140 17.460 1.00 76.75 584 LYS A C 1
ATOM 4635 O O . LYS A 1 584 ? 12.583 27.322 17.670 1.00 76.75 584 LYS A O 1
ATOM 4640 N N . VAL A 1 585 ? 13.036 25.264 18.453 1.00 81.06 585 VAL A N 1
ATOM 4641 C CA . VAL A 1 585 ? 12.907 25.583 19.879 1.00 81.06 585 VAL A CA 1
ATOM 4642 C C . VAL A 1 585 ? 14.284 25.542 20.557 1.00 81.06 585 VAL A C 1
ATOM 4644 O O . VAL A 1 585 ? 14.987 24.534 20.463 1.00 81.06 585 VAL A O 1
ATOM 4647 N N . PRO A 1 586 ? 14.682 26.591 21.306 1.00 85.12 586 PRO A N 1
ATOM 4648 C CA . PRO A 1 586 ? 15.962 26.607 22.008 1.00 85.12 586 PRO A CA 1
ATOM 4649 C C . PRO A 1 586 ? 16.121 25.411 22.953 1.00 85.12 586 PRO A C 1
ATOM 4651 O O . PRO A 1 586 ? 15.201 25.079 23.702 1.00 85.12 586 PRO A O 1
ATOM 4654 N N . THR A 1 587 ? 17.315 24.816 23.007 1.00 83.94 587 THR A N 1
ATOM 4655 C CA . THR A 1 587 ? 17.613 23.651 23.863 1.00 83.94 587 THR A CA 1
ATOM 4656 C C . THR A 1 587 ? 17.294 23.902 25.339 1.00 83.94 587 THR A C 1
ATOM 4658 O O . THR A 1 587 ? 16.715 23.043 25.996 1.00 83.94 587 THR A O 1
ATOM 4661 N N . ARG A 1 588 ? 17.556 25.115 25.851 1.00 86.25 588 ARG A N 1
ATOM 4662 C CA . ARG A 1 588 ? 17.192 25.507 27.228 1.00 86.25 588 ARG A CA 1
ATOM 4663 C C . ARG A 1 588 ? 15.683 25.434 27.482 1.00 86.25 588 ARG A C 1
ATOM 4665 O O . ARG A 1 588 ? 15.265 24.992 28.545 1.00 86.25 588 ARG A O 1
ATOM 4672 N N . LYS A 1 589 ? 14.875 25.837 26.496 1.00 86.38 589 LYS A N 1
ATOM 4673 C CA . LYS A 1 589 ? 13.412 25.773 26.579 1.00 86.38 589 LYS A CA 1
ATOM 4674 C C . LYS A 1 589 ? 12.934 24.322 26.517 1.00 86.38 589 LYS A C 1
ATOM 4676 O O . LYS A 1 589 ? 12.107 23.951 27.336 1.00 86.38 589 LYS A O 1
ATOM 4681 N N . ARG A 1 590 ? 13.505 23.486 25.640 1.00 87.25 590 ARG A N 1
ATOM 4682 C CA . ARG A 1 590 ? 13.189 22.044 25.574 1.00 87.25 590 ARG A CA 1
ATOM 4683 C C . ARG A 1 590 ? 13.490 21.315 26.889 1.00 87.25 590 ARG A C 1
ATOM 4685 O O . ARG A 1 590 ? 12.645 20.575 27.375 1.00 87.25 590 ARG A O 1
ATOM 4692 N N . ILE A 1 591 ? 14.641 21.583 27.515 1.00 87.56 591 ILE A N 1
ATOM 4693 C CA . ILE A 1 591 ? 14.982 21.018 28.835 1.00 87.56 591 ILE A CA 1
ATOM 4694 C C . ILE A 1 591 ? 13.975 21.473 29.900 1.00 87.56 591 ILE A C 1
ATOM 4696 O O . ILE A 1 591 ? 13.462 20.647 30.651 1.00 87.56 591 ILE A O 1
ATOM 4700 N N . ALA A 1 592 ? 13.650 22.770 29.945 1.00 88.31 592 ALA A N 1
ATOM 4701 C CA . ALA A 1 592 ? 12.666 23.294 30.891 1.00 88.31 592 ALA A CA 1
ATOM 4702 C C . ALA A 1 592 ? 11.280 22.651 30.707 1.00 88.31 592 ALA A C 1
ATOM 4704 O O . ALA A 1 592 ? 10.615 22.353 31.695 1.00 88.31 592 ALA A O 1
ATOM 4705 N N . GLN A 1 593 ? 10.860 22.392 29.464 1.00 90.06 593 GLN A N 1
ATOM 4706 C CA . GLN A 1 593 ? 9.602 21.704 29.162 1.00 90.06 593 GLN A CA 1
ATOM 4707 C C . GLN A 1 593 ? 9.592 20.259 29.669 1.00 90.06 593 GLN A C 1
ATOM 4709 O O . GLN A 1 593 ? 8.607 19.855 30.282 1.00 90.06 593 GLN A O 1
ATOM 4714 N N . VAL A 1 594 ? 10.679 19.503 29.472 1.00 88.75 594 VAL A N 1
ATOM 4715 C CA . VAL A 1 594 ? 10.804 18.132 30.000 1.00 88.75 594 VAL A CA 1
ATOM 4716 C C . VAL A 1 594 ? 10.709 18.140 31.526 1.00 88.75 594 VAL A C 1
ATOM 4718 O O . VAL A 1 594 ? 9.897 17.412 32.088 1.00 88.75 594 VAL A O 1
ATOM 4721 N N . ILE A 1 595 ? 11.468 19.013 32.198 1.00 90.31 595 ILE A N 1
ATOM 4722 C CA . ILE A 1 595 ? 11.450 19.123 33.666 1.00 90.31 595 ILE A CA 1
ATOM 4723 C C . ILE A 1 595 ? 10.048 19.482 34.170 1.00 90.31 595 ILE A C 1
ATOM 4725 O O . ILE A 1 595 ? 9.540 18.841 35.086 1.00 90.31 595 ILE A O 1
ATOM 4729 N N . ALA A 1 596 ? 9.400 20.479 33.565 1.00 90.56 596 ALA A N 1
ATOM 4730 C CA . ALA A 1 596 ? 8.063 20.905 33.966 1.00 90.56 596 ALA A CA 1
ATOM 4731 C C . ALA A 1 596 ? 7.008 19.810 33.757 1.00 90.56 596 ALA A C 1
ATOM 4733 O O . ALA A 1 596 ? 6.139 19.639 34.606 1.00 90.56 596 ALA A O 1
ATOM 4734 N N . THR A 1 597 ? 7.114 19.047 32.668 1.00 90.31 597 THR A N 1
ATOM 4735 C CA . THR A 1 597 ? 6.208 17.931 32.360 1.00 90.31 597 THR A CA 1
ATOM 4736 C C . THR A 1 597 ? 6.372 16.796 33.370 1.00 90.31 597 THR A C 1
ATOM 4738 O O . THR A 1 597 ? 5.390 16.328 33.935 1.00 90.31 597 THR A O 1
ATOM 4741 N N . VAL A 1 598 ? 7.613 16.411 33.687 1.00 89.44 598 VAL A N 1
ATOM 4742 C CA . VAL A 1 598 ? 7.907 15.382 34.700 1.00 89.44 598 VAL A CA 1
ATOM 4743 C C . VAL A 1 598 ? 7.416 15.808 36.087 1.00 89.44 598 VAL A C 1
ATOM 4745 O O . VAL A 1 598 ? 6.820 15.005 36.803 1.00 89.44 598 VAL A O 1
ATOM 4748 N N . LEU A 1 599 ? 7.605 17.078 36.464 1.00 91.44 599 LEU A N 1
ATOM 4749 C CA . LEU A 1 599 ? 7.070 17.614 37.719 1.00 91.44 599 LEU A CA 1
ATOM 4750 C C . LEU A 1 599 ? 5.535 17.630 37.722 1.00 91.44 599 LEU A C 1
ATOM 4752 O O . LEU A 1 599 ? 4.932 17.274 38.731 1.00 91.44 599 LEU A O 1
ATOM 4756 N N . ALA A 1 600 ? 4.892 17.989 36.608 1.00 91.69 600 ALA A N 1
ATOM 4757 C CA . ALA A 1 600 ? 3.438 17.914 36.481 1.00 91.69 600 ALA A CA 1
ATOM 4758 C C . ALA A 1 600 ? 2.938 16.470 36.654 1.00 91.69 600 ALA A C 1
ATOM 4760 O O . ALA A 1 600 ? 1.984 16.245 37.398 1.00 91.69 600 ALA A O 1
ATOM 4761 N N . CYS A 1 601 ? 3.616 15.483 36.057 1.00 90.38 601 CYS A N 1
ATOM 4762 C CA . CYS A 1 601 ? 3.315 14.069 36.280 1.00 90.38 601 CYS A CA 1
ATOM 4763 C C . CYS A 1 601 ? 3.445 13.686 37.753 1.00 90.38 601 CYS A C 1
ATOM 4765 O O . CYS A 1 601 ? 2.512 13.095 38.299 1.00 90.38 601 CYS A O 1
ATOM 4767 N N . TRP A 1 602 ? 4.537 14.076 38.413 1.00 90.75 602 TRP A N 1
ATOM 4768 C CA . TRP A 1 602 ? 4.733 13.798 39.836 1.00 90.75 602 TRP A CA 1
ATOM 4769 C C . TRP A 1 602 ? 3.591 14.377 40.674 1.00 90.75 602 TRP A C 1
ATOM 4771 O O . TRP A 1 602 ? 3.004 13.680 41.491 1.00 90.75 602 TRP A O 1
ATOM 4781 N N . PHE A 1 603 ? 3.209 15.635 40.479 1.00 91.81 603 PHE A N 1
ATOM 4782 C CA . PHE A 1 603 ? 2.219 16.246 41.366 1.00 91.81 603 PHE A CA 1
ATOM 4783 C C . PHE A 1 603 ? 0.763 15.902 41.036 1.00 91.81 603 PHE A C 1
ATOM 4785 O O . PHE A 1 603 ? -0.082 16.089 41.910 1.00 91.81 603 PHE A O 1
ATOM 4792 N N . ALA A 1 604 ? 0.452 15.419 39.827 1.00 90.12 604 ALA A N 1
ATOM 4793 C CA . ALA A 1 604 ? -0.934 15.309 39.363 1.00 90.12 604 ALA A CA 1
ATOM 4794 C C . ALA A 1 604 ? -1.357 13.962 38.756 1.00 90.12 604 ALA A C 1
ATOM 4796 O O . ALA A 1 604 ? -2.537 13.631 38.822 1.00 90.12 604 ALA A O 1
ATOM 4797 N N . SER A 1 605 ? -0.454 13.185 38.152 1.00 86.31 605 SER A N 1
ATOM 4798 C CA . SER A 1 605 ? -0.875 12.130 37.212 1.00 86.31 605 SER A CA 1
ATOM 4799 C C . SER A 1 605 ? -1.468 10.865 37.849 1.00 86.31 605 SER A C 1
ATOM 4801 O O . SER A 1 605 ? -2.400 10.293 37.290 1.00 86.31 605 SER A O 1
ATOM 4803 N N . GLY A 1 606 ? -0.986 10.442 39.021 1.00 85.88 606 GLY A N 1
ATOM 4804 C CA . GLY A 1 606 ? -1.381 9.182 39.668 1.00 85.88 606 GLY A CA 1
ATOM 4805 C C . GLY A 1 606 ? -1.686 9.304 41.165 1.00 85.88 606 GLY A C 1
ATOM 4806 O O . GLY A 1 606 ? -1.613 8.309 41.886 1.00 85.88 606 GLY A O 1
ATOM 4807 N N . ILE A 1 607 ? -2.051 10.501 41.646 1.00 89.25 607 ILE A N 1
ATOM 4808 C CA . ILE A 1 607 ? -2.277 10.772 43.080 1.00 89.25 607 ILE A CA 1
ATOM 4809 C C . ILE A 1 607 ? -3.282 9.802 43.721 1.00 89.25 607 ILE A C 1
ATOM 4811 O O . ILE A 1 607 ? -3.104 9.388 44.863 1.00 89.25 607 ILE A O 1
ATOM 4815 N N . VAL A 1 608 ? -4.293 9.362 42.964 1.00 88.44 608 VAL A N 1
ATOM 4816 C CA . VAL A 1 608 ? -5.349 8.447 43.429 1.00 88.44 608 VAL A CA 1
ATOM 4817 C C . VAL A 1 608 ? -4.816 7.069 43.824 1.00 88.44 608 VAL A C 1
ATOM 4819 O O . VAL A 1 608 ? -5.441 6.388 44.630 1.00 88.44 608 VAL A O 1
ATOM 4822 N N . PHE A 1 609 ? -3.644 6.667 43.321 1.00 85.81 609 PHE A N 1
ATOM 4823 C CA . PHE A 1 609 ? -2.987 5.414 43.698 1.00 85.81 609 PHE A CA 1
ATOM 4824 C C . PHE A 1 609 ? -2.261 5.488 45.048 1.00 85.81 609 PHE A C 1
ATOM 4826 O O . PHE A 1 609 ? -1.928 4.449 45.608 1.00 85.81 609 PHE A O 1
ATOM 4833 N N . GLY A 1 610 ? -2.108 6.684 45.630 1.00 85.81 610 GLY A N 1
ATOM 4834 C CA . GLY A 1 610 ? -1.693 6.886 47.025 1.00 85.81 610 GLY A CA 1
ATOM 4835 C C . GLY A 1 610 ? -2.821 6.685 48.046 1.00 85.81 610 GLY A C 1
ATOM 4836 O O . GLY A 1 610 ? -2.739 7.193 49.163 1.00 85.81 610 GLY A O 1
ATOM 4837 N N . PHE A 1 611 ? -3.907 6.000 47.672 1.00 87.31 611 PHE A N 1
ATOM 4838 C CA . PHE A 1 611 ? -5.099 5.835 48.507 1.00 87.31 611 PHE A CA 1
ATOM 4839 C C . PHE A 1 611 ? -4.822 5.154 49.853 1.00 87.31 611 PHE A C 1
ATOM 4841 O O . PHE A 1 611 ? -5.457 5.517 50.840 1.00 87.31 611 PHE A O 1
ATOM 4848 N N . ALA A 1 612 ? -3.847 4.243 49.927 1.00 82.31 612 ALA A N 1
ATOM 4849 C CA . ALA A 1 612 ? -3.446 3.594 51.179 1.00 82.31 612 ALA A CA 1
ATOM 4850 C C . ALA A 1 612 ? -3.006 4.601 52.266 1.00 82.31 612 ALA A C 1
ATOM 4852 O O . ALA A 1 612 ? -3.323 4.411 53.440 1.00 82.31 612 ALA A O 1
ATOM 4853 N N . ALA A 1 613 ? -2.401 5.730 51.872 1.00 85.19 613 ALA A N 1
ATOM 4854 C CA . ALA A 1 613 ? -2.045 6.820 52.781 1.00 85.19 613 ALA A CA 1
ATOM 4855 C C . ALA A 1 613 ? -3.234 7.748 53.106 1.00 85.19 613 ALA A C 1
ATOM 4857 O O . ALA A 1 613 ? -3.290 8.338 54.186 1.00 85.19 613 ALA A O 1
ATOM 4858 N N . LEU A 1 614 ? -4.200 7.884 52.190 1.00 87.75 614 LEU A N 1
ATOM 4859 C CA . LEU A 1 614 ? -5.370 8.755 52.364 1.00 87.75 614 LEU A CA 1
ATOM 4860 C C . LEU A 1 614 ? -6.482 8.093 53.197 1.00 87.75 614 LEU A C 1
ATOM 4862 O O . LEU A 1 614 ? -7.108 8.759 54.024 1.00 87.75 614 LEU A O 1
ATOM 4866 N N . LYS A 1 615 ? -6.724 6.790 53.011 1.00 87.12 615 LYS A N 1
ATOM 4867 C CA . LYS A 1 615 ? -7.810 6.031 53.656 1.00 87.12 615 LYS A CA 1
ATOM 4868 C C . LYS A 1 615 ? -7.822 6.172 55.190 1.00 87.12 615 LYS A C 1
ATOM 4870 O O . LYS A 1 615 ? -8.887 6.489 55.723 1.00 87.12 615 LYS A O 1
ATOM 4875 N N . PRO A 1 616 ? -6.691 6.049 55.919 1.00 83.56 616 PRO A N 1
ATOM 4876 C CA . PRO A 1 616 ? -6.672 6.242 57.372 1.00 83.56 616 PRO A CA 1
ATOM 4877 C C . PRO A 1 616 ? -7.108 7.645 57.814 1.00 83.56 616 PRO A C 1
ATOM 4879 O O . PRO A 1 616 ? -7.728 7.797 58.865 1.00 83.56 616 PRO A O 1
ATOM 4882 N N . ILE A 1 617 ? -6.812 8.678 57.020 1.00 86.56 617 ILE A N 1
ATOM 4883 C CA . ILE A 1 617 ? -7.201 10.064 57.318 1.00 86.56 617 ILE A CA 1
ATOM 4884 C C . ILE A 1 617 ? -8.716 10.226 57.158 1.00 86.56 617 ILE A C 1
ATOM 4886 O O . ILE A 1 617 ? -9.366 10.803 58.026 1.00 86.56 617 ILE A O 1
ATOM 4890 N N . LEU A 1 618 ? -9.296 9.659 56.093 1.00 86.12 618 LEU A N 1
ATOM 4891 C CA . LEU A 1 618 ? -10.747 9.684 55.859 1.00 86.12 618 LEU A CA 1
ATOM 4892 C C . LEU A 1 618 ? -11.521 8.990 56.987 1.00 86.12 618 LEU A C 1
ATOM 4894 O O . LEU A 1 618 ? -12.550 9.498 57.434 1.00 86.12 618 LEU A O 1
ATOM 4898 N N . ILE A 1 619 ? -10.998 7.865 57.482 1.00 84.56 619 ILE A N 1
ATOM 4899 C CA . ILE A 1 619 ? -11.562 7.142 58.629 1.00 84.56 619 ILE A CA 1
ATOM 4900 C C . ILE A 1 619 ? -11.498 8.009 59.897 1.00 84.56 619 ILE A C 1
ATOM 4902 O O . ILE A 1 619 ? -12.509 8.159 60.585 1.00 84.56 619 ILE A O 1
ATOM 4906 N N . LYS A 1 620 ? -10.341 8.627 60.188 1.00 83.12 620 LYS A N 1
ATOM 4907 C CA . LYS A 1 620 ? -10.148 9.500 61.366 1.00 83.12 620 LYS A CA 1
ATOM 4908 C C . LYS A 1 620 ? -11.058 10.735 61.353 1.00 83.12 620 LYS A C 1
ATOM 4910 O O . LYS A 1 620 ? -11.498 11.160 62.418 1.00 83.12 620 LYS A O 1
ATOM 4915 N N . GLU A 1 621 ? -11.357 11.289 60.180 1.00 83.44 621 GLU A N 1
ATOM 4916 C CA . GLU A 1 621 ? -12.283 12.421 60.009 1.00 83.44 621 GLU A CA 1
ATOM 4917 C C . GLU A 1 621 ? -13.765 11.995 59.978 1.00 83.44 621 GLU A C 1
ATOM 4919 O O . GLU A 1 621 ? -14.647 12.845 59.899 1.00 83.44 621 GLU A O 1
ATOM 4924 N N . GLY A 1 622 ? -14.066 10.694 60.073 1.00 79.06 622 GLY A N 1
ATOM 4925 C CA . GLY A 1 622 ? -15.435 10.183 60.187 1.00 79.06 622 GLY A CA 1
ATOM 4926 C C . GLY A 1 622 ? -16.221 10.130 58.873 1.00 79.06 622 GLY A C 1
ATOM 4927 O O . GLY A 1 622 ? -17.451 10.056 58.902 1.00 79.06 622 GLY A O 1
ATOM 4928 N N . VAL A 1 623 ? -15.544 10.137 57.721 1.00 82.38 623 VAL A N 1
ATOM 4929 C CA . VAL A 1 623 ? -16.197 10.067 56.403 1.00 82.38 623 VAL A CA 1
ATOM 4930 C C . VAL A 1 623 ? -16.970 8.747 56.266 1.00 82.38 623 VAL A C 1
ATOM 4932 O O . VAL A 1 623 ? -16.427 7.679 56.542 1.00 82.38 623 VAL A O 1
ATOM 4935 N N . PHE A 1 624 ? -18.241 8.823 55.855 1.00 79.94 624 PHE A N 1
ATOM 4936 C CA . PHE A 1 624 ? -19.193 7.700 55.744 1.00 79.94 624 PHE A CA 1
ATOM 4937 C C . PHE A 1 624 ? -19.535 6.959 57.050 1.00 79.94 624 PHE A C 1
ATOM 4939 O O . PHE A 1 624 ? -20.129 5.882 57.015 1.00 79.94 624 PHE A O 1
ATOM 4946 N N . ARG A 1 625 ? -19.232 7.534 58.222 1.00 79.50 625 ARG A N 1
ATOM 4947 C CA . ARG A 1 625 ? -19.573 6.924 59.522 1.00 79.50 625 ARG A CA 1
ATOM 4948 C C . ARG A 1 625 ? -21.083 6.829 59.780 1.00 79.50 625 ARG A C 1
ATOM 4950 O O . ARG A 1 625 ? -21.527 6.044 60.608 1.00 79.50 625 ARG A O 1
ATOM 4957 N N . ASN A 1 626 ? -21.881 7.598 59.046 1.00 76.94 626 ASN A N 1
ATOM 4958 C CA . ASN A 1 626 ? -23.344 7.546 59.050 1.00 76.94 626 ASN A CA 1
ATOM 4959 C C . ASN A 1 626 ? -23.931 6.251 58.455 1.00 76.94 626 ASN A C 1
ATOM 4961 O O . ASN A 1 626 ? -25.120 6.006 58.633 1.00 76.94 626 ASN A O 1
ATOM 4965 N N . LEU A 1 627 ? -23.132 5.447 57.745 1.00 79.06 627 LEU A N 1
ATOM 4966 C CA . LEU A 1 627 ? -23.552 4.150 57.202 1.00 79.06 627 LEU A CA 1
ATOM 4967 C C . LEU A 1 627 ? -23.425 3.004 58.219 1.00 79.06 627 LEU A C 1
ATOM 4969 O O . LEU A 1 627 ? -23.892 1.902 57.950 1.00 79.06 627 LEU A O 1
ATOM 4973 N N . CYS A 1 628 ? -22.794 3.247 59.371 1.00 82.06 628 CYS A N 1
ATOM 4974 C CA . CYS A 1 628 ? -22.612 2.236 60.407 1.00 82.06 628 CYS A CA 1
ATOM 4975 C C . CYS A 1 628 ? -23.913 1.953 61.162 1.00 82.06 628 CYS A C 1
ATOM 4977 O O . CYS A 1 628 ? -24.705 2.863 61.426 1.00 82.06 628 CYS A O 1
ATOM 4979 N N . THR A 1 629 ? -24.118 0.697 61.561 1.00 79.69 629 THR A N 1
ATOM 4980 C CA . THR A 1 629 ? -25.275 0.333 62.388 1.00 79.69 629 THR A CA 1
ATOM 4981 C C . THR A 1 629 ? -25.124 0.878 63.818 1.00 79.69 629 THR A C 1
ATOM 4983 O O . THR A 1 629 ? -23.999 1.024 64.304 1.00 79.69 629 THR A O 1
ATOM 4986 N N . PRO A 1 630 ? -26.230 1.166 64.535 1.00 73.12 630 PRO A N 1
ATOM 4987 C CA . PRO A 1 630 ? -26.167 1.654 65.918 1.00 73.12 630 PRO A CA 1
ATOM 4988 C C . PRO A 1 630 ? -25.376 0.722 66.854 1.00 73.12 630 PRO A C 1
ATOM 4990 O O . PRO A 1 630 ? -24.654 1.186 67.729 1.00 73.12 630 PRO A O 1
ATOM 4993 N N . GLU A 1 631 ? -25.453 -0.588 66.613 1.00 71.38 631 GLU A N 1
ATOM 4994 C CA . GLU A 1 631 ? -24.771 -1.638 67.380 1.00 71.38 631 GLU A CA 1
ATOM 4995 C C . GLU A 1 631 ? -23.240 -1.602 67.202 1.00 71.38 631 GLU A C 1
ATOM 4997 O O . GLU A 1 631 ? -22.493 -1.759 68.168 1.00 71.38 631 GLU A O 1
ATOM 5002 N N . GLU A 1 632 ? -22.756 -1.344 65.983 1.00 71.62 632 GLU A N 1
ATOM 5003 C CA . GLU A 1 632 ? -21.322 -1.200 65.683 1.00 71.62 632 GLU A CA 1
ATOM 5004 C C . GLU A 1 632 ? -20.742 0.109 66.237 1.00 71.62 632 GLU A C 1
ATOM 5006 O O . GLU A 1 632 ? -19.583 0.155 66.661 1.00 71.62 632 GLU A O 1
ATOM 5011 N N . VAL A 1 633 ? -21.549 1.176 66.253 1.00 73.56 633 VAL A N 1
ATOM 5012 C CA . VAL A 1 633 ? -21.167 2.474 66.827 1.00 73.56 633 VAL A CA 1
ATOM 5013 C C . VAL A 1 633 ? -21.031 2.368 68.347 1.00 73.56 633 VAL A C 1
ATOM 5015 O O . VAL A 1 633 ? -20.036 2.845 68.899 1.00 73.56 633 VAL A O 1
ATOM 5018 N N . ASP A 1 634 ? -21.964 1.683 69.012 1.00 71.06 634 ASP A N 1
ATOM 5019 C CA . ASP A 1 634 ? -21.915 1.433 70.456 1.00 71.06 634 ASP A CA 1
ATOM 5020 C C . ASP A 1 634 ? -20.735 0.522 70.845 1.00 71.06 634 ASP A C 1
ATOM 5022 O O . ASP A 1 634 ? -20.076 0.747 71.865 1.00 71.06 634 ASP A O 1
ATOM 5026 N N . ALA A 1 635 ? -20.385 -0.448 69.993 1.00 70.62 635 ALA A N 1
ATOM 5027 C CA . ALA A 1 635 ? -19.231 -1.333 70.172 1.00 70.62 635 ALA A CA 1
ATOM 5028 C C . ALA A 1 635 ? -17.858 -0.660 69.936 1.00 70.62 635 ALA A C 1
ATOM 5030 O O . ALA A 1 635 ? -16.830 -1.319 70.089 1.00 70.62 635 ALA A O 1
ATOM 5031 N N . HIS A 1 636 ? -17.817 0.638 69.600 1.00 67.88 636 HIS A N 1
ATOM 5032 C CA . HIS A 1 636 ? -16.586 1.399 69.331 1.00 67.88 636 HIS A CA 1
ATOM 5033 C C . HIS A 1 636 ? -15.685 0.751 68.260 1.00 67.88 636 HIS A C 1
ATOM 5035 O O . HIS A 1 636 ? -14.456 0.821 68.344 1.00 67.88 636 HIS A O 1
ATOM 5041 N N . VAL A 1 637 ? -16.284 0.128 67.239 1.00 70.44 637 VAL A N 1
ATOM 5042 C CA . VAL A 1 637 ? -15.529 -0.461 66.124 1.00 70.44 637 VAL A CA 1
ATOM 5043 C C . VAL A 1 637 ? -14.811 0.653 65.347 1.00 70.44 637 VAL A C 1
ATOM 5045 O O . VAL A 1 637 ? -15.392 1.706 65.080 1.00 70.44 637 VAL A O 1
ATOM 5048 N N . GLU A 1 638 ? -13.531 0.445 65.007 1.00 68.19 638 GLU A N 1
ATOM 5049 C CA . GLU A 1 638 ? -12.696 1.457 64.336 1.00 68.19 638 GLU A CA 1
ATOM 5050 C C . GLU A 1 638 ? -13.224 1.807 62.930 1.00 68.19 638 GLU A C 1
ATOM 5052 O O . GLU A 1 638 ? -13.209 2.976 62.543 1.00 68.19 638 GLU A O 1
ATOM 5057 N N . VAL A 1 639 ? -13.733 0.811 62.192 1.00 73.50 639 VAL A N 1
ATOM 5058 C CA . VAL A 1 639 ? -14.342 0.955 60.858 1.00 73.50 639 VAL A CA 1
ATOM 5059 C C . VAL A 1 639 ? -15.504 -0.034 60.727 1.00 73.50 639 VAL A C 1
ATOM 5061 O O . VAL A 1 639 ? -15.321 -1.217 61.012 1.00 73.50 639 VAL A O 1
ATOM 5064 N N . CYS A 1 640 ? -16.686 0.417 60.295 1.00 79.06 640 CYS A N 1
ATOM 5065 C CA . CYS A 1 640 ? -17.826 -0.481 60.062 1.00 79.06 640 CYS A CA 1
ATOM 5066 C C . CYS A 1 640 ? -17.837 -1.072 58.645 1.00 79.06 640 CYS A C 1
ATOM 5068 O O . CYS A 1 640 ? -17.219 -0.528 57.726 1.00 79.06 640 CYS A O 1
ATOM 5070 N N . PHE A 1 641 ? -18.577 -2.172 58.459 1.00 77.38 641 PHE A N 1
ATOM 5071 C CA . PHE A 1 641 ? -18.603 -2.925 57.199 1.00 77.38 641 PHE A CA 1
ATOM 5072 C C . PHE A 1 641 ? -19.027 -2.064 55.993 1.00 77.38 641 PHE A C 1
ATOM 5074 O O . PHE A 1 641 ? -18.323 -2.019 54.985 1.00 77.38 641 PHE A O 1
ATOM 5081 N N . GLU A 1 642 ? -20.140 -1.331 56.110 1.00 80.00 642 GLU A N 1
ATOM 5082 C CA . GLU A 1 642 ? -20.683 -0.496 55.024 1.00 80.00 642 GLU A CA 1
ATOM 5083 C C . GLU A 1 642 ? -19.817 0.742 54.730 1.00 80.00 642 GLU A C 1
ATOM 5085 O O . GLU A 1 642 ? -19.632 1.124 53.571 1.00 80.00 642 GLU A O 1
ATOM 5090 N N . GLN A 1 643 ? -19.226 1.354 55.764 1.00 83.38 643 GLN A N 1
ATOM 5091 C CA . GLN A 1 643 ? -18.295 2.479 55.606 1.00 83.38 643 GLN A CA 1
ATOM 5092 C C . GLN A 1 643 ? -17.061 2.054 54.810 1.00 83.38 643 GLN A C 1
ATOM 5094 O O . GLN A 1 643 ? -16.632 2.755 53.891 1.00 83.38 643 GLN A O 1
ATOM 5099 N N . ASP A 1 644 ? -16.500 0.898 55.143 1.00 80.44 644 ASP A N 1
ATOM 5100 C CA . ASP A 1 644 ? -15.288 0.404 54.510 1.00 80.44 644 ASP A CA 1
ATOM 5101 C C . ASP A 1 644 ? -15.522 -0.018 53.054 1.00 80.44 644 ASP A C 1
ATOM 5103 O O . ASP A 1 644 ? -14.737 0.322 52.167 1.00 80.44 644 ASP A O 1
ATOM 5107 N N . LEU A 1 645 ? -16.657 -0.670 52.778 1.00 81.56 645 LEU A N 1
ATOM 5108 C CA . LEU A 1 645 ? -17.065 -1.026 51.418 1.00 81.56 645 LEU A CA 1
ATOM 5109 C C . LEU A 1 645 ? -17.236 0.224 50.539 1.00 81.56 645 LEU A C 1
ATOM 5111 O O . LEU A 1 645 ? -16.796 0.250 49.385 1.00 81.56 645 LEU A O 1
ATOM 5115 N N . ARG A 1 646 ? -17.816 1.298 51.094 1.00 85.31 646 ARG A N 1
ATOM 5116 C CA . ARG A 1 646 ? -17.969 2.585 50.400 1.00 85.31 646 ARG A CA 1
ATOM 5117 C C . ARG A 1 646 ? -16.624 3.274 50.144 1.00 85.31 646 ARG A C 1
ATOM 5119 O O . ARG A 1 646 ? -16.431 3.833 49.063 1.00 85.31 646 ARG A O 1
ATOM 5126 N N . LEU A 1 647 ? -15.677 3.198 51.082 1.00 84.75 647 LEU A N 1
ATOM 5127 C CA . LEU A 1 647 ? -14.308 3.707 50.907 1.00 84.75 647 LEU A CA 1
ATOM 5128 C C . LEU A 1 647 ? -13.518 2.900 49.861 1.00 84.75 647 LEU A C 1
ATOM 5130 O O . LEU A 1 647 ? -12.796 3.474 49.047 1.00 84.75 647 LEU A O 1
ATOM 5134 N N . ASN A 1 648 ? -13.683 1.581 49.812 1.00 84.25 648 ASN A N 1
ATOM 5135 C CA . ASN A 1 648 ? -13.041 0.752 48.789 1.00 84.25 648 ASN A CA 1
ATOM 5136 C C . ASN A 1 648 ? -13.672 0.969 47.401 1.00 84.25 648 ASN A C 1
ATOM 5138 O O . ASN A 1 648 ? -12.959 0.990 46.390 1.00 84.25 648 ASN A O 1
ATOM 5142 N N . PHE A 1 649 ? -14.982 1.232 47.330 1.00 84.62 649 PHE A N 1
ATOM 5143 C CA . PHE A 1 649 ? -15.648 1.681 46.102 1.00 84.62 649 PHE A CA 1
ATOM 5144 C C . PHE A 1 649 ? -15.109 3.036 45.615 1.00 84.62 649 PHE A C 1
ATOM 5146 O O . PHE A 1 649 ? -14.868 3.205 44.420 1.00 84.62 649 PHE A O 1
ATOM 5153 N N . PHE A 1 650 ? -14.842 3.976 46.529 1.00 85.62 650 PHE A N 1
ATOM 5154 C CA . PHE A 1 650 ? -14.241 5.277 46.209 1.00 85.62 650 PHE A CA 1
ATOM 5155 C C . PHE A 1 650 ? -12.908 5.134 45.449 1.00 85.62 650 PHE A C 1
ATOM 5157 O O . PHE A 1 650 ? -12.693 5.839 44.460 1.00 85.62 650 PHE A O 1
ATOM 5164 N N . PHE A 1 651 ? -12.042 4.192 45.842 1.00 87.50 651 PHE A N 1
ATOM 5165 C CA . PHE A 1 651 ? -10.804 3.883 45.113 1.00 87.50 651 PHE A CA 1
ATOM 5166 C C . PHE A 1 651 ? -11.044 3.098 43.814 1.00 87.50 651 PHE A C 1
ATOM 5168 O O . PHE A 1 651 ? -10.426 3.386 42.783 1.00 87.50 651 PHE A O 1
ATOM 5175 N N . SER A 1 652 ? -11.961 2.128 43.839 1.00 85.75 652 SER A N 1
ATOM 5176 C CA . SER A 1 652 ? -12.309 1.309 42.667 1.00 85.75 652 SER A CA 1
ATOM 5177 C C . SER A 1 652 ? -12.831 2.177 41.514 1.00 85.75 652 SER A C 1
ATOM 5179 O O . SER A 1 652 ? -12.458 1.975 40.357 1.00 85.75 652 SER A O 1
ATOM 5181 N N . LEU A 1 653 ? -13.633 3.203 41.820 1.00 87.88 653 LEU A N 1
ATOM 5182 C CA . LEU A 1 653 ? -14.134 4.153 40.829 1.00 87.88 653 LEU A CA 1
ATOM 5183 C C . LEU A 1 653 ? -13.010 5.008 40.230 1.00 87.88 653 LEU A C 1
ATOM 5185 O O . LEU A 1 653 ? -12.953 5.167 39.011 1.00 87.88 653 LEU A O 1
ATOM 5189 N N . ALA A 1 654 ? -12.103 5.543 41.053 1.00 87.94 654 ALA A N 1
ATOM 5190 C CA . ALA A 1 654 ? -10.996 6.366 40.564 1.00 87.94 654 ALA A CA 1
ATOM 5191 C C . ALA A 1 654 ? -10.001 5.574 39.711 1.00 87.94 654 ALA A C 1
ATOM 5193 O O . ALA A 1 654 ? -9.639 6.022 38.626 1.00 87.94 654 ALA A O 1
ATOM 5194 N N . SER A 1 655 ? -9.603 4.380 40.150 1.00 87.06 655 SER A N 1
ATOM 5195 C CA . SER A 1 655 ? -8.716 3.507 39.368 1.00 87.06 655 SER A CA 1
ATOM 5196 C C . SER A 1 655 ? -9.357 3.078 38.041 1.00 87.06 655 SER A C 1
ATOM 5198 O O . SER A 1 655 ? -8.709 3.133 36.996 1.00 87.06 655 SER A O 1
ATOM 5200 N N . THR A 1 656 ? -10.654 2.750 38.044 1.00 88.38 656 THR A N 1
ATOM 5201 C CA . THR A 1 656 ? -11.419 2.476 36.813 1.00 88.38 656 THR A CA 1
ATOM 5202 C C . THR A 1 656 ? -11.452 3.692 35.892 1.00 88.38 656 THR A C 1
ATOM 5204 O O . THR A 1 656 ? -11.218 3.566 34.693 1.00 88.38 656 THR A O 1
ATOM 5207 N N . THR A 1 657 ? -11.699 4.879 36.448 1.00 89.88 657 THR A N 1
ATOM 5208 C CA . THR A 1 657 ? -11.737 6.133 35.685 1.00 89.88 657 THR A CA 1
ATOM 5209 C C . THR A 1 657 ? -10.391 6.413 35.032 1.00 89.88 657 THR A C 1
ATOM 5211 O O . THR A 1 657 ? -10.358 6.735 33.846 1.00 89.88 657 THR A O 1
ATOM 5214 N N . ALA A 1 658 ? -9.284 6.234 35.758 1.00 86.31 658 ALA A N 1
ATOM 5215 C CA . ALA A 1 658 ? -7.940 6.435 35.224 1.00 86.31 658 ALA A CA 1
ATOM 5216 C C . ALA A 1 658 ? -7.664 5.528 34.009 1.00 86.31 658 ALA A C 1
ATOM 5218 O O . ALA A 1 658 ? -7.171 6.002 32.988 1.00 86.31 658 ALA A O 1
ATOM 5219 N N . ASN A 1 659 ? -8.073 4.257 34.083 1.00 85.75 659 ASN A N 1
ATOM 5220 C CA . ASN A 1 659 ? -7.878 3.280 33.010 1.00 85.75 659 ASN A CA 1
ATOM 5221 C C . ASN A 1 659 ? -8.810 3.504 31.810 1.00 85.75 659 ASN A C 1
ATOM 5223 O O . ASN A 1 659 ? -8.365 3.500 30.666 1.00 85.75 659 ASN A O 1
ATOM 5227 N N . VAL A 1 660 ? -10.110 3.696 32.051 1.00 87.00 660 VAL A N 1
ATOM 5228 C CA . VAL A 1 660 ? -11.116 3.832 30.983 1.00 87.00 660 VAL A CA 1
ATOM 5229 C C . VAL A 1 660 ? -10.953 5.156 30.243 1.00 87.00 660 VAL A C 1
ATOM 5231 O O . VAL A 1 660 ? -11.121 5.202 29.026 1.00 87.00 660 VAL A O 1
ATOM 5234 N N . SER A 1 661 ? -10.575 6.229 30.946 1.00 86.50 661 SER A N 1
ATOM 5235 C CA . SER A 1 661 ? -10.333 7.534 30.321 1.00 86.50 661 SER A CA 1
ATOM 5236 C C . SER A 1 661 ? -9.095 7.561 29.425 1.00 86.50 661 SER A C 1
ATOM 5238 O O . SER A 1 661 ? -8.991 8.459 28.595 1.00 86.50 661 SER A O 1
ATOM 5240 N N . ALA A 1 662 ? -8.196 6.575 29.507 1.00 80.00 662 ALA A N 1
ATOM 5241 C CA . ALA A 1 662 ? -6.997 6.544 28.676 1.00 80.00 662 ALA A CA 1
ATOM 5242 C C . ALA A 1 662 ? -7.317 6.507 27.169 1.00 80.00 662 ALA A C 1
ATOM 5244 O O . ALA A 1 662 ? -6.659 7.188 26.385 1.00 80.00 662 ALA A O 1
ATOM 5245 N N . LEU A 1 663 ? -8.363 5.776 26.767 1.00 78.38 663 LEU A N 1
ATOM 5246 C CA . LEU A 1 663 ? -8.792 5.685 25.369 1.00 78.38 663 LEU A CA 1
ATOM 5247 C C . LEU A 1 663 ? -9.303 7.038 24.817 1.00 78.38 663 LEU A C 1
ATOM 5249 O O . LEU A 1 663 ? -8.707 7.535 23.862 1.00 78.38 663 LEU A O 1
ATOM 5253 N N . PRO A 1 664 ? -10.332 7.692 25.402 1.00 81.69 664 PRO A N 1
ATOM 5254 C CA . PRO A 1 664 ? -10.821 8.977 24.899 1.00 81.69 664 PRO A CA 1
ATOM 5255 C C . PRO A 1 664 ? -9.806 10.115 25.060 1.00 81.69 664 PRO A C 1
ATOM 5257 O O . PRO A 1 664 ? -9.761 11.007 24.215 1.00 81.69 664 PRO A O 1
ATOM 5260 N N . VAL A 1 665 ? -8.981 10.103 26.115 1.00 82.12 665 VAL A N 1
ATOM 5261 C CA . VAL A 1 665 ? -7.912 11.100 26.299 1.00 82.12 665 VAL A CA 1
ATOM 5262 C C . VAL A 1 665 ? -6.835 10.939 25.226 1.00 82.12 665 VAL A C 1
ATOM 5264 O O . VAL A 1 665 ? -6.375 11.945 24.694 1.00 82.12 665 VAL A O 1
ATOM 5267 N N . GLY A 1 666 ? -6.471 9.703 24.867 1.00 73.44 666 GLY A N 1
ATOM 5268 C CA . GLY A 1 666 ? -5.570 9.425 23.746 1.00 73.44 666 GLY A CA 1
ATOM 5269 C C . GLY A 1 666 ? -6.108 9.989 22.430 1.00 73.44 666 GLY A C 1
ATOM 5270 O O . GLY A 1 666 ? -5.426 10.769 21.773 1.00 73.44 666 GLY A O 1
ATOM 5271 N N . THR A 1 667 ? -7.378 9.721 22.110 1.00 73.94 667 THR A N 1
ATOM 5272 C CA . THR A 1 667 ? -8.027 10.291 20.915 1.00 73.94 667 THR A CA 1
ATOM 5273 C C . THR A 1 667 ? -8.065 11.824 20.939 1.00 73.94 667 THR A C 1
ATOM 5275 O O . THR A 1 667 ? -7.886 12.471 19.906 1.00 73.94 667 THR A O 1
ATOM 5278 N N . LEU A 1 668 ? -8.285 12.434 22.110 1.00 77.94 668 LEU A N 1
ATOM 5279 C CA . LEU A 1 668 ? -8.281 13.891 22.251 1.00 77.94 668 LEU A CA 1
ATOM 5280 C C . LEU A 1 668 ? -6.880 14.483 22.035 1.00 77.94 668 LEU A C 1
ATOM 5282 O O . LEU A 1 668 ? -6.756 15.528 21.396 1.00 77.94 668 LEU A O 1
ATOM 5286 N N . LEU A 1 669 ? -5.841 13.817 22.541 1.00 75.56 669 LEU A N 1
ATOM 5287 C CA . LEU A 1 669 ? -4.441 14.199 22.358 1.00 75.56 669 LEU A CA 1
ATOM 5288 C C . LEU A 1 669 ? -4.039 14.170 20.884 1.00 75.56 669 LEU A C 1
ATOM 5290 O O . LEU A 1 669 ? -3.421 15.124 20.408 1.00 75.56 669 LEU A O 1
ATOM 5294 N N . ASP A 1 670 ? -4.419 13.111 20.173 1.00 68.62 670 ASP A N 1
ATOM 5295 C CA . ASP A 1 670 ? -4.083 12.941 18.759 1.00 68.62 670 ASP A CA 1
ATOM 5296 C C . ASP A 1 670 ? -4.722 14.033 17.892 1.00 68.62 670 ASP A C 1
ATOM 5298 O O . ASP A 1 670 ? -4.118 14.501 16.930 1.00 68.62 670 ASP A O 1
ATOM 5302 N N . ARG A 1 671 ? -5.920 14.498 18.265 1.00 69.62 671 ARG A N 1
ATOM 5303 C CA . ARG A 1 671 ? -6.684 15.469 17.476 1.00 69.62 671 ARG A CA 1
ATOM 5304 C C . ARG A 1 671 ? -6.422 16.930 17.821 1.00 69.62 671 ARG A C 1
ATOM 5306 O O . ARG A 1 671 ? -6.340 17.775 16.936 1.00 69.62 671 ARG A O 1
ATOM 5313 N N . TYR A 1 672 ? -6.384 17.248 19.109 1.00 77.38 672 TYR A N 1
ATOM 5314 C CA . TYR A 1 672 ? -6.358 18.626 19.610 1.00 77.38 672 TYR A CA 1
ATOM 5315 C C . TYR A 1 672 ? -5.001 19.017 20.208 1.00 77.38 672 TYR A C 1
ATOM 5317 O O . TYR A 1 672 ? -4.804 20.163 20.625 1.00 77.38 672 TYR A O 1
ATOM 5325 N N . GLY A 1 673 ? -4.061 18.072 20.254 1.00 77.38 673 GLY A N 1
ATOM 5326 C CA . GLY A 1 673 ? -2.724 18.281 20.777 1.00 77.38 673 GLY A CA 1
ATOM 5327 C C . GLY A 1 673 ? -2.655 18.344 22.310 1.00 77.38 673 GLY A C 1
ATOM 5328 O O . GLY A 1 673 ? -3.650 18.191 23.032 1.00 77.38 673 GLY A O 1
ATOM 5329 N N . PRO A 1 674 ? -1.454 18.606 22.847 1.00 82.75 674 PRO A N 1
ATOM 5330 C CA . PRO A 1 674 ? -1.163 18.442 24.264 1.00 82.75 674 PRO A CA 1
ATOM 5331 C C . PRO A 1 674 ? -1.734 19.603 25.083 1.00 82.75 674 PRO A C 1
ATOM 5333 O O . PRO A 1 674 ? -2.158 19.416 26.220 1.00 82.75 674 PRO A O 1
ATOM 5336 N N . LYS A 1 675 ? -1.827 20.803 24.495 1.00 86.12 675 LYS A N 1
ATOM 5337 C CA . LYS A 1 675 ? -2.314 22.010 25.174 1.00 86.12 675 LYS A CA 1
ATOM 5338 C C . LYS A 1 675 ? -3.734 21.851 25.704 1.00 86.12 675 LYS A C 1
ATOM 5340 O O . LYS A 1 675 ? -3.989 22.192 26.857 1.00 86.12 675 LYS A O 1
ATOM 5345 N N . ILE A 1 676 ? -4.649 21.351 24.875 1.00 87.38 676 ILE A N 1
ATOM 5346 C CA . ILE A 1 676 ? -6.047 21.161 25.278 1.00 87.38 676 ILE A CA 1
ATOM 5347 C C . ILE A 1 676 ? -6.137 20.079 26.356 1.00 87.38 676 ILE A C 1
ATOM 5349 O O . ILE A 1 676 ? -6.851 20.273 27.335 1.00 87.38 676 ILE A O 1
ATOM 5353 N N . CYS A 1 677 ? -5.335 19.016 26.255 1.00 87.50 677 CYS A N 1
ATOM 5354 C CA . CYS A 1 677 ? -5.277 17.971 27.272 1.00 87.50 677 CYS A CA 1
ATOM 5355 C C . CYS A 1 677 ? -4.778 18.494 28.631 1.00 87.50 677 CYS A C 1
ATOM 5357 O O . CYS A 1 677 ? -5.441 18.270 29.638 1.00 87.50 677 CYS A O 1
ATOM 5359 N N . PHE A 1 678 ? -3.684 19.265 28.681 1.00 89.50 678 PHE A N 1
ATOM 5360 C CA . PHE A 1 678 ? -3.174 19.847 29.934 1.00 89.50 678 PHE A CA 1
ATOM 5361 C C . PHE A 1 678 ? -4.133 20.871 30.558 1.00 89.50 678 PHE A C 1
ATOM 5363 O O . PHE A 1 678 ? -4.243 20.938 31.786 1.00 89.50 678 PHE A O 1
ATOM 5370 N N . LEU A 1 679 ? -4.850 21.652 29.741 1.00 91.50 679 LEU A N 1
ATOM 5371 C CA . LEU A 1 679 ? -5.862 22.599 30.222 1.00 91.50 679 LEU A CA 1
ATOM 5372 C C . LEU A 1 679 ? -7.109 21.875 30.746 1.00 91.50 679 LEU A C 1
ATOM 5374 O O . LEU A 1 679 ? -7.573 22.187 31.842 1.00 91.50 679 LEU A O 1
ATOM 5378 N N . ALA A 1 680 ? -7.615 20.881 30.011 1.00 91.19 680 ALA A N 1
ATOM 5379 C CA . ALA A 1 680 ? -8.735 20.046 30.441 1.00 91.19 680 ALA A CA 1
ATOM 5380 C C . ALA A 1 680 ? -8.387 19.249 31.708 1.00 91.19 680 ALA A C 1
ATOM 5382 O O . ALA A 1 680 ? -9.188 19.194 32.641 1.00 91.19 680 ALA A O 1
ATOM 5383 N N . GLY A 1 681 ? -7.168 18.710 31.785 1.00 90.88 681 GLY A N 1
ATOM 5384 C CA . GLY A 1 681 ? -6.643 18.024 32.962 1.00 90.88 681 GLY A CA 1
ATOM 5385 C C . GLY A 1 681 ? -6.554 18.940 34.173 1.00 90.88 681 GLY A C 1
ATOM 5386 O O . GLY A 1 681 ? -7.082 18.609 35.230 1.00 90.88 681 GLY A O 1
ATOM 5387 N N . SER A 1 682 ? -5.987 20.137 34.009 1.00 93.50 682 SER A N 1
ATOM 5388 C CA . SER A 1 682 ? -5.939 21.148 35.074 1.00 93.50 682 SER A CA 1
ATOM 5389 C C . SER A 1 682 ? -7.329 21.575 35.545 1.00 93.50 682 SER A C 1
ATOM 5391 O O . SER A 1 682 ? -7.544 21.726 36.747 1.00 93.50 682 SER A O 1
ATOM 5393 N N . PHE A 1 683 ? -8.286 21.730 34.624 1.00 94.62 683 PHE A N 1
ATOM 5394 C CA . PHE A 1 683 ? -9.679 22.015 34.966 1.00 94.62 683 PHE A CA 1
ATOM 5395 C C . PHE A 1 683 ? -10.303 20.875 35.780 1.00 94.62 683 PHE A C 1
ATOM 5397 O O . PHE A 1 683 ? -10.897 21.134 36.824 1.00 94.62 683 PHE A O 1
ATOM 5404 N N . CYS A 1 684 ? -10.117 19.620 35.358 1.00 93.88 684 CYS A N 1
ATOM 5405 C CA . CYS A 1 684 ? -10.605 18.451 36.090 1.00 93.88 684 CYS A CA 1
ATOM 5406 C C . CYS A 1 684 ? -9.961 18.339 37.480 1.00 93.88 684 CYS A C 1
ATOM 5408 O O . CYS A 1 684 ? -10.669 18.133 38.460 1.00 93.88 684 CYS A O 1
ATOM 5410 N N . LEU A 1 685 ? -8.648 18.557 37.603 1.00 93.88 685 LEU A N 1
ATOM 5411 C CA . LEU A 1 685 ? -7.946 18.556 38.893 1.00 93.88 685 LEU A CA 1
ATOM 5412 C C . LEU A 1 685 ? -8.463 19.658 39.825 1.00 93.88 685 LEU A C 1
ATOM 5414 O O . LEU A 1 685 ? -8.696 19.407 41.009 1.00 93.88 685 LEU A O 1
ATOM 5418 N N . ALA A 1 686 ? -8.675 20.869 39.304 1.00 94.44 686 ALA A N 1
ATOM 5419 C CA . ALA A 1 686 ? -9.223 21.977 40.079 1.00 94.44 686 ALA A CA 1
ATOM 5420 C C . ALA A 1 686 ? -10.667 21.699 40.521 1.00 94.44 686 ALA A C 1
ATOM 5422 O O . ALA A 1 686 ? -10.985 21.855 41.700 1.00 94.44 686 ALA A O 1
ATOM 5423 N N . ALA A 1 687 ? -11.520 21.224 39.608 1.00 93.81 687 ALA A N 1
ATOM 5424 C CA . ALA A 1 687 ? -12.895 20.836 39.910 1.00 93.81 687 ALA A CA 1
ATOM 5425 C C . ALA A 1 687 ? -12.943 19.717 40.961 1.00 93.81 687 ALA A C 1
ATOM 5427 O O . ALA A 1 687 ? -13.662 19.839 41.950 1.00 93.81 687 ALA A O 1
ATOM 5428 N N . GLY A 1 688 ? -12.124 18.673 40.802 1.00 92.06 688 GLY A N 1
ATOM 5429 C CA . GLY A 1 688 ? -12.021 17.566 41.751 1.00 92.06 688 GLY A CA 1
ATOM 5430 C C . GLY A 1 688 ? -11.581 18.020 43.141 1.00 92.06 688 GLY A C 1
ATOM 5431 O O . GLY A 1 688 ? -12.183 17.625 44.136 1.00 92.06 688 GLY A O 1
ATOM 5432 N N . SER A 1 689 ? -10.602 18.924 43.215 1.00 91.94 689 SER A N 1
ATOM 5433 C CA . SER A 1 689 ? -10.103 19.483 44.480 1.00 91.94 689 SER A CA 1
ATOM 5434 C C . SER A 1 689 ? -11.134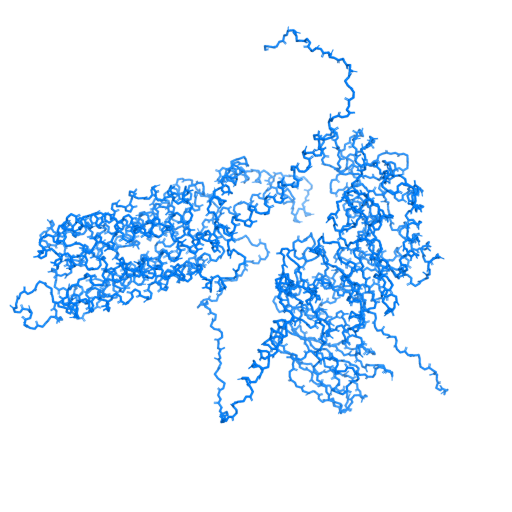 20.370 45.183 1.00 91.94 689 SER A C 1
ATOM 5436 O O . SER A 1 689 ? -11.310 20.268 46.397 1.00 91.94 689 SER A O 1
ATOM 5438 N N . ILE A 1 690 ? -11.851 21.213 44.432 1.00 91.75 690 ILE A N 1
ATOM 5439 C CA . ILE A 1 690 ? -12.925 22.063 44.971 1.00 91.75 690 ILE A CA 1
ATOM 5440 C C . ILE A 1 690 ? -14.078 21.198 45.477 1.00 91.75 690 ILE A C 1
ATOM 5442 O O . ILE A 1 690 ? -14.526 21.392 46.604 1.00 91.75 690 ILE A O 1
ATOM 5446 N N . LEU A 1 691 ? -14.532 20.224 44.683 1.00 89.88 691 LEU A N 1
ATOM 5447 C CA . LEU A 1 691 ? -15.608 19.309 45.074 1.00 89.88 691 LEU A CA 1
ATOM 5448 C C . LEU A 1 691 ? -15.236 18.501 46.316 1.00 89.88 691 LEU A C 1
ATOM 5450 O O . LEU A 1 691 ? -16.059 18.364 47.217 1.00 89.88 691 LEU A O 1
ATOM 5454 N N . MET A 1 692 ? -13.988 18.033 46.395 1.00 87.81 692 MET A N 1
ATOM 5455 C CA . MET A 1 692 ? -13.484 17.328 47.568 1.00 87.81 692 MET A CA 1
ATOM 5456 C C . MET A 1 692 ? -13.467 18.237 48.802 1.00 87.81 692 MET A C 1
ATOM 5458 O O . MET A 1 692 ? -13.921 17.830 49.864 1.00 87.81 692 MET A O 1
ATOM 5462 N N . SER A 1 693 ? -13.007 19.484 48.668 1.00 88.38 693 SER A N 1
ATOM 5463 C CA . SER A 1 693 ? -13.010 20.454 49.770 1.00 88.38 693 SER A CA 1
ATOM 5464 C C . SER A 1 693 ? -14.429 20.800 50.245 1.00 88.38 693 SER A C 1
ATOM 5466 O O . SER A 1 693 ? -14.691 20.793 51.447 1.00 88.38 693 SER A O 1
ATOM 5468 N N . LEU A 1 694 ? -15.365 21.028 49.314 1.00 86.06 694 LEU A N 1
ATOM 5469 C CA . LEU A 1 694 ? -16.769 21.325 49.619 1.00 86.06 694 LEU A CA 1
ATOM 5470 C C . LEU A 1 694 ? -17.489 20.146 50.282 1.00 86.06 694 LEU A C 1
ATOM 5472 O O . LEU A 1 694 ? -18.307 20.370 51.172 1.00 86.06 694 LEU A O 1
ATOM 5476 N N . ALA A 1 695 ? -17.162 18.907 49.901 1.00 84.50 695 ALA A N 1
ATOM 5477 C CA . ALA A 1 695 ? -17.724 17.710 50.525 1.00 84.50 695 ALA A CA 1
ATOM 5478 C C . ALA A 1 695 ? -17.406 17.640 52.030 1.00 84.50 695 ALA A C 1
ATOM 5480 O O . ALA A 1 695 ? -18.257 17.249 52.817 1.00 84.50 695 ALA A O 1
ATOM 5481 N N . PHE A 1 696 ? -16.226 18.105 52.459 1.00 77.62 696 PHE A N 1
ATOM 5482 C CA . PHE A 1 696 ? -15.882 18.207 53.886 1.00 77.62 696 PHE A CA 1
ATOM 5483 C C . PHE A 1 696 ? -16.552 19.381 54.619 1.00 77.62 696 PHE A C 1
ATOM 5485 O O . PHE A 1 696 ? -16.559 19.391 55.847 1.00 77.62 696 PHE A O 1
ATOM 5492 N N . GLN A 1 697 ? -17.097 20.368 53.901 1.00 77.38 697 GLN A N 1
ATOM 5493 C CA . GLN A 1 697 ? -17.758 21.538 54.495 1.00 77.38 697 GLN A CA 1
ATOM 5494 C C . GLN A 1 697 ? -19.279 21.385 54.603 1.00 77.38 697 GLN A C 1
ATOM 5496 O O . GLN A 1 697 ? -19.887 21.990 55.486 1.00 77.38 697 GLN A O 1
ATOM 5501 N N . ILE A 1 698 ? -19.900 20.613 53.706 1.00 76.69 698 ILE A N 1
ATOM 5502 C CA . ILE A 1 698 ? -21.356 20.465 53.607 1.00 76.69 698 ILE A CA 1
ATOM 5503 C C . ILE A 1 698 ? -21.730 18.999 53.855 1.00 76.69 698 ILE A C 1
ATOM 5505 O O . ILE A 1 698 ? -21.669 18.181 52.943 1.00 76.69 698 ILE A O 1
ATOM 5509 N N . GLU A 1 699 ? -22.203 18.681 55.064 1.00 63.53 699 GLU A N 1
ATOM 5510 C CA . GLU A 1 699 ? -22.550 17.305 55.483 1.00 63.53 699 GLU A CA 1
ATOM 5511 C C . GLU A 1 699 ? -23.615 16.612 54.603 1.00 63.53 699 GLU A C 1
ATOM 5513 O O . GLU A 1 699 ? -23.701 15.388 54.586 1.00 63.53 699 GLU A O 1
ATOM 5518 N N . GLN A 1 700 ? -24.429 17.369 53.855 1.00 64.81 700 GLN A N 1
ATOM 5519 C CA . GLN A 1 700 ? -25.497 16.839 52.988 1.00 64.81 700 GLN A CA 1
ATOM 5520 C C . GLN A 1 700 ? -25.053 16.566 51.537 1.00 64.81 700 GLN A C 1
ATOM 5522 O O . GLN A 1 700 ? -25.841 16.038 50.751 1.00 64.81 700 GLN A O 1
ATOM 5527 N N . PHE A 1 701 ? -23.827 16.935 51.151 1.00 74.44 701 PHE A N 1
ATOM 5528 C CA . PHE A 1 701 ? -23.331 16.808 49.780 1.00 74.44 701 PHE A CA 1
ATOM 5529 C C . PHE A 1 701 ? -22.306 15.665 49.669 1.00 74.44 701 PHE A C 1
ATOM 5531 O O . PHE A 1 701 ? -21.159 15.826 50.080 1.00 74.44 701 PHE A O 1
ATOM 5538 N N . ASP A 1 702 ? -22.683 14.525 49.064 1.00 68.38 702 ASP A N 1
ATOM 5539 C CA . ASP A 1 702 ? -21.762 13.402 48.764 1.00 68.38 702 ASP A CA 1
ATOM 5540 C C . ASP A 1 702 ? -20.853 13.733 47.560 1.00 68.38 702 ASP A C 1
ATOM 5542 O O . ASP A 1 702 ? -20.900 13.117 46.492 1.00 68.38 702 ASP A O 1
ATOM 5546 N N . GLY A 1 703 ? -20.040 14.780 47.719 1.00 79.00 703 GLY A N 1
ATOM 5547 C CA . GLY A 1 703 ? -19.092 15.256 46.714 1.00 79.00 703 GLY A CA 1
ATOM 5548 C C . GLY A 1 703 ? -17.787 14.461 46.666 1.00 79.00 703 GLY A C 1
ATOM 5549 O O . GLY A 1 703 ? -17.018 14.639 45.724 1.00 79.00 703 GLY A O 1
ATOM 5550 N N . TYR A 1 704 ? -17.528 13.574 47.635 1.00 83.19 704 TYR A N 1
ATOM 5551 C CA . TYR A 1 704 ? -16.273 12.820 47.741 1.00 83.19 704 TYR A CA 1
ATOM 5552 C C . TYR A 1 704 ? -16.033 11.948 46.505 1.00 83.19 704 TYR A C 1
ATOM 5554 O O . TYR A 1 704 ? -14.983 12.020 45.866 1.00 83.19 704 TYR A O 1
ATOM 5562 N N . THR A 1 705 ? -17.039 11.160 46.128 1.00 84.00 705 THR A N 1
ATOM 5563 C CA . THR A 1 705 ? -16.960 10.215 45.005 1.00 84.00 705 THR A CA 1
ATOM 5564 C C . THR A 1 705 ? -16.769 10.943 43.670 1.00 84.00 705 THR A C 1
ATOM 5566 O O . THR A 1 705 ? -15.917 10.568 42.864 1.00 84.00 705 THR A O 1
ATOM 5569 N N . ILE A 1 706 ? -17.519 12.030 43.462 1.00 87.25 706 ILE A N 1
ATOM 5570 C CA . ILE A 1 706 ? -17.455 12.851 42.244 1.00 87.25 706 ILE A CA 1
ATOM 5571 C C . ILE A 1 706 ? -16.125 13.613 42.180 1.00 87.25 706 ILE A C 1
ATOM 5573 O O . ILE A 1 706 ? -15.489 13.667 41.129 1.00 87.25 706 ILE A O 1
ATOM 5577 N N . GLY A 1 707 ? -15.661 14.160 43.307 1.00 89.19 707 GLY A N 1
ATOM 5578 C CA . GLY A 1 707 ? -14.366 14.827 43.396 1.00 89.19 707 GLY A CA 1
ATOM 5579 C C . GLY A 1 707 ? -13.220 13.887 43.024 1.00 89.19 707 GLY A C 1
ATOM 5580 O O . GLY A 1 707 ? -12.369 14.246 42.213 1.00 89.19 707 GLY A O 1
ATOM 5581 N N . ASN A 1 708 ? -13.239 12.653 43.535 1.00 88.69 708 ASN A N 1
ATOM 5582 C CA . ASN A 1 708 ? -12.213 11.653 43.237 1.00 88.69 708 ASN A CA 1
ATOM 5583 C C . ASN A 1 708 ? -12.227 11.194 41.771 1.00 88.69 708 ASN A C 1
ATOM 5585 O O . ASN A 1 708 ? -11.167 10.999 41.179 1.00 88.69 708 ASN A O 1
ATOM 5589 N N . PHE A 1 709 ? -13.413 11.079 41.164 1.00 91.19 709 PHE A N 1
ATOM 5590 C CA . PHE A 1 709 ? -13.558 10.832 39.727 1.00 91.19 709 PHE A CA 1
ATOM 5591 C C . PHE A 1 709 ? -12.844 11.911 38.898 1.00 91.19 709 PHE A C 1
ATOM 5593 O O . PHE A 1 709 ? -12.051 11.592 38.014 1.00 91.19 709 PHE A O 1
ATOM 5600 N N . PHE A 1 710 ? -13.061 13.191 39.220 1.00 92.50 710 PHE A N 1
ATOM 5601 C CA . PHE A 1 710 ? -12.409 14.300 38.519 1.00 92.50 710 PHE A CA 1
ATOM 5602 C C . PHE A 1 710 ? -10.897 14.373 38.772 1.00 92.50 710 PHE A C 1
ATOM 5604 O O . PHE A 1 710 ? -10.152 14.707 37.849 1.00 92.50 710 PHE A O 1
ATOM 5611 N N . LEU A 1 711 ? -10.429 14.023 39.976 1.00 91.69 711 LEU A N 1
ATOM 5612 C CA . LEU A 1 711 ? -8.995 13.911 40.268 1.00 91.69 711 LEU A CA 1
ATOM 5613 C C . LEU A 1 711 ? -8.332 12.811 39.425 1.00 91.69 711 LEU A C 1
ATOM 5615 O O . LEU A 1 711 ? -7.279 13.050 38.838 1.00 91.69 711 LEU A O 1
ATOM 5619 N N . ALA A 1 712 ? -8.965 11.638 39.312 1.00 91.19 712 ALA A N 1
ATOM 5620 C CA . ALA A 1 712 ? -8.473 10.542 38.476 1.00 91.19 712 ALA A CA 1
ATOM 5621 C C . ALA A 1 712 ? -8.456 10.916 36.986 1.00 91.19 712 ALA A C 1
ATOM 5623 O O . ALA A 1 712 ? -7.444 10.736 36.313 1.00 91.19 712 ALA A O 1
ATOM 5624 N N . LEU A 1 713 ? -9.556 11.489 36.487 1.00 91.81 713 LEU A N 1
ATOM 5625 C CA . LEU A 1 713 ? -9.675 11.935 35.099 1.00 91.81 713 LEU A CA 1
ATOM 5626 C C . LEU A 1 713 ? -8.619 12.998 34.761 1.00 91.81 713 LEU A C 1
ATOM 5628 O O . LEU A 1 713 ? -7.948 12.912 33.733 1.00 91.81 713 LEU A O 1
ATOM 5632 N N . GLY A 1 714 ? -8.438 13.979 35.648 1.00 91.19 714 GLY A N 1
ATOM 5633 C CA . GLY A 1 714 ? -7.431 15.025 35.501 1.00 91.19 714 GLY A CA 1
ATOM 5634 C C . GLY A 1 714 ? -5.999 14.485 35.486 1.00 91.19 714 GLY A C 1
ATOM 5635 O O . GLY A 1 714 ? -5.183 14.955 34.693 1.00 91.19 714 GLY A O 1
ATOM 5636 N N . GLY A 1 715 ? -5.714 13.459 36.292 1.00 90.75 715 GLY A N 1
ATOM 5637 C CA . GLY A 1 715 ? -4.429 12.762 36.287 1.00 90.75 715 GLY A CA 1
ATOM 5638 C C . GLY A 1 715 ? -4.116 12.099 34.943 1.00 90.75 715 GLY A C 1
ATOM 5639 O O . GLY A 1 715 ? -3.026 12.302 34.400 1.00 90.75 715 GLY A O 1
ATOM 5640 N N . THR A 1 716 ? -5.088 11.410 34.336 1.00 89.06 716 THR A N 1
ATOM 5641 C CA . THR A 1 716 ? -4.929 10.797 33.004 1.00 89.06 716 THR A CA 1
ATOM 5642 C C . THR A 1 716 ? -4.666 11.836 31.910 1.00 89.06 716 THR A C 1
ATOM 5644 O O . THR A 1 716 ? -3.793 11.631 31.063 1.00 89.06 716 THR A O 1
ATOM 5647 N N . PHE A 1 717 ? -5.358 12.981 31.954 1.00 90.25 717 PHE A N 1
ATOM 5648 C CA . PHE A 1 717 ? -5.150 14.102 31.026 1.00 90.25 717 PHE A CA 1
ATOM 5649 C C . PHE A 1 717 ? -3.753 14.729 31.107 1.00 90.25 717 PHE A C 1
ATOM 5651 O O . PHE A 1 717 ? -3.298 15.318 30.130 1.00 90.25 717 PHE A O 1
ATOM 5658 N N . VAL A 1 718 ? -3.073 14.614 32.248 1.00 90.44 718 VAL A N 1
ATOM 5659 C CA . VAL A 1 718 ? -1.673 15.038 32.410 1.00 90.44 718 VAL A CA 1
ATOM 5660 C C . VAL A 1 718 ? -0.719 13.922 31.983 1.00 90.44 718 VAL A C 1
ATOM 5662 O O . VAL A 1 718 ? 0.309 14.187 31.364 1.00 90.44 718 VAL A O 1
ATOM 5665 N N . PHE A 1 719 ? -1.053 12.667 32.284 1.00 88.19 719 PHE A N 1
ATOM 5666 C CA . PHE A 1 719 ? -0.176 11.524 32.050 1.00 88.19 719 PHE A CA 1
ATOM 5667 C C . PHE A 1 719 ? 0.066 11.231 30.565 1.00 88.19 719 PHE A C 1
ATOM 5669 O O . PHE A 1 719 ? 1.213 11.209 30.127 1.00 88.19 719 PHE A O 1
ATOM 5676 N N . LEU A 1 720 ? -0.993 11.038 29.772 1.00 82.69 720 LEU A N 1
ATOM 5677 C CA . LEU A 1 720 ? -0.845 10.574 28.386 1.00 82.69 720 LEU A CA 1
ATOM 5678 C C . LEU A 1 720 ? -0.109 11.564 27.463 1.00 82.69 720 LEU A C 1
ATOM 5680 O O . LEU A 1 720 ? 0.811 11.138 26.762 1.00 82.69 720 LEU A O 1
ATOM 5684 N N . PRO A 1 721 ? -0.409 12.880 27.478 1.00 84.00 721 PRO A N 1
ATOM 5685 C CA . PRO A 1 721 ? 0.330 13.851 26.665 1.00 84.00 721 PRO A CA 1
ATOM 5686 C C . PRO A 1 721 ? 1.811 13.950 27.030 1.00 84.00 721 PRO A C 1
ATOM 5688 O O . PRO A 1 721 ? 2.630 14.350 26.201 1.00 84.00 721 PRO A O 1
ATOM 5691 N N . SER A 1 722 ? 2.171 13.570 28.258 1.00 86.88 722 SER A N 1
ATOM 5692 C CA . SER A 1 722 ? 3.546 13.648 28.744 1.00 86.88 722 SER A CA 1
ATOM 5693 C C . SER A 1 722 ? 4.483 12.668 28.043 1.00 86.88 722 SER A C 1
ATOM 5695 O O . SER A 1 722 ? 5.679 12.937 27.986 1.00 86.88 722 SER A O 1
ATOM 5697 N N . PHE A 1 723 ? 3.982 11.590 27.428 1.00 79.56 723 PHE A N 1
ATOM 5698 C CA . PHE A 1 723 ? 4.817 10.695 26.618 1.00 79.56 723 PHE A CA 1
ATOM 5699 C C . PHE A 1 723 ? 5.377 11.378 25.367 1.00 79.56 723 PHE A C 1
ATOM 5701 O O . PHE A 1 723 ? 6.519 11.130 24.983 1.00 79.56 723 PHE A O 1
ATOM 5708 N N . GLN A 1 724 ? 4.625 12.302 24.763 1.00 77.75 724 GLN A N 1
ATOM 5709 C CA . GLN A 1 724 ? 5.048 12.962 23.527 1.00 77.75 724 GLN A CA 1
ATOM 5710 C C . GLN A 1 724 ? 6.208 13.949 23.726 1.00 77.75 724 GLN A C 1
ATOM 5712 O O . GLN A 1 724 ? 6.882 14.315 22.761 1.00 77.75 724 GLN A O 1
ATOM 5717 N N . ILE A 1 725 ? 6.508 14.348 24.970 1.00 83.88 725 ILE A N 1
ATOM 5718 C CA . ILE A 1 725 ? 7.663 15.210 25.258 1.00 83.88 725 ILE A CA 1
ATOM 5719 C C . ILE A 1 725 ? 8.998 14.509 24.979 1.00 83.88 725 ILE A C 1
ATOM 5721 O O . ILE A 1 725 ? 10.008 15.183 24.769 1.00 83.88 725 ILE A O 1
ATOM 5725 N N . ALA A 1 726 ? 9.011 13.174 24.917 1.00 78.00 726 ALA A N 1
ATOM 5726 C CA . ALA A 1 726 ? 10.184 12.391 24.543 1.00 78.00 726 ALA A CA 1
ATOM 5727 C C . ALA A 1 726 ? 10.718 12.777 23.151 1.00 78.00 726 ALA A C 1
ATOM 5729 O O . ALA A 1 726 ? 11.932 12.842 22.952 1.00 78.00 726 ALA A O 1
ATOM 5730 N N . ASN A 1 727 ? 9.829 13.174 22.233 1.00 79.50 727 ASN A N 1
ATOM 5731 C CA . ASN A 1 727 ? 10.185 13.626 20.884 1.00 79.50 727 ASN A CA 1
ATOM 5732 C C . ASN A 1 727 ? 10.929 14.978 20.872 1.00 79.50 727 ASN A C 1
ATOM 5734 O O . ASN A 1 727 ? 11.499 15.367 19.853 1.00 79.50 727 ASN A O 1
ATOM 5738 N N . ALA A 1 728 ? 10.984 15.708 21.995 1.00 82.00 728 ALA A N 1
ATOM 5739 C CA . ALA A 1 728 ? 11.801 16.919 22.108 1.00 82.00 728 ALA A CA 1
ATOM 5740 C C . ALA A 1 728 ? 13.312 16.615 22.034 1.00 82.00 728 ALA A C 1
ATOM 5742 O O . ALA A 1 728 ? 14.090 17.470 21.587 1.00 82.00 728 ALA A O 1
ATOM 5743 N N . PHE A 1 729 ? 13.713 15.407 22.456 1.00 81.44 729 PHE A N 1
ATOM 5744 C CA . PHE A 1 729 ? 15.076 14.876 22.387 1.00 81.44 729 PHE A CA 1
ATOM 5745 C C . PHE A 1 729 ? 15.058 13.422 21.885 1.00 81.44 729 PHE A C 1
ATOM 5747 O O . PHE A 1 729 ? 15.214 12.511 22.699 1.00 81.44 729 PHE A O 1
ATOM 5754 N N . PRO A 1 730 ? 14.933 13.191 20.562 1.00 69.00 730 PRO A N 1
ATOM 5755 C CA . PRO A 1 730 ? 14.810 11.844 19.990 1.00 69.00 730 PRO A CA 1
ATOM 5756 C C . PRO A 1 730 ? 15.915 10.880 20.454 1.00 69.00 730 PRO A C 1
ATOM 5758 O O . PRO A 1 730 ? 15.630 9.778 20.913 1.00 69.00 730 PRO A O 1
ATOM 5761 N N . LYS A 1 731 ? 17.169 11.356 20.505 1.00 70.44 731 LYS A N 1
ATOM 5762 C CA . LYS A 1 731 ? 18.334 10.607 21.015 1.00 70.44 731 LYS A CA 1
ATOM 5763 C C . LYS A 1 731 ? 18.174 10.050 22.441 1.00 70.44 731 LYS A C 1
ATOM 5765 O O . LYS A 1 731 ? 18.807 9.057 22.785 1.00 70.44 731 LYS A O 1
ATOM 5770 N N . TYR A 1 732 ? 17.372 10.701 23.281 1.00 73.62 732 TYR A N 1
ATOM 5771 C CA . TYR A 1 732 ? 17.142 10.329 24.682 1.00 73.62 732 TYR A CA 1
ATOM 5772 C C . TYR A 1 732 ? 15.676 9.955 24.957 1.00 73.62 732 TYR A C 1
ATOM 5774 O O . TYR A 1 732 ? 15.270 9.906 26.121 1.00 73.62 732 TYR A O 1
ATOM 5782 N N . GLY A 1 733 ? 14.880 9.692 23.912 1.00 69.88 733 GLY A N 1
ATOM 5783 C CA . GLY A 1 733 ? 13.433 9.494 24.019 1.00 69.88 733 GLY A CA 1
ATOM 5784 C C . GLY A 1 733 ? 13.044 8.396 25.012 1.00 69.88 733 GLY A C 1
ATOM 5785 O O . GLY A 1 733 ? 12.240 8.644 25.908 1.00 69.88 733 GLY A O 1
ATOM 5786 N N . GLY A 1 734 ? 13.687 7.225 24.936 1.00 64.25 734 GLY A N 1
ATOM 5787 C CA . GLY A 1 734 ? 13.416 6.097 25.841 1.00 64.25 734 GLY A CA 1
ATOM 5788 C C . GLY A 1 734 ? 13.633 6.428 27.324 1.00 64.25 734 GLY A C 1
ATOM 5789 O O . GLY A 1 734 ? 12.783 6.128 28.161 1.00 64.25 734 GLY A O 1
ATOM 5790 N N . SER A 1 735 ? 14.716 7.135 27.661 1.00 72.25 735 SER A N 1
ATOM 5791 C CA . SER A 1 735 ? 14.989 7.559 29.042 1.00 72.25 735 SER A CA 1
ATOM 5792 C C . SER A 1 735 ? 13.962 8.570 29.561 1.00 72.25 735 SER A C 1
ATOM 5794 O O . SER A 1 735 ? 13.625 8.554 30.744 1.00 72.25 735 SER A O 1
ATOM 5796 N N . ILE A 1 736 ? 13.452 9.448 28.689 1.00 78.38 736 ILE A N 1
ATOM 5797 C CA . ILE A 1 736 ? 12.420 10.433 29.047 1.00 78.38 736 ILE A CA 1
ATOM 5798 C C . ILE A 1 736 ? 11.077 9.733 29.297 1.00 78.38 736 ILE A C 1
ATOM 5800 O O . ILE A 1 736 ? 10.427 10.027 30.298 1.00 78.38 736 ILE A O 1
ATOM 5804 N N . VAL A 1 737 ? 10.691 8.772 28.451 1.00 74.00 737 VAL A N 1
ATOM 5805 C CA . VAL A 1 737 ? 9.483 7.944 28.644 1.00 74.00 737 VAL A CA 1
ATOM 5806 C C . VAL A 1 737 ? 9.542 7.180 29.970 1.00 74.00 737 VAL A C 1
ATOM 5808 O O . VAL A 1 737 ? 8.571 7.170 30.733 1.00 74.00 737 VAL A O 1
ATOM 5811 N N . ALA A 1 738 ? 10.699 6.593 30.282 1.00 73.62 738 ALA A N 1
ATOM 5812 C CA . ALA A 1 738 ? 10.913 5.888 31.538 1.00 73.62 738 ALA A CA 1
ATOM 5813 C C . ALA A 1 738 ? 10.757 6.838 32.744 1.00 73.62 738 ALA A C 1
ATOM 5815 O O . ALA A 1 738 ? 10.055 6.513 33.700 1.00 73.62 738 ALA A O 1
ATOM 5816 N N . LEU A 1 739 ? 11.328 8.046 32.674 1.00 80.31 739 LEU A N 1
ATOM 5817 C CA . LEU A 1 739 ? 11.221 9.056 33.732 1.00 80.31 739 LEU A CA 1
ATOM 5818 C C . LEU A 1 739 ? 9.778 9.537 33.958 1.00 80.31 739 LEU A C 1
ATOM 5820 O O . LEU A 1 739 ? 9.370 9.716 35.104 1.00 80.31 739 LEU A O 1
ATOM 5824 N N . VAL A 1 740 ? 8.998 9.729 32.890 1.00 82.31 740 VAL A N 1
ATOM 5825 C CA . VAL A 1 740 ? 7.570 10.093 32.974 1.00 82.31 740 VAL A CA 1
ATOM 5826 C C . VAL A 1 740 ? 6.762 8.984 33.654 1.00 82.31 740 VAL A C 1
ATOM 5828 O O . VAL A 1 740 ? 5.933 9.266 34.520 1.00 82.31 740 VAL A O 1
ATOM 5831 N N . THR A 1 741 ? 7.049 7.724 33.325 1.00 78.69 741 THR A N 1
ATOM 5832 C CA . THR A 1 741 ? 6.400 6.557 33.945 1.00 78.69 741 THR A CA 1
ATOM 5833 C C . THR A 1 741 ? 6.770 6.434 35.427 1.00 78.69 741 THR A C 1
ATOM 5835 O O . THR A 1 741 ? 5.895 6.262 36.273 1.00 78.69 741 THR A O 1
ATOM 5838 N N . GLY A 1 742 ? 8.047 6.624 35.774 1.00 80.94 742 GLY A N 1
ATOM 5839 C CA . GLY A 1 742 ? 8.494 6.667 37.169 1.00 80.94 742 GLY A CA 1
ATOM 5840 C C . GLY A 1 742 ? 7.864 7.816 37.964 1.00 80.94 742 GLY A C 1
ATOM 5841 O O . GLY A 1 742 ? 7.504 7.638 39.128 1.00 80.94 742 GLY A O 1
ATOM 5842 N N . ALA A 1 743 ? 7.666 8.981 37.338 1.00 86.19 743 ALA A N 1
ATOM 5843 C CA . ALA A 1 743 ? 6.996 10.125 37.956 1.00 86.19 743 ALA A CA 1
ATOM 5844 C C . ALA A 1 743 ? 5.505 9.865 38.236 1.00 86.19 743 ALA A C 1
ATOM 5846 O O . ALA A 1 743 ? 4.977 10.365 39.231 1.00 86.19 743 ALA A O 1
ATOM 5847 N N . PHE A 1 744 ? 4.834 9.061 37.406 1.00 86.56 744 PHE A N 1
ATOM 5848 C CA . PHE A 1 744 ? 3.459 8.629 37.660 1.00 86.56 744 PHE A CA 1
ATOM 5849 C C . PHE A 1 744 ? 3.352 7.783 38.930 1.00 86.56 744 PHE A C 1
ATOM 5851 O O . PHE A 1 744 ? 2.518 8.079 39.782 1.00 86.56 744 PHE A O 1
ATOM 5858 N N . ASP A 1 745 ? 4.228 6.799 39.129 1.00 82.06 745 ASP A N 1
ATOM 5859 C CA . ASP A 1 745 ? 4.233 6.019 40.374 1.00 82.06 745 ASP A CA 1
ATOM 5860 C C . ASP A 1 745 ? 4.661 6.865 41.584 1.00 82.06 745 ASP A C 1
ATOM 5862 O O . ASP A 1 745 ? 4.067 6.765 42.662 1.00 82.06 745 ASP A O 1
ATOM 5866 N N . ALA A 1 746 ? 5.625 7.775 41.399 1.00 86.69 746 ALA A N 1
ATOM 5867 C CA . ALA A 1 746 ? 6.070 8.698 42.442 1.00 86.69 746 ALA A CA 1
ATOM 5868 C C . ALA A 1 746 ? 4.965 9.660 42.919 1.00 86.69 746 ALA A C 1
ATOM 5870 O O . ALA A 1 746 ? 5.031 10.175 44.038 1.00 86.69 746 ALA A O 1
ATOM 5871 N N . SER A 1 747 ? 3.924 9.886 42.112 1.00 90.12 747 SER A N 1
ATOM 5872 C CA . SER A 1 747 ? 2.823 10.790 42.458 1.00 90.12 747 SER A CA 1
ATOM 5873 C C . SER A 1 747 ? 1.977 10.334 43.649 1.00 90.12 747 SER A C 1
ATOM 5875 O O . SER A 1 747 ? 1.395 11.171 44.345 1.00 90.12 747 SER A O 1
ATOM 5877 N N . ALA A 1 748 ? 1.992 9.037 43.979 1.00 86.44 748 ALA A N 1
ATOM 5878 C CA . ALA A 1 748 ? 1.387 8.518 45.205 1.00 86.44 748 ALA A CA 1
ATOM 5879 C C . ALA A 1 748 ? 1.995 9.154 46.477 1.00 86.44 748 ALA A C 1
ATOM 5881 O O . ALA A 1 748 ? 1.318 9.249 47.504 1.00 86.44 748 ALA A O 1
ATOM 5882 N N . ALA A 1 749 ? 3.231 9.673 46.402 1.00 88.31 749 ALA A N 1
ATOM 5883 C CA . ALA A 1 749 ? 3.888 10.364 47.512 1.00 88.31 749 ALA A CA 1
ATOM 5884 C C . ALA A 1 749 ? 3.141 11.620 47.975 1.00 88.31 749 ALA A C 1
ATOM 5886 O O . ALA A 1 749 ? 3.317 12.036 49.117 1.00 88.31 749 ALA A O 1
ATOM 5887 N N . VAL A 1 750 ? 2.315 12.242 47.126 1.00 91.25 750 VAL A N 1
ATOM 5888 C CA . VAL A 1 750 ? 1.573 13.461 47.489 1.00 91.25 750 VAL A CA 1
ATOM 5889 C C . VAL A 1 750 ? 0.672 13.208 48.704 1.00 91.25 750 VAL A C 1
ATOM 5891 O O . VAL A 1 750 ? 0.683 13.997 49.651 1.00 91.25 750 VAL A O 1
ATOM 5894 N N . PHE A 1 751 ? -0.049 12.081 48.729 1.00 90.62 751 PHE A N 1
ATOM 5895 C CA . PHE A 1 751 ? -0.878 11.709 49.879 1.00 90.62 751 PHE A CA 1
ATOM 5896 C C . PHE A 1 751 ? -0.062 11.189 51.066 1.00 90.62 751 PHE A C 1
ATOM 5898 O O . PHE A 1 751 ? -0.460 11.421 52.206 1.00 90.62 751 PHE A O 1
ATOM 5905 N N . LEU A 1 752 ? 1.108 10.585 50.837 1.00 87.50 752 LEU A N 1
ATOM 5906 C CA . LEU A 1 752 ? 2.042 10.257 51.920 1.00 87.50 752 LEU A CA 1
ATOM 5907 C C . LEU A 1 752 ? 2.537 11.524 52.635 1.00 87.50 752 LEU A C 1
ATOM 5909 O O . LEU A 1 752 ? 2.466 11.609 53.860 1.00 87.50 752 LEU A O 1
ATOM 5913 N N . PHE A 1 753 ? 3.009 12.531 51.894 1.00 89.56 753 PHE A N 1
ATOM 5914 C CA . PHE A 1 753 ? 3.444 13.799 52.484 1.00 89.56 753 PHE A CA 1
ATOM 5915 C C . PHE A 1 753 ? 2.299 14.490 53.221 1.00 89.56 753 PHE A C 1
ATOM 5917 O O . PHE A 1 753 ? 2.509 15.025 54.309 1.00 89.56 753 PHE A O 1
ATOM 5924 N N . TYR A 1 754 ? 1.083 14.427 52.674 1.00 90.00 754 TYR A N 1
ATOM 5925 C CA . TYR A 1 754 ? -0.102 14.910 53.372 1.00 90.00 754 TYR A CA 1
ATOM 5926 C C . TYR A 1 754 ? -0.333 14.177 54.699 1.00 90.00 754 TYR A C 1
ATOM 5928 O O . TYR A 1 754 ? -0.507 14.837 55.721 1.00 90.00 754 TYR A O 1
ATOM 5936 N N . ARG A 1 755 ? -0.266 12.840 54.713 1.00 86.38 755 ARG A N 1
ATOM 5937 C CA . ARG A 1 755 ? -0.409 12.028 55.930 1.00 86.38 755 ARG A CA 1
ATOM 5938 C C . ARG A 1 755 ? 0.622 12.402 56.993 1.00 86.38 755 ARG A C 1
ATOM 5940 O O . ARG A 1 755 ? 0.249 12.627 58.141 1.00 86.38 755 ARG A O 1
ATOM 5947 N N . ILE A 1 756 ? 1.888 12.558 56.603 1.00 87.62 756 ILE A N 1
ATOM 5948 C CA . ILE A 1 756 ? 2.967 12.979 57.510 1.00 87.62 756 ILE A CA 1
ATOM 5949 C C . ILE A 1 756 ? 2.668 14.359 58.114 1.00 87.62 756 ILE A C 1
ATOM 5951 O O . ILE A 1 756 ? 2.815 14.542 59.320 1.00 87.62 756 ILE A O 1
ATOM 5955 N N . ILE A 1 757 ? 2.216 15.325 57.306 1.00 88.19 757 ILE A N 1
ATOM 5956 C CA . ILE A 1 757 ? 1.847 16.668 57.786 1.00 88.19 757 ILE A CA 1
ATOM 5957 C C . ILE A 1 757 ? 0.616 16.606 58.703 1.00 88.19 757 ILE A C 1
ATOM 5959 O O . ILE A 1 757 ? 0.576 17.289 59.725 1.00 88.19 757 ILE A O 1
ATOM 5963 N N . TYR A 1 758 ? -0.386 15.796 58.366 1.00 87.31 758 TYR A N 1
ATOM 5964 C CA . TYR A 1 758 ? -1.603 15.623 59.160 1.00 87.31 758 TYR A CA 1
ATOM 5965 C C . TYR A 1 758 ? -1.296 15.061 60.555 1.00 87.31 758 TYR A C 1
ATOM 5967 O O . TYR A 1 758 ? -1.745 15.625 61.555 1.00 87.31 758 TYR A O 1
ATOM 5975 N N . ASP A 1 759 ? -0.482 14.005 60.628 1.00 85.38 759 ASP A N 1
ATOM 5976 C CA . ASP A 1 759 ? -0.095 13.384 61.896 1.00 85.38 759 ASP A CA 1
ATOM 5977 C C . ASP A 1 759 ? 0.870 14.286 62.698 1.00 85.38 759 ASP A C 1
ATOM 5979 O O . ASP A 1 759 ? 0.714 14.411 63.910 1.00 85.38 759 ASP A O 1
ATOM 5983 N N . ALA A 1 760 ? 1.808 14.992 62.048 1.00 87.50 760 ALA A N 1
ATOM 5984 C CA . ALA A 1 760 ? 2.730 15.922 62.721 1.00 87.50 760 ALA A CA 1
ATOM 5985 C C . ALA A 1 760 ? 2.065 17.220 63.218 1.00 87.50 760 ALA A C 1
ATOM 5987 O O . ALA A 1 760 ? 2.603 17.896 64.091 1.00 87.50 760 ALA A O 1
ATOM 5988 N N . SER A 1 761 ? 0.919 17.593 62.645 1.00 85.50 761 SER A N 1
ATOM 5989 C CA . SER A 1 761 ? 0.171 18.805 63.000 1.00 85.50 761 SER A CA 1
ATOM 5990 C C . SER A 1 761 ? -0.926 18.560 64.041 1.00 85.50 761 SER A C 1
ATOM 5992 O O . SER A 1 761 ? -1.822 19.394 64.179 1.00 85.50 761 SER A O 1
ATOM 5994 N N . ASP A 1 762 ? -0.904 17.420 64.739 1.00 80.00 762 ASP A N 1
ATOM 5995 C CA . ASP A 1 762 ? -1.938 17.010 65.700 1.00 80.00 762 ASP A CA 1
ATOM 5996 C C . ASP A 1 762 ? -3.367 17.138 65.127 1.00 80.00 762 ASP A C 1
ATOM 5998 O O . ASP A 1 762 ? -4.297 17.576 65.805 1.00 80.00 762 ASP A O 1
ATOM 6002 N N . ARG A 1 763 ? -3.562 16.764 63.849 1.00 79.06 763 ARG A N 1
ATOM 6003 C CA . ARG A 1 763 ? -4.854 16.821 63.124 1.00 79.06 763 ARG A CA 1
ATOM 6004 C C . ARG A 1 763 ? -5.412 18.229 62.884 1.00 79.06 763 ARG A C 1
ATOM 6006 O O . ARG A 1 763 ? -6.573 18.387 62.504 1.00 79.06 763 ARG A O 1
ATOM 6013 N N . THR A 1 764 ? -4.610 19.276 63.066 1.00 79.69 764 THR A N 1
ATOM 6014 C CA . THR A 1 764 ? -5.043 20.649 62.754 1.00 79.69 764 THR A CA 1
ATOM 6015 C C . THR A 1 764 ? -5.131 20.897 61.243 1.00 79.69 764 THR A C 1
ATOM 6017 O O . THR A 1 764 ? -5.985 21.665 60.789 1.00 79.69 764 THR A O 1
ATOM 6020 N N . PHE A 1 765 ? -4.311 20.210 60.438 1.00 85.38 765 PHE A N 1
ATOM 6021 C CA . PHE A 1 765 ? -4.293 20.343 58.980 1.00 85.38 765 PHE A CA 1
ATOM 6022 C C . PHE A 1 765 ? -5.330 19.440 58.281 1.00 85.38 765 PHE A C 1
ATOM 6024 O O . PHE A 1 765 ? -5.009 18.420 57.672 1.00 85.38 765 PHE A O 1
ATOM 6031 N N . LYS A 1 766 ? -6.606 19.827 58.370 1.00 85.38 766 LYS A N 1
ATOM 6032 C CA . LYS A 1 766 ? -7.753 19.059 57.844 1.00 85.38 766 LYS A CA 1
ATOM 6033 C C . LYS A 1 766 ? -7.730 18.838 56.315 1.00 85.38 766 LYS A C 1
ATOM 6035 O O . LYS A 1 766 ? -7.198 19.688 55.591 1.00 85.38 766 LYS A O 1
ATOM 6040 N N . PRO A 1 767 ? -8.403 17.785 55.793 1.00 84.69 767 PRO A N 1
ATOM 6041 C CA . PRO A 1 767 ? -8.462 17.490 54.352 1.00 84.69 767 PRO A CA 1
ATOM 6042 C C . PRO A 1 767 ? -8.959 18.655 53.493 1.00 84.69 767 PRO A C 1
ATOM 6044 O O . PRO A 1 767 ? -8.402 18.931 52.435 1.00 84.69 767 PRO A O 1
ATOM 6047 N N . GLN A 1 768 ? -9.954 19.401 53.978 1.00 85.75 768 GLN A N 1
ATOM 6048 C CA . GLN A 1 768 ? -10.485 20.588 53.298 1.00 85.75 768 GLN A CA 1
ATOM 6049 C C . GLN A 1 768 ? -9.406 21.630 52.960 1.00 85.75 768 GLN A C 1
ATOM 6051 O O . GLN A 1 768 ? -9.417 22.195 51.866 1.00 85.75 768 GLN A O 1
ATOM 6056 N N . THR A 1 769 ? -8.455 21.855 53.874 1.00 86.75 769 THR A N 1
ATOM 6057 C CA . THR A 1 769 ? -7.356 22.812 53.702 1.00 86.75 769 THR A CA 1
ATOM 6058 C C . THR A 1 769 ? -6.317 22.253 52.743 1.00 86.75 769 THR A C 1
ATOM 6060 O O . THR A 1 769 ? -5.820 22.982 51.890 1.00 86.75 769 THR A O 1
ATOM 6063 N N . PHE A 1 770 ? -6.030 20.953 52.833 1.00 90.81 770 PHE A N 1
ATOM 6064 C CA . PHE A 1 770 ? -5.122 20.283 51.910 1.00 90.81 770 PHE A CA 1
ATOM 6065 C C . PHE A 1 770 ? -5.604 20.382 50.459 1.00 90.81 770 PHE A C 1
ATOM 6067 O O . PHE A 1 770 ? -4.845 20.841 49.610 1.00 90.81 770 PHE A O 1
ATOM 6074 N N . PHE A 1 771 ? -6.865 20.043 50.171 1.00 90.12 771 PHE A N 1
ATOM 6075 C CA . PHE A 1 771 ? -7.397 20.116 48.805 1.00 90.12 771 PHE A CA 1
ATOM 6076 C C . PHE A 1 771 ? -7.492 21.558 48.276 1.00 90.12 771 PHE A C 1
ATOM 6078 O O . PHE A 1 771 ? -7.311 21.776 47.080 1.00 90.12 771 PHE A O 1
ATOM 6085 N N . LEU A 1 772 ? -7.686 22.560 49.145 1.00 89.81 772 LEU A N 1
ATOM 6086 C CA . LEU A 1 772 ? -7.582 23.973 48.753 1.00 89.81 772 LEU A CA 1
ATOM 6087 C C . LEU A 1 772 ? -6.144 24.379 48.415 1.00 89.81 772 LEU A C 1
ATOM 6089 O O . LEU A 1 772 ? -5.922 25.047 47.410 1.00 89.81 772 LEU A O 1
ATOM 6093 N N . VAL A 1 773 ? -5.161 23.965 49.218 1.00 91.19 773 VAL A N 1
ATOM 6094 C CA . VAL A 1 773 ? -3.735 24.209 48.933 1.00 91.19 773 VAL A CA 1
ATOM 6095 C C . VAL A 1 773 ? -3.306 23.474 47.662 1.00 91.19 773 VAL A C 1
ATOM 6097 O O . VAL A 1 773 ? -2.534 24.006 46.865 1.00 91.19 773 VAL A O 1
ATOM 6100 N N . TYR A 1 774 ? -3.852 22.284 47.422 1.00 92.88 774 TYR A N 1
ATOM 6101 C CA . TYR A 1 774 ? -3.562 21.485 46.239 1.00 92.88 774 TYR A CA 1
ATOM 6102 C C . TYR A 1 774 ? -3.980 22.178 44.928 1.00 92.88 774 TYR A C 1
ATOM 6104 O O . TYR A 1 774 ? -3.385 21.891 43.893 1.00 92.88 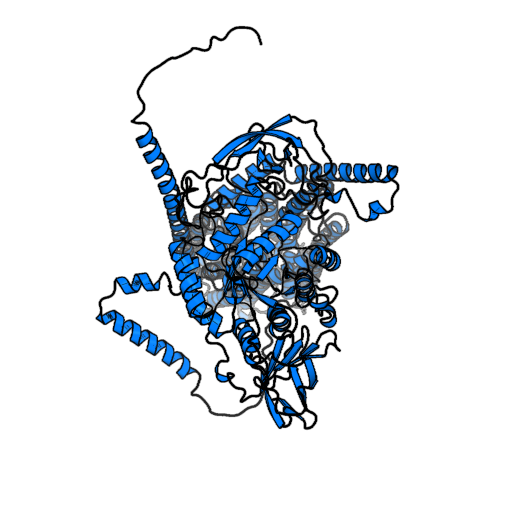774 TYR A O 1
ATOM 6112 N N . LEU A 1 775 ? -4.874 23.183 44.954 1.00 93.50 775 LEU A N 1
ATOM 6113 C CA . LEU A 1 775 ? -5.193 24.027 43.787 1.00 93.50 775 LEU A CA 1
ATOM 6114 C C . LEU A 1 775 ? -3.984 24.778 43.210 1.00 93.50 775 LEU A C 1
ATOM 6116 O O . LEU A 1 775 ? -4.016 25.180 42.046 1.00 93.50 775 LEU A O 1
ATOM 6120 N N . ILE A 1 776 ? -2.897 24.926 43.972 1.00 94.12 776 ILE A N 1
ATOM 6121 C CA . ILE A 1 776 ? -1.636 25.477 43.461 1.00 94.12 776 ILE A CA 1
ATOM 6122 C C . ILE A 1 776 ? -1.099 24.628 42.297 1.00 94.12 776 ILE A C 1
ATOM 6124 O O . ILE A 1 776 ? -0.551 25.188 41.350 1.00 94.12 776 ILE A O 1
ATOM 6128 N N . VAL A 1 777 ? -1.288 23.304 42.320 1.00 93.56 777 VAL A N 1
ATOM 6129 C CA . VAL A 1 777 ? -0.789 22.381 41.287 1.00 93.56 777 VAL A CA 1
ATOM 6130 C C . VAL A 1 777 ? -1.443 22.626 39.919 1.00 93.56 777 VAL A C 1
ATOM 6132 O O . VAL A 1 777 ? -0.706 22.946 38.984 1.00 93.56 777 VAL A O 1
ATOM 6135 N N . PRO A 1 778 ? -2.781 22.555 39.746 1.00 94.19 778 PRO A N 1
ATOM 6136 C CA . PRO A 1 778 ? -3.402 22.848 38.455 1.00 94.19 778 PRO A CA 1
ATOM 6137 C C . PRO A 1 778 ? -3.151 24.290 38.002 1.00 94.19 778 PRO A C 1
ATOM 6139 O O . PRO A 1 778 ? -2.949 24.521 36.813 1.00 94.19 778 PRO A O 1
ATOM 6142 N N . VAL A 1 779 ? -3.075 25.264 38.918 1.00 93.75 779 VAL A N 1
ATOM 6143 C CA . VAL A 1 779 ? -2.706 26.646 38.561 1.00 93.75 779 VAL A CA 1
ATOM 6144 C C . VAL A 1 779 ? -1.278 26.715 38.014 1.00 93.75 779 VAL A C 1
ATOM 6146 O O . VAL A 1 779 ? -1.048 27.356 36.989 1.00 93.75 779 VAL A O 1
ATOM 6149 N N . ALA A 1 780 ? -0.320 26.029 38.640 1.00 93.19 780 ALA A N 1
ATOM 6150 C CA . ALA A 1 780 ? 1.060 25.972 38.167 1.00 93.19 780 ALA A CA 1
ATOM 6151 C C . ALA A 1 780 ? 1.175 25.284 36.797 1.00 93.19 780 ALA A C 1
ATOM 6153 O O . ALA A 1 780 ? 1.908 25.775 35.938 1.00 93.19 780 ALA A O 1
ATOM 6154 N N . ILE A 1 781 ? 0.418 24.205 36.563 1.00 92.06 781 ILE A N 1
ATOM 6155 C CA . ILE A 1 781 ? 0.360 23.520 35.262 1.00 92.06 781 ILE A CA 1
ATOM 6156 C C . ILE A 1 781 ? -0.214 24.456 34.192 1.00 92.06 781 ILE A C 1
ATOM 6158 O O . ILE A 1 781 ? 0.373 24.574 33.119 1.00 92.06 781 ILE A O 1
ATOM 6162 N N . VAL A 1 782 ? -1.292 25.194 34.482 1.00 92.50 782 VAL A N 1
ATOM 6163 C CA . VAL A 1 782 ? -1.858 26.190 33.552 1.00 92.50 782 VAL A CA 1
ATOM 6164 C C . VAL A 1 782 ? -0.856 27.304 33.257 1.00 92.50 782 VAL A C 1
ATOM 6166 O O . VAL A 1 782 ? -0.665 27.656 32.094 1.00 92.50 782 VAL A O 1
ATOM 6169 N N . ILE A 1 783 ? -0.169 27.837 34.272 1.00 92.56 783 ILE A N 1
ATOM 6170 C CA . ILE A 1 783 ? 0.867 28.861 34.075 1.00 92.56 783 ILE A CA 1
ATOM 6171 C C . ILE A 1 783 ? 1.988 28.310 33.189 1.00 92.56 783 ILE A C 1
ATOM 6173 O O . ILE A 1 783 ? 2.365 28.961 32.214 1.00 92.56 783 ILE A O 1
ATOM 6177 N N . ALA A 1 784 ? 2.495 27.106 33.460 1.00 89.50 784 ALA A N 1
ATOM 6178 C CA . ALA A 1 784 ? 3.506 26.461 32.623 1.00 89.50 784 ALA A CA 1
ATOM 6179 C C . ALA A 1 784 ? 3.002 26.248 31.181 1.00 89.50 784 ALA A C 1
ATOM 6181 O O . ALA A 1 784 ? 3.740 26.515 30.225 1.00 89.50 784 ALA A O 1
ATOM 6182 N N . GLN A 1 785 ? 1.729 25.862 31.021 1.00 88.31 785 GLN A N 1
ATOM 6183 C CA . GLN A 1 785 ? 1.086 25.634 29.725 1.00 88.31 785 GLN A CA 1
ATOM 6184 C C . GLN A 1 785 ? 0.922 26.909 28.898 1.00 88.31 785 GLN A C 1
ATOM 6186 O O . GLN A 1 785 ? 1.090 26.883 27.678 1.00 88.31 785 GLN A O 1
ATOM 6191 N N . LEU A 1 786 ? 0.620 28.030 29.550 1.00 86.88 786 LEU A N 1
ATOM 6192 C CA . LEU A 1 786 ? 0.455 29.328 28.898 1.00 86.88 786 LEU A CA 1
ATOM 6193 C C . LEU A 1 786 ? 1.787 30.044 28.637 1.00 86.88 786 LEU A C 1
ATOM 6195 O O . LEU A 1 786 ? 1.850 30.891 27.750 1.00 86.88 786 LEU A O 1
ATOM 6199 N N . THR A 1 787 ? 2.847 29.721 29.386 1.00 86.50 787 THR A N 1
ATOM 6200 C CA . THR A 1 787 ? 4.136 30.426 29.295 1.00 86.50 787 THR A CA 1
ATOM 6201 C C . THR A 1 787 ? 5.158 29.741 28.390 1.00 86.50 787 THR A C 1
ATOM 6203 O O . THR A 1 787 ? 5.721 30.401 27.512 1.00 86.50 787 THR A O 1
ATOM 6206 N N . PHE A 1 788 ? 5.452 28.447 28.583 1.00 84.31 788 PHE A N 1
ATOM 6207 C CA . PHE A 1 788 ? 6.573 27.812 27.873 1.00 84.31 788 PHE A CA 1
ATOM 6208 C C . PHE A 1 788 ? 6.393 26.356 27.433 1.00 84.31 788 PHE A C 1
ATOM 6210 O O . PHE A 1 788 ? 7.206 25.925 26.609 1.00 84.31 788 PHE A O 1
ATOM 6217 N N . LEU A 1 789 ? 5.391 25.605 27.904 1.00 84.06 789 LEU A N 1
ATOM 6218 C CA . LEU A 1 789 ? 5.116 24.251 27.393 1.00 84.06 789 LEU A CA 1
ATOM 6219 C C . LEU A 1 789 ? 4.691 24.271 25.911 1.00 84.06 789 LEU A C 1
ATOM 6221 O O . LEU A 1 789 ? 4.219 25.296 25.405 1.00 84.06 789 LEU A O 1
ATOM 6225 N N . PRO A 1 790 ? 4.921 23.170 25.172 1.00 79.19 790 PRO A N 1
ATOM 6226 C CA . PRO A 1 790 ? 4.595 23.110 23.754 1.00 79.19 790 PRO A CA 1
ATOM 6227 C C . PRO A 1 790 ? 3.078 23.208 23.527 1.00 79.19 790 PRO A C 1
ATOM 6229 O O . PRO A 1 790 ? 2.280 22.639 24.271 1.00 79.19 790 PRO A O 1
ATOM 6232 N N . SER A 1 791 ? 2.684 23.974 22.504 1.00 75.88 791 SER A N 1
ATOM 6233 C CA . SER A 1 791 ? 1.277 24.096 22.088 1.00 75.88 791 SER A CA 1
ATOM 6234 C C . SER A 1 791 ? 0.869 23.027 21.073 1.00 75.88 791 SER A C 1
ATOM 6236 O O . SER A 1 791 ? -0.300 22.663 21.038 1.00 75.88 791 SER A O 1
ATOM 6238 N N . GLU A 1 792 ? 1.829 22.503 20.311 1.00 76.00 792 GLU A N 1
ATOM 6239 C CA . GLU A 1 792 ? 1.653 21.399 19.363 1.00 76.00 792 GLU A CA 1
ATOM 6240 C C . GLU A 1 792 ? 2.683 20.308 19.661 1.00 76.00 792 GLU A C 1
ATOM 6242 O O . GLU A 1 792 ? 3.710 20.564 20.299 1.00 76.00 792 GLU A O 1
ATOM 6247 N N . ASN A 1 793 ? 2.417 19.104 19.170 1.00 73.94 793 ASN A N 1
ATOM 6248 C CA . ASN A 1 793 ? 3.284 17.948 19.356 1.00 73.94 793 ASN A CA 1
ATOM 6249 C C . ASN A 1 793 ? 4.630 18.134 18.645 1.00 73.94 793 ASN A C 1
ATOM 6251 O O . ASN A 1 793 ? 4.702 18.737 17.573 1.00 73.94 793 ASN A O 1
ATOM 6255 N N . TYR A 1 794 ? 5.710 17.625 19.240 1.00 77.88 794 TYR A N 1
ATOM 6256 C CA . TYR A 1 794 ? 6.994 17.552 18.547 1.00 77.88 794 TYR A CA 1
ATOM 6257 C C . TYR A 1 794 ? 6.922 16.490 17.446 1.00 77.88 794 TYR A C 1
ATOM 6259 O O . TYR A 1 794 ? 6.390 15.406 17.686 1.00 77.88 794 TYR A O 1
ATOM 6267 N N . LYS A 1 795 ? 7.471 16.794 16.260 1.00 72.38 795 LYS A N 1
ATOM 6268 C CA . LYS A 1 795 ? 7.526 15.827 15.149 1.00 72.38 795 LYS A CA 1
ATOM 6269 C C . LYS A 1 795 ? 8.282 14.562 15.573 1.00 72.38 795 LYS A C 1
ATOM 6271 O O . LYS A 1 795 ? 9.279 14.661 16.292 1.00 72.38 795 LYS A O 1
ATOM 6276 N N . THR A 1 796 ? 7.800 13.403 15.133 1.00 67.31 796 THR A N 1
ATOM 6277 C CA . THR A 1 796 ? 8.415 12.098 15.426 1.00 67.31 796 THR A CA 1
ATOM 6278 C C . THR A 1 796 ? 9.719 11.906 14.648 1.00 67.31 796 THR A C 1
ATOM 6280 O O . THR A 1 796 ? 10.006 12.651 13.712 1.00 67.31 796 THR A O 1
ATOM 6283 N N . GLU A 1 797 ? 10.517 10.906 15.028 1.00 64.00 797 GLU A N 1
ATOM 6284 C CA . GLU A 1 797 ? 11.798 10.588 14.375 1.00 64.00 797 GLU A CA 1
ATOM 6285 C C . GLU A 1 797 ? 11.617 10.297 12.871 1.00 64.00 797 GLU A C 1
ATOM 6287 O O . GLU A 1 797 ? 12.203 11.001 12.051 1.00 64.00 797 GLU A O 1
ATOM 6292 N N . ALA A 1 798 ? 10.667 9.430 12.504 1.00 57.53 798 ALA A N 1
ATOM 6293 C CA . ALA A 1 798 ? 10.326 9.137 11.105 1.00 57.53 798 ALA A CA 1
ATOM 6294 C C . ALA A 1 798 ? 9.896 10.384 10.300 1.00 57.53 798 ALA A C 1
ATOM 6296 O O . ALA A 1 798 ? 10.281 10.580 9.149 1.00 57.53 798 ALA A O 1
ATOM 6297 N N . GLN A 1 799 ? 9.133 11.299 10.911 1.00 64.12 799 GLN A N 1
ATOM 6298 C CA . GLN A 1 799 ? 8.739 12.553 10.256 1.00 64.12 799 GLN A CA 1
ATOM 6299 C C . GLN A 1 799 ? 9.920 13.515 10.053 1.00 64.12 799 GLN A C 1
ATOM 6301 O O . GLN A 1 799 ? 9.882 14.367 9.159 1.00 64.12 799 GLN A O 1
ATOM 6306 N N . LEU A 1 800 ? 10.945 13.438 10.905 1.00 66.81 800 LEU A N 1
ATOM 6307 C CA . LEU A 1 800 ? 12.169 14.223 10.768 1.00 66.81 800 LEU A CA 1
ATOM 6308 C C . LEU A 1 800 ? 13.097 13.627 9.698 1.00 66.81 800 LEU A C 1
ATOM 6310 O O . LEU A 1 800 ? 13.713 14.401 8.968 1.00 66.81 800 LEU A O 1
ATOM 6314 N N . GLU A 1 801 ? 13.126 12.302 9.543 1.00 65.94 801 GLU A N 1
ATOM 6315 C CA . GLU A 1 801 ? 13.835 11.595 8.464 1.00 65.94 801 GLU A CA 1
ATOM 6316 C C . GLU A 1 801 ? 13.227 11.888 7.089 1.00 65.94 801 GLU A C 1
ATOM 6318 O O . GLU A 1 801 ? 13.941 12.327 6.189 1.00 65.94 801 GLU A O 1
ATOM 6323 N N . MET A 1 802 ? 11.899 11.816 6.945 1.00 62.72 802 MET A N 1
ATOM 6324 C CA . MET A 1 802 ? 11.215 12.236 5.710 1.00 62.72 802 MET A CA 1
ATOM 6325 C C . MET A 1 802 ? 11.527 13.693 5.340 1.00 62.72 802 MET A C 1
ATOM 6327 O O . MET A 1 802 ? 11.617 14.058 4.167 1.00 62.72 802 MET A O 1
ATOM 6331 N N . LYS A 1 803 ? 11.672 14.572 6.341 1.00 67.12 803 LYS A N 1
ATOM 6332 C CA . LYS A 1 803 ? 12.068 15.970 6.117 1.00 67.12 803 LYS A CA 1
ATOM 6333 C C . LYS A 1 803 ? 13.514 16.118 5.684 1.00 67.12 803 LYS A C 1
ATOM 6335 O O . LYS A 1 803 ? 13.815 17.081 4.982 1.00 67.12 803 LYS A O 1
ATOM 6340 N N . LEU A 1 804 ? 14.383 15.228 6.144 1.00 68.00 804 LEU A N 1
ATOM 6341 C CA . LEU A 1 804 ? 15.775 15.198 5.740 1.00 68.00 804 LEU A CA 1
ATOM 6342 C C . LEU A 1 804 ? 15.894 14.727 4.288 1.00 68.00 804 LEU A C 1
ATOM 6344 O O . LEU A 1 804 ? 16.474 15.464 3.502 1.00 68.00 804 LEU A O 1
ATOM 6348 N N . GLN A 1 805 ? 15.217 13.640 3.902 1.00 65.00 805 GLN A N 1
ATOM 6349 C CA . GLN A 1 805 ? 15.119 13.191 2.501 1.00 65.00 805 GLN A CA 1
ATOM 6350 C C . GLN A 1 805 ? 14.573 14.299 1.586 1.00 65.00 805 GLN A C 1
ATOM 6352 O O . GLN A 1 805 ? 15.158 14.645 0.563 1.00 65.00 805 GLN A O 1
ATOM 6357 N N . LYS A 1 806 ? 13.499 14.977 2.013 1.00 65.62 806 LYS A N 1
ATOM 6358 C CA . LYS A 1 806 ? 12.955 16.155 1.312 1.00 65.62 806 LYS A CA 1
ATOM 6359 C C . LYS A 1 806 ? 13.909 17.358 1.260 1.00 65.62 806 LYS A C 1
ATOM 6361 O O . LYS A 1 806 ? 13.675 18.268 0.470 1.00 65.62 806 LYS A O 1
ATOM 6366 N N . ALA A 1 807 ? 14.896 17.445 2.149 1.00 60.31 807 ALA A N 1
ATOM 6367 C CA . ALA A 1 807 ? 15.910 18.501 2.153 1.00 60.31 807 ALA A CA 1
ATOM 6368 C C . ALA A 1 807 ? 17.186 18.095 1.391 1.00 60.31 807 ALA A C 1
ATOM 6370 O O . ALA A 1 807 ? 17.957 18.974 0.998 1.00 60.31 807 ALA A O 1
ATOM 6371 N N . GLU A 1 808 ? 17.408 16.802 1.165 1.00 66.06 808 GLU A N 1
ATOM 6372 C CA . GLU A 1 808 ? 18.472 16.274 0.306 1.00 66.06 808 GLU A CA 1
ATOM 6373 C C . GLU A 1 808 ? 18.182 16.568 -1.169 1.00 66.06 808 GLU A C 1
ATOM 6375 O O . GLU A 1 808 ? 19.088 17.000 -1.887 1.00 66.06 808 GLU A O 1
ATOM 6380 N N . ASP A 1 809 ? 16.910 16.485 -1.566 1.00 63.59 809 ASP A N 1
ATOM 6381 C CA . ASP A 1 809 ? 16.418 16.854 -2.894 1.00 63.59 809 ASP A CA 1
ATOM 6382 C C . ASP A 1 809 ? 16.790 18.305 -3.273 1.00 63.59 809 ASP A C 1
ATOM 6384 O O . ASP A 1 809 ? 16.342 19.293 -2.674 1.00 63.59 809 ASP A O 1
ATOM 6388 N N . ALA A 1 810 ? 17.657 18.426 -4.281 1.00 58.34 810 ALA A N 1
ATOM 6389 C CA . ALA A 1 810 ? 18.150 19.694 -4.800 1.00 58.34 810 ALA A CA 1
ATOM 6390 C C . ALA A 1 810 ? 17.175 20.368 -5.781 1.00 58.34 810 ALA A C 1
ATOM 6392 O O . ALA A 1 810 ? 17.278 21.583 -5.970 1.00 58.34 810 ALA A O 1
ATOM 6393 N N . MET A 1 811 ? 16.215 19.635 -6.359 1.00 60.56 811 MET A N 1
ATOM 6394 C CA . MET A 1 811 ? 15.253 20.172 -7.334 1.00 60.56 811 MET A CA 1
ATOM 6395 C C . MET A 1 811 ? 14.284 21.166 -6.680 1.00 60.56 811 MET A C 1
ATOM 6397 O O . MET A 1 811 ? 13.850 22.129 -7.306 1.00 60.56 811 MET A O 1
ATOM 6401 N N . ARG A 1 812 ? 14.066 21.048 -5.365 1.00 60.00 812 ARG A N 1
ATOM 6402 C CA . ARG A 1 812 ? 13.293 22.001 -4.542 1.00 60.00 812 ARG A CA 1
ATOM 6403 C C . ARG A 1 812 ? 13.917 23.391 -4.391 1.00 60.00 812 ARG A C 1
ATOM 6405 O O . ARG A 1 812 ? 13.274 24.296 -3.851 1.00 60.00 812 ARG A O 1
ATOM 6412 N N . ASP A 1 813 ? 15.165 23.587 -4.820 1.00 60.28 813 ASP A N 1
ATOM 6413 C CA . ASP A 1 813 ? 15.770 24.922 -4.888 1.00 60.28 813 ASP A CA 1
ATOM 6414 C C . ASP A 1 813 ? 15.210 25.742 -6.075 1.00 60.28 813 ASP A C 1
ATOM 6416 O O . ASP A 1 813 ? 15.412 26.961 -6.104 1.00 60.28 813 ASP A O 1
ATOM 6420 N N . VAL A 1 814 ? 14.471 25.107 -6.996 1.00 63.47 814 VAL A N 1
ATOM 6421 C CA . VAL A 1 814 ? 13.773 25.698 -8.152 1.00 63.47 814 VAL A CA 1
ATOM 6422 C C . VAL A 1 814 ? 12.263 25.737 -7.873 1.00 63.47 814 VAL A C 1
ATOM 6424 O O . VAL A 1 814 ? 11.711 24.811 -7.288 1.00 63.47 814 VAL A O 1
ATOM 6427 N N . HIS A 1 815 ? 11.593 26.843 -8.203 1.00 63.44 815 HIS A N 1
ATOM 6428 C CA . HIS A 1 815 ? 10.155 27.038 -7.961 1.00 63.44 815 HIS A CA 1
ATOM 6429 C C . HIS A 1 815 ? 9.516 27.678 -9.196 1.00 63.44 815 HIS A C 1
ATOM 6431 O O . HIS A 1 815 ? 10.154 28.532 -9.799 1.00 63.44 815 HIS A O 1
ATOM 6437 N N . SER A 1 816 ? 8.269 27.339 -9.533 1.00 54.56 816 SER A N 1
ATOM 6438 C CA . SER A 1 816 ? 7.555 27.869 -10.716 1.00 54.56 816 SER A CA 1
ATOM 6439 C C . SER A 1 816 ? 7.452 29.401 -10.742 1.00 54.56 816 SER A C 1
ATOM 6441 O O . SER A 1 816 ? 7.491 30.036 -11.783 1.00 54.56 816 SER A O 1
ATOM 6443 N N . SER A 1 817 ? 7.429 30.045 -9.572 1.00 56.53 817 SER A N 1
ATOM 6444 C CA . SER A 1 817 ? 7.501 31.514 -9.472 1.00 56.53 817 SER A CA 1
ATOM 6445 C C . SER A 1 817 ? 8.857 32.120 -9.880 1.00 56.53 817 SER A C 1
ATOM 6447 O O . SER A 1 817 ? 9.022 33.337 -9.813 1.00 56.53 817 SER A O 1
ATOM 6449 N N . ASP A 1 818 ? 9.875 31.300 -10.154 1.00 64.75 818 ASP A N 1
ATOM 6450 C CA . ASP A 1 818 ? 11.176 31.768 -10.641 1.00 64.75 818 ASP A CA 1
ATOM 6451 C C . ASP A 1 818 ? 11.124 32.160 -12.119 1.00 64.75 818 ASP A C 1
ATOM 6453 O O . ASP A 1 818 ? 11.967 32.949 -12.542 1.00 64.75 818 ASP A O 1
ATOM 6457 N N . ASP A 1 819 ? 10.124 31.671 -12.856 1.00 64.56 819 ASP A N 1
ATOM 6458 C CA . ASP A 1 819 ? 9.940 31.915 -14.291 1.00 64.56 819 ASP A CA 1
ATOM 6459 C C . ASP A 1 819 ? 9.536 33.375 -14.583 1.00 64.56 819 ASP A C 1
ATOM 6461 O O . ASP A 1 819 ? 9.693 33.871 -15.696 1.00 64.56 819 ASP A O 1
ATOM 6465 N N . GLU A 1 820 ? 9.085 34.105 -13.556 1.00 64.94 820 GLU A N 1
ATOM 6466 C CA . GLU A 1 820 ? 8.706 35.523 -13.627 1.00 64.94 820 GLU A CA 1
ATOM 6467 C C . GLU A 1 820 ? 9.847 36.493 -13.246 1.00 64.94 820 GLU A C 1
ATOM 6469 O O . GLU A 1 820 ? 9.655 37.714 -13.245 1.00 64.94 820 GLU A O 1
ATOM 6474 N N . LEU A 1 821 ? 11.032 35.992 -12.869 1.00 65.94 821 LEU A N 1
ATOM 6475 C CA . LEU A 1 821 ? 12.124 36.813 -12.330 1.00 65.94 821 LEU A CA 1
ATOM 6476 C C . LEU A 1 821 ? 13.268 37.033 -13.336 1.00 65.94 821 LEU A C 1
ATOM 6478 O O . LEU A 1 821 ? 13.588 36.147 -14.117 1.00 65.94 821 LEU A O 1
ATOM 6482 N N . PRO A 1 822 ? 13.977 38.179 -13.283 1.00 65.12 822 PRO A N 1
ATOM 6483 C CA . PRO A 1 822 ? 15.181 38.388 -14.087 1.00 65.12 822 PRO A CA 1
ATOM 6484 C C . PRO A 1 822 ? 16.343 37.465 -13.663 1.00 65.12 822 PRO A C 1
ATOM 6486 O O . PRO A 1 822 ? 16.565 37.247 -12.467 1.00 65.12 822 PRO A O 1
ATOM 6489 N N . ASP A 1 823 ? 17.162 37.016 -14.623 1.00 66.06 823 ASP A N 1
ATOM 6490 C CA . ASP A 1 823 ? 18.273 36.053 -14.441 1.00 66.06 823 ASP A CA 1
ATOM 6491 C C . ASP A 1 823 ? 19.220 36.358 -13.264 1.00 66.06 823 ASP A C 1
ATOM 6493 O O . ASP A 1 823 ? 19.691 35.467 -12.548 1.00 66.06 823 ASP A O 1
ATOM 6497 N N . ASN A 1 824 ? 19.494 37.641 -13.017 1.00 66.06 824 ASN A N 1
ATOM 6498 C CA . ASN A 1 824 ? 20.386 38.087 -11.946 1.00 66.06 824 ASN A CA 1
ATOM 6499 C C . ASN A 1 824 ? 19.770 37.964 -10.533 1.00 66.06 824 ASN A C 1
ATOM 6501 O O . ASN A 1 824 ? 20.509 37.885 -9.541 1.00 66.06 824 ASN A O 1
ATOM 6505 N N . GLU A 1 825 ? 18.440 37.935 -10.415 1.00 67.44 825 GLU A N 1
ATOM 6506 C CA . GLU A 1 825 ? 17.711 37.701 -9.167 1.00 67.44 825 GLU A CA 1
ATOM 6507 C C . GLU A 1 825 ? 17.461 36.213 -8.917 1.00 67.44 825 GLU A C 1
ATOM 6509 O O . GLU A 1 825 ? 17.544 35.779 -7.760 1.00 67.44 825 GLU A O 1
ATOM 6514 N N . ILE A 1 826 ? 17.256 35.422 -9.978 1.00 71.31 826 ILE A N 1
ATOM 6515 C CA . ILE A 1 826 ? 17.075 33.964 -9.909 1.00 71.31 826 ILE A CA 1
ATOM 6516 C C . ILE A 1 826 ? 18.253 33.319 -9.173 1.00 71.31 826 ILE A C 1
ATOM 6518 O O . ILE A 1 826 ? 18.056 32.627 -8.169 1.00 71.31 826 ILE A O 1
ATOM 6522 N N . TRP A 1 827 ? 19.492 33.612 -9.585 1.00 65.12 827 TRP A N 1
ATOM 6523 C CA . TRP A 1 827 ? 20.685 33.037 -8.949 1.00 65.12 827 TRP A CA 1
ATOM 6524 C C . TRP A 1 827 ? 20.794 33.402 -7.463 1.00 65.12 827 TRP A C 1
ATOM 6526 O O . TRP A 1 827 ? 21.106 32.549 -6.631 1.00 65.12 827 TRP A O 1
ATOM 6536 N N . LYS A 1 828 ? 20.485 34.652 -7.088 1.00 70.12 828 LYS A N 1
ATOM 6537 C CA . LYS A 1 828 ? 20.506 35.085 -5.679 1.00 70.12 828 LYS A CA 1
ATOM 6538 C C . LYS A 1 828 ? 19.450 34.354 -4.852 1.00 70.12 828 LYS A C 1
ATOM 6540 O O . LYS A 1 828 ? 19.754 33.927 -3.735 1.00 70.12 828 LYS A O 1
ATOM 6545 N N . ARG A 1 829 ? 18.234 34.175 -5.380 1.00 71.62 829 ARG A N 1
ATOM 6546 C CA . ARG A 1 829 ? 17.149 33.463 -4.685 1.00 71.62 829 ARG A CA 1
ATOM 6547 C C . ARG A 1 829 ? 17.397 31.957 -4.606 1.00 71.62 829 ARG A C 1
ATOM 6549 O O . ARG A 1 829 ? 17.152 31.375 -3.550 1.00 71.62 829 ARG A O 1
ATOM 6556 N N . ARG A 1 830 ? 17.915 31.325 -5.666 1.00 75.06 830 ARG A N 1
ATOM 6557 C CA . ARG A 1 830 ? 18.301 29.898 -5.676 1.00 75.06 830 ARG A CA 1
ATOM 6558 C C . ARG A 1 830 ? 19.479 29.631 -4.735 1.00 75.06 830 ARG A C 1
ATOM 6560 O O . ARG A 1 830 ? 19.410 28.733 -3.902 1.00 75.06 830 ARG A O 1
ATOM 6567 N N . LYS A 1 831 ? 20.503 30.493 -4.731 1.00 75.94 831 LYS A N 1
ATOM 6568 C CA . LYS A 1 831 ? 21.620 30.413 -3.772 1.00 75.94 831 LYS A CA 1
ATOM 6569 C C . LYS A 1 831 ? 21.159 30.598 -2.324 1.00 75.94 831 LYS A C 1
ATOM 6571 O O . LYS A 1 831 ? 21.618 29.875 -1.439 1.00 75.94 831 LYS A O 1
ATOM 6576 N N . ALA A 1 832 ? 20.240 31.530 -2.066 1.00 69.81 832 ALA A N 1
ATOM 6577 C CA . ALA A 1 832 ? 19.659 31.720 -0.737 1.00 69.81 832 ALA A CA 1
ATOM 6578 C C . ALA A 1 832 ? 18.823 30.508 -0.275 1.00 69.81 832 ALA A C 1
ATOM 6580 O O . ALA A 1 832 ? 18.898 30.145 0.900 1.00 69.81 832 ALA A O 1
ATOM 6581 N N . ARG A 1 833 ? 18.067 29.863 -1.177 1.00 75.31 833 ARG A N 1
ATOM 6582 C CA . ARG A 1 833 ? 17.332 28.610 -0.912 1.00 75.31 833 ARG A CA 1
ATOM 6583 C C . ARG A 1 833 ? 18.275 27.441 -0.622 1.00 75.31 833 ARG A C 1
ATOM 6585 O O . ARG A 1 833 ? 18.172 26.865 0.459 1.00 75.31 833 ARG A O 1
ATOM 6592 N N . SER A 1 834 ? 19.290 27.236 -1.460 1.00 74.62 834 SER A N 1
ATOM 6593 C CA . SER A 1 834 ? 20.320 26.206 -1.265 1.00 74.62 834 SER A CA 1
ATOM 6594 C C . SER A 1 834 ? 21.079 26.375 0.060 1.00 74.62 834 SER A C 1
ATOM 6596 O O . SER A 1 834 ? 21.294 25.417 0.803 1.00 74.62 834 SER A O 1
ATOM 6598 N N . THR A 1 835 ? 21.418 27.616 0.432 1.00 73.69 835 THR A N 1
ATOM 6599 C CA . THR A 1 835 ? 22.076 27.903 1.723 1.00 73.69 835 THR A CA 1
ATOM 6600 C C . THR A 1 835 ? 21.157 27.571 2.904 1.00 73.69 835 THR A C 1
ATOM 6602 O O . THR A 1 835 ? 21.594 26.933 3.861 1.00 73.69 835 THR A O 1
ATOM 6605 N N . ARG A 1 836 ? 19.866 27.931 2.825 1.00 73.94 836 ARG A N 1
ATOM 6606 C CA . ARG A 1 836 ? 18.863 27.571 3.847 1.00 73.94 836 ARG A CA 1
ATOM 6607 C C . ARG A 1 836 ? 18.646 26.061 3.934 1.00 73.94 836 ARG A C 1
ATOM 6609 O O . ARG A 1 836 ? 18.393 25.562 5.029 1.00 73.94 836 ARG A O 1
ATOM 6616 N N . ARG A 1 837 ? 18.728 25.342 2.813 1.00 79.12 837 ARG A N 1
ATOM 6617 C CA . ARG A 1 837 ? 18.604 23.882 2.743 1.00 79.12 837 ARG A CA 1
ATOM 6618 C C . ARG A 1 837 ? 19.768 23.195 3.453 1.00 79.12 837 ARG A C 1
ATOM 6620 O O . ARG A 1 837 ? 19.524 22.439 4.388 1.00 79.12 837 ARG A O 1
ATOM 6627 N N . LYS A 1 838 ? 21.013 23.576 3.142 1.00 76.00 838 LYS A N 1
ATOM 6628 C CA . LYS A 1 838 ? 22.218 23.077 3.837 1.00 76.00 838 LYS A CA 1
ATOM 6629 C C . LYS A 1 838 ? 22.198 23.370 5.342 1.00 76.00 838 LYS A C 1
ATOM 6631 O O . LYS A 1 838 ? 22.535 22.507 6.146 1.00 76.00 838 LYS A O 1
ATOM 6636 N N . GLU A 1 839 ? 21.744 24.560 5.741 1.00 76.44 839 GLU A N 1
ATOM 6637 C CA . GLU A 1 839 ? 21.600 24.913 7.161 1.00 76.44 839 GLU A CA 1
ATOM 6638 C C . GLU A 1 839 ? 20.506 24.082 7.863 1.00 76.44 839 GLU A C 1
ATOM 6640 O O . GLU A 1 839 ? 20.659 23.708 9.026 1.00 76.44 839 GLU A O 1
ATOM 6645 N N . ARG A 1 840 ? 19.400 23.768 7.171 1.00 75.69 840 ARG A N 1
ATOM 6646 C CA . ARG A 1 840 ? 18.349 22.873 7.686 1.00 75.69 840 ARG A CA 1
ATOM 6647 C C . ARG A 1 840 ? 18.848 21.438 7.834 1.00 75.69 840 ARG A C 1
ATOM 6649 O O . ARG A 1 840 ? 18.581 20.853 8.877 1.00 75.69 840 ARG A O 1
ATOM 6656 N N . MET A 1 841 ? 19.578 20.911 6.851 1.00 75.19 841 MET A N 1
ATOM 6657 C CA . MET A 1 841 ? 20.175 19.570 6.914 1.00 75.19 841 MET A CA 1
ATOM 6658 C C . MET A 1 841 ? 21.120 19.446 8.110 1.00 75.19 841 MET A C 1
ATOM 6660 O O . MET A 1 841 ? 20.930 18.574 8.945 1.00 75.19 841 MET A O 1
ATOM 6664 N N . SER A 1 842 ? 22.036 20.405 8.288 1.00 78.06 842 SER A N 1
ATOM 6665 C CA . SER A 1 842 ? 22.953 20.408 9.436 1.00 78.06 842 SER A CA 1
ATOM 6666 C C . SER A 1 842 ? 22.224 20.427 10.789 1.00 78.06 842 SER A C 1
ATOM 6668 O O . SER A 1 842 ? 22.629 19.727 11.715 1.00 78.06 842 SER A O 1
ATOM 6670 N N . LYS A 1 843 ? 21.121 21.181 10.911 1.00 77.81 843 LYS A N 1
ATOM 6671 C CA . LYS A 1 843 ? 20.290 21.202 12.131 1.00 77.81 843 LYS A CA 1
ATOM 6672 C C . LYS A 1 843 ? 19.513 19.902 12.355 1.00 77.81 843 LYS A C 1
ATOM 6674 O O . LYS A 1 843 ? 19.202 19.585 13.501 1.00 77.81 843 LYS A O 1
ATOM 6679 N N . LEU A 1 844 ? 19.152 19.188 11.290 1.00 76.75 844 LEU A N 1
ATOM 6680 C CA . LEU A 1 844 ? 18.513 17.873 11.374 1.00 76.75 844 LEU A CA 1
ATOM 6681 C C . LEU A 1 844 ? 19.538 16.800 11.771 1.00 76.75 844 LEU A C 1
ATOM 6683 O O . LEU A 1 844 ? 19.262 16.036 12.694 1.00 76.75 844 LEU A O 1
ATOM 6687 N N . ASP A 1 845 ? 20.742 16.822 11.197 1.00 77.38 845 ASP A N 1
ATOM 6688 C CA . ASP A 1 845 ? 21.846 15.932 11.584 1.00 77.38 845 ASP A CA 1
ATOM 6689 C C . ASP A 1 845 ? 22.279 16.139 13.047 1.00 77.38 845 ASP A C 1
ATOM 6691 O O . ASP A 1 845 ? 22.592 15.176 13.741 1.00 77.38 845 ASP A O 1
ATOM 6695 N N . GLU A 1 846 ? 22.251 17.369 13.575 1.00 77.94 846 GLU A N 1
ATOM 6696 C CA . GLU A 1 846 ? 22.530 17.621 15.001 1.00 77.94 846 GLU A CA 1
ATOM 6697 C C . GLU A 1 846 ? 21.469 16.989 15.930 1.00 77.94 846 GLU A C 1
ATOM 6699 O O . GLU A 1 846 ? 21.768 16.610 17.065 1.00 77.94 846 GLU A O 1
ATOM 6704 N N . LEU A 1 847 ? 20.220 16.866 15.463 1.00 73.50 847 LEU A N 1
ATOM 6705 C CA . LEU A 1 847 ? 19.109 16.309 16.240 1.00 73.50 847 LEU A CA 1
ATOM 6706 C C . LEU A 1 847 ? 19.017 14.782 16.176 1.00 73.50 847 LEU A C 1
ATOM 6708 O O . LEU A 1 847 ? 18.710 14.167 17.200 1.00 73.50 847 LEU A O 1
ATOM 6712 N N . ILE A 1 848 ? 19.225 14.204 14.991 1.00 69.12 848 ILE A N 1
ATOM 6713 C CA . ILE A 1 848 ? 19.015 12.772 14.710 1.00 69.12 848 ILE A CA 1
ATOM 6714 C C . ILE A 1 848 ? 20.350 12.004 14.734 1.00 69.12 848 ILE A C 1
ATOM 6716 O O . ILE A 1 848 ? 20.388 10.830 15.094 1.00 69.12 848 ILE A O 1
ATOM 6720 N N . GLY A 1 849 ? 21.469 12.684 14.468 1.00 68.56 849 GLY A N 1
ATOM 6721 C CA . GLY A 1 849 ? 22.798 12.096 14.300 1.00 68.56 849 GLY A CA 1
ATOM 6722 C C . GLY A 1 849 ? 23.264 12.150 12.843 1.00 68.56 849 GLY A C 1
ATOM 6723 O O . GLY A 1 849 ? 22.456 12.204 11.917 1.00 68.56 849 GLY A O 1
ATOM 6724 N N . ASN A 1 850 ? 24.585 12.126 12.636 1.00 72.38 850 ASN A N 1
ATOM 6725 C CA . ASN A 1 850 ? 25.172 12.011 11.299 1.00 72.38 850 ASN A CA 1
ATOM 6726 C C . ASN A 1 850 ? 24.831 10.651 10.664 1.00 72.38 850 ASN A C 1
ATOM 6728 O O . ASN A 1 850 ? 24.486 9.704 11.367 1.00 72.38 850 ASN A O 1
ATOM 6732 N N . GLU A 1 851 ? 24.963 10.543 9.342 1.00 65.56 851 GLU A N 1
ATOM 6733 C CA . GLU A 1 851 ? 24.608 9.335 8.577 1.00 65.56 851 GLU A CA 1
ATOM 6734 C C . GLU A 1 851 ? 25.227 8.047 9.156 1.00 65.56 851 GLU A C 1
ATOM 6736 O O . GLU A 1 851 ? 24.545 7.040 9.309 1.00 65.56 851 GLU A O 1
ATOM 6741 N N . ALA A 1 852 ? 26.488 8.101 9.601 1.00 65.00 852 ALA A N 1
ATOM 6742 C CA . ALA A 1 852 ? 27.155 6.971 10.250 1.00 65.00 852 ALA A CA 1
ATOM 6743 C C . ALA A 1 852 ? 26.522 6.579 11.600 1.00 65.00 852 ALA A C 1
ATOM 6745 O O . ALA A 1 852 ? 26.378 5.396 11.894 1.00 65.00 852 ALA A O 1
ATOM 6746 N N . ALA A 1 853 ? 26.123 7.546 12.434 1.00 62.38 853 ALA A N 1
ATOM 6747 C CA . ALA A 1 853 ? 25.422 7.247 13.683 1.00 62.38 853 ALA A CA 1
ATOM 6748 C C . ALA A 1 853 ? 23.994 6.739 13.443 1.00 62.38 853 ALA A C 1
ATOM 6750 O O . ALA A 1 853 ? 23.495 5.989 14.280 1.00 62.38 853 ALA A O 1
ATOM 6751 N N . ARG A 1 854 ? 23.357 7.134 12.330 1.00 66.25 854 ARG A N 1
ATOM 6752 C CA . ARG A 1 854 ? 22.047 6.622 11.903 1.00 66.25 854 ARG A CA 1
ATOM 6753 C C . ARG A 1 854 ? 22.149 5.159 11.475 1.00 66.25 854 ARG A C 1
ATOM 6755 O O . ARG A 1 854 ? 21.504 4.340 12.114 1.00 66.25 854 ARG A O 1
ATOM 6762 N N . LYS A 1 855 ? 23.081 4.814 10.578 1.00 63.78 855 LYS A N 1
ATOM 6763 C CA . LYS A 1 855 ? 23.345 3.419 10.170 1.00 63.78 855 LYS A CA 1
ATOM 6764 C C . LYS A 1 855 ? 23.706 2.509 11.347 1.00 63.78 855 LYS A C 1
ATOM 6766 O O . LYS A 1 855 ? 23.089 1.474 11.531 1.00 63.78 855 LYS A O 1
ATOM 6771 N N . ILE A 1 856 ? 24.610 2.940 12.236 1.00 64.31 856 ILE A N 1
ATOM 6772 C CA . ILE A 1 856 ? 24.958 2.164 13.448 1.00 64.31 856 ILE A CA 1
ATOM 6773 C C . ILE A 1 856 ? 23.740 1.969 14.367 1.00 64.31 856 ILE A C 1
ATOM 6775 O O . ILE A 1 856 ? 23.632 0.964 15.071 1.00 64.31 856 ILE A O 1
ATOM 6779 N N . ARG A 1 857 ? 22.839 2.955 14.436 1.00 64.25 857 ARG A N 1
ATOM 6780 C CA . ARG A 1 857 ? 21.634 2.870 15.266 1.00 64.25 857 ARG A CA 1
ATOM 6781 C C . ARG A 1 857 ? 20.579 1.976 14.624 1.00 64.25 857 ARG A C 1
ATOM 6783 O O . ARG A 1 857 ? 19.967 1.225 15.372 1.00 64.25 857 ARG A O 1
ATOM 6790 N N . GLU A 1 858 ? 20.418 2.030 13.307 1.00 59.81 858 GLU A N 1
ATOM 6791 C CA . GLU A 1 858 ? 19.580 1.125 12.513 1.00 59.81 858 GLU A CA 1
ATOM 6792 C C . GLU A 1 858 ? 20.067 -0.317 12.662 1.00 59.81 858 GLU A C 1
ATOM 6794 O O . GLU A 1 858 ? 19.307 -1.135 13.163 1.00 59.81 858 GLU A O 1
ATOM 6799 N N . GLU A 1 859 ? 21.352 -0.597 12.425 1.00 59.41 859 GLU A N 1
ATOM 6800 C CA . GLU A 1 859 ? 21.962 -1.926 12.612 1.00 59.41 859 GLU A CA 1
ATOM 6801 C C . GLU A 1 859 ? 21.791 -2.441 14.049 1.00 59.41 859 GLU A C 1
ATOM 6803 O O . GLU A 1 859 ? 21.422 -3.589 14.292 1.00 59.41 859 GLU A O 1
ATOM 6808 N N . LYS A 1 860 ? 22.022 -1.584 15.053 1.00 59.41 860 LYS A N 1
ATOM 6809 C CA . LYS A 1 860 ? 21.843 -1.961 16.462 1.00 59.41 860 LYS A CA 1
ATOM 6810 C C . LYS A 1 860 ? 20.373 -2.172 16.821 1.00 59.41 860 LYS A C 1
ATOM 6812 O O . LYS A 1 860 ? 20.075 -2.937 17.739 1.00 59.41 860 LYS A O 1
ATOM 6817 N N . GLN A 1 861 ? 19.463 -1.452 16.174 1.00 58.81 861 GLN A N 1
ATOM 6818 C CA . GLN A 1 861 ? 18.027 -1.593 16.369 1.00 58.81 861 GLN A CA 1
ATOM 6819 C C . GLN A 1 861 ? 17.535 -2.870 15.691 1.00 58.81 861 GLN A C 1
ATOM 6821 O O . GLN A 1 861 ? 16.847 -3.639 16.344 1.00 58.81 861 GLN A O 1
ATOM 6826 N N . GLU A 1 862 ? 17.977 -3.165 14.477 1.00 58.84 862 GLU A N 1
ATOM 6827 C CA . GLU A 1 862 ? 17.723 -4.407 13.747 1.00 58.84 862 GLU A CA 1
ATOM 6828 C C . GLU A 1 862 ? 18.219 -5.630 14.531 1.00 58.84 862 GLU A C 1
ATOM 6830 O O . GLU A 1 862 ? 17.412 -6.485 14.885 1.00 58.84 862 GLU A O 1
ATOM 6835 N N . GLN A 1 863 ? 19.468 -5.622 15.013 1.00 56.34 863 GLN A N 1
ATOM 6836 C CA . GLN A 1 863 ? 20.001 -6.674 15.898 1.00 56.34 863 GLN A CA 1
ATOM 6837 C C . GLN A 1 863 ? 19.181 -6.853 17.189 1.00 56.34 863 GLN A C 1
ATOM 6839 O O . GLN A 1 863 ? 19.003 -7.967 17.688 1.00 56.34 863 GLN A O 1
ATOM 6844 N N . ARG A 1 864 ? 18.668 -5.760 17.774 1.00 58.84 864 ARG A N 1
ATOM 6845 C CA . ARG A 1 864 ? 17.784 -5.818 18.956 1.00 58.84 864 ARG A CA 1
ATOM 6846 C C . ARG A 1 864 ? 16.403 -6.378 18.611 1.00 58.84 864 ARG A C 1
ATOM 6848 O O . ARG A 1 864 ? 15.809 -7.083 19.430 1.00 58.84 864 ARG A O 1
ATOM 6855 N N . LEU A 1 865 ? 15.881 -6.051 17.433 1.00 59.03 865 LEU A N 1
ATOM 6856 C CA . LEU A 1 865 ? 14.587 -6.510 16.938 1.00 59.03 865 LEU A CA 1
ATOM 6857 C C . LEU A 1 865 ? 14.639 -8.003 16.582 1.00 59.03 865 LEU A C 1
ATOM 6859 O O . LEU A 1 865 ? 13.754 -8.746 17.012 1.00 59.03 865 LEU A O 1
ATOM 6863 N N . GLU A 1 866 ? 15.720 -8.471 15.963 1.00 57.69 866 GLU A N 1
ATOM 6864 C CA . GLU A 1 866 ? 16.022 -9.892 15.743 1.00 57.69 866 GLU A CA 1
ATOM 6865 C C . GLU A 1 866 ? 16.184 -10.656 17.069 1.00 57.69 866 GLU A C 1
ATOM 6867 O O . GLU A 1 866 ? 15.594 -11.725 17.277 1.00 57.69 866 GLU A O 1
ATOM 6872 N N . ALA A 1 867 ? 16.896 -10.070 18.042 1.00 53.31 867 ALA A N 1
ATOM 6873 C CA . ALA A 1 867 ? 17.047 -10.654 19.377 1.00 53.31 867 ALA A CA 1
ATOM 6874 C C . ALA A 1 867 ? 15.705 -10.802 20.124 1.00 53.31 867 ALA A C 1
ATOM 6876 O O . ALA A 1 867 ? 15.558 -11.703 20.959 1.00 53.31 867 ALA A O 1
ATOM 6877 N N . SER A 1 868 ? 14.707 -9.962 19.816 1.00 59.00 868 SER A N 1
ATOM 6878 C CA . SER A 1 868 ? 13.378 -10.007 20.441 1.00 59.00 868 SER A CA 1
ATOM 6879 C C . SER A 1 868 ? 12.547 -11.230 20.024 1.00 59.00 868 SER A C 1
ATOM 6881 O O . SER A 1 868 ? 11.694 -11.675 20.799 1.00 59.00 868 SER A O 1
ATOM 6883 N N . GLY A 1 869 ? 12.810 -11.793 18.836 1.00 61.00 869 GLY A N 1
ATOM 6884 C CA . GLY A 1 869 ? 12.223 -13.031 18.307 1.00 61.00 869 GLY A CA 1
ATOM 6885 C C . GLY A 1 869 ? 10.731 -12.994 17.943 1.00 61.00 869 GLY A C 1
ATOM 6886 O O . GLY A 1 869 ? 10.234 -13.982 17.415 1.00 61.00 869 GLY A O 1
ATOM 6887 N N . VAL A 1 870 ? 10.017 -11.900 18.234 1.00 68.19 870 VAL A N 1
ATOM 6888 C CA . VAL A 1 870 ? 8.564 -11.743 17.984 1.00 68.19 870 VAL A CA 1
ATOM 6889 C C . VAL A 1 870 ? 8.262 -10.546 17.067 1.00 68.19 870 VAL A C 1
ATOM 6891 O O . VAL A 1 870 ? 7.108 -10.303 16.720 1.00 68.19 870 VAL A O 1
ATOM 6894 N N . TRP A 1 871 ? 9.283 -9.769 16.697 1.00 70.25 871 TRP A N 1
ATOM 6895 C CA . TRP A 1 871 ? 9.103 -8.561 15.898 1.00 70.25 871 TRP A CA 1
ATOM 6896 C C . TRP A 1 871 ? 8.381 -8.858 14.580 1.00 70.25 871 TRP A C 1
ATOM 6898 O O . TRP A 1 871 ? 8.721 -9.814 13.889 1.00 70.25 871 TRP A O 1
ATOM 6908 N N . GLY A 1 872 ? 7.373 -8.049 14.243 1.00 63.28 872 GLY A N 1
ATOM 6909 C CA . GLY A 1 872 ? 6.662 -8.169 12.969 1.00 63.28 872 GLY A CA 1
ATOM 6910 C C . GLY A 1 872 ? 5.535 -9.202 12.931 1.00 63.28 872 GLY A C 1
ATOM 6911 O O . GLY A 1 872 ? 4.851 -9.289 11.916 1.00 63.28 872 GLY A O 1
ATOM 6912 N N . ALA A 1 873 ? 5.269 -9.937 14.018 1.00 71.12 873 ALA A N 1
ATOM 6913 C CA . ALA A 1 873 ? 4.320 -11.058 14.008 1.00 71.12 873 ALA A CA 1
ATOM 6914 C C . ALA A 1 873 ? 2.902 -10.711 13.501 1.00 71.12 873 ALA A C 1
ATOM 6916 O O . ALA A 1 873 ? 2.239 -11.566 12.913 1.00 71.12 873 ALA A O 1
ATOM 6917 N N . LEU A 1 874 ? 2.405 -9.489 13.744 1.00 77.00 874 LEU A N 1
ATOM 6918 C CA . LEU A 1 874 ? 1.065 -9.055 13.318 1.00 77.00 874 LEU A CA 1
ATOM 6919 C C . LEU A 1 874 ? 1.026 -7.661 12.664 1.00 77.00 874 LEU A C 1
ATOM 6921 O O . LEU A 1 874 ? -0.058 -7.087 12.545 1.00 77.00 874 LEU A O 1
ATOM 6925 N N . HIS A 1 875 ? 2.163 -7.107 12.231 1.00 68.94 875 HIS A N 1
ATOM 6926 C CA . HIS A 1 875 ? 2.235 -5.721 11.734 1.00 68.94 875 HIS A CA 1
ATOM 6927 C C . HIS A 1 875 ? 1.367 -5.461 10.486 1.00 68.94 875 HIS A C 1
ATOM 6929 O O . HIS A 1 875 ? 0.840 -4.362 10.344 1.00 68.94 875 HIS A O 1
ATOM 6935 N N . ASN A 1 876 ? 1.134 -6.479 9.650 1.00 57.44 876 ASN A N 1
ATOM 6936 C CA . ASN A 1 876 ? 0.388 -6.356 8.387 1.00 57.44 876 ASN A CA 1
ATOM 6937 C C . ASN A 1 876 ? -1.123 -6.629 8.526 1.00 57.44 876 ASN A C 1
ATOM 6939 O O . ASN A 1 876 ? -1.830 -6.739 7.530 1.00 57.44 876 ASN A O 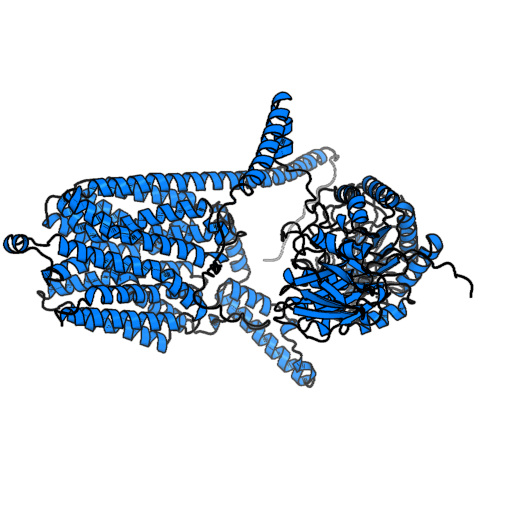1
ATOM 6943 N N . LYS A 1 877 ? -1.640 -6.782 9.755 1.00 68.44 877 LYS A N 1
ATOM 6944 C CA . LYS A 1 877 ? -3.059 -7.090 10.007 1.00 68.44 877 LYS A CA 1
ATOM 6945 C C . LYS A 1 877 ? -3.812 -5.883 10.552 1.00 68.44 877 LYS A C 1
ATOM 6947 O O . LYS A 1 877 ? -3.268 -5.096 11.325 1.00 68.44 877 LYS A O 1
ATOM 6952 N N . SER A 1 878 ? -5.098 -5.768 10.214 1.00 69.38 878 SER A N 1
ATOM 6953 C CA . SER A 1 878 ? -5.950 -4.705 10.755 1.00 69.38 878 SER A CA 1
ATOM 6954 C C . SER A 1 878 ? -6.075 -4.819 12.283 1.00 69.38 878 SER A C 1
ATOM 6956 O O . SER A 1 878 ? -6.006 -5.913 12.845 1.00 69.38 878 SER A O 1
ATOM 6958 N N . ALA A 1 879 ? -6.314 -3.705 12.989 1.00 64.25 879 ALA A N 1
ATOM 6959 C CA . ALA A 1 879 ? -6.453 -3.717 14.453 1.00 64.25 879 ALA A CA 1
ATOM 6960 C C . ALA A 1 879 ? -7.552 -4.684 14.942 1.00 64.25 879 ALA A C 1
ATOM 6962 O O . ALA A 1 879 ? -7.426 -5.278 16.010 1.00 64.25 879 ALA A O 1
ATOM 6963 N N . LYS A 1 880 ? -8.618 -4.870 14.151 1.00 72.81 880 LYS A N 1
ATOM 6964 C CA . LYS A 1 880 ? -9.698 -5.812 14.460 1.00 72.81 880 LYS A CA 1
ATOM 6965 C C . LYS A 1 880 ? -9.205 -7.257 14.390 1.00 72.81 880 LYS A C 1
ATOM 6967 O O . LYS A 1 880 ? -9.481 -8.037 15.298 1.00 72.81 880 LYS A O 1
ATOM 6972 N N . ASP A 1 881 ? -8.438 -7.587 13.360 1.00 77.75 881 ASP A N 1
ATOM 6973 C CA . ASP A 1 881 ? -7.908 -8.938 13.171 1.00 77.75 881 ASP A CA 1
ATOM 6974 C C . ASP A 1 881 ? -6.823 -9.245 14.202 1.00 77.75 881 ASP A C 1
ATOM 6976 O O . ASP A 1 881 ? -6.796 -10.341 14.757 1.00 77.75 881 ASP A O 1
ATOM 6980 N N . GLN A 1 882 ? -5.998 -8.251 14.551 1.00 79.81 882 GLN A N 1
ATOM 6981 C CA . GLN A 1 882 ? -5.042 -8.333 15.657 1.00 79.81 882 GLN A CA 1
ATOM 6982 C C . GLN A 1 882 ? -5.740 -8.665 16.988 1.00 79.81 882 GLN A C 1
ATOM 6984 O O . GLN A 1 882 ? -5.273 -9.539 17.721 1.00 79.81 882 GLN A O 1
ATOM 6989 N N . MET A 1 883 ? -6.877 -8.026 17.287 1.00 82.56 883 MET A N 1
ATOM 6990 C CA . MET A 1 883 ? -7.642 -8.251 18.525 1.00 82.56 883 MET A CA 1
ATOM 6991 C C . MET A 1 883 ? -8.307 -9.633 18.604 1.00 82.56 883 MET A C 1
ATOM 6993 O O . MET A 1 883 ? -8.572 -10.122 19.700 1.00 82.56 883 MET A O 1
ATOM 6997 N N . LEU A 1 884 ? -8.559 -10.285 17.469 1.00 85.12 884 LEU A N 1
ATOM 6998 C CA . LEU A 1 884 ? -9.110 -11.644 17.428 1.00 85.12 884 LEU A CA 1
ATOM 6999 C C . LEU A 1 884 ? -8.037 -12.730 17.597 1.00 85.12 884 LEU A C 1
ATOM 7001 O O . LEU A 1 884 ? -8.365 -13.909 17.723 1.00 85.12 884 LEU A O 1
ATOM 7005 N N . THR A 1 885 ? -6.755 -12.357 17.629 1.00 88.81 885 THR A N 1
ATOM 7006 C CA . THR A 1 885 ? -5.669 -13.329 17.770 1.00 88.81 885 THR A CA 1
ATOM 7007 C C . THR A 1 885 ? -5.471 -13.808 19.215 1.00 88.81 885 THR A C 1
ATOM 7009 O O . THR A 1 885 ? -5.678 -13.050 20.171 1.00 88.81 885 THR A O 1
ATOM 7012 N N . PRO A 1 886 ? -4.946 -15.035 19.412 1.00 88.88 886 PRO A N 1
ATOM 7013 C CA . PRO A 1 886 ? -4.546 -15.509 20.737 1.00 88.88 886 PRO A CA 1
ATOM 7014 C C . PRO A 1 886 ? -3.486 -14.621 21.412 1.00 88.88 886 PRO A C 1
ATOM 7016 O O . PRO A 1 886 ? -3.473 -14.523 22.639 1.00 88.88 886 PRO A O 1
ATOM 7019 N N . TRP A 1 887 ? -2.646 -13.932 20.622 1.00 88.06 887 TRP A N 1
ATOM 7020 C CA . TRP A 1 887 ? -1.655 -12.962 21.106 1.00 88.06 887 TRP A CA 1
ATOM 7021 C C . TRP A 1 887 ? -2.291 -11.840 21.926 1.00 88.06 887 TRP A C 1
ATOM 7023 O O . TRP A 1 887 ? -1.734 -11.445 22.949 1.00 88.06 887 TRP A O 1
ATOM 7033 N N . PHE A 1 888 ? -3.446 -11.339 21.482 1.00 90.69 888 PHE A N 1
ATOM 7034 C CA . PHE A 1 888 ? -4.192 -10.284 22.161 1.00 90.69 888 PHE A CA 1
ATOM 7035 C C . PHE A 1 888 ? -5.027 -10.832 23.318 1.00 90.69 888 PHE A C 1
ATOM 7037 O O . PHE A 1 888 ? -4.983 -10.291 24.421 1.00 90.69 888 PHE A O 1
ATOM 7044 N N . ILE A 1 889 ? -5.753 -11.932 23.103 1.00 91.44 889 ILE A N 1
ATOM 7045 C CA . ILE A 1 889 ? -6.689 -12.475 24.099 1.00 91.44 889 ILE A CA 1
ATOM 7046 C C . ILE A 1 889 ? -5.958 -12.904 25.379 1.00 91.44 889 ILE A C 1
ATOM 7048 O O . ILE A 1 889 ? -6.365 -12.523 26.477 1.00 91.44 889 ILE A O 1
ATOM 7052 N N . LEU A 1 890 ? -4.858 -13.657 25.262 1.00 92.00 890 LEU A N 1
ATOM 7053 C CA . LEU A 1 890 ? -4.088 -14.118 26.426 1.00 92.00 890 LEU A CA 1
ATOM 7054 C C . LEU A 1 890 ? -3.454 -12.950 27.191 1.00 92.00 890 LEU A C 1
ATOM 7056 O O . LEU A 1 890 ? -3.407 -12.962 28.423 1.00 92.00 890 LEU A O 1
ATOM 7060 N N . LEU A 1 891 ? -3.017 -11.926 26.460 1.00 91.25 891 LEU A N 1
ATOM 7061 C CA . LEU A 1 891 ? -2.458 -10.707 27.024 1.00 91.25 891 LEU A CA 1
ATOM 7062 C C . LEU A 1 891 ? -3.515 -9.928 27.822 1.00 91.25 891 LEU A C 1
ATOM 7064 O O . LEU A 1 891 ? -3.287 -9.611 28.989 1.00 91.25 891 LEU A O 1
ATOM 7068 N N . VAL A 1 892 ? -4.692 -9.690 27.230 1.00 92.31 892 VAL A N 1
ATOM 7069 C CA . VAL A 1 892 ? -5.829 -9.027 27.892 1.00 92.31 892 VAL A CA 1
ATOM 7070 C C . VAL A 1 892 ? -6.244 -9.784 29.145 1.00 92.31 892 VAL A C 1
ATOM 7072 O O . VAL A 1 892 ? -6.415 -9.165 30.193 1.00 92.31 892 VAL A O 1
ATOM 7075 N N . LEU A 1 893 ? -6.377 -11.111 29.073 1.00 93.25 893 LEU A N 1
ATOM 7076 C CA . LEU A 1 893 ? -6.753 -11.930 30.226 1.00 93.25 893 LEU A CA 1
ATOM 7077 C C . LEU A 1 893 ? -5.743 -11.791 31.371 1.00 93.25 893 LEU A C 1
ATOM 7079 O O . LEU A 1 893 ? -6.142 -11.589 32.520 1.00 93.25 893 LEU A O 1
ATOM 7083 N N . LEU A 1 894 ? -4.441 -11.838 31.069 1.00 92.56 894 LEU A N 1
ATOM 7084 C CA . LEU A 1 894 ? -3.403 -11.640 32.078 1.00 92.56 894 LEU A CA 1
ATOM 7085 C C . LEU A 1 894 ? -3.480 -10.234 32.692 1.00 92.56 894 LEU A C 1
ATOM 7087 O O . LEU A 1 894 ? -3.401 -10.104 33.915 1.00 92.56 894 LEU A O 1
ATOM 7091 N N . THR A 1 895 ? -3.671 -9.195 31.874 1.00 91.12 895 THR A N 1
ATOM 7092 C CA . THR A 1 895 ? -3.780 -7.800 32.336 1.00 91.12 895 THR A CA 1
ATOM 7093 C C . THR A 1 895 ? -5.006 -7.555 33.181 1.00 91.12 895 THR A C 1
ATOM 7095 O O . THR A 1 895 ? -4.898 -6.909 34.217 1.00 91.12 895 THR A O 1
ATOM 7098 N N . VAL A 1 896 ? -6.151 -8.113 32.804 1.00 92.31 896 VAL A N 1
ATOM 7099 C CA . VAL A 1 896 ? -7.377 -8.042 33.601 1.00 92.31 896 VAL A CA 1
ATOM 7100 C C . VAL A 1 896 ? -7.139 -8.630 34.994 1.00 92.31 896 VAL A C 1
ATOM 7102 O O . VAL A 1 896 ? -7.416 -7.966 35.993 1.00 92.31 896 VAL A O 1
ATOM 7105 N N . ILE A 1 897 ? -6.565 -9.836 35.077 1.00 91.69 897 ILE A N 1
ATOM 7106 C CA . ILE A 1 897 ? -6.308 -10.505 36.361 1.00 91.69 897 ILE A CA 1
ATOM 7107 C C . ILE A 1 897 ? -5.300 -9.713 37.202 1.00 91.69 897 ILE A C 1
ATOM 7109 O O . ILE A 1 897 ? -5.531 -9.499 38.395 1.00 91.69 897 ILE A O 1
ATOM 7113 N N . GLN A 1 898 ? -4.192 -9.258 36.603 1.00 90.75 898 GLN A N 1
ATOM 7114 C CA . GLN A 1 898 ? -3.190 -8.484 37.340 1.00 90.75 898 GLN A CA 1
ATOM 7115 C C . GLN A 1 898 ? -3.722 -7.138 37.805 1.00 90.75 898 GLN A C 1
ATOM 7117 O O . GLN A 1 898 ? -3.444 -6.746 38.935 1.00 90.75 898 GLN A O 1
ATOM 7122 N N . MET A 1 899 ? -4.504 -6.447 36.979 1.00 88.50 899 MET A N 1
ATOM 7123 C CA . MET A 1 899 ? -5.004 -5.123 37.324 1.00 88.50 899 MET A CA 1
ATOM 7124 C C . MET A 1 899 ? -5.980 -5.192 38.499 1.00 88.50 899 MET A C 1
ATOM 7126 O O . MET A 1 899 ? -5.809 -4.466 39.479 1.00 88.50 899 MET A O 1
ATOM 7130 N N . VAL A 1 900 ? -6.924 -6.140 38.459 1.00 89.81 900 VAL A N 1
ATOM 7131 C CA . VAL A 1 900 ? -7.841 -6.413 39.580 1.00 89.81 900 VAL A CA 1
ATOM 7132 C C . VAL A 1 900 ? -7.054 -6.742 40.845 1.00 89.81 900 VAL A C 1
ATOM 7134 O O . VAL A 1 900 ? -7.328 -6.196 41.911 1.00 89.81 900 VAL A O 1
ATOM 7137 N N . ARG A 1 901 ? -6.034 -7.597 40.738 1.00 89.88 901 ARG A N 1
ATOM 7138 C CA . ARG A 1 901 ? -5.216 -8.004 41.881 1.00 89.88 901 ARG A CA 1
ATOM 7139 C C . ARG A 1 901 ? -4.417 -6.850 42.481 1.00 89.88 901 ARG A C 1
ATOM 7141 O O . ARG A 1 901 ? -4.382 -6.716 43.703 1.00 89.88 901 ARG A O 1
ATOM 7148 N N . MET A 1 902 ? -3.763 -6.037 41.651 1.00 88.00 902 MET A N 1
ATOM 7149 C CA . MET A 1 902 ? -2.958 -4.915 42.130 1.00 88.00 902 MET A CA 1
ATOM 7150 C C . MET A 1 902 ? -3.828 -3.876 42.833 1.00 88.00 902 MET A C 1
ATOM 7152 O O . MET A 1 902 ? -3.490 -3.436 43.930 1.00 88.00 902 MET A O 1
ATOM 7156 N N . ASN A 1 903 ? -4.972 -3.529 42.243 1.00 88.44 903 ASN A N 1
ATOM 7157 C CA . ASN A 1 903 ? -5.885 -2.553 42.831 1.00 88.44 903 ASN A CA 1
ATOM 7158 C C . ASN A 1 903 ? -6.576 -3.101 44.088 1.00 88.44 903 ASN A C 1
ATOM 7160 O O . ASN A 1 903 ? -6.722 -2.367 45.067 1.00 88.44 903 ASN A O 1
ATOM 7164 N N . TYR A 1 904 ? -6.924 -4.394 44.112 1.00 88.31 904 TYR A N 1
ATOM 7165 C CA . TYR A 1 904 ? -7.429 -5.062 45.313 1.00 88.31 904 TYR A CA 1
ATOM 7166 C C . TYR A 1 904 ? -6.411 -5.007 46.457 1.00 88.31 904 TYR A C 1
ATOM 7168 O O . TYR A 1 904 ? -6.773 -4.630 47.572 1.00 88.31 904 TYR A O 1
ATOM 7176 N N . PHE A 1 905 ? -5.134 -5.299 46.178 1.00 88.56 905 PHE A N 1
ATOM 7177 C CA . PHE A 1 905 ? -4.059 -5.220 47.168 1.00 88.56 905 PHE A CA 1
ATOM 7178 C C . PHE A 1 905 ? -3.899 -3.801 47.730 1.00 88.56 905 PHE A C 1
ATOM 7180 O O . PHE A 1 905 ? -3.908 -3.639 48.945 1.00 88.56 905 PHE A O 1
ATOM 7187 N N . ILE A 1 906 ? -3.836 -2.770 46.876 1.00 87.19 906 ILE A N 1
ATOM 7188 C CA . ILE A 1 906 ? -3.703 -1.366 47.317 1.00 87.19 906 ILE A CA 1
ATOM 7189 C C . ILE A 1 906 ? -4.872 -0.952 48.220 1.00 87.19 906 ILE A C 1
ATOM 7191 O O . ILE A 1 906 ? -4.663 -0.298 49.239 1.00 87.19 906 ILE A O 1
ATOM 7195 N N . ALA A 1 907 ? -6.100 -1.332 47.861 1.00 84.81 907 ALA A N 1
ATOM 7196 C CA . ALA A 1 907 ? -7.286 -0.930 48.611 1.00 84.81 907 ALA A CA 1
ATOM 7197 C C . ALA A 1 907 ? -7.411 -1.619 49.976 1.00 84.81 907 ALA A C 1
ATOM 7199 O O . ALA A 1 907 ? -7.941 -1.024 50.911 1.00 84.81 907 ALA A O 1
ATOM 7200 N N . THR A 1 908 ? -6.935 -2.863 50.088 1.00 86.75 908 THR A N 1
ATOM 7201 C CA . THR A 1 908 ? -7.209 -3.728 51.249 1.00 86.75 908 THR A CA 1
ATOM 7202 C C . THR A 1 908 ? -5.961 -4.122 52.040 1.00 86.75 908 THR A C 1
ATOM 7204 O O . THR A 1 908 ? -6.077 -4.890 52.987 1.00 86.75 908 THR A O 1
ATOM 7207 N N . ILE A 1 909 ? -4.771 -3.592 51.728 1.00 87.88 909 ILE A N 1
ATOM 7208 C CA . ILE A 1 909 ? -3.503 -3.980 52.378 1.00 87.88 909 ILE A CA 1
ATOM 7209 C C . ILE A 1 909 ? -3.587 -3.981 53.916 1.00 87.88 909 ILE A C 1
ATOM 7211 O O . ILE A 1 909 ? -3.237 -4.978 54.550 1.00 87.88 909 ILE A O 1
ATOM 7215 N N . ARG A 1 910 ? -4.118 -2.910 54.524 1.00 83.94 910 ARG A N 1
ATOM 7216 C CA . ARG A 1 910 ? -4.291 -2.805 55.982 1.00 83.94 910 ARG A CA 1
ATOM 7217 C C . ARG A 1 910 ? -5.215 -3.902 56.516 1.00 83.94 910 ARG A C 1
ATOM 7219 O O . ARG A 1 910 ? -4.891 -4.530 57.519 1.00 83.94 910 ARG A O 1
ATOM 7226 N N . GLU A 1 911 ? -6.332 -4.166 55.846 1.00 81.12 911 GLU A N 1
ATOM 7227 C CA . GLU A 1 911 ? -7.315 -5.180 56.254 1.00 81.12 911 GLU A CA 1
ATOM 7228 C C . GLU A 1 911 ? -6.761 -6.599 56.117 1.00 81.12 911 GLU A C 1
ATOM 7230 O O . GLU A 1 911 ? -6.847 -7.388 57.059 1.00 81.12 911 GLU A O 1
ATOM 7235 N N . GLN A 1 912 ? -6.131 -6.903 54.977 1.00 87.50 912 GLN A N 1
ATOM 7236 C CA . GLN A 1 912 ? -5.555 -8.218 54.712 1.00 87.50 912 GLN A CA 1
ATOM 7237 C C . GLN A 1 912 ? -4.536 -8.588 55.792 1.00 87.50 912 GLN A C 1
ATOM 7239 O O . GLN A 1 912 ? -4.619 -9.668 56.376 1.00 87.50 912 GLN A O 1
ATOM 7244 N N . TYR A 1 913 ? -3.618 -7.675 56.126 1.00 88.12 913 TYR A N 1
ATOM 7245 C CA . TYR A 1 913 ? -2.625 -7.934 57.167 1.00 88.12 913 TYR A CA 1
ATOM 7246 C C . TYR A 1 913 ? -3.187 -7.840 58.587 1.00 88.12 913 TYR A C 1
ATOM 7248 O O . TYR A 1 913 ? -2.653 -8.510 59.467 1.00 88.12 913 TYR A O 1
ATOM 7256 N N . THR A 1 914 ? -4.274 -7.099 58.825 1.00 85.56 914 THR A N 1
ATOM 7257 C CA . THR A 1 914 ? -4.962 -7.121 60.130 1.00 85.56 914 THR A CA 1
ATOM 7258 C C . THR A 1 914 ? -5.525 -8.512 60.407 1.00 85.56 914 THR A C 1
ATOM 7260 O O . THR A 1 914 ? -5.306 -9.055 61.490 1.00 85.56 914 THR A O 1
ATOM 7263 N N . TYR A 1 915 ? -6.166 -9.129 59.409 1.00 85.94 915 TYR A N 1
ATOM 7264 C CA . TYR A 1 915 ? -6.647 -10.507 59.510 1.00 85.94 915 TYR A CA 1
ATOM 7265 C C . TYR A 1 915 ? -5.486 -11.507 59.605 1.00 85.94 915 TYR A C 1
ATOM 7267 O O . TYR A 1 915 ? -5.456 -12.347 60.501 1.00 85.94 915 TYR A O 1
ATOM 7275 N N . MET A 1 916 ? -4.498 -11.406 58.709 1.00 85.81 916 MET A N 1
ATOM 7276 C CA . MET A 1 916 ? -3.403 -12.378 58.620 1.00 85.81 916 MET A CA 1
ATOM 7277 C C . MET A 1 916 ? -2.440 -12.333 59.814 1.00 85.81 916 MET A C 1
ATOM 7279 O O . MET A 1 916 ? -1.916 -13.373 60.199 1.00 85.81 916 MET A O 1
ATOM 7283 N N . LEU A 1 917 ? -2.175 -11.163 60.400 1.00 87.19 917 LEU A N 1
ATOM 7284 C CA . LEU A 1 917 ? -1.253 -11.016 61.537 1.00 87.19 917 LEU A CA 1
ATOM 7285 C C . LEU A 1 917 ? -1.977 -11.010 62.891 1.00 87.19 917 LEU A C 1
ATOM 7287 O O . LEU A 1 917 ? -1.315 -11.051 63.927 1.00 87.19 917 LEU A O 1
ATOM 7291 N N . GLY A 1 918 ? -3.313 -10.929 62.897 1.00 81.88 918 GLY A N 1
ATOM 7292 C CA . GLY A 1 918 ? -4.130 -10.853 64.112 1.00 81.88 918 GLY A CA 1
ATOM 7293 C C . GLY A 1 918 ? -3.868 -9.606 64.967 1.00 81.88 918 GLY A C 1
ATOM 7294 O O . GLY A 1 918 ? -4.185 -9.602 66.154 1.00 81.88 918 GLY A O 1
ATOM 7295 N N . SER A 1 919 ? -3.243 -8.567 64.402 1.00 85.44 919 SER A N 1
ATOM 7296 C CA . SER A 1 919 ? -2.832 -7.354 65.114 1.00 85.44 919 SER A CA 1
ATOM 7297 C C . SER A 1 919 ? -2.903 -6.130 64.204 1.00 85.44 919 SER A C 1
ATOM 7299 O O . SER A 1 919 ? -2.273 -6.096 63.145 1.00 85.44 919 SER A O 1
ATOM 7301 N N . VAL A 1 920 ? -3.627 -5.105 64.662 1.00 81.88 920 VAL A N 1
ATOM 7302 C CA . VAL A 1 920 ? -3.760 -3.814 63.968 1.00 81.88 920 VAL A CA 1
ATOM 7303 C C . VAL A 1 920 ? -2.414 -3.080 63.917 1.00 81.88 920 VAL A C 1
ATOM 7305 O O . VAL A 1 920 ? -2.027 -2.597 62.859 1.00 81.88 920 VAL A O 1
ATOM 7308 N N . GLU A 1 921 ? -1.634 -3.088 65.007 1.00 85.44 921 GLU A N 1
ATOM 7309 C CA . GLU A 1 921 ? -0.313 -2.433 65.058 1.00 85.44 921 GLU A CA 1
ATOM 7310 C C . GLU A 1 921 ? 0.694 -3.038 64.068 1.00 85.44 921 GLU A C 1
ATOM 7312 O O . GLU A 1 921 ? 1.500 -2.326 63.465 1.00 85.44 921 GLU A O 1
ATOM 7317 N N . LEU A 1 922 ? 0.687 -4.366 63.897 1.00 85.62 922 LEU A N 1
ATOM 7318 C CA . LEU A 1 922 ? 1.574 -5.020 62.930 1.00 85.62 922 LEU A CA 1
ATOM 7319 C C . LEU A 1 922 ? 1.146 -4.731 61.487 1.00 85.62 922 LEU A C 1
ATOM 7321 O O . LEU A 1 922 ? 2.010 -4.533 60.633 1.00 85.62 922 LEU A O 1
ATOM 7325 N N . ALA A 1 923 ? -0.161 -4.670 61.222 1.00 84.62 923 ALA A N 1
ATOM 7326 C CA . ALA A 1 923 ? -0.691 -4.308 59.912 1.00 84.62 923 ALA A CA 1
ATOM 7327 C C . ALA A 1 923 ? -0.357 -2.854 59.537 1.00 84.62 923 ALA A C 1
ATOM 7329 O O . ALA A 1 923 ? 0.026 -2.592 58.395 1.00 84.62 923 ALA A O 1
ATOM 7330 N N . GLU A 1 924 ? -0.413 -1.925 60.496 1.00 84.88 924 GLU A N 1
ATOM 7331 C CA . GLU A 1 924 ? 0.001 -0.530 60.297 1.00 84.88 924 GLU A CA 1
ATOM 7332 C C . GLU A 1 924 ? 1.476 -0.417 59.902 1.00 84.88 924 GLU A C 1
ATOM 7334 O O . GLU A 1 924 ? 1.790 0.284 58.945 1.00 84.88 924 GLU A O 1
ATOM 7339 N N . LYS A 1 925 ? 2.380 -1.181 60.530 1.00 88.62 925 LYS A N 1
ATOM 7340 C CA . LYS A 1 925 ? 3.807 -1.187 60.149 1.00 88.62 925 LYS A CA 1
ATOM 7341 C C . LYS A 1 925 ? 4.051 -1.639 58.709 1.00 88.62 925 LYS A C 1
ATOM 7343 O O . LYS A 1 925 ? 4.979 -1.147 58.065 1.00 88.62 925 LYS A O 1
ATOM 7348 N N . VAL A 1 926 ? 3.266 -2.597 58.214 1.00 88.69 926 VAL A N 1
ATOM 7349 C CA . VAL A 1 926 ? 3.358 -3.057 56.818 1.00 88.69 926 VAL A CA 1
ATOM 7350 C C . VAL A 1 926 ? 2.771 -2.008 55.872 1.00 88.69 926 VAL A C 1
ATOM 7352 O O . VAL A 1 926 ? 3.376 -1.725 54.840 1.00 88.69 926 VAL A O 1
ATOM 7355 N N . ASN A 1 927 ? 1.642 -1.394 56.239 1.00 87.94 927 ASN A N 1
ATOM 7356 C CA . ASN A 1 927 ? 1.018 -0.317 55.468 1.00 87.94 927 ASN A CA 1
ATOM 7357 C C . ASN A 1 927 ? 1.926 0.920 55.361 1.00 87.94 927 ASN A C 1
ATOM 7359 O O . ASN A 1 927 ? 2.110 1.455 54.277 1.00 87.94 927 ASN A O 1
ATOM 7363 N N . ASP A 1 928 ? 2.555 1.340 56.456 1.00 87.88 928 ASP A N 1
ATOM 7364 C CA . ASP A 1 928 ? 3.467 2.489 56.467 1.00 87.88 928 ASP A CA 1
ATOM 7365 C C . ASP A 1 928 ? 4.713 2.230 55.616 1.00 87.88 928 ASP A C 1
ATOM 7367 O O . ASP A 1 928 ? 5.187 3.110 54.896 1.00 87.88 928 ASP A O 1
ATOM 7371 N N . PHE A 1 929 ? 5.230 0.999 55.649 1.00 90.94 929 PHE A N 1
ATOM 7372 C CA . PHE A 1 929 ? 6.311 0.600 54.756 1.00 90.94 929 PHE A CA 1
ATOM 7373 C C . PHE A 1 929 ? 5.872 0.615 53.290 1.00 90.94 929 PHE A C 1
ATOM 7375 O O . PHE A 1 929 ? 6.626 1.084 52.440 1.00 90.94 929 PHE A O 1
ATOM 7382 N N . PHE A 1 930 ? 4.660 0.145 52.992 1.00 89.06 930 PHE A N 1
ATOM 7383 C CA . PHE A 1 930 ? 4.082 0.205 51.652 1.00 89.06 930 PHE A CA 1
ATOM 7384 C C . PHE A 1 930 ? 3.941 1.643 51.144 1.00 89.06 930 PHE A C 1
ATOM 7386 O O . PHE A 1 930 ? 4.382 1.928 50.030 1.00 89.06 930 PHE A O 1
ATOM 7393 N N . ASP A 1 931 ? 3.418 2.554 51.968 1.00 85.81 931 ASP A N 1
ATOM 7394 C CA . ASP A 1 931 ? 3.223 3.958 51.596 1.00 85.81 931 ASP A CA 1
ATOM 7395 C C . ASP A 1 931 ? 4.548 4.635 51.197 1.00 85.81 931 ASP A C 1
ATOM 7397 O 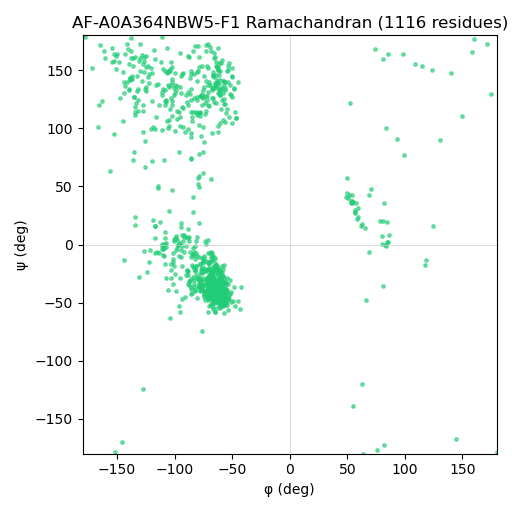O . ASP A 1 931 ? 4.570 5.449 50.275 1.00 85.81 931 ASP A O 1
ATOM 7401 N N . VAL A 1 932 ? 5.665 4.281 51.849 1.00 88.69 932 VAL A N 1
ATOM 7402 C CA . VAL A 1 932 ? 7.012 4.798 51.529 1.00 88.69 932 VAL A CA 1
ATOM 7403 C C . VAL A 1 932 ? 7.657 4.059 50.357 1.00 88.69 932 VAL A C 1
ATOM 7405 O O . VAL A 1 932 ? 8.323 4.674 49.520 1.00 88.69 932 VAL A O 1
ATOM 7408 N N . ALA A 1 933 ? 7.492 2.738 50.290 1.00 88.44 933 ALA A N 1
ATOM 7409 C CA . ALA A 1 933 ? 8.095 1.921 49.248 1.00 88.44 933 ALA A CA 1
ATOM 7410 C C . ALA A 1 933 ? 7.493 2.239 47.873 1.00 88.44 933 ALA A C 1
ATOM 7412 O O . ALA A 1 933 ? 8.248 2.300 46.901 1.00 88.44 933 ALA A O 1
ATOM 7413 N N . LEU A 1 934 ? 6.176 2.496 47.806 1.00 84.38 934 LEU A N 1
ATOM 7414 C CA . LEU A 1 934 ? 5.437 2.732 46.562 1.00 84.38 934 LEU A CA 1
ATOM 7415 C C . LEU A 1 934 ? 6.045 3.844 45.688 1.00 84.38 934 LEU A C 1
ATOM 7417 O O . LEU A 1 934 ? 6.431 3.557 44.552 1.00 84.38 934 LEU A O 1
ATOM 7421 N N . PRO A 1 935 ? 6.234 5.074 46.191 1.00 84.25 935 PRO A N 1
ATOM 7422 C CA . PRO A 1 935 ? 6.828 6.143 45.395 1.00 84.25 935 PRO A CA 1
ATOM 7423 C C . PRO A 1 935 ? 8.329 5.956 45.150 1.00 84.25 935 PRO A C 1
ATOM 7425 O O . PRO A 1 935 ? 8.843 6.351 44.103 1.00 84.25 935 PRO A O 1
ATOM 7428 N N . LEU A 1 936 ? 9.049 5.364 46.110 1.00 85.94 936 LEU A N 1
ATOM 7429 C CA . LEU A 1 936 ? 10.501 5.199 46.037 1.00 85.94 936 LEU A CA 1
ATOM 7430 C C . LEU A 1 936 ? 10.906 4.212 44.936 1.00 85.94 936 LEU A C 1
ATOM 7432 O O . LEU A 1 936 ? 11.844 4.475 44.179 1.00 85.94 936 LEU A O 1
ATOM 7436 N N . ALA A 1 937 ? 10.195 3.088 44.822 1.00 81.44 937 ALA A N 1
ATOM 7437 C CA . ALA A 1 937 ? 10.502 2.088 43.808 1.00 81.44 937 ALA A CA 1
ATOM 7438 C C . ALA A 1 937 ? 10.210 2.595 42.390 1.00 81.44 937 ALA A C 1
ATOM 7440 O O . ALA A 1 937 ? 10.973 2.264 41.489 1.00 81.44 937 ALA A O 1
ATOM 7441 N N . GLY A 1 938 ? 9.195 3.447 42.190 1.00 74.94 938 GLY A N 1
ATOM 7442 C CA . GLY A 1 938 ? 8.931 4.075 40.887 1.00 74.94 938 GLY A CA 1
ATOM 7443 C C . GLY A 1 938 ? 10.155 4.824 40.343 1.00 74.94 938 GLY A C 1
ATOM 7444 O O . GLY A 1 938 ? 10.539 4.653 39.185 1.00 74.94 938 GLY A O 1
ATOM 7445 N N . VAL A 1 939 ? 10.856 5.569 41.203 1.00 79.12 939 VAL A N 1
ATOM 7446 C CA . VAL A 1 939 ? 12.078 6.304 40.828 1.00 79.12 939 VAL A CA 1
ATOM 7447 C C . VAL A 1 939 ? 13.279 5.367 40.649 1.00 79.12 939 VAL A C 1
ATOM 7449 O O . VAL A 1 939 ? 14.012 5.487 39.668 1.00 79.12 939 VAL A O 1
ATOM 7452 N N . ILE A 1 940 ? 13.485 4.420 41.571 1.00 83.50 940 ILE A N 1
ATOM 7453 C CA . ILE A 1 940 ? 14.657 3.523 41.558 1.00 83.50 940 ILE A CA 1
ATOM 7454 C C . ILE A 1 940 ? 14.586 2.493 40.423 1.00 83.50 940 ILE A C 1
ATOM 7456 O O . ILE A 1 940 ? 15.612 2.165 39.828 1.00 83.50 940 ILE A O 1
ATOM 7460 N N . ALA A 1 941 ? 13.398 1.974 40.114 1.00 76.50 941 ALA A N 1
ATOM 7461 C CA . ALA A 1 941 ? 13.221 0.927 39.113 1.00 76.50 941 ALA A CA 1
ATOM 7462 C C . ALA A 1 941 ? 13.409 1.454 37.682 1.00 76.50 941 ALA A C 1
ATOM 7464 O O . ALA A 1 941 ? 13.894 0.721 36.825 1.00 76.50 941 ALA A O 1
ATOM 7465 N N . THR A 1 942 ? 13.104 2.731 37.433 1.00 74.12 942 THR A N 1
ATOM 7466 C CA . THR A 1 942 ? 13.122 3.369 36.103 1.00 74.12 942 THR A CA 1
ATOM 7467 C C . THR A 1 942 ? 14.350 3.018 35.227 1.00 74.12 942 THR A C 1
ATOM 7469 O O . THR A 1 942 ? 14.154 2.509 34.122 1.00 74.12 942 THR A O 1
ATOM 7472 N N . PRO A 1 943 ? 15.614 3.217 35.663 1.00 72.81 943 PRO A N 1
ATOM 7473 C CA . PRO A 1 943 ? 16.789 2.897 34.839 1.00 72.81 943 PRO A CA 1
ATOM 7474 C C . PRO A 1 943 ? 17.012 1.392 34.630 1.00 72.81 943 PRO A C 1
ATOM 7476 O O . PRO A 1 943 ? 17.536 0.983 33.595 1.00 72.81 943 PRO A O 1
ATOM 7479 N N . PHE A 1 944 ? 16.621 0.561 35.598 1.00 78.56 944 PHE A N 1
ATOM 7480 C CA . PHE A 1 944 ? 16.796 -0.890 35.523 1.00 78.56 944 PHE A CA 1
ATOM 7481 C C . PHE A 1 944 ? 15.774 -1.538 34.582 1.00 78.56 944 PHE A C 1
ATOM 7483 O O . PHE A 1 944 ? 16.119 -2.447 33.833 1.00 78.56 944 PHE A O 1
ATOM 7490 N N . LEU A 1 945 ? 14.535 -1.039 34.576 1.00 73.75 945 LEU A N 1
ATOM 7491 C CA . LEU A 1 945 ? 13.459 -1.554 33.729 1.00 73.75 945 LEU A CA 1
ATOM 7492 C C . LEU A 1 945 ? 13.755 -1.369 32.240 1.00 73.75 945 LEU A C 1
ATOM 7494 O O . LEU A 1 945 ? 13.590 -2.314 31.474 1.00 73.75 945 LEU A O 1
ATOM 7498 N N . GLY A 1 946 ? 14.259 -0.197 31.839 1.00 66.81 946 GLY A N 1
ATOM 7499 C CA . GLY A 1 946 ? 14.662 0.041 30.449 1.00 66.81 946 GLY A CA 1
ATOM 7500 C C . GLY A 1 946 ? 15.789 -0.894 30.004 1.00 66.81 946 GLY A C 1
ATOM 7501 O O . GLY A 1 946 ? 15.705 -1.512 28.950 1.00 66.81 946 GLY A O 1
ATOM 7502 N N . ALA A 1 947 ? 16.808 -1.084 30.849 1.00 73.81 947 ALA A N 1
ATOM 7503 C CA . ALA A 1 947 ? 17.897 -2.015 30.556 1.00 73.81 947 ALA A CA 1
ATOM 7504 C C . ALA A 1 947 ? 17.430 -3.481 30.490 1.00 73.81 947 ALA A C 1
ATOM 7506 O O . ALA A 1 947 ? 17.980 -4.264 29.719 1.00 73.81 947 ALA A O 1
ATOM 7507 N N . LEU A 1 948 ? 16.435 -3.866 31.291 1.00 79.69 948 LEU A N 1
ATOM 7508 C CA . LEU A 1 948 ? 15.873 -5.214 31.275 1.00 79.69 948 LEU A CA 1
ATOM 7509 C C . LEU A 1 948 ? 15.103 -5.489 29.974 1.00 79.69 948 LEU A C 1
ATOM 7511 O O . LEU A 1 948 ? 15.318 -6.529 29.360 1.00 79.69 948 LEU A O 1
ATOM 7515 N N . LEU A 1 949 ? 14.245 -4.562 29.541 1.00 72.69 949 LEU A N 1
ATOM 7516 C CA . LEU A 1 949 ? 13.435 -4.709 28.321 1.00 72.69 949 LEU A CA 1
ATOM 7517 C C . LEU A 1 949 ? 14.272 -4.666 27.033 1.00 72.69 949 LEU A C 1
ATOM 7519 O O . LEU A 1 949 ? 13.911 -5.306 26.046 1.00 72.69 949 LEU A O 1
ATOM 7523 N N . ASP A 1 950 ? 15.402 -3.956 27.065 1.00 68.56 950 ASP A N 1
ATOM 7524 C CA . ASP A 1 950 ? 16.337 -3.851 25.940 1.00 68.56 950 ASP A CA 1
ATOM 7525 C C . ASP A 1 950 ? 17.220 -5.096 25.757 1.00 68.56 950 ASP A C 1
ATOM 7527 O O . ASP A 1 950 ? 17.653 -5.374 24.641 1.00 68.56 950 ASP A O 1
ATOM 7531 N N . ASN A 1 951 ? 17.542 -5.815 26.839 1.00 74.38 951 ASN A N 1
ATOM 7532 C CA . ASN A 1 951 ? 18.540 -6.898 26.820 1.00 74.38 951 ASN A CA 1
ATOM 7533 C C . ASN A 1 951 ? 17.940 -8.304 26.977 1.00 74.38 951 ASN A C 1
ATOM 7535 O O . ASN A 1 951 ? 18.661 -9.294 26.847 1.00 74.38 951 ASN A O 1
ATOM 7539 N N . VAL A 1 952 ? 16.649 -8.414 27.296 1.00 80.50 952 VAL A N 1
ATOM 7540 C CA . VAL A 1 952 ? 15.962 -9.695 27.506 1.00 80.50 952 VAL A CA 1
ATOM 7541 C C . VAL A 1 952 ? 14.910 -9.893 26.418 1.00 80.50 952 VAL A C 1
ATOM 7543 O O . VAL A 1 952 ? 14.181 -8.970 26.063 1.00 80.50 952 VAL A O 1
ATOM 7546 N N . SER A 1 953 ? 14.810 -11.115 25.891 1.00 83.00 953 SER A N 1
ATOM 7547 C CA . SER A 1 953 ? 13.803 -11.461 24.885 1.00 83.00 953 SER A CA 1
ATOM 7548 C C . SER A 1 953 ? 12.377 -11.331 25.434 1.00 83.00 953 SER A C 1
ATOM 7550 O O . SER A 1 953 ? 12.128 -11.520 26.629 1.00 83.00 953 SER A O 1
ATOM 7552 N N . THR A 1 954 ? 11.409 -11.070 24.554 1.00 83.88 954 THR A N 1
ATOM 7553 C CA . THR A 1 954 ? 9.995 -10.891 24.924 1.00 83.88 954 THR A CA 1
ATOM 7554 C C . THR A 1 954 ? 9.419 -12.069 25.737 1.00 83.88 954 THR A C 1
ATOM 7556 O O . THR A 1 954 ? 8.819 -11.822 26.787 1.00 83.88 954 THR A O 1
ATOM 7559 N N . PRO A 1 955 ? 9.640 -13.353 25.367 1.00 86.81 955 PRO A N 1
ATOM 7560 C CA . PRO A 1 955 ? 9.217 -14.481 26.204 1.00 86.81 955 PRO A CA 1
ATOM 7561 C C . PRO A 1 955 ? 9.928 -14.517 27.566 1.00 86.81 955 PRO A C 1
ATOM 7563 O O . PRO A 1 955 ? 9.319 -14.899 28.564 1.00 86.81 955 PRO A O 1
ATOM 7566 N N . GLY A 1 956 ? 11.198 -14.100 27.630 1.00 87.44 956 GLY A N 1
ATOM 7567 C CA . GLY A 1 956 ? 11.980 -14.048 28.867 1.00 87.44 956 GLY A CA 1
ATOM 7568 C C . GLY A 1 956 ? 11.445 -13.019 29.863 1.00 87.44 956 GLY A C 1
ATOM 7569 O O . GLY A 1 956 ? 11.320 -13.319 31.052 1.00 87.44 956 GLY A O 1
ATOM 7570 N N . VAL A 1 957 ? 11.051 -11.836 29.382 1.00 87.56 957 VAL A N 1
ATOM 7571 C CA . VAL A 1 957 ? 10.398 -10.805 30.207 1.00 87.56 957 VAL A CA 1
ATOM 7572 C C . VAL A 1 957 ? 9.044 -11.301 30.722 1.00 87.56 957 VAL A C 1
ATOM 7574 O O . VAL A 1 957 ? 8.756 -11.173 31.913 1.00 87.56 957 VAL A O 1
ATOM 7577 N N . LEU A 1 958 ? 8.226 -11.924 29.865 1.00 90.19 958 LEU A N 1
ATOM 7578 C CA . LEU A 1 958 ? 6.941 -12.503 30.275 1.00 90.19 958 LEU A CA 1
ATOM 7579 C C . LEU A 1 958 ? 7.118 -13.627 31.306 1.00 90.19 958 LEU A C 1
ATOM 7581 O O . LEU A 1 958 ? 6.368 -13.700 32.277 1.00 90.19 958 LEU A O 1
ATOM 7585 N N . PHE A 1 959 ? 8.131 -14.477 31.144 1.00 92.56 959 PHE A N 1
ATOM 7586 C CA . PHE A 1 959 ? 8.449 -15.529 32.107 1.00 92.56 959 PHE A CA 1
ATOM 7587 C C . PHE A 1 959 ? 8.851 -14.955 33.471 1.00 92.56 959 PHE A C 1
ATOM 7589 O O . PHE A 1 959 ? 8.330 -15.388 34.502 1.00 92.56 959 PHE A O 1
ATOM 7596 N N . LEU A 1 960 ? 9.710 -13.931 33.483 1.00 91.25 960 LEU A N 1
ATOM 7597 C CA . LEU A 1 960 ? 10.080 -13.208 34.701 1.00 91.25 960 LEU A CA 1
ATOM 7598 C C . LEU A 1 960 ? 8.844 -12.607 35.390 1.00 91.25 960 LEU A C 1
ATOM 7600 O O . LEU A 1 960 ? 8.691 -12.743 36.605 1.00 91.25 960 LEU A O 1
ATOM 7604 N N . LEU A 1 961 ? 7.940 -11.990 34.622 1.00 91.06 961 LEU A N 1
ATOM 7605 C CA . LEU A 1 961 ? 6.684 -11.449 35.145 1.00 91.06 961 LEU A CA 1
ATOM 7606 C C . LEU A 1 961 ? 5.840 -12.529 35.822 1.00 91.06 961 LEU A C 1
ATOM 7608 O O . LEU A 1 961 ? 5.396 -12.328 36.950 1.00 91.06 961 LEU A O 1
ATOM 7612 N N . VAL A 1 962 ? 5.647 -13.683 35.177 1.00 92.31 962 VAL A N 1
ATOM 7613 C CA . VAL A 1 962 ? 4.864 -14.792 35.744 1.00 92.31 962 VAL A CA 1
ATOM 7614 C C . VAL A 1 962 ? 5.502 -15.317 37.030 1.00 92.31 962 VAL A C 1
ATOM 7616 O O . VAL A 1 962 ? 4.782 -15.558 38.002 1.00 92.31 962 VAL A O 1
ATOM 7619 N N . ILE A 1 963 ? 6.834 -15.427 37.093 1.00 92.88 963 ILE A N 1
ATOM 7620 C CA . ILE A 1 963 ? 7.547 -15.814 38.321 1.00 92.88 963 ILE A CA 1
ATOM 7621 C C . ILE A 1 963 ? 7.263 -14.822 39.447 1.00 92.88 963 ILE A C 1
ATOM 7623 O O . ILE A 1 963 ? 6.855 -15.236 40.533 1.00 92.88 963 ILE A O 1
ATOM 7627 N N . ILE A 1 964 ? 7.453 -13.524 39.200 1.00 91.44 964 ILE A N 1
ATOM 7628 C CA . ILE A 1 964 ? 7.278 -12.488 40.226 1.00 91.44 964 ILE A CA 1
ATOM 7629 C C . ILE A 1 964 ? 5.818 -12.447 40.695 1.00 91.44 964 ILE A C 1
ATOM 7631 O O . ILE A 1 964 ? 5.550 -12.465 41.895 1.00 91.44 964 ILE A O 1
ATOM 7635 N N . VAL A 1 965 ? 4.861 -12.476 39.765 1.00 90.81 965 VAL A N 1
ATOM 7636 C CA . VAL A 1 965 ? 3.417 -12.523 40.049 1.00 90.81 965 VAL A CA 1
ATOM 7637 C C . VAL A 1 965 ? 3.053 -13.725 40.921 1.00 90.81 965 VAL A C 1
ATOM 7639 O O . VAL A 1 965 ? 2.273 -13.595 41.874 1.00 90.81 965 VAL A O 1
ATOM 7642 N N . THR A 1 966 ? 3.606 -14.895 40.607 1.00 90.50 966 THR A N 1
ATOM 7643 C CA . THR A 1 966 ? 3.342 -16.136 41.344 1.00 90.50 966 THR A CA 1
ATOM 7644 C C . THR A 1 966 ? 3.981 -16.086 42.728 1.00 90.50 966 THR A C 1
ATOM 7646 O O . THR A 1 966 ? 3.325 -16.419 43.715 1.00 90.50 966 THR A O 1
ATOM 7649 N N . ALA A 1 967 ? 5.211 -15.575 42.831 1.00 90.88 967 ALA A N 1
ATOM 7650 C CA . ALA A 1 967 ? 5.906 -15.380 44.100 1.00 90.88 967 ALA A CA 1
ATOM 7651 C C . ALA A 1 967 ? 5.128 -14.445 45.037 1.00 90.88 967 ALA A C 1
ATOM 7653 O O . ALA A 1 967 ? 4.895 -14.801 46.188 1.00 90.88 967 ALA A O 1
ATOM 7654 N N . ILE A 1 968 ? 4.629 -13.310 44.535 1.00 89.56 968 ILE A N 1
ATOM 7655 C CA . ILE A 1 968 ? 3.747 -12.400 45.292 1.00 89.56 968 ILE A CA 1
ATOM 7656 C C . ILE A 1 968 ? 2.478 -13.139 45.744 1.00 89.56 968 ILE A C 1
ATOM 7658 O O . ILE A 1 968 ? 1.938 -12.862 46.806 1.00 89.56 968 ILE A O 1
ATOM 7662 N N . GLY A 1 969 ? 1.969 -14.092 44.954 1.00 86.25 969 GLY A N 1
ATOM 7663 C CA . GLY A 1 969 ? 0.736 -14.827 45.282 1.00 86.25 969 GLY A CA 1
ATOM 7664 C C . GLY A 1 969 ? 0.930 -15.789 46.440 1.00 86.25 969 GLY A C 1
ATOM 7665 O O . GLY A 1 969 ? 0.139 -15.814 47.382 1.00 86.25 969 GLY A O 1
ATOM 7666 N N . ILE A 1 970 ? 2.031 -16.535 46.382 1.00 88.12 970 ILE A N 1
ATOM 7667 C CA . ILE A 1 970 ? 2.431 -17.482 47.418 1.00 88.12 970 ILE A CA 1
ATOM 7668 C C . ILE A 1 970 ? 2.785 -16.724 48.699 1.00 88.12 970 ILE A C 1
ATOM 7670 O O . ILE A 1 970 ? 2.210 -16.996 49.747 1.00 88.12 970 ILE A O 1
ATOM 7674 N N . ILE A 1 971 ? 3.685 -15.741 48.611 1.00 89.19 971 ILE A N 1
ATOM 7675 C CA . ILE A 1 971 ? 4.177 -14.983 49.770 1.00 89.19 971 ILE A CA 1
ATOM 7676 C C . ILE A 1 971 ? 3.052 -14.143 50.383 1.00 89.19 971 ILE A C 1
ATOM 7678 O O . ILE A 1 971 ? 2.911 -14.117 51.602 1.00 89.19 971 ILE A O 1
ATOM 7682 N N . GLY A 1 972 ? 2.200 -13.529 49.559 1.00 84.69 972 GLY A N 1
ATOM 7683 C CA . GLY A 1 972 ? 1.031 -12.767 50.004 1.00 84.69 972 GLY A CA 1
ATOM 7684 C C . GLY A 1 972 ? -0.080 -13.604 50.644 1.00 84.69 972 GLY A C 1
ATOM 7685 O O . GLY A 1 972 ? -1.022 -13.037 51.185 1.00 84.69 972 GLY A O 1
ATOM 7686 N N . SER A 1 973 ? 0.026 -14.935 50.617 1.00 86.56 973 SER A N 1
ATOM 7687 C CA . SER A 1 973 ? -0.876 -15.844 51.337 1.00 86.56 973 SER A CA 1
ATOM 7688 C C . SER A 1 973 ? -0.289 -16.331 52.672 1.00 86.56 973 SER A C 1
ATOM 7690 O O . SER A 1 973 ? -0.973 -17.020 53.427 1.00 86.56 973 SER A O 1
ATOM 7692 N N . ILE A 1 974 ? 0.967 -15.984 52.988 1.00 87.44 974 ILE A N 1
ATOM 7693 C CA . ILE A 1 974 ? 1.650 -16.392 54.223 1.00 87.44 974 ILE A CA 1
ATOM 7694 C C . ILE A 1 974 ? 1.380 -15.370 55.330 1.00 87.44 974 ILE A C 1
ATOM 7696 O O . ILE A 1 974 ? 1.725 -14.196 55.220 1.00 87.44 974 ILE A O 1
ATOM 7700 N N . SER A 1 975 ? 0.827 -15.837 56.447 1.00 86.94 975 SER A N 1
ATOM 7701 C CA . SER A 1 975 ? 0.463 -15.039 57.622 1.00 86.94 975 SER A CA 1
ATOM 7702 C C . SER A 1 975 ? 1.656 -14.687 58.531 1.00 86.94 975 SER A C 1
ATOM 7704 O O . SER A 1 975 ? 1.616 -14.918 59.739 1.00 86.94 975 SER A O 1
ATOM 7706 N N . THR A 1 976 ? 2.758 -14.171 57.972 1.00 87.25 976 THR A N 1
ATOM 7707 C CA . THR A 1 976 ? 3.953 -13.769 58.741 1.00 87.25 976 THR A CA 1
ATOM 7708 C C . THR A 1 976 ? 4.429 -12.361 58.383 1.00 87.25 976 THR A C 1
ATOM 7710 O O . THR A 1 976 ? 4.308 -11.902 57.250 1.00 87.25 976 THR A O 1
ATOM 7713 N N . LEU A 1 977 ? 5.022 -11.664 59.360 1.00 87.00 977 LEU A N 1
ATOM 7714 C CA . LEU A 1 977 ? 5.453 -10.271 59.192 1.00 87.00 977 LEU A CA 1
ATOM 7715 C C . LEU A 1 977 ? 6.561 -10.114 58.135 1.00 87.00 977 LEU A C 1
ATOM 7717 O O . LEU A 1 977 ? 6.515 -9.202 57.314 1.00 87.00 977 LEU A O 1
ATOM 7721 N N . TRP A 1 978 ? 7.550 -11.015 58.132 1.00 89.50 978 TRP A N 1
ATOM 7722 C CA . TRP A 1 978 ? 8.638 -10.982 57.148 1.00 89.50 978 TRP A CA 1
ATOM 7723 C C . TRP A 1 978 ? 8.121 -11.228 55.723 1.00 89.50 978 TRP A C 1
ATOM 7725 O O . TRP A 1 978 ? 8.602 -10.590 54.787 1.00 89.50 978 TRP A O 1
ATOM 7735 N N . ALA A 1 979 ? 7.115 -12.097 55.561 1.00 88.69 979 ALA A N 1
ATOM 7736 C CA . ALA A 1 979 ? 6.479 -12.339 54.271 1.00 88.69 979 ALA A CA 1
ATOM 7737 C C . ALA A 1 979 ? 5.732 -11.090 53.788 1.00 88.69 979 ALA A C 1
ATOM 7739 O O . ALA A 1 979 ? 5.831 -10.750 52.613 1.00 88.69 979 ALA A O 1
ATOM 7740 N N . GLY A 1 980 ? 5.085 -10.350 54.695 1.00 87.38 980 GLY A N 1
ATOM 7741 C CA . GLY A 1 980 ? 4.435 -9.079 54.374 1.00 87.38 980 GLY A CA 1
ATOM 7742 C C . GLY A 1 980 ? 5.388 -8.040 53.773 1.00 87.38 980 GLY A C 1
ATOM 7743 O O . GLY A 1 980 ? 5.093 -7.468 52.723 1.00 87.38 980 GLY A O 1
ATOM 7744 N N . TYR A 1 981 ? 6.571 -7.852 54.369 1.00 91.56 981 TYR A N 1
ATOM 7745 C CA . TYR A 1 981 ? 7.589 -6.936 53.834 1.00 91.56 981 TYR A CA 1
ATOM 7746 C C . TYR A 1 981 ? 8.114 -7.366 52.459 1.00 91.56 981 TYR A C 1
ATOM 7748 O O . TYR A 1 981 ? 8.231 -6.535 51.559 1.00 91.56 981 TYR A O 1
ATOM 7756 N N . ILE A 1 982 ? 8.400 -8.658 52.270 1.00 91.44 982 ILE A N 1
ATOM 7757 C CA . ILE A 1 982 ? 8.863 -9.177 50.973 1.00 91.44 982 ILE A CA 1
ATOM 7758 C C . ILE A 1 982 ? 7.770 -9.035 49.911 1.00 91.44 982 ILE A C 1
ATOM 7760 O O . ILE A 1 982 ? 8.065 -8.636 48.785 1.00 91.44 982 ILE A O 1
ATOM 7764 N N . ASN A 1 983 ? 6.515 -9.315 50.265 1.00 91.19 983 ASN A N 1
ATOM 7765 C CA . ASN A 1 983 ? 5.378 -9.165 49.365 1.00 91.19 983 ASN A CA 1
ATOM 7766 C C . ASN A 1 983 ? 5.235 -7.713 48.888 1.00 91.19 983 ASN A C 1
ATOM 7768 O O . ASN A 1 983 ? 5.087 -7.478 47.691 1.00 91.19 983 ASN A O 1
ATOM 7772 N N . VAL A 1 984 ? 5.368 -6.741 49.801 1.00 90.88 984 VAL A N 1
ATOM 7773 C CA . VAL A 1 984 ? 5.392 -5.315 49.448 1.00 90.88 984 VAL A CA 1
ATOM 7774 C C . VAL A 1 984 ? 6.543 -5.012 48.492 1.00 90.88 984 VAL A C 1
ATOM 7776 O O . VAL A 1 984 ? 6.285 -4.465 47.428 1.00 90.88 984 VAL A O 1
ATOM 7779 N N . ILE A 1 985 ? 7.783 -5.406 48.806 1.00 91.06 985 ILE A N 1
ATOM 7780 C CA . ILE A 1 985 ? 8.950 -5.143 47.940 1.00 91.06 985 ILE A CA 1
ATOM 7781 C C . ILE A 1 985 ? 8.715 -5.681 46.525 1.00 91.06 985 ILE A C 1
ATOM 7783 O O . ILE A 1 985 ? 8.871 -4.945 45.551 1.00 91.06 985 ILE A O 1
ATOM 7787 N N . LEU A 1 986 ? 8.304 -6.945 46.404 1.00 90.75 986 LEU A N 1
ATOM 7788 C CA . LEU A 1 986 ? 8.035 -7.565 45.108 1.00 90.75 986 LEU A CA 1
ATOM 7789 C C . LEU A 1 986 ? 6.904 -6.851 44.360 1.00 90.75 986 LEU A C 1
ATOM 7791 O O . LEU A 1 986 ? 7.026 -6.621 43.159 1.00 90.75 986 LEU A O 1
ATOM 7795 N N . PHE A 1 987 ? 5.835 -6.465 45.060 1.00 90.00 987 PHE A N 1
ATOM 7796 C CA . PHE A 1 987 ? 4.726 -5.711 44.481 1.00 90.00 987 PHE A CA 1
ATOM 7797 C C . PHE A 1 987 ? 5.191 -4.380 43.885 1.00 90.00 987 PHE A C 1
ATOM 7799 O O . PHE A 1 987 ? 4.819 -4.052 42.755 1.00 90.00 987 PHE A O 1
ATOM 7806 N N . VAL A 1 988 ? 6.027 -3.628 44.609 1.00 87.38 988 VAL A N 1
ATOM 7807 C CA . VAL A 1 988 ? 6.422 -2.296 44.146 1.00 87.38 988 VAL A CA 1
ATOM 7808 C C . VAL A 1 988 ? 7.353 -2.330 42.937 1.00 87.38 988 VAL A C 1
ATOM 7810 O O . VAL A 1 988 ? 7.330 -1.413 42.124 1.00 87.38 988 VAL A O 1
ATOM 7813 N N . PHE A 1 989 ? 8.142 -3.392 42.774 1.00 86.12 989 PHE A N 1
ATOM 7814 C CA . PHE A 1 989 ? 8.917 -3.597 41.549 1.00 86.12 989 PHE A CA 1
ATOM 7815 C C . PHE A 1 989 ? 8.070 -4.170 40.409 1.00 86.12 989 PHE A C 1
ATOM 7817 O O . PHE A 1 989 ? 8.269 -3.790 39.255 1.00 86.12 989 PHE A O 1
ATOM 7824 N N . LEU A 1 990 ? 7.113 -5.057 40.714 1.00 87.94 990 LEU A N 1
ATOM 7825 C CA . LEU A 1 990 ? 6.248 -5.667 39.706 1.00 87.94 990 LEU A CA 1
ATOM 7826 C C . LEU A 1 990 ? 5.421 -4.616 38.968 1.00 87.94 990 LEU A C 1
ATOM 7828 O O . LEU A 1 990 ? 5.289 -4.711 37.755 1.00 87.94 990 LEU A O 1
ATOM 7832 N N . ARG A 1 991 ? 4.845 -3.640 39.674 1.00 85.19 991 ARG A N 1
ATOM 7833 C CA . ARG A 1 991 ? 3.906 -2.678 39.081 1.00 85.19 991 ARG A CA 1
ATOM 7834 C C . ARG A 1 991 ? 4.505 -1.894 37.893 1.00 85.19 991 ARG A C 1
ATOM 7836 O O . ARG A 1 991 ? 3.967 -2.030 36.793 1.00 85.19 991 ARG A O 1
ATOM 7843 N N . PRO A 1 992 ? 5.610 -1.140 38.042 1.00 82.00 992 PRO A N 1
ATOM 7844 C CA . PRO A 1 992 ? 6.227 -0.430 36.922 1.00 82.00 992 PRO A CA 1
ATOM 7845 C C . PRO A 1 992 ? 6.827 -1.376 35.871 1.00 82.00 992 PRO A C 1
ATOM 7847 O O . PRO A 1 992 ? 6.774 -1.069 34.677 1.00 82.00 992 PRO A O 1
ATOM 7850 N N . LEU A 1 993 ? 7.337 -2.549 36.277 1.00 84.56 993 LEU A N 1
ATOM 7851 C CA . LEU A 1 993 ? 7.797 -3.580 35.341 1.00 84.56 993 LEU A CA 1
ATOM 7852 C C . LEU A 1 993 ? 6.659 -4.074 34.445 1.00 84.56 993 LEU A C 1
ATOM 7854 O O . LEU A 1 993 ? 6.849 -4.216 33.241 1.00 84.56 993 LEU A O 1
ATOM 7858 N N . TYR A 1 994 ? 5.480 -4.304 35.021 1.00 87.69 994 TYR A N 1
ATOM 7859 C CA . TYR A 1 994 ? 4.315 -4.812 34.314 1.00 87.69 994 TYR A CA 1
ATOM 7860 C C . TYR A 1 994 ? 3.859 -3.821 33.243 1.00 87.69 994 TYR A C 1
ATOM 7862 O O . TYR A 1 994 ? 3.830 -4.180 32.073 1.00 87.69 994 TYR A O 1
ATOM 7870 N N . TYR A 1 995 ? 3.594 -2.557 33.591 1.00 81.25 995 TYR A N 1
ATOM 7871 C CA . TYR A 1 995 ? 3.168 -1.562 32.594 1.00 81.25 995 TYR A CA 1
ATOM 7872 C C . TYR A 1 995 ? 4.192 -1.369 31.471 1.00 81.25 995 TYR A C 1
ATOM 7874 O O . TYR A 1 995 ? 3.816 -1.319 30.299 1.00 81.25 995 TYR A O 1
ATOM 7882 N N . SER A 1 996 ? 5.481 -1.329 31.817 1.00 78.62 996 SER A N 1
ATOM 7883 C CA . SER A 1 996 ? 6.552 -1.162 30.831 1.00 78.62 996 SER A CA 1
ATOM 7884 C C . SER A 1 996 ? 6.649 -2.370 29.889 1.00 78.62 996 SER A C 1
ATOM 7886 O O . SER A 1 996 ? 6.695 -2.201 28.674 1.00 78.62 996 SER A O 1
ATOM 7888 N N . ALA A 1 997 ? 6.599 -3.592 30.426 1.00 84.19 997 ALA A N 1
ATOM 7889 C CA . ALA A 1 997 ? 6.654 -4.824 29.641 1.00 84.19 997 ALA A CA 1
ATOM 7890 C C . ALA A 1 997 ? 5.423 -5.022 28.744 1.00 84.19 997 ALA A C 1
ATOM 7892 O O . ALA A 1 997 ? 5.544 -5.518 27.629 1.00 84.19 997 ALA A O 1
ATOM 7893 N N . MET A 1 998 ? 4.239 -4.619 29.205 1.00 84.56 998 MET A N 1
ATOM 7894 C CA . MET A 1 998 ? 3.005 -4.707 28.422 1.00 84.56 998 MET A CA 1
ATOM 7895 C C . MET A 1 998 ? 2.999 -3.724 27.248 1.00 84.56 998 MET A C 1
ATOM 7897 O O . MET A 1 998 ? 2.583 -4.085 26.147 1.00 84.56 998 MET A O 1
ATOM 7901 N N . SER A 1 999 ? 3.492 -2.502 27.467 1.00 76.94 999 SER A N 1
ATOM 7902 C CA . SER A 1 999 ? 3.683 -1.510 26.404 1.00 76.94 999 SER A CA 1
ATOM 7903 C C . SER A 1 999 ? 4.727 -1.975 25.380 1.00 76.94 999 SER A C 1
ATOM 7905 O O . SER A 1 999 ? 4.513 -1.842 24.174 1.00 76.94 999 SER A O 1
ATOM 7907 N N . ASP A 1 1000 ? 5.839 -2.549 25.843 1.00 77.06 1000 ASP A N 1
ATOM 7908 C CA . ASP A 1 1000 ? 6.894 -3.103 24.986 1.00 77.06 1000 ASP A CA 1
ATOM 7909 C C . ASP A 1 1000 ? 6.394 -4.299 24.156 1.00 77.06 1000 ASP A C 1
ATOM 7911 O O . ASP A 1 1000 ? 6.552 -4.318 22.936 1.00 77.06 1000 ASP A O 1
ATOM 7915 N N . TYR A 1 1001 ? 5.683 -5.245 24.778 1.00 84.50 1001 TYR A N 1
ATOM 7916 C CA . TYR A 1 1001 ? 5.050 -6.365 24.077 1.00 84.50 1001 TYR A CA 1
ATOM 7917 C C . TYR A 1 1001 ? 4.069 -5.883 23.006 1.00 84.50 1001 TYR A C 1
ATOM 7919 O O . TYR A 1 1001 ? 4.108 -6.360 21.872 1.00 84.50 1001 TYR A O 1
ATOM 7927 N N . ALA A 1 1002 ? 3.197 -4.926 23.346 1.00 77.88 1002 ALA A N 1
ATOM 7928 C CA . ALA A 1 1002 ? 2.216 -4.414 22.398 1.00 77.88 1002 ALA A CA 1
ATOM 7929 C C . ALA A 1 1002 ? 2.892 -3.769 21.179 1.00 77.88 1002 ALA A C 1
ATOM 7931 O O . ALA A 1 1002 ? 2.447 -3.962 20.050 1.00 77.88 1002 ALA A O 1
ATOM 7932 N N . THR A 1 1003 ? 4.004 -3.070 21.411 1.00 69.75 1003 THR A N 1
ATOM 7933 C CA . THR A 1 1003 ? 4.822 -2.466 20.357 1.00 69.75 1003 THR A CA 1
ATOM 7934 C C . THR A 1 1003 ? 5.473 -3.523 19.465 1.00 69.75 1003 THR A C 1
ATOM 7936 O O . THR A 1 1003 ? 5.387 -3.417 18.246 1.00 69.75 1003 THR A O 1
ATOM 7939 N N . LYS A 1 1004 ? 6.088 -4.556 20.057 1.00 77.44 1004 LYS A N 1
ATOM 7940 C CA . LYS A 1 1004 ? 6.834 -5.591 19.322 1.00 77.44 1004 LYS A CA 1
ATOM 7941 C C . LYS A 1 1004 ? 5.952 -6.551 18.519 1.00 77.44 1004 LYS A C 1
ATOM 7943 O O . LYS A 1 1004 ? 6.399 -7.064 17.501 1.00 77.44 1004 LYS A O 1
ATOM 7948 N N . VAL A 1 1005 ? 4.734 -6.822 18.992 1.00 80.75 1005 VAL A N 1
ATOM 7949 C CA . VAL A 1 1005 ? 3.821 -7.811 18.389 1.00 80.75 1005 VAL A CA 1
ATOM 7950 C C . VAL A 1 1005 ? 2.860 -7.169 17.389 1.00 80.75 1005 VAL A C 1
ATOM 7952 O O . VAL A 1 1005 ? 2.659 -7.706 16.301 1.00 80.75 1005 VAL A O 1
ATOM 7955 N N . PHE A 1 1006 ? 2.230 -6.049 17.764 1.00 77.81 1006 PHE A N 1
ATOM 7956 C CA . PHE A 1 1006 ? 1.137 -5.437 16.993 1.00 77.81 1006 PHE A CA 1
ATOM 7957 C C . PHE A 1 1006 ? 1.588 -4.245 16.138 1.00 77.81 1006 PHE A C 1
ATOM 7959 O O . PHE A 1 1006 ? 0.899 -3.891 15.183 1.00 77.81 1006 PHE A O 1
ATOM 7966 N N . GLY A 1 1007 ? 2.751 -3.660 16.438 1.00 58.34 1007 GLY A N 1
ATOM 7967 C CA . GLY A 1 1007 ? 3.333 -2.548 15.691 1.00 58.34 1007 GLY A CA 1
ATOM 7968 C C . GLY A 1 1007 ? 2.829 -1.169 16.122 1.00 58.34 1007 GLY A C 1
ATOM 7969 O O . GLY A 1 1007 ? 1.811 -1.011 16.798 1.00 58.34 1007 GLY A O 1
ATOM 7970 N N . PHE A 1 1008 ? 3.561 -0.127 15.717 1.00 57.03 1008 PHE A N 1
ATOM 7971 C CA . PHE A 1 1008 ? 3.275 1.259 16.107 1.00 57.03 1008 PHE A CA 1
ATOM 7972 C C . PHE A 1 1008 ? 1.991 1.828 15.480 1.00 57.03 1008 PHE A C 1
ATOM 7974 O O . PHE A 1 1008 ? 1.350 2.683 16.089 1.00 57.03 1008 PHE A O 1
ATOM 7981 N N . ALA A 1 1009 ? 1.584 1.342 14.301 1.00 48.97 1009 ALA A N 1
ATOM 7982 C CA . ALA A 1 1009 ? 0.428 1.860 13.560 1.00 48.97 1009 ALA A CA 1
ATOM 7983 C C . ALA A 1 1009 ? -0.913 1.629 14.285 1.00 48.97 1009 ALA A C 1
ATOM 7985 O O . ALA A 1 1009 ? -1.804 2.478 14.247 1.00 48.97 1009 ALA A O 1
ATOM 7986 N N . THR A 1 1010 ? -1.058 0.500 14.985 1.00 63.31 1010 THR A N 1
ATOM 7987 C CA . THR A 1 1010 ? -2.272 0.145 15.742 1.00 63.31 1010 THR A CA 1
ATOM 7988 C C . THR A 1 1010 ? -2.084 0.243 17.260 1.00 63.31 1010 THR A C 1
ATOM 7990 O O . THR A 1 1010 ? -3.059 0.072 18.000 1.00 63.31 1010 THR A O 1
ATOM 7993 N N . PHE A 1 1011 ? -0.875 0.583 17.733 1.00 64.88 1011 PHE A N 1
ATOM 7994 C CA . PHE A 1 1011 ? -0.479 0.600 19.147 1.00 64.88 1011 PHE A CA 1
ATOM 7995 C C . PHE A 1 1011 ? -1.495 1.299 20.057 1.00 64.88 1011 PHE A C 1
ATOM 7997 O O . PHE A 1 1011 ? -1.973 0.697 21.018 1.00 64.88 1011 PHE A O 1
ATOM 8004 N N . GLY A 1 1012 ? -1.885 2.538 19.737 1.00 60.59 1012 GLY A N 1
ATOM 8005 C CA . GLY A 1 1012 ? -2.801 3.320 20.576 1.00 60.59 1012 GLY A CA 1
ATOM 8006 C C . GLY A 1 1012 ? -4.179 2.668 20.737 1.00 60.59 1012 GLY A C 1
ATOM 8007 O O . GLY A 1 1012 ? -4.728 2.634 21.839 1.00 60.59 1012 GLY A O 1
ATOM 8008 N N . ARG A 1 1013 ? -4.712 2.071 19.663 1.00 68.94 1013 ARG A N 1
ATOM 8009 C CA . ARG A 1 1013 ? -6.007 1.373 19.681 1.00 68.94 1013 ARG A CA 1
ATOM 8010 C C . ARG A 1 1013 ? -5.918 0.053 20.438 1.00 68.94 1013 ARG A C 1
ATOM 8012 O O . ARG A 1 1013 ? -6.786 -0.230 21.261 1.00 68.94 1013 ARG A O 1
ATOM 8019 N N . VAL A 1 1014 ? -4.876 -0.741 20.200 1.00 75.44 1014 VAL A N 1
ATOM 8020 C CA . VAL A 1 1014 ? -4.696 -2.057 20.833 1.00 75.44 1014 VAL A CA 1
ATOM 8021 C C . VAL A 1 1014 ? -4.382 -1.910 22.324 1.00 75.44 1014 VAL A C 1
ATOM 8023 O O . VAL A 1 1014 ? -5.110 -2.454 23.156 1.00 75.44 1014 VAL A O 1
ATOM 8026 N N . TYR A 1 1015 ? -3.372 -1.114 22.681 1.00 77.81 1015 TYR A N 1
ATOM 8027 C CA . TYR A 1 1015 ? -2.987 -0.857 24.072 1.00 77.81 1015 TYR A CA 1
ATOM 8028 C C . TYR A 1 1015 ? -4.098 -0.141 24.850 1.00 77.81 1015 TYR A C 1
ATOM 8030 O O . TYR A 1 1015 ? -4.453 -0.561 25.953 1.00 77.81 1015 TYR A O 1
ATOM 8038 N N . GLY A 1 1016 ? -4.725 0.876 24.249 1.00 76.56 1016 GLY A N 1
ATOM 8039 C CA . GLY A 1 1016 ? -5.868 1.570 24.845 1.00 76.56 1016 GLY A CA 1
ATOM 8040 C C . GLY A 1 1016 ? -7.052 0.637 25.113 1.00 76.56 1016 GLY A C 1
ATOM 8041 O O . GLY A 1 1016 ? -7.684 0.734 26.165 1.00 76.56 1016 GLY A O 1
ATOM 8042 N N . THR A 1 1017 ? -7.314 -0.324 24.221 1.00 82.69 1017 THR A N 1
ATOM 8043 C CA . THR A 1 1017 ? -8.372 -1.329 24.412 1.00 82.69 1017 THR A CA 1
ATOM 8044 C C . THR A 1 1017 ? -8.037 -2.301 25.546 1.00 82.69 1017 THR A C 1
ATOM 8046 O O . THR A 1 1017 ? -8.905 -2.572 26.375 1.00 82.69 1017 THR A O 1
ATOM 8049 N N . ILE A 1 1018 ? -6.786 -2.770 25.650 1.00 85.50 1018 ILE A N 1
ATOM 8050 C CA . ILE A 1 1018 ? -6.329 -3.641 26.752 1.00 85.50 1018 ILE A CA 1
ATOM 8051 C C . ILE A 1 1018 ? -6.571 -2.964 28.110 1.00 85.50 1018 ILE A C 1
ATOM 8053 O O . ILE A 1 1018 ? -7.177 -3.549 29.016 1.00 85.50 1018 ILE A O 1
ATOM 8057 N N . ILE A 1 1019 ? -6.135 -1.709 28.246 1.00 83.75 1019 ILE A N 1
ATOM 8058 C CA . ILE A 1 1019 ? -6.290 -0.943 29.486 1.00 83.75 1019 ILE A CA 1
ATOM 8059 C C . ILE A 1 1019 ? -7.766 -0.625 29.761 1.00 83.75 1019 ILE A C 1
ATOM 8061 O O . ILE A 1 1019 ? -8.211 -0.783 30.898 1.00 83.75 1019 ILE A O 1
ATOM 8065 N N . CYS A 1 1020 ? -8.556 -0.275 28.743 1.00 84.81 1020 CYS A N 1
ATOM 8066 C CA . CYS A 1 1020 ? -9.987 -0.002 28.897 1.00 84.81 1020 CYS A CA 1
ATOM 8067 C C . CYS A 1 1020 ? -10.764 -1.237 29.388 1.00 84.81 1020 CYS A C 1
ATOM 8069 O O . CYS A 1 1020 ? -11.503 -1.148 30.371 1.00 84.81 1020 CYS A O 1
ATOM 8071 N N . ILE A 1 1021 ? -10.542 -2.408 28.775 1.00 87.81 1021 ILE A N 1
ATOM 8072 C CA . ILE A 1 1021 ? -11.175 -3.670 29.191 1.00 87.81 1021 ILE A CA 1
ATOM 8073 C C . ILE A 1 1021 ? -10.779 -4.014 30.630 1.00 87.81 1021 ILE A C 1
ATOM 8075 O O . ILE A 1 1021 ? -11.649 -4.329 31.444 1.00 87.81 1021 ILE A O 1
ATOM 8079 N N . SER A 1 1022 ? -9.490 -3.905 30.978 1.00 87.00 1022 SER A N 1
ATOM 8080 C CA . SER A 1 1022 ? -9.041 -4.155 32.355 1.00 87.00 1022 SER A CA 1
ATOM 8081 C C . SER A 1 1022 ? -9.658 -3.180 33.362 1.00 87.00 1022 SER A C 1
ATOM 8083 O O . SER A 1 1022 ? -10.045 -3.601 34.450 1.00 87.00 1022 SER A O 1
ATOM 8085 N N . GLY A 1 1023 ? -9.838 -1.909 32.991 1.00 85.00 1023 GLY A N 1
ATOM 8086 C CA . GLY A 1 1023 ? -10.532 -0.905 33.796 1.00 85.00 1023 GLY A CA 1
ATOM 8087 C C . GLY A 1 1023 ? -11.995 -1.258 34.058 1.00 85.00 1023 GLY A C 1
ATOM 8088 O O . GLY A 1 1023 ? -12.432 -1.196 35.201 1.00 85.00 1023 GLY A O 1
ATOM 8089 N N . LEU A 1 1024 ? -12.739 -1.696 33.040 1.00 86.50 1024 LEU A N 1
ATOM 8090 C CA . LEU A 1 1024 ? -14.142 -2.101 33.200 1.00 86.50 1024 LEU A CA 1
ATOM 8091 C C . LEU A 1 1024 ? -14.294 -3.301 34.140 1.00 86.50 1024 LEU A C 1
ATOM 8093 O O . LEU A 1 1024 ? -15.166 -3.301 35.009 1.00 86.50 1024 LEU A O 1
ATOM 8097 N N . VAL A 1 1025 ? -13.420 -4.30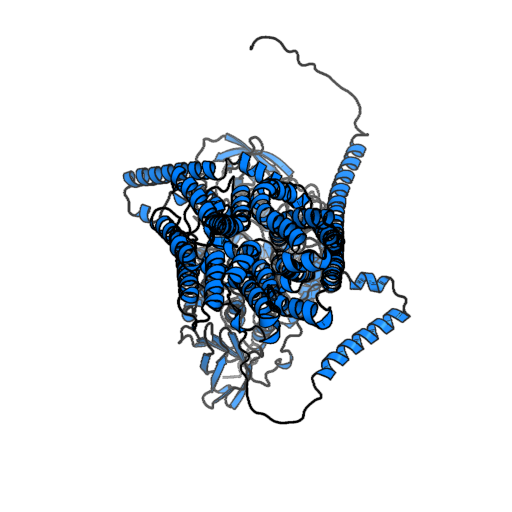4 34.009 1.00 87.31 1025 VAL A N 1
ATOM 8098 C CA . VAL A 1 1025 ? -13.425 -5.467 34.908 1.00 87.31 1025 VAL A CA 1
ATOM 8099 C C . VAL A 1 1025 ? -12.975 -5.083 36.320 1.00 87.31 1025 VAL A C 1
ATOM 8101 O O . VAL A 1 1025 ? -13.419 -5.702 37.285 1.00 87.31 1025 VAL A O 1
ATOM 8104 N N . ASN A 1 1026 ? -12.176 -4.027 36.484 1.00 84.19 1026 ASN A N 1
ATOM 8105 C CA . ASN A 1 1026 ? -11.730 -3.548 37.792 1.00 84.19 1026 ASN A CA 1
ATOM 8106 C C . ASN A 1 1026 ? -12.884 -3.110 38.714 1.00 84.19 1026 ASN A C 1
ATOM 8108 O O . ASN A 1 1026 ? -12.743 -3.180 39.931 1.00 84.19 1026 ASN A O 1
ATOM 8112 N N . LEU A 1 1027 ? -14.062 -2.767 38.179 1.00 82.81 1027 LEU A N 1
ATOM 8113 C CA . LEU A 1 1027 ? -15.268 -2.532 38.990 1.00 82.81 1027 LEU A CA 1
ATOM 8114 C C . LEU A 1 1027 ? -15.704 -3.769 39.794 1.00 82.81 1027 LEU A C 1
ATOM 8116 O O . LEU A 1 1027 ? -16.334 -3.633 40.843 1.00 82.81 1027 LEU A O 1
ATOM 8120 N N . SER A 1 1028 ? -15.330 -4.977 39.353 1.00 85.69 1028 SER A N 1
ATOM 8121 C CA . SER A 1 1028 ? -15.574 -6.214 40.107 1.00 85.69 1028 SER A CA 1
ATOM 8122 C C . SER A 1 1028 ? -14.825 -6.262 41.443 1.00 85.69 1028 SER A C 1
ATOM 8124 O O . SER A 1 1028 ? -15.225 -7.022 42.324 1.00 85.69 1028 SER A O 1
ATOM 8126 N N . GLN A 1 1029 ? -13.806 -5.415 41.644 1.00 84.69 1029 GLN A N 1
ATOM 8127 C CA . GLN A 1 1029 ? -13.045 -5.312 42.890 1.00 84.69 1029 GLN A CA 1
ATOM 8128 C C . GLN A 1 1029 ? -13.949 -5.109 44.111 1.00 84.69 1029 GLN A C 1
ATOM 8130 O O . GLN A 1 1029 ? -13.743 -5.756 45.135 1.00 84.69 1029 GLN A O 1
ATOM 8135 N N . THR A 1 1030 ? -14.966 -4.246 44.014 1.00 81.81 1030 THR A N 1
ATOM 8136 C CA . THR A 1 1030 ? -15.896 -4.006 45.130 1.00 81.81 1030 THR A CA 1
ATOM 8137 C C . THR A 1 1030 ? -16.711 -5.261 45.457 1.00 81.81 1030 THR A C 1
ATOM 8139 O O . THR A 1 1030 ? -16.955 -5.553 46.624 1.00 81.81 1030 THR A O 1
ATOM 8142 N N . GLY A 1 1031 ? -17.076 -6.050 44.441 1.00 83.81 1031 GLY A N 1
ATOM 8143 C CA . GLY A 1 1031 ? -17.745 -7.339 44.627 1.00 83.81 1031 GLY A CA 1
ATOM 8144 C C . GLY A 1 1031 ? -16.833 -8.398 45.251 1.00 83.81 1031 GLY A C 1
ATOM 8145 O O . GLY A 1 1031 ? -17.281 -9.159 46.105 1.00 83.81 1031 GLY A O 1
ATOM 8146 N N . ILE A 1 1032 ? -15.550 -8.419 44.877 1.00 86.06 1032 ILE A N 1
ATOM 8147 C CA . ILE A 1 1032 ? -14.543 -9.299 45.489 1.00 86.06 1032 ILE A CA 1
ATOM 8148 C C . ILE A 1 1032 ? -14.360 -8.945 46.969 1.00 86.06 1032 ILE A C 1
ATOM 8150 O O . ILE A 1 1032 ? -14.352 -9.841 47.808 1.00 86.06 1032 ILE A O 1
ATOM 8154 N N . ASP A 1 1033 ? -14.284 -7.656 47.305 1.00 81.25 1033 ASP A N 1
ATOM 8155 C CA . ASP A 1 1033 ? -14.177 -7.204 48.696 1.00 81.25 1033 ASP A CA 1
ATOM 8156 C C . ASP A 1 1033 ? -15.418 -7.583 49.525 1.00 81.25 1033 ASP A C 1
ATOM 8158 O O . ASP A 1 1033 ? -15.299 -8.148 50.616 1.00 81.25 1033 ASP A O 1
ATOM 8162 N N . ALA A 1 1034 ? -16.616 -7.386 48.962 1.00 81.88 1034 ALA A N 1
ATOM 8163 C CA . ALA A 1 1034 ? -17.872 -7.824 49.573 1.00 81.88 1034 ALA A CA 1
ATOM 8164 C C . ALA A 1 1034 ? -17.884 -9.339 49.843 1.00 81.88 1034 ALA A C 1
ATOM 8166 O O . ALA A 1 1034 ? -18.336 -9.793 50.896 1.00 81.88 1034 ALA A O 1
ATOM 8167 N N . LEU A 1 1035 ? -17.367 -10.131 48.900 1.00 85.88 1035 LEU A N 1
ATOM 8168 C CA . LEU A 1 1035 ? -17.308 -11.586 48.998 1.00 85.88 1035 LEU A CA 1
ATOM 8169 C C . LEU A 1 1035 ? -16.300 -12.045 50.063 1.00 85.88 1035 LEU A C 1
ATOM 8171 O O . LEU A 1 1035 ? -16.618 -12.942 50.850 1.00 85.88 1035 LEU A O 1
ATOM 8175 N N . THR A 1 1036 ? -15.135 -11.395 50.148 1.00 83.50 1036 THR A N 1
ATOM 8176 C CA . THR A 1 1036 ? -14.133 -11.636 51.198 1.00 83.50 1036 THR A CA 1
ATOM 8177 C C . THR A 1 1036 ? -14.705 -11.379 52.587 1.00 83.50 1036 THR A C 1
ATOM 8179 O O . THR A 1 1036 ? -14.561 -12.211 53.485 1.00 83.50 1036 THR A O 1
ATOM 8182 N N . LYS A 1 1037 ? -15.392 -10.252 52.780 1.00 78.88 1037 LYS A N 1
ATOM 8183 C CA . LYS A 1 1037 ? -15.921 -9.882 54.099 1.00 78.88 1037 LYS A CA 1
ATOM 8184 C C . LYS A 1 1037 ? -17.186 -10.659 54.466 1.00 78.88 1037 LYS A C 1
ATOM 8186 O O . LYS A 1 1037 ? -17.334 -11.055 55.618 1.00 78.88 1037 LYS A O 1
ATOM 8191 N N . GLY A 1 1038 ? -18.060 -10.935 53.499 1.00 78.38 1038 GLY A N 1
ATOM 8192 C CA . GLY A 1 1038 ? -19.298 -11.686 53.707 1.00 78.38 1038 GLY A CA 1
ATOM 8193 C C . GLY A 1 1038 ? -19.077 -13.195 53.842 1.00 78.38 1038 GLY A C 1
ATOM 8194 O O . GLY A 1 1038 ? -19.171 -13.753 54.935 1.00 78.38 1038 GLY A O 1
ATOM 8195 N N . GLN A 1 1039 ? -18.791 -13.871 52.725 1.00 81.56 1039 GLN A N 1
ATOM 8196 C CA . GLN A 1 1039 ? -18.743 -15.340 52.649 1.00 81.56 1039 GLN A CA 1
ATOM 8197 C C . GLN A 1 1039 ? -17.471 -15.934 53.261 1.00 81.56 1039 GLN A C 1
ATOM 8199 O O . GLN A 1 1039 ? -17.529 -16.997 53.872 1.00 81.56 1039 GLN A O 1
ATOM 8204 N N . PHE A 1 1040 ? -16.328 -15.252 53.130 1.00 83.88 1040 PHE A N 1
ATOM 8205 C CA . PHE A 1 1040 ? -15.060 -15.717 53.708 1.00 83.88 1040 PHE A CA 1
ATOM 8206 C C . PHE A 1 1040 ? -14.770 -15.152 55.103 1.00 83.88 1040 PHE A C 1
ATOM 8208 O O . PHE A 1 1040 ? -13.681 -15.374 55.631 1.00 83.88 1040 PHE A O 1
ATOM 8215 N N . HIS A 1 1041 ? -15.732 -14.453 55.715 1.00 80.69 1041 HIS A N 1
ATOM 8216 C CA . HIS A 1 1041 ? -15.635 -13.905 57.074 1.00 80.69 1041 HIS A CA 1
ATOM 8217 C C . HIS A 1 1041 ? -14.344 -13.094 57.309 1.00 80.69 1041 HIS A C 1
ATOM 8219 O O . HIS A 1 1041 ? -13.699 -13.206 58.352 1.00 80.69 1041 HIS A O 1
ATOM 8225 N N . GLY A 1 1042 ? -13.936 -12.312 56.304 1.00 75.00 1042 GLY A N 1
ATOM 8226 C CA . GLY A 1 1042 ? -12.740 -11.469 56.342 1.00 75.00 1042 GLY A CA 1
ATOM 8227 C C . GLY A 1 1042 ? -11.435 -12.169 55.957 1.00 75.00 1042 GLY A C 1
ATOM 8228 O O . GLY A 1 1042 ? -10.397 -11.517 55.976 1.00 75.00 1042 GLY A O 1
ATOM 8229 N N . ASN A 1 1043 ? -11.452 -13.455 55.584 1.00 84.19 1043 ASN A N 1
ATOM 8230 C CA . ASN A 1 1043 ? -10.252 -14.181 55.165 1.00 84.19 1043 ASN A CA 1
ATOM 8231 C C . ASN A 1 1043 ? -9.845 -13.841 53.714 1.00 84.19 1043 ASN A C 1
ATOM 8233 O O . ASN A 1 1043 ? -10.546 -14.257 52.786 1.00 84.19 1043 ASN A O 1
ATOM 8237 N N . PRO A 1 1044 ? -8.698 -13.171 53.476 1.00 83.69 1044 PRO A N 1
ATOM 8238 C CA . PRO A 1 1044 ? -8.266 -12.788 52.129 1.00 83.69 1044 PRO A CA 1
ATOM 8239 C C . PRO A 1 1044 ? -7.560 -13.922 51.362 1.00 83.69 1044 PRO A C 1
ATOM 8241 O O . PRO A 1 1044 ? -7.360 -13.822 50.150 1.00 83.69 1044 PRO A O 1
ATOM 8244 N N . ILE A 1 1045 ? -7.178 -15.012 52.040 1.00 86.44 1045 ILE A N 1
ATOM 8245 C CA . ILE A 1 1045 ? -6.348 -16.087 51.474 1.00 86.44 1045 ILE A CA 1
ATOM 8246 C C . ILE A 1 1045 ? -7.027 -16.797 50.287 1.00 86.44 1045 ILE A C 1
ATOM 8248 O O . ILE A 1 1045 ? -6.363 -16.963 49.263 1.00 86.44 1045 ILE A O 1
ATOM 8252 N N . PRO A 1 1046 ? -8.321 -17.187 50.335 1.00 88.00 1046 PRO A N 1
ATOM 8253 C CA . PRO A 1 1046 ? -8.971 -17.859 49.206 1.00 88.00 1046 PRO A CA 1
ATOM 8254 C C . PRO A 1 1046 ? -8.977 -17.014 47.928 1.00 88.00 1046 PRO A C 1
ATOM 8256 O O . PRO A 1 1046 ? -8.722 -17.530 46.841 1.00 88.00 1046 PRO A O 1
ATOM 8259 N N . VAL A 1 1047 ? -9.212 -15.706 48.064 1.00 87.38 1047 VAL A N 1
ATOM 8260 C CA . VAL A 1 1047 ? -9.204 -14.758 46.941 1.00 87.38 1047 VAL A CA 1
ATOM 8261 C C . VAL A 1 1047 ? -7.789 -14.578 46.395 1.00 87.38 1047 VAL A C 1
ATOM 8263 O O . VAL A 1 1047 ? -7.589 -14.661 45.182 1.00 87.38 1047 VAL A O 1
ATOM 8266 N N . ASN A 1 1048 ? -6.793 -14.409 47.270 1.00 86.88 1048 ASN A N 1
ATOM 8267 C CA . ASN A 1 1048 ? -5.392 -14.284 46.866 1.00 86.88 1048 ASN A CA 1
ATOM 8268 C C . ASN A 1 1048 ? -4.887 -15.546 46.145 1.00 86.88 1048 ASN A C 1
ATOM 8270 O O . ASN A 1 1048 ? -4.235 -15.427 45.106 1.00 86.88 1048 ASN A O 1
ATOM 8274 N N . ILE A 1 1049 ? -5.241 -16.743 46.628 1.00 88.69 1049 ILE A N 1
ATOM 8275 C CA . ILE A 1 1049 ? -4.910 -18.021 45.977 1.00 88.69 1049 ILE A CA 1
ATOM 8276 C C . ILE A 1 1049 ? -5.612 -18.143 44.623 1.00 88.69 1049 ILE A C 1
ATOM 8278 O O . ILE A 1 1049 ? -4.977 -18.542 43.649 1.00 88.69 1049 ILE A O 1
ATOM 8282 N N . PHE A 1 1050 ? -6.894 -17.782 44.528 1.00 90.69 1050 PHE A N 1
ATOM 8283 C CA . PHE A 1 1050 ? -7.640 -17.847 43.270 1.00 90.69 1050 PHE A CA 1
ATOM 8284 C C . PHE A 1 1050 ? -7.055 -16.913 42.203 1.00 90.69 1050 PHE A C 1
ATOM 8286 O O . PHE A 1 1050 ? -6.815 -17.339 41.069 1.00 90.69 1050 PHE A O 1
ATOM 8293 N N . LEU A 1 1051 ? -6.774 -15.656 42.561 1.00 89.75 1051 LEU A N 1
ATOM 8294 C CA . LEU A 1 1051 ? -6.170 -14.682 41.650 1.00 89.75 1051 LEU A CA 1
ATOM 8295 C C . LEU A 1 1051 ? -4.742 -15.085 41.264 1.00 89.75 1051 LEU A C 1
ATOM 8297 O O . LEU A 1 1051 ? -4.367 -14.949 40.101 1.00 89.75 1051 LEU A O 1
ATOM 8301 N N . ALA A 1 1052 ? -3.956 -15.623 42.203 1.00 89.12 1052 ALA A N 1
ATOM 8302 C CA . ALA A 1 1052 ? -2.612 -16.129 41.927 1.00 89.12 1052 ALA A CA 1
ATOM 8303 C C . ALA A 1 1052 ? -2.629 -17.367 41.018 1.00 89.12 1052 ALA A C 1
ATOM 8305 O O . ALA A 1 1052 ? -1.859 -17.428 40.063 1.00 89.12 1052 ALA A O 1
ATOM 8306 N N . GLY A 1 1053 ? -3.525 -18.325 41.270 1.00 91.62 1053 GLY A N 1
ATOM 8307 C CA . GLY A 1 1053 ? -3.686 -19.526 40.451 1.00 91.62 1053 GLY A CA 1
ATOM 8308 C C . GLY A 1 1053 ? -4.156 -19.195 39.036 1.00 91.62 1053 GLY A C 1
ATOM 8309 O O . GLY A 1 1053 ? -3.570 -19.671 38.068 1.00 91.62 1053 GLY A O 1
ATOM 8310 N N . SER A 1 1054 ? -5.144 -18.307 38.905 1.00 91.88 1054 SER A N 1
ATOM 8311 C CA . SER A 1 1054 ? -5.634 -17.841 37.601 1.00 91.88 1054 SER A CA 1
ATOM 8312 C C . SER A 1 1054 ? -4.542 -17.102 36.824 1.00 91.88 1054 SER A C 1
ATOM 8314 O O . SER A 1 1054 ? -4.333 -17.365 35.642 1.00 91.88 1054 SER A O 1
ATOM 8316 N N . ALA A 1 1055 ? -3.793 -16.226 37.501 1.00 90.69 1055 ALA A N 1
ATOM 8317 C CA . ALA A 1 1055 ? -2.653 -15.529 36.919 1.00 90.69 1055 ALA A CA 1
ATOM 8318 C C . ALA A 1 1055 ? -1.538 -16.478 36.465 1.00 90.69 1055 ALA A C 1
ATOM 8320 O O . ALA A 1 1055 ? -0.957 -16.259 35.406 1.00 90.69 1055 ALA A O 1
ATOM 8321 N N . PHE A 1 1056 ? -1.242 -17.516 37.250 1.00 93.88 1056 PHE A N 1
ATOM 8322 C CA . PHE A 1 1056 ? -0.250 -18.526 36.898 1.00 93.88 1056 PHE A CA 1
ATOM 8323 C C . PHE A 1 1056 ? -0.697 -19.325 35.672 1.00 93.88 1056 PHE A C 1
ATOM 8325 O O . PHE A 1 1056 ? 0.057 -19.423 34.714 1.00 93.88 1056 PHE A O 1
ATOM 8332 N N . VAL A 1 1057 ? -1.939 -19.816 35.642 1.00 94.81 1057 VAL A N 1
ATOM 8333 C CA . VAL A 1 1057 ? -2.466 -20.591 34.505 1.00 94.81 1057 VAL A CA 1
ATOM 8334 C C . VAL A 1 1057 ? -2.452 -19.767 33.216 1.00 94.81 1057 VAL A C 1
ATOM 8336 O O . VAL A 1 1057 ? -1.897 -20.212 32.211 1.00 94.81 1057 VAL A O 1
ATOM 8339 N N . VAL A 1 1058 ? -3.014 -18.554 33.241 1.00 94.12 1058 VAL A N 1
ATOM 8340 C CA . VAL A 1 1058 ? -3.068 -17.678 32.056 1.00 94.12 1058 VAL A CA 1
ATOM 8341 C C . VAL A 1 1058 ? -1.671 -17.193 31.666 1.00 94.12 1058 VAL A C 1
ATOM 8343 O O . VAL A 1 1058 ? -1.323 -17.194 30.488 1.00 94.12 1058 VAL A O 1
ATOM 8346 N N . GLY A 1 1059 ? -0.846 -16.817 32.644 1.00 91.88 1059 GLY A N 1
ATOM 8347 C CA . GLY A 1 1059 ? 0.518 -16.351 32.417 1.00 91.88 1059 GLY A CA 1
ATOM 8348 C C . GLY A 1 1059 ? 1.418 -17.434 31.825 1.00 91.88 1059 GLY A C 1
ATOM 8349 O O . GLY A 1 1059 ? 2.118 -17.184 30.848 1.00 91.88 1059 GLY A O 1
ATOM 8350 N N . THR A 1 1060 ? 1.368 -18.655 32.356 1.00 93.38 1060 THR A N 1
ATOM 8351 C CA . THR A 1 1060 ? 2.102 -19.800 31.806 1.00 93.38 1060 THR A CA 1
ATOM 8352 C C . THR A 1 1060 ? 1.600 -20.159 30.411 1.00 93.38 1060 THR A C 1
ATOM 8354 O O . THR A 1 1060 ? 2.424 -20.408 29.535 1.00 93.38 1060 THR A O 1
ATOM 8357 N N . ALA A 1 1061 ? 0.287 -20.118 30.160 1.00 93.88 1061 ALA A N 1
ATOM 8358 C CA . ALA A 1 1061 ? -0.260 -20.318 28.818 1.00 93.88 1061 ALA A CA 1
ATOM 8359 C C . ALA A 1 1061 ? 0.256 -19.264 27.822 1.00 93.88 1061 ALA A C 1
ATOM 8361 O O . ALA A 1 1061 ? 0.671 -19.628 26.723 1.00 93.88 1061 ALA A O 1
ATOM 8362 N N . LEU A 1 1062 ? 0.306 -17.987 28.221 1.00 92.50 1062 LEU A N 1
ATOM 8363 C CA . LEU A 1 1062 ? 0.876 -16.907 27.410 1.00 92.50 1062 LEU A CA 1
ATOM 8364 C C . LEU A 1 1062 ? 2.364 -17.147 27.124 1.00 92.50 1062 LEU A C 1
ATOM 8366 O O . LEU A 1 1062 ? 2.771 -17.100 25.968 1.00 92.50 1062 LEU A O 1
ATOM 8370 N N . VAL A 1 1063 ? 3.172 -17.453 28.143 1.00 93.12 1063 VAL A N 1
ATOM 8371 C CA . VAL A 1 1063 ? 4.614 -17.702 27.969 1.00 93.12 1063 VAL A CA 1
ATOM 8372 C C . VAL A 1 1063 ? 4.861 -18.902 27.058 1.00 93.12 1063 VAL A C 1
ATOM 8374 O O . VAL A 1 1063 ? 5.685 -18.804 26.150 1.00 93.12 1063 VAL A O 1
ATOM 8377 N N . ILE A 1 1064 ? 4.146 -20.014 27.254 1.00 92.38 1064 ILE A N 1
ATOM 8378 C CA . ILE A 1 1064 ? 4.269 -21.206 26.403 1.00 92.38 1064 ILE A CA 1
ATOM 8379 C C . ILE A 1 1064 ? 3.879 -20.865 24.969 1.00 92.38 1064 ILE A C 1
ATOM 8381 O O . ILE A 1 1064 ? 4.641 -21.160 24.053 1.00 92.38 1064 ILE A O 1
ATOM 8385 N N . TYR A 1 1065 ? 2.730 -20.218 24.769 1.00 92.88 1065 TYR A N 1
ATOM 8386 C CA . TYR A 1 1065 ? 2.251 -19.851 23.441 1.00 92.88 1065 TYR A CA 1
ATOM 8387 C C . TYR A 1 1065 ? 3.260 -18.963 22.708 1.00 92.88 1065 TYR A C 1
ATOM 8389 O O . TYR A 1 1065 ? 3.682 -19.297 21.603 1.00 92.88 1065 TYR A O 1
ATOM 8397 N N . VAL A 1 1066 ? 3.708 -17.880 23.347 1.00 88.69 1066 VAL A N 1
ATOM 8398 C CA . VAL A 1 1066 ? 4.674 -16.945 22.763 1.00 88.69 1066 VAL A CA 1
ATOM 8399 C C . VAL A 1 1066 ? 6.005 -17.650 22.486 1.00 88.69 1066 VAL A C 1
ATOM 8401 O O . VAL A 1 1066 ? 6.561 -17.485 21.408 1.00 88.69 1066 VAL A O 1
ATOM 8404 N N . THR A 1 1067 ? 6.491 -18.501 23.393 1.00 87.94 1067 THR A N 1
ATOM 8405 C CA . THR A 1 1067 ? 7.741 -19.260 23.190 1.00 87.94 1067 THR A CA 1
ATOM 8406 C C . THR A 1 1067 ? 7.633 -20.237 22.017 1.00 87.94 1067 THR A C 1
ATOM 8408 O O . THR A 1 1067 ? 8.558 -20.333 21.214 1.00 87.94 1067 THR A O 1
ATOM 8411 N N . VAL A 1 1068 ? 6.503 -20.940 21.880 1.00 87.94 1068 VAL A N 1
ATOM 8412 C CA . VAL A 1 1068 ? 6.251 -21.854 20.755 1.00 87.94 1068 VAL A CA 1
ATOM 8413 C C . VAL A 1 1068 ? 6.187 -21.089 19.439 1.00 87.94 1068 VAL A C 1
ATOM 8415 O O . VAL A 1 1068 ? 6.745 -21.552 18.449 1.00 87.94 1068 VAL A O 1
ATOM 8418 N N . GLN A 1 1069 ? 5.544 -19.922 19.416 1.00 86.00 1069 GLN A N 1
ATOM 8419 C CA . GLN A 1 1069 ? 5.480 -19.101 18.210 1.00 86.00 1069 GLN A CA 1
ATOM 8420 C C . GLN A 1 1069 ? 6.847 -18.530 17.833 1.00 86.00 1069 GLN A C 1
ATOM 8422 O O . GLN A 1 1069 ? 7.223 -18.633 16.674 1.00 86.00 1069 GLN A O 1
ATOM 8427 N N . VAL A 1 1070 ? 7.637 -18.042 18.796 1.00 82.88 1070 VAL A N 1
ATOM 8428 C CA . VAL A 1 1070 ? 9.028 -17.619 18.546 1.00 82.88 1070 VAL A CA 1
ATOM 8429 C C . VAL A 1 1070 ? 9.853 -18.769 17.989 1.00 82.88 1070 VAL A C 1
ATOM 8431 O O . VAL A 1 1070 ? 10.599 -18.578 17.037 1.00 82.88 1070 VAL A O 1
ATOM 8434 N N . TYR A 1 1071 ? 9.714 -19.972 18.550 1.00 80.94 1071 TYR A N 1
ATOM 8435 C CA . TYR A 1 1071 ? 10.416 -21.146 18.043 1.00 80.94 1071 TYR A CA 1
ATOM 8436 C C . TYR A 1 1071 ? 9.972 -21.511 16.623 1.00 80.94 1071 TYR A C 1
ATOM 8438 O O . TYR A 1 1071 ? 10.816 -21.822 15.795 1.00 80.94 1071 TYR A O 1
ATOM 8446 N N . ARG A 1 1072 ? 8.671 -21.445 16.313 1.00 80.69 1072 ARG A N 1
ATOM 8447 C CA . ARG A 1 1072 ? 8.155 -21.686 14.955 1.00 80.69 1072 ARG A CA 1
ATOM 8448 C C . ARG A 1 1072 ? 8.643 -20.639 13.959 1.00 80.69 1072 ARG A C 1
ATOM 8450 O O . ARG A 1 1072 ? 9.051 -21.012 12.870 1.00 80.69 1072 ARG A O 1
ATOM 8457 N N . MET A 1 1073 ? 8.627 -19.363 14.341 1.00 75.25 1073 MET A N 1
ATOM 8458 C CA . MET A 1 1073 ? 9.111 -18.258 13.512 1.00 75.25 1073 MET A CA 1
ATOM 8459 C C . MET A 1 1073 ? 10.617 -18.369 13.271 1.00 75.25 1073 MET A C 1
ATOM 8461 O O . MET A 1 1073 ? 11.043 -18.300 12.128 1.00 75.25 1073 MET A O 1
ATOM 8465 N N . ARG A 1 1074 ? 11.411 -18.627 14.320 1.00 72.75 1074 ARG A N 1
ATOM 8466 C CA . ARG A 1 1074 ? 12.857 -18.859 14.188 1.00 72.75 1074 ARG A CA 1
ATOM 8467 C C . ARG A 1 1074 ? 13.171 -20.097 13.383 1.00 72.75 1074 ARG A C 1
ATOM 8469 O O . ARG A 1 1074 ? 14.041 -20.030 12.550 1.00 72.75 1074 ARG A O 1
ATOM 8476 N N . LYS A 1 1075 ? 12.453 -21.201 13.584 1.00 74.56 1075 LYS A N 1
ATOM 8477 C CA . LYS A 1 1075 ? 12.655 -22.405 12.781 1.00 74.56 1075 LYS A CA 1
ATOM 8478 C C . LYS A 1 1075 ? 12.350 -22.147 11.303 1.00 74.56 1075 LYS A C 1
ATOM 8480 O O . LYS A 1 1075 ? 13.070 -22.660 10.467 1.00 74.56 1075 LYS A O 1
ATOM 8485 N N . LYS A 1 1076 ? 11.321 -21.350 10.994 1.00 72.12 1076 LYS A N 1
ATOM 8486 C CA . LYS A 1 1076 ? 11.004 -20.948 9.619 1.00 72.12 1076 LYS A CA 1
ATOM 8487 C C . LYS A 1 1076 ? 12.113 -20.070 9.021 1.00 72.12 1076 LYS A C 1
ATOM 8489 O O . LYS A 1 1076 ? 12.548 -20.348 7.915 1.00 72.12 1076 LYS A O 1
ATOM 8494 N N . LEU A 1 1077 ? 12.610 -19.093 9.785 1.00 66.44 1077 LEU A N 1
ATOM 8495 C CA . LEU A 1 1077 ? 13.751 -18.252 9.403 1.00 66.44 1077 LEU A CA 1
ATOM 8496 C C . LEU A 1 1077 ? 15.044 -19.064 9.254 1.00 66.44 1077 LEU A C 1
ATOM 8498 O O . LEU A 1 1077 ? 15.702 -18.945 8.244 1.00 66.44 1077 LEU A O 1
ATOM 8502 N N . ASP A 1 1078 ? 15.368 -19.951 10.196 1.00 63.22 1078 ASP A N 1
ATOM 8503 C CA . ASP A 1 1078 ? 16.532 -20.844 10.147 1.00 63.22 1078 ASP A CA 1
ATOM 8504 C C . ASP A 1 1078 ? 16.419 -21.846 8.985 1.00 63.22 1078 ASP A C 1
ATOM 8506 O O . ASP A 1 1078 ? 17.433 -22.275 8.453 1.00 63.22 1078 ASP A O 1
ATOM 8510 N N . GLU A 1 1079 ? 15.209 -22.263 8.594 1.00 64.44 1079 GLU A N 1
ATOM 8511 C CA . GLU A 1 1079 ? 14.975 -23.086 7.400 1.00 64.44 1079 GLU A CA 1
ATOM 8512 C C . GLU A 1 1079 ? 15.175 -22.260 6.117 1.00 64.44 1079 GLU A C 1
ATOM 8514 O O . GLU A 1 1079 ? 15.838 -22.741 5.202 1.00 64.44 1079 GLU A O 1
ATOM 8519 N N . GLU A 1 1080 ? 14.693 -21.015 6.064 1.00 61.50 1080 GLU A N 1
ATOM 8520 C CA . GLU A 1 1080 ? 14.937 -20.058 4.968 1.00 61.50 1080 GLU A CA 1
ATOM 8521 C C . GLU A 1 1080 ? 16.436 -19.674 4.855 1.00 61.50 1080 GLU A C 1
ATOM 8523 O O . GLU A 1 1080 ? 17.004 -19.656 3.756 1.00 61.50 1080 GLU A O 1
ATOM 8528 N N . ASP A 1 1081 ? 17.112 -19.490 5.991 1.00 50.09 1081 ASP A N 1
ATOM 8529 C CA . ASP A 1 1081 ? 18.541 -19.190 6.122 1.00 50.09 1081 ASP A CA 1
ATOM 8530 C C . ASP A 1 1081 ? 19.406 -20.426 5.834 1.00 50.09 1081 ASP A C 1
ATOM 8532 O O . ASP A 1 1081 ? 20.425 -20.342 5.157 1.00 50.09 1081 ASP A O 1
ATOM 8536 N N . ALA A 1 1082 ? 19.010 -21.624 6.276 1.00 42.94 1082 ALA A N 1
ATOM 8537 C CA . ALA A 1 1082 ? 19.716 -22.860 5.937 1.00 42.94 1082 ALA A CA 1
ATOM 8538 C C . ALA A 1 1082 ? 19.594 -23.186 4.446 1.00 42.94 1082 ALA A C 1
ATOM 8540 O O . ALA A 1 1082 ? 20.541 -23.720 3.869 1.00 42.94 1082 ALA A O 1
ATOM 8541 N N . ILE A 1 1083 ? 18.474 -22.849 3.800 1.00 48.88 1083 ILE A N 1
ATOM 8542 C CA . ILE A 1 1083 ? 18.315 -22.958 2.343 1.00 48.88 1083 ILE A CA 1
ATOM 8543 C C . ILE A 1 1083 ? 19.241 -21.963 1.623 1.00 48.88 1083 ILE A C 1
ATOM 8545 O O . ILE A 1 1083 ? 19.866 -22.321 0.625 1.00 48.88 1083 ILE A O 1
ATOM 8549 N N . THR A 1 1084 ? 19.414 -20.743 2.133 1.00 47.22 1084 THR A N 1
ATOM 8550 C CA . THR A 1 1084 ? 20.347 -19.761 1.544 1.00 47.22 1084 THR A CA 1
ATOM 8551 C C . THR A 1 1084 ? 21.825 -20.074 1.833 1.00 47.22 1084 THR A C 1
ATOM 8553 O O . THR A 1 1084 ? 22.654 -19.913 0.933 1.00 47.22 1084 THR A O 1
ATOM 8556 N N . VAL A 1 1085 ? 22.162 -20.613 3.012 1.00 37.75 1085 VAL A N 1
ATOM 8557 C CA . VAL A 1 1085 ? 23.522 -21.060 3.389 1.00 37.75 1085 VAL A CA 1
ATOM 8558 C C . VAL A 1 1085 ? 23.928 -22.341 2.655 1.00 37.75 1085 VAL A C 1
ATOM 8560 O O . VAL A 1 1085 ? 25.047 -22.440 2.162 1.00 37.75 1085 VAL A O 1
ATOM 8563 N N . THR A 1 1086 ? 23.026 -23.315 2.490 1.00 36.22 1086 THR A N 1
ATOM 8564 C CA . THR A 1 1086 ? 23.324 -24.513 1.678 1.00 36.22 1086 THR A CA 1
ATOM 8565 C C . THR A 1 1086 ? 23.533 -24.169 0.204 1.00 36.22 1086 THR A C 1
ATOM 8567 O O . THR A 1 1086 ? 24.396 -24.768 -0.431 1.00 36.22 1086 THR A O 1
ATOM 8570 N N . ASN A 1 1087 ? 22.855 -23.149 -0.328 1.00 41.28 1087 ASN A N 1
ATOM 8571 C CA . ASN A 1 1087 ? 23.130 -22.637 -1.674 1.00 41.28 1087 ASN A CA 1
ATOM 8572 C C . ASN A 1 1087 ? 24.492 -21.920 -1.791 1.00 41.28 1087 ASN A C 1
ATOM 8574 O O . ASN A 1 1087 ? 25.083 -21.928 -2.870 1.00 41.28 1087 ASN A O 1
ATOM 8578 N N . THR A 1 1088 ? 25.032 -21.352 -0.705 1.00 41.25 1088 THR A N 1
ATOM 8579 C CA . THR A 1 1088 ? 26.372 -20.727 -0.691 1.00 41.25 1088 THR A CA 1
ATOM 8580 C C . THR A 1 1088 ? 27.499 -21.737 -0.434 1.00 41.25 1088 THR A C 1
ATOM 8582 O O . THR A 1 1088 ? 28.542 -21.656 -1.083 1.00 41.25 1088 THR A O 1
ATOM 8585 N N . ASP A 1 1089 ? 27.288 -22.751 0.413 1.00 32.19 1089 ASP A N 1
ATOM 8586 C CA . ASP A 1 1089 ? 28.258 -23.836 0.646 1.00 32.19 1089 ASP A CA 1
ATOM 8587 C C . ASP A 1 1089 ? 28.380 -24.794 -0.552 1.00 32.19 1089 ASP A C 1
ATOM 8589 O O . ASP A 1 1089 ? 29.462 -25.318 -0.819 1.00 32.19 1089 ASP A O 1
ATOM 8593 N N . VAL A 1 1090 ? 27.311 -24.985 -1.334 1.00 38.03 1090 VAL A N 1
ATOM 8594 C CA . VAL A 1 1090 ? 27.391 -25.706 -2.619 1.00 38.03 1090 VAL A CA 1
ATOM 8595 C C . VAL A 1 1090 ? 28.222 -24.916 -3.640 1.00 38.03 1090 VAL A C 1
ATOM 8597 O O . VAL A 1 1090 ? 28.939 -25.532 -4.426 1.00 38.03 1090 VAL A O 1
ATOM 8600 N N . GLY A 1 1091 ? 28.219 -23.579 -3.575 1.00 37.56 1091 GLY A N 1
ATOM 8601 C CA . GLY A 1 1091 ? 29.137 -22.723 -4.337 1.00 37.56 1091 GLY A CA 1
ATOM 8602 C C . GLY A 1 1091 ? 30.600 -22.897 -3.911 1.00 37.56 1091 GLY A C 1
ATOM 8603 O O . GLY A 1 1091 ? 31.457 -23.115 -4.759 1.00 37.56 1091 GLY A O 1
ATOM 8604 N N . SER A 1 1092 ? 30.867 -22.918 -2.603 1.00 36.06 1092 SER A N 1
ATOM 8605 C CA . SER A 1 1092 ? 32.208 -23.097 -2.009 1.00 36.06 1092 SER A CA 1
ATOM 8606 C C . SER A 1 1092 ? 32.814 -24.491 -2.261 1.00 36.06 1092 SER A C 1
ATOM 8608 O O . SER A 1 1092 ? 34.003 -24.617 -2.562 1.00 36.06 1092 SER A O 1
ATOM 8610 N N . ILE A 1 1093 ? 32.006 -25.558 -2.220 1.00 35.72 1093 ILE A N 1
ATOM 8611 C CA . ILE A 1 1093 ? 32.456 -26.921 -2.560 1.00 35.72 1093 ILE A CA 1
ATOM 8612 C C . ILE A 1 1093 ? 32.708 -27.053 -4.068 1.00 35.72 1093 ILE A C 1
ATOM 8614 O O . ILE A 1 1093 ? 33.644 -27.746 -4.468 1.00 35.72 1093 ILE A O 1
ATOM 8618 N N . MET A 1 1094 ? 31.923 -26.372 -4.908 1.00 37.62 1094 MET A N 1
ATOM 8619 C CA . MET A 1 1094 ? 32.176 -26.309 -6.350 1.00 37.62 1094 MET A CA 1
ATOM 8620 C C . MET A 1 1094 ? 33.483 -25.557 -6.645 1.00 37.62 1094 MET A C 1
ATOM 8622 O O . MET A 1 1094 ? 34.262 -26.001 -7.480 1.00 37.62 1094 MET A O 1
ATOM 8626 N N . GLU A 1 1095 ? 33.769 -24.482 -5.910 1.00 38.47 1095 GLU A N 1
ATOM 8627 C CA . GLU A 1 1095 ? 34.999 -23.687 -6.029 1.00 38.47 1095 GLU A CA 1
ATOM 8628 C C . GLU A 1 1095 ? 36.237 -24.477 -5.552 1.00 38.47 1095 GLU A C 1
ATOM 8630 O O . GLU A 1 1095 ? 37.256 -24.515 -6.237 1.00 38.47 1095 GLU A O 1
ATOM 8635 N N . SER A 1 1096 ? 36.108 -25.248 -4.465 1.00 35.41 1096 SER A N 1
ATOM 8636 C CA . SER A 1 1096 ? 37.140 -26.179 -3.975 1.00 35.41 1096 SER A CA 1
ATOM 8637 C C . SER A 1 1096 ? 37.410 -27.361 -4.916 1.00 35.41 1096 SER A C 1
ATOM 8639 O O . SER A 1 1096 ? 38.519 -27.893 -4.900 1.00 35.41 1096 SER A O 1
ATOM 8641 N N . LEU A 1 1097 ? 36.418 -27.811 -5.689 1.00 38.22 1097 LEU A N 1
ATOM 8642 C CA . LEU A 1 1097 ? 36.584 -28.875 -6.688 1.00 38.22 1097 LEU A CA 1
ATOM 8643 C C . LEU A 1 1097 ? 37.136 -28.342 -8.017 1.00 38.22 1097 LEU A C 1
ATOM 8645 O O . LEU A 1 1097 ? 37.698 -29.112 -8.793 1.00 38.22 1097 LEU A O 1
ATOM 8649 N N . LEU A 1 1098 ? 37.012 -27.036 -8.264 1.00 41.59 1098 LEU A N 1
ATOM 8650 C CA . LEU A 1 1098 ? 37.594 -26.352 -9.420 1.00 41.59 1098 LEU A CA 1
ATOM 8651 C C . LEU A 1 1098 ? 39.059 -25.930 -9.187 1.00 41.59 1098 LEU A C 1
ATOM 8653 O O . LEU A 1 1098 ? 39.781 -25.717 -10.158 1.00 41.59 1098 LEU A O 1
ATOM 8657 N N . GLU A 1 1099 ? 39.535 -25.879 -7.937 1.00 36.94 1099 GLU A N 1
ATOM 8658 C CA . GLU A 1 1099 ? 40.938 -25.570 -7.600 1.00 36.94 1099 GLU A CA 1
ATOM 8659 C C . GLU A 1 1099 ? 41.914 -26.771 -7.681 1.00 36.94 1099 GLU A C 1
ATOM 8661 O O . GLU A 1 1099 ? 43.130 -26.569 -7.604 1.00 36.94 1099 GLU A O 1
ATOM 8666 N N . GLU A 1 1100 ? 41.453 -28.018 -7.866 1.00 33.91 1100 GLU A N 1
ATOM 8667 C CA . GLU A 1 1100 ? 42.352 -29.193 -7.910 1.00 33.91 1100 GLU A CA 1
ATOM 8668 C C . GLU A 1 1100 ? 43.047 -29.446 -9.268 1.00 33.91 1100 GLU A C 1
ATOM 8670 O O . GLU A 1 1100 ? 43.970 -30.262 -9.316 1.00 33.91 1100 GLU A O 1
ATOM 8675 N N . ASP A 1 1101 ? 42.708 -28.716 -10.340 1.00 36.84 1101 ASP A N 1
ATOM 8676 C CA . ASP A 1 1101 ? 43.162 -29.038 -11.709 1.00 36.84 1101 ASP A CA 1
ATOM 8677 C C . ASP A 1 1101 ? 44.028 -27.971 -12.423 1.00 36.84 1101 ASP A C 1
ATOM 8679 O O . ASP A 1 1101 ? 44.196 -28.027 -13.644 1.00 36.84 1101 ASP A O 1
ATOM 8683 N N . GLU A 1 1102 ? 44.685 -27.050 -11.701 1.00 34.12 1102 GLU A N 1
ATOM 8684 C CA . GLU A 1 1102 ? 45.706 -26.176 -12.314 1.00 34.12 1102 GLU A CA 1
ATOM 8685 C C . GLU A 1 1102 ? 47.169 -26.613 -12.047 1.00 34.12 1102 GLU A C 1
ATOM 8687 O O . GLU A 1 1102 ? 47.599 -26.807 -10.902 1.00 34.12 1102 GLU A O 1
ATOM 8692 N N . PRO A 1 1103 ? 48.006 -26.744 -13.099 1.00 32.69 1103 PRO A N 1
ATOM 8693 C CA . PRO A 1 1103 ? 49.389 -27.181 -12.967 1.00 32.69 1103 PRO A CA 1
ATOM 8694 C C . PRO A 1 1103 ? 50.284 -26.108 -12.331 1.00 32.69 1103 PRO A C 1
ATOM 8696 O O . PRO A 1 1103 ? 50.423 -24.982 -12.806 1.00 32.69 1103 PRO A O 1
ATOM 8699 N N . ARG A 1 1104 ? 51.003 -26.512 -11.278 1.00 38.28 1104 ARG A N 1
ATOM 8700 C CA . ARG A 1 1104 ? 52.035 -25.709 -10.608 1.00 38.28 1104 ARG A CA 1
ATOM 8701 C C . ARG A 1 1104 ? 53.180 -25.321 -11.552 1.00 38.28 1104 ARG A C 1
ATOM 8703 O O . ARG A 1 1104 ? 54.010 -26.162 -11.897 1.00 38.28 1104 ARG A O 1
ATOM 8710 N N . GLY A 1 1105 ? 53.341 -24.016 -11.779 1.00 31.34 1105 GLY A N 1
ATOM 8711 C CA . GLY A 1 1105 ? 54.660 -23.397 -11.933 1.00 31.34 1105 GLY A CA 1
ATOM 8712 C C . GLY A 1 1105 ? 54.717 -22.172 -12.842 1.00 31.34 1105 GLY A C 1
ATOM 8713 O O . GLY A 1 1105 ? 54.683 -22.329 -14.051 1.00 31.34 1105 GLY A O 1
ATOM 8714 N N . TYR A 1 1106 ? 54.941 -20.980 -12.270 1.00 31.72 1106 TYR A N 1
ATOM 8715 C CA . TYR A 1 1106 ? 56.188 -20.200 -12.417 1.00 31.72 1106 TYR A CA 1
ATOM 8716 C C . TYR A 1 1106 ? 56.078 -18.814 -11.741 1.00 31.72 1106 TYR A C 1
ATOM 8718 O O . TYR A 1 1106 ? 55.198 -18.028 -12.059 1.00 31.72 1106 TYR A O 1
ATOM 8726 N N . GLY A 1 1107 ? 57.065 -18.473 -10.899 1.00 32.09 1107 GLY A N 1
ATOM 8727 C CA . GLY A 1 1107 ? 57.611 -17.106 -10.849 1.00 32.09 1107 GLY A CA 1
ATOM 8728 C C . GLY A 1 1107 ? 57.140 -16.145 -9.750 1.00 32.09 1107 GLY A C 1
ATOM 8729 O O . GLY A 1 1107 ? 56.450 -15.171 -10.016 1.00 32.09 1107 GLY A O 1
ATOM 8730 N N . THR A 1 1108 ? 57.652 -16.317 -8.532 1.00 33.28 1108 THR A N 1
ATOM 8731 C CA . THR A 1 1108 ? 57.720 -15.273 -7.493 1.00 33.28 1108 THR A CA 1
ATOM 8732 C C . THR A 1 1108 ? 58.544 -14.055 -7.937 1.00 33.28 1108 THR A C 1
ATOM 8734 O O . THR A 1 1108 ? 59.697 -14.227 -8.338 1.00 33.28 1108 THR A O 1
ATOM 8737 N N . VAL A 1 1109 ? 58.041 -12.830 -7.723 1.00 31.20 1109 VAL A N 1
ATOM 8738 C CA . VAL A 1 1109 ? 58.873 -11.612 -7.659 1.00 31.20 1109 VAL A CA 1
ATOM 8739 C C . VAL A 1 1109 ? 58.581 -10.843 -6.367 1.00 31.20 1109 VAL A C 1
ATOM 8741 O O . VAL A 1 1109 ? 57.483 -10.345 -6.134 1.00 31.20 1109 VAL A O 1
ATOM 8744 N N . GLN A 1 1110 ? 59.606 -10.773 -5.514 1.00 29.56 1110 GLN A N 1
ATOM 8745 C CA . GLN A 1 1110 ? 59.659 -10.007 -4.270 1.00 29.56 1110 GLN A CA 1
ATOM 8746 C C . GLN A 1 1110 ? 59.637 -8.496 -4.533 1.00 29.56 1110 GLN A C 1
ATOM 8748 O O . GLN A 1 1110 ? 60.421 -7.980 -5.328 1.00 29.56 1110 GLN A O 1
ATOM 8753 N N . ARG A 1 1111 ? 58.815 -7.765 -3.774 1.00 28.16 1111 ARG A N 1
ATOM 8754 C CA . ARG A 1 1111 ? 58.817 -6.297 -3.738 1.00 28.16 1111 ARG A CA 1
ATOM 8755 C C . ARG A 1 1111 ? 59.874 -5.813 -2.734 1.00 28.16 1111 ARG A C 1
ATOM 8757 O O . ARG A 1 1111 ? 59.706 -5.980 -1.527 1.00 28.16 1111 ARG A O 1
ATOM 8764 N N . GLN A 1 1112 ? 60.968 -5.219 -3.217 1.00 28.67 1112 GLN A N 1
ATOM 8765 C CA . GLN A 1 1112 ? 61.913 -4.480 -2.371 1.00 28.67 1112 GLN A CA 1
ATOM 8766 C C . GLN A 1 1112 ? 61.278 -3.158 -1.912 1.00 28.67 1112 GLN A C 1
ATOM 8768 O O . GLN A 1 1112 ? 60.863 -2.338 -2.726 1.00 28.67 1112 GLN A O 1
ATOM 8773 N N . ARG A 1 1113 ? 61.229 -2.945 -0.594 1.00 35.69 1113 ARG A N 1
ATOM 8774 C CA . ARG A 1 1113 ? 61.077 -1.619 0.028 1.00 35.69 1113 ARG A CA 1
ATOM 8775 C C . ARG A 1 1113 ? 62.449 -0.971 0.172 1.00 35.69 1113 ARG A C 1
ATOM 8777 O O . ARG A 1 1113 ? 63.373 -1.710 0.497 1.00 35.69 1113 ARG A O 1
ATOM 8784 N N . GLN A 1 1114 ? 62.513 0.364 0.047 1.00 30.16 1114 GLN A N 1
ATOM 8785 C CA . GLN A 1 1114 ? 63.348 1.348 0.788 1.00 30.16 1114 GLN A CA 1
ATOM 8786 C C . GLN A 1 1114 ? 63.488 2.662 -0.037 1.00 30.16 1114 GLN A C 1
ATOM 8788 O O . GLN A 1 1114 ? 63.324 2.606 -1.253 1.00 30.16 1114 GLN A O 1
ATOM 8793 N N . PRO A 1 1115 ? 63.953 3.803 0.520 1.00 36.41 1115 PRO A N 1
ATOM 8794 C CA . PRO A 1 1115 ? 63.681 4.386 1.840 1.00 36.41 1115 PRO A CA 1
ATOM 8795 C C . PRO A 1 1115 ? 63.640 5.941 1.806 1.00 36.41 1115 PRO A C 1
ATOM 8797 O O . PRO A 1 1115 ? 64.685 6.584 1.741 1.00 36.41 1115 PRO A O 1
ATOM 8800 N N . TRP A 1 1116 ? 62.470 6.567 1.902 1.00 39.62 1116 TRP A N 1
ATOM 8801 C CA . TRP A 1 1116 ? 62.268 7.916 2.463 1.00 39.62 1116 TRP A CA 1
ATOM 8802 C C . TRP A 1 1116 ? 60.755 8.162 2.572 1.00 39.62 1116 TRP A C 1
ATOM 8804 O O . TRP A 1 1116 ? 60.009 7.566 1.806 1.00 39.62 1116 TRP A O 1
ATOM 8814 N N . GLU A 1 1117 ? 60.349 8.996 3.533 1.00 39.78 1117 GLU A N 1
ATOM 8815 C CA . GLU A 1 1117 ? 58.994 9.189 4.103 1.00 39.78 1117 GLU A CA 1
ATOM 8816 C C . GLU A 1 1117 ? 58.675 8.155 5.206 1.00 39.78 1117 GLU A C 1
ATOM 8818 O O . GLU A 1 1117 ? 58.423 6.987 4.917 1.00 39.78 1117 GLU A O 1
ATOM 8823 N N . VAL A 1 1118 ? 58.747 8.402 6.525 1.00 42.59 1118 VAL A N 1
ATOM 8824 C CA . VAL A 1 1118 ? 58.754 9.609 7.396 1.00 42.59 1118 VAL A CA 1
ATOM 8825 C C . VAL A 1 1118 ? 57.702 10.657 7.088 1.00 42.59 1118 VAL A C 1
ATOM 8827 O O . VAL A 1 1118 ? 57.926 11.445 6.147 1.00 42.59 1118 VAL A O 1
#

Solvent-accessible surface area (backbone atoms only — not comparable to full-atom values): 58987 Å² total; per-residue (Å²): 132,77,90,69,84,77,78,80,80,77,78,59,73,24,40,30,39,66,54,43,75,54,60,73,74,77,39,46,51,31,54,57,50,37,72,40,43,64,58,43,41,71,33,33,43,36,30,35,35,42,64,35,57,32,26,24,41,42,44,73,37,80,17,84,47,28,48,38,87,86,31,40,14,73,34,63,48,60,91,32,40,41,24,25,45,20,34,38,71,43,45,53,49,26,38,51,49,26,55,78,65,68,32,41,40,23,43,40,44,74,70,44,41,42,26,68,46,78,38,69,40,79,46,44,27,29,39,31,39,96,67,27,54,79,41,72,74,50,74,80,45,76,42,32,26,64,34,25,35,66,53,78,53,55,52,60,64,101,46,78,82,63,47,40,63,88,48,33,27,29,36,42,52,25,67,80,75,73,44,80,52,50,30,41,36,60,60,91,96,53,53,75,61,87,46,36,41,61,57,46,62,39,25,34,75,81,58,55,31,17,52,28,73,83,38,67,70,53,46,50,51,56,44,48,47,54,46,47,53,35,67,77,60,60,49,39,29,35,36,33,46,58,46,46,26,35,45,50,64,53,51,52,53,41,52,53,52,36,28,77,75,75,38,83,77,56,45,43,35,30,40,51,92,48,79,49,45,63,61,55,50,58,52,43,60,77,50,73,78,71,57,28,34,45,23,37,30,38,32,51,37,48,22,53,46,42,74,37,86,73,36,57,59,61,55,50,55,64,71,16,36,42,71,77,39,31,90,35,13,33,35,46,81,56,51,58,49,25,36,89,95,37,93,57,51,51,66,60,40,68,66,40,46,48,48,52,50,47,55,39,44,48,45,88,57,35,42,22,32,55,32,32,35,44,57,47,20,38,48,70,96,63,64,40,72,32,34,43,87,66,41,49,59,44,50,43,30,43,24,50,67,21,45,31,52,64,72,52,78,46,61,83,41,47,42,38,37,36,38,30,20,44,16,38,98,85,49,56,60,11,33,38,39,30,32,10,68,42,62,64,36,72,50,79,45,72,57,32,56,94,46,40,74,39,51,24,28,39,63,81,66,77,46,90,66,75,33,61,21,36,86,81,5,37,30,67,46,62,17,49,45,47,32,58,24,44,30,28,49,73,83,37,85,73,57,87,54,55,76,56,92,70,79,47,70,84,68,91,61,59,77,70,55,65,63,55,64,75,75,54,58,80,70,56,57,53,52,54,54,49,54,55,49,51,56,58,56,53,63,63,61,72,77,74,78,79,90,84,84,80,90,88,79,88,75,80,78,71,79,76,68,89,62,94,61,81,79,77,80,76,73,56,96,85,57,73,82,82,50,43,56,53,81,84,48,57,67,72,54,52,52,51,36,50,54,52,46,36,49,47,18,26,77,43,23,28,38,72,76,16,41,66,37,41,50,62,55,43,53,75,74,49,62,54,54,85,60,42,52,74,67,49,60,75,68,65,57,92,72,42,74,57,29,49,54,53,54,43,37,47,50,35,51,18,56,21,36,32,30,42,46,46,41,62,48,49,56,44,34,75,73,61,21,42,42,54,32,43,47,52,11,25,50,26,34,40,51,9,26,51,34,38,22,47,26,71,72,34,93,88,46,85,26,52,59,58,10,43,40,26,34,21,44,12,5,37,28,42,42,63,53,51,52,53,55,18,38,60,43,59,86,50,21,70,62,44,41,33,47,42,54,15,20,28,43,29,4,17,35,59,32,37,55,48,42,54,49,22,65,75,46,76,62,69,62,43,69,43,57,52,31,57,58,50,42,55,54,32,51,49,52,46,51,43,54,76,70,67,38,65,66,52,48,41,42,48,70,70,61,50,50,56,49,43,57,63,48,66,49,66,70,75,46,59,57,84,79,52,79,82,51,59,74,81,54,43,55,54,54,31,51,52,42,46,52,53,35,56,54,49,46,54,51,47,30,74,55,74,40,49,73,69,57,42,53,55,47,49,54,54,47,50,56,47,42,61,60,35,52,45,59,65,74,37,52,93,49,57,68,69,60,47,56,72,31,69,76,39,48,41,49,39,53,38,47,31,52,50,49,34,50,53,54,46,45,56,69,36,48,50,57,46,34,25,58,48,64,74,30,64,72,61,14,47,56,51,42,56,49,41,52,55,42,43,23,51,34,22,59,66,42,32,71,55,48,57,54,47,65,72,74,41,32,56,47,56,53,49,45,52,49,40,52,53,53,39,49,40,26,57,35,64,56,47,64,44,72,71,35,50,53,52,25,45,55,52,48,38,55,45,53,64,46,47,59,53,51,53,54,50,49,43,42,41,35,47,23,76,90,40,30,69,63,55,54,30,46,43,41,25,54,24,16,64,56,25,56,50,43,52,56,51,53,50,42,26,50,60,81,47,70,50,46,52,49,68,57,43,48,50,54,26,51,52,42,41,56,43,34,50,50,41,32,52,51,50,44,52,49,29,50,51,52,47,51,52,48,50,49,56,47,47,55,55,47,50,59,50,51,54,50,50,53,51,51,61,65,64,64,76,78,72,85,91,82,86,83,90,79,85,85,83,84,85,89,83,81,132

Sequence (1118 aa):
MSPTEQEPTPENGTLFQGFEWNCPDDHQHWKRLAEQVPKLKAIGINHIWLPPGCKAANPKGVGYDIYDLYDLGEFDQKGAKGTKWGTKEELLELTKVAKEHNVGLYWDAVLNHKAGADKTEKCRVVEVDQNDRTKEVSDAFEIEGWLGFDFPGRGEQYSKMKYHWEHFSGTDWDQATEKKAIYKILGDNKGWSQSVDDEQGNADYMMFADIDYSHPEVQEDVKNWGVWITKEIGLKGFRLDAVQHFSSRFTNEWIKNLRSQCGDDIFVVGEFWSGDVKEMSDWLDDMNHEFALYDSPLLNNFGSLSTSESADLRTVFDDTLVQLRPTDAVTVVTNHDTQPGQVMETKIEGFFKPLAYSLILLRQDGYPCPFYGDLYGLSEPHETPASCGGKLADLILARKLFAYGTQEDYFDEANCIGFVRRGTWDRKAGLACVMSNAGPGQIKMAVGEMHAGEKWTDVLGWEEGEVEIDSEGYGLFNCPGTSVAVWVRSDAEGRDQFPTNFDADQEGTDREEALVDLFLPPIDRQHSRQDAAERRYSLESAISSAGFLTAPGKSIRRVISYDVIPKPDEPSAGEEPGGLTPYKVPTRKRIAQVIATVLACWFASGIVFGFAALKPILIKEGVFRNLCTPEEVDAHVEVCFEQDLRLNFFFSLASTTANVSALPVGTLLDRYGPKICFLAGSFCLAAGSILMSLAFQIEQFDGYTIGNFFLALGGTFVFLPSFQIANAFPKYGGSIVALVTGAFDASAAVFLFYRIIYDASDRTFKPQTFFLVYLIVPVAIVIAQLTFLPSENYKTEAQLEMKLQKAEDAMRDVHSSDDELPDNEIWKRRKARSTRRKERMSKLDELIGNEAARKIREEKQEQRLEASGVWGALHNKSAKDQMLTPWFILLVLLTVIQMVRMNYFIATIREQYTYMLGSVELAEKVNDFFDVALPLAGVIATPFLGALLDNVSTPGVLFLLVIIVTAIGIIGSISTLWAGYINVILFVFLRPLYYSAMSDYATKVFGFATFGRVYGTIICISGLVNLSQTGIDALTKGQFHGNPIPVNIFLAGSAFVVGTALVIYVTVQVYRMRKKLDEEDAITVTNTDVGSIMESLLEEDEPRGYGTVQRQRQPWEV

Nearest PDB structures (foldseek):
  4uzu-assembly1_A  TM=9.780E-01  e=2.047E-49  Geobacillus stearothermophilus
  6ag0-assembly1_A  TM=9.786E-01  e=4.325E-49  Geobacillus stearothermophilus
  1hvx-assembly1_A  TM=9.831E-01  e=1.328E-48  Geobacillus stearothermophilus
  1wpc-assembly1_A  TM=9.796E-01  e=2.692E-48  Bacillus sp. 707
  6gya-assembly4_D  TM=9.763E-01  e=5.591E-47  Alicyclobacillus sp.

Organism: Stemphylium lycopersici (NCBI:txid183478)

InterPro domains:
  IPR006047 Glycosyl hydrolase family 13, catalytic domain [PF00128] (30-381)
  IPR006047 Glycosyl hydrolase family 13, catalytic domain [SM00642] (13-399)
  IPR011701 Major facilitator superfamily [PF07690] (647-1023)
  IPR013780 Glycosyl hydrolase, all-beta [G3DSA:2.60.40.1180] (405-490)
  IPR017853 Glycoside hydrolase superfamily [SSF51445] (14-381)
  IPR036259 MFS transporter superfamily [G3DSA:1.20.1250.20] (583-1068)
  IPR036259 MFS transporter superfamily [SSF103473] (579-1076)
  IPR052599 SLC43A Amino Acid Transporter [PTHR20772] (577-1078)

Mean predicted aligned error: 19.18 Å

Radius of gyration: 38.45 Å; Cα contacts (8 Å, |Δi|>4): 1854; chains: 1; bounding box: 108×85×125 Å